Protein AF-A0AAU7CMJ4-F1 (afdb_monomer)

Mean predicted aligned error: 10.82 Å

Foldseek 3Di:
DDDDDDDDDDDDDDDDYDDDDDDDDDDDPDDDPDPPQFDDQCSVPDPVFDWDKWKKKFFFPAALPDDWDWDFFDDDLATWIKTKAAFWKFKFLAPLCVQLCPRTWDTHGVPRDQDPVSVVSQVPRPRHMDIDGTGIMIIIMAIDGPRLVVLCPPDPSSVVSSLLQVLQQVQQCQVRVQRVQVVSCVVPVDPVGDRAFCQRGQWMWMDDPSGIDIRGQFLLSNDPDADWDADPVRDTHGDDLDDPVRVVVVVPDDDQFLVVLLVVLVVCLLRLVLLSNLVSLLVSVLRNLLVLLLVLCVVVVDDPVVSVVVCVVCVVPSVVSVVSSCVSVVDDQFQADAALQLVSGRDGLVVLSVVSVVSNCCCPPVVDDDRSVCSPVSVSSSVSSLVVSCVSRVDPVVNVSVCRPVVVSDVSSPDNSWHWDRHHRGIDTDDPDCPCAPPDDGNQPSQRSNLVVLVCCQFNPPHPVLSNVLLLVLCLQVQALRSSVSNVDPSSVFKAADPDPDDDPLAFDFGIWGDDPQATETEGEAEELADDDPSRCRNVLVVQVVVCVVCVPGHYAYEYEYAHNSVDQLQPDDDDPFDDPVQQCVQQVSRYEYEYSQQSQQLSVCCVPQVAGSVQQSVSRNGTGYRGSDGPQKAWFFFQQDDDQVQQKGFTFGQAPDKDFQQFWKWKQFSRYTWIKGFNWKDDPHDTDRIDRGGTIITRIDTHPPRGDGRIIMITRHDDPVVRDDDDDDDDDDDDDDDDD

Organism: NCBI:txid3120278

Solvent-accessible surface area (backbone atoms only — not comparable to full-atom values): 42189 Å² total; per-residue (Å²): 139,80,80,88,85,86,90,80,90,82,87,87,90,85,87,83,90,88,87,79,91,84,92,75,83,85,76,87,76,79,73,78,88,65,78,79,74,72,85,50,93,51,59,83,54,51,87,84,42,60,72,38,80,34,36,40,39,34,53,42,88,45,73,70,98,64,81,68,49,75,42,84,44,76,46,92,62,14,54,38,52,38,29,44,42,63,52,29,40,34,35,19,46,20,53,90,38,65,87,58,53,79,32,51,62,48,71,36,53,72,96,50,82,77,53,68,74,56,49,56,50,44,78,64,28,89,64,38,62,38,74,47,71,42,50,23,34,39,40,32,62,42,55,45,45,45,43,40,66,59,21,64,76,55,55,74,67,38,29,50,37,29,51,39,54,49,33,27,47,55,60,58,42,40,65,52,54,33,52,56,48,52,51,48,36,72,73,68,68,47,87,85,66,72,80,65,32,41,65,58,45,28,58,33,32,42,38,47,93,96,41,62,43,82,43,71,51,23,52,51,66,68,49,91,57,82,60,64,47,69,46,98,86,67,50,77,44,70,72,71,94,69,52,75,64,60,53,56,56,56,71,73,50,82,83,61,64,32,47,71,38,38,53,49,13,51,51,25,46,66,34,56,39,47,59,56,12,46,46,21,43,55,48,15,45,55,42,32,49,50,55,53,37,53,48,54,39,50,77,71,67,52,49,72,70,55,44,56,51,56,50,62,78,27,66,93,35,58,72,60,46,50,52,50,39,30,63,74,70,70,55,53,67,60,47,57,37,81,46,50,53,50,93,47,44,54,42,38,51,73,58,53,51,52,52,48,49,51,49,34,46,39,37,74,75,69,66,49,77,70,61,81,85,46,51,64,69,47,49,54,50,53,54,50,48,47,51,52,40,35,63,71,66,72,44,70,70,64,47,60,55,73,59,58,63,47,69,58,56,47,56,36,40,47,84,69,82,43,58,69,44,63,37,61,84,29,63,40,70,48,82,76,73,61,73,89,65,68,77,70,96,49,81,69,49,59,46,50,51,40,50,52,48,42,52,29,13,67,72,39,93,73,58,35,59,68,38,28,51,51,54,51,49,33,20,40,75,61,48,40,64,52,59,34,63,35,38,70,39,79,57,52,74,58,64,46,46,45,59,66,86,72,61,57,91,77,38,43,58,55,42,36,40,34,74,54,99,85,30,46,31,37,30,32,75,46,80,33,74,48,78,92,54,72,76,73,47,51,19,46,53,54,35,52,55,51,47,47,69,74,39,72,91,53,61,72,40,35,35,38,41,31,39,53,29,63,84,49,60,70,70,75,44,88,79,77,94,66,75,58,67,70,55,36,52,51,24,45,76,66,46,25,11,35,35,45,47,71,44,48,48,21,38,47,43,37,17,63,78,66,72,48,73,36,54,69,53,45,54,37,56,71,42,56,15,78,40,75,54,67,67,81,66,44,43,72,28,31,32,23,74,36,80,39,63,96,74,30,33,39,29,30,41,31,67,20,90,64,65,49,42,56,67,40,46,31,39,33,38,33,54,68,26,63,40,67,30,36,30,72,40,36,30,42,92,94,44,79,41,67,59,52,37,67,50,68,30,41,35,32,44,51,58,75,53,80,60,56,48,66,74,22,46,33,23,39,55,48,82,75,64,91,86,76,81,73,89,80,70,89,83,75,86,81,87,85,78,83,81,83,134

Structure (mmCIF, N/CA/C/O backbone):
data_AF-A0AAU7CMJ4-F1
#
_entry.id   AF-A0AAU7CMJ4-F1
#
loop_
_atom_site.group_PDB
_atom_site.id
_atom_site.type_symbol
_atom_site.label_atom_id
_atom_site.label_alt_id
_atom_site.label_comp_id
_atom_site.label_asym_id
_atom_site.label_entity_id
_atom_site.label_seq_id
_atom_site.pdbx_PDB_ins_code
_atom_site.Cartn_x
_atom_site.Cartn_y
_atom_site.Cartn_z
_atom_site.occupancy
_atom_site.B_iso_or_equiv
_atom_site.auth_seq_id
_atom_site.auth_comp_id
_atom_site.auth_asym_id
_atom_site.auth_atom_id
_atom_site.pdbx_PDB_model_num
ATOM 1 N N . MET A 1 1 ? -0.052 -44.814 64.721 1.00 35.16 1 MET A N 1
ATOM 2 C CA . MET A 1 1 ? 1.000 -45.716 64.213 1.00 35.16 1 MET A CA 1
ATOM 3 C C . MET A 1 1 ? 1.781 -44.906 63.182 1.00 35.16 1 MET A C 1
ATOM 5 O O . MET A 1 1 ? 1.382 -44.878 62.031 1.00 35.16 1 MET A O 1
ATOM 9 N N . THR A 1 2 ? 2.561 -43.920 63.633 1.00 26.69 2 THR A N 1
ATOM 10 C CA . THR A 1 2 ? 3.968 -44.032 64.095 1.00 26.69 2 THR A CA 1
ATOM 11 C C . THR A 1 2 ? 4.953 -44.139 62.931 1.00 26.69 2 THR A C 1
ATOM 13 O O . THR A 1 2 ? 5.280 -45.235 62.491 1.00 26.69 2 THR A O 1
ATOM 16 N N . ASP A 1 3 ? 5.364 -42.966 62.451 1.00 24.59 3 ASP A N 1
ATOM 17 C CA . ASP A 1 3 ? 6.760 -42.514 62.357 1.00 24.59 3 ASP A CA 1
ATOM 18 C C . ASP A 1 3 ? 7.820 -43.492 61.814 1.00 24.59 3 ASP A C 1
ATOM 20 O O . ASP A 1 3 ? 8.272 -44.393 62.511 1.00 24.59 3 ASP A O 1
ATOM 24 N N . GLY A 1 4 ? 8.305 -43.207 60.601 1.00 23.19 4 GLY A N 1
ATOM 25 C CA . GLY A 1 4 ? 9.483 -42.338 60.444 1.00 23.19 4 GLY A CA 1
ATOM 26 C C . GLY A 1 4 ? 10.901 -42.914 60.633 1.00 23.19 4 GLY A C 1
ATOM 27 O O . GLY A 1 4 ? 11.131 -43.889 61.334 1.00 23.19 4 GLY A O 1
ATOM 28 N N . LEU A 1 5 ? 11.847 -42.145 60.066 1.00 25.27 5 LEU A N 1
ATOM 29 C CA . LEU A 1 5 ? 13.308 -42.090 60.288 1.00 25.27 5 LEU A CA 1
ATOM 30 C C . LEU A 1 5 ? 14.251 -42.785 59.280 1.00 25.27 5 LEU A C 1
ATOM 32 O O . LEU A 1 5 ? 14.416 -43.999 59.225 1.00 25.27 5 LEU A O 1
ATOM 36 N N . THR A 1 6 ? 14.964 -41.914 58.558 1.00 28.98 6 THR A N 1
ATOM 37 C CA . THR A 1 6 ? 16.296 -42.096 57.954 1.00 28.98 6 THR A CA 1
ATOM 38 C C . THR A 1 6 ? 17.389 -42.261 59.027 1.00 28.98 6 THR A C 1
ATOM 40 O O . THR A 1 6 ? 17.215 -41.784 60.151 1.00 28.98 6 THR A O 1
ATOM 43 N N . PRO A 1 7 ? 18.508 -42.956 58.722 1.00 37.91 7 PRO A N 1
ATOM 44 C CA . PRO A 1 7 ? 19.826 -42.298 58.497 1.00 37.91 7 PRO A CA 1
ATOM 45 C C . PRO A 1 7 ? 20.706 -43.052 57.441 1.00 37.91 7 PRO A C 1
ATOM 47 O O . PRO A 1 7 ? 20.279 -44.090 56.951 1.00 37.91 7 PRO A O 1
ATOM 50 N N . SER A 1 8 ? 21.923 -42.671 56.997 1.00 25.27 8 SER A N 1
ATOM 51 C CA . SER A 1 8 ? 22.784 -41.464 57.112 1.00 25.27 8 SER A CA 1
ATOM 52 C C . SER A 1 8 ? 23.912 -41.459 56.039 1.00 25.27 8 SER A C 1
ATOM 54 O O . SER A 1 8 ? 24.184 -42.476 55.415 1.00 25.27 8 SER A O 1
ATOM 56 N N . HIS A 1 9 ? 24.581 -40.306 55.896 1.00 26.80 9 HIS A N 1
ATOM 57 C CA . HIS A 1 9 ? 25.939 -39.990 55.380 1.00 26.80 9 HIS A CA 1
ATOM 58 C C . HIS A 1 9 ? 26.989 -41.093 55.074 1.00 26.80 9 HIS A C 1
ATOM 60 O O . HIS A 1 9 ? 27.085 -42.084 55.790 1.00 26.80 9 HIS A O 1
ATOM 66 N N . GLY A 1 10 ? 27.916 -40.805 54.129 1.00 25.33 10 GLY A N 1
ATOM 67 C CA . GLY A 1 10 ? 29.106 -41.659 53.898 1.00 25.33 10 GLY A CA 1
ATOM 68 C C . GLY A 1 10 ? 30.304 -41.189 53.030 1.00 25.33 10 GLY A C 1
ATOM 69 O O . GLY A 1 10 ? 31.250 -41.951 52.955 1.00 25.33 10 GLY A O 1
ATOM 70 N N . ASN A 1 11 ? 30.279 -40.004 52.399 1.00 26.05 11 ASN A N 1
ATOM 71 C CA . ASN A 1 11 ? 31.393 -39.108 51.965 1.00 26.05 11 ASN A CA 1
ATOM 72 C C . ASN A 1 11 ? 32.822 -39.606 51.514 1.00 26.05 11 ASN A C 1
ATOM 74 O O . ASN A 1 11 ? 33.442 -40.449 52.151 1.00 26.05 11 ASN A O 1
ATOM 78 N N . VAL A 1 12 ? 33.427 -38.837 50.580 1.00 29.98 12 VAL A N 1
ATOM 79 C CA . VAL A 1 12 ? 34.882 -38.632 50.262 1.00 29.98 12 VAL A CA 1
ATOM 80 C C . VAL A 1 12 ? 35.532 -39.312 49.025 1.00 29.98 12 VAL A C 1
ATOM 82 O O . VAL A 1 12 ? 35.487 -40.518 48.810 1.00 29.98 12 VAL A O 1
ATOM 85 N N . ASP A 1 13 ? 36.217 -38.451 48.255 1.00 29.53 13 ASP A N 1
ATOM 86 C CA . ASP A 1 13 ? 36.956 -38.594 46.986 1.00 29.53 13 ASP A CA 1
ATOM 87 C C . ASP A 1 13 ? 38.221 -39.489 46.953 1.00 29.53 13 ASP A C 1
ATOM 89 O O . ASP A 1 13 ? 38.931 -39.602 47.956 1.00 29.53 13 ASP A O 1
ATOM 93 N N . LYS A 1 14 ? 38.639 -39.908 45.732 1.00 30.34 14 LYS A N 1
ATOM 94 C CA . LYS A 1 14 ? 39.880 -39.394 45.069 1.00 30.34 14 LYS A CA 1
ATOM 95 C C . LYS A 1 14 ? 40.178 -39.908 43.632 1.00 30.34 14 LYS A C 1
ATOM 97 O O . LYS A 1 14 ? 40.460 -41.075 43.416 1.00 30.34 14 LYS A O 1
ATOM 102 N N . ALA A 1 15 ? 40.225 -38.949 42.698 1.00 29.67 15 ALA A N 1
ATOM 103 C CA . ALA A 1 15 ? 41.183 -38.716 41.593 1.00 29.67 15 ALA A CA 1
ATOM 104 C C . ALA A 1 15 ? 41.768 -39.828 40.655 1.00 29.67 15 ALA A C 1
ATOM 106 O O . ALA A 1 15 ? 42.592 -40.638 41.056 1.00 29.67 15 ALA A O 1
ATOM 107 N N . HIS A 1 16 ? 41.557 -39.583 39.342 1.00 28.88 16 HIS A N 1
ATOM 108 C CA . HIS A 1 16 ? 42.523 -39.617 38.201 1.00 28.88 16 HIS A CA 1
ATOM 109 C C . HIS A 1 16 ? 42.889 -40.924 37.430 1.00 28.88 16 HIS A C 1
ATOM 111 O O . HIS A 1 16 ? 43.773 -41.658 37.844 1.00 28.88 16 HIS A O 1
ATOM 117 N N . LYS A 1 17 ? 42.304 -41.046 36.208 1.00 26.30 17 LYS A N 1
ATOM 118 C CA . LYS A 1 17 ? 42.898 -41.180 34.829 1.00 26.30 17 LYS A CA 1
ATOM 119 C C . LYS A 1 17 ? 44.071 -42.166 34.528 1.00 26.30 17 LYS A C 1
ATOM 121 O O . LYS A 1 17 ? 44.895 -42.396 35.399 1.00 26.30 17 LYS A O 1
ATOM 126 N N . PRO A 1 18 ? 44.342 -42.523 33.238 1.00 42.81 18 PRO A N 1
ATOM 127 C CA . PRO A 1 18 ? 43.486 -42.612 32.026 1.00 42.81 18 PRO A CA 1
ATOM 128 C C . PRO A 1 18 ? 43.731 -43.888 31.155 1.00 42.81 18 PRO A C 1
ATOM 130 O O . PRO A 1 18 ? 44.706 -44.594 31.379 1.00 42.81 18 PRO A O 1
ATOM 133 N N . THR A 1 19 ? 42.895 -44.134 30.124 1.00 27.27 19 THR A N 1
ATOM 134 C CA . THR A 1 19 ? 43.097 -44.881 28.828 1.00 27.27 19 THR A CA 1
ATOM 135 C C . THR A 1 19 ? 41.729 -45.409 28.339 1.00 27.27 19 THR A C 1
ATOM 137 O O . THR A 1 19 ? 40.851 -45.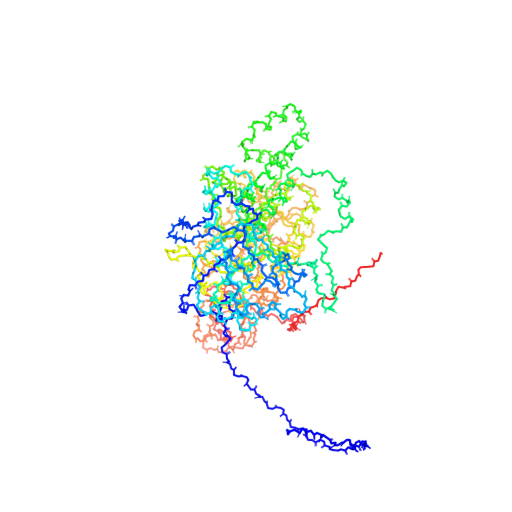615 29.169 1.00 27.27 19 THR A O 1
ATOM 140 N N . SER A 1 20 ? 41.427 -45.654 27.057 1.00 28.92 20 SER A N 1
ATOM 141 C CA . SER A 1 20 ? 41.929 -45.130 25.771 1.00 28.92 20 SER A CA 1
ATOM 142 C C . SER A 1 20 ? 40.884 -45.421 24.672 1.00 28.92 20 SER A C 1
ATOM 144 O O . SER A 1 20 ? 40.169 -46.411 24.752 1.00 28.92 20 SER A O 1
ATOM 146 N N . GLU A 1 21 ? 40.828 -44.541 23.674 1.00 28.89 21 GLU A N 1
ATOM 147 C CA . GLU A 1 21 ? 40.117 -44.570 22.378 1.00 28.89 21 GLU A CA 1
ATOM 148 C C . GLU A 1 21 ? 39.467 -45.878 21.857 1.00 28.89 21 GLU A C 1
ATOM 150 O O . GLU A 1 21 ? 40.126 -46.902 21.695 1.00 28.89 21 GLU A O 1
ATOM 155 N N . SER A 1 22 ? 38.234 -45.749 21.343 1.00 28.47 22 SER A N 1
ATOM 156 C CA . SER A 1 22 ? 37.875 -46.295 20.019 1.00 28.47 22 SER A CA 1
ATOM 157 C C . SER A 1 22 ? 36.753 -45.467 19.370 1.00 28.47 22 SER A C 1
ATOM 159 O O . SER A 1 22 ? 35.597 -45.548 19.786 1.00 28.47 22 SER A O 1
ATOM 161 N N . ASN A 1 23 ? 37.081 -44.670 18.349 1.00 30.75 23 ASN A N 1
ATOM 162 C CA . ASN A 1 23 ? 36.093 -43.910 17.574 1.00 30.75 23 ASN A CA 1
ATOM 163 C C . ASN A 1 23 ? 35.414 -44.807 16.526 1.00 30.75 23 ASN A C 1
ATOM 165 O O . ASN A 1 23 ? 36.092 -45.378 15.673 1.00 30.75 23 ASN A O 1
ATOM 169 N N . GLY A 1 24 ? 34.082 -44.864 16.546 1.00 30.23 24 GLY A N 1
ATOM 170 C CA . GLY A 1 24 ? 33.255 -45.290 15.412 1.00 30.23 24 GLY A CA 1
ATOM 171 C C . GLY A 1 24 ? 32.488 -44.081 14.854 1.00 30.23 24 GLY A C 1
ATOM 172 O O . GLY A 1 24 ? 32.123 -43.205 15.640 1.00 30.23 24 GLY A O 1
ATOM 173 N N . PRO A 1 25 ? 32.262 -43.979 13.532 1.00 35.06 25 PRO A N 1
ATOM 174 C CA . PRO A 1 25 ? 31.559 -42.838 12.951 1.00 35.06 25 PRO A CA 1
ATOM 175 C C . PRO A 1 25 ? 30.066 -42.850 13.334 1.00 35.06 25 PRO A C 1
ATOM 177 O O . PRO A 1 25 ? 29.474 -43.930 13.419 1.00 35.06 25 PRO A O 1
ATOM 180 N N . PRO A 1 26 ? 29.432 -41.680 13.537 1.00 35.53 26 PRO A N 1
ATOM 181 C CA . PRO A 1 26 ? 27.998 -41.609 13.781 1.00 35.53 26 PRO A CA 1
ATOM 182 C C . PRO A 1 26 ? 27.235 -42.054 12.528 1.00 35.53 26 PRO A C 1
ATOM 184 O O . PRO A 1 26 ? 27.514 -41.597 11.419 1.00 35.53 26 PRO A O 1
ATOM 187 N N . GLY A 1 27 ? 26.274 -42.960 12.701 1.00 29.06 27 GLY A N 1
ATOM 188 C CA . GLY A 1 27 ? 25.405 -43.393 11.612 1.00 29.06 27 GLY A CA 1
ATOM 189 C C . GLY A 1 27 ? 24.471 -42.267 11.172 1.00 29.06 27 GLY A C 1
ATOM 190 O O . GLY A 1 27 ? 23.861 -41.604 12.012 1.00 29.06 27 GLY A O 1
ATOM 191 N N . ASN A 1 28 ? 24.324 -42.088 9.857 1.00 32.91 28 ASN A N 1
ATOM 192 C CA . ASN A 1 28 ? 23.312 -41.207 9.278 1.00 32.91 28 ASN A CA 1
ATOM 193 C C . ASN A 1 28 ? 21.910 -41.723 9.633 1.00 32.91 28 ASN A C 1
ATOM 195 O O . ASN A 1 28 ? 21.352 -42.568 8.930 1.00 32.91 28 ASN A O 1
ATOM 199 N N . HIS A 1 29 ? 21.318 -41.184 10.697 1.00 34.16 29 HIS A N 1
ATOM 200 C CA . HIS A 1 29 ? 19.874 -41.224 10.866 1.00 34.16 29 HIS A CA 1
ATOM 201 C C . HIS A 1 29 ? 19.255 -40.263 9.852 1.00 34.16 29 HIS A C 1
ATOM 203 O O . HIS A 1 29 ? 19.171 -39.060 10.087 1.00 34.16 29 HIS A O 1
ATOM 209 N N . LEU A 1 30 ? 18.841 -40.817 8.711 1.00 32.62 30 LEU A N 1
ATOM 210 C CA . LEU A 1 30 ? 17.907 -40.152 7.812 1.00 32.62 30 LEU A CA 1
ATOM 211 C C . LEU A 1 30 ? 16.634 -39.856 8.613 1.00 32.62 30 LEU A C 1
ATOM 213 O O . LEU A 1 30 ? 15.921 -40.774 9.023 1.00 32.62 30 LEU A O 1
ATOM 217 N N . ILE A 1 31 ? 16.396 -38.573 8.872 1.00 33.97 31 ILE A N 1
ATOM 218 C CA . ILE A 1 31 ? 15.114 -38.086 9.375 1.00 33.97 31 ILE A CA 1
ATOM 219 C C . ILE A 1 31 ? 14.084 -38.411 8.280 1.00 33.97 31 ILE A C 1
ATOM 221 O O . ILE A 1 31 ? 14.379 -38.148 7.112 1.00 33.97 31 ILE A O 1
ATOM 225 N N . PRO A 1 32 ? 12.922 -39.008 8.602 1.00 35.16 32 PRO A N 1
ATOM 226 C CA . PRO A 1 32 ? 11.885 -39.229 7.605 1.00 35.16 32 PRO A CA 1
ATOM 227 C C . PRO A 1 32 ? 11.490 -37.907 6.946 1.00 35.16 32 PRO A C 1
ATOM 229 O O . PRO A 1 32 ? 11.363 -36.893 7.635 1.00 35.16 32 PRO A O 1
ATOM 232 N N . GLU A 1 33 ? 11.245 -37.939 5.637 1.00 35.81 33 GLU A N 1
ATOM 233 C CA . GLU A 1 33 ? 10.525 -36.883 4.922 1.00 35.81 33 GLU A CA 1
ATOM 234 C C . GLU A 1 33 ? 9.070 -36.868 5.415 1.00 35.81 33 GLU A C 1
ATOM 236 O O . GLU A 1 33 ? 8.155 -37.358 4.757 1.00 35.81 33 GLU A O 1
ATOM 241 N N . ASN A 1 34 ? 8.857 -36.345 6.623 1.00 39.00 34 ASN A N 1
ATOM 242 C CA . ASN A 1 34 ? 7.543 -35.881 7.017 1.00 39.00 34 ASN A CA 1
ATOM 243 C C . ASN A 1 34 ? 7.210 -34.708 6.099 1.00 39.00 34 ASN A C 1
ATOM 245 O O . ASN A 1 34 ? 7.970 -33.739 6.034 1.00 39.00 34 ASN A O 1
ATOM 249 N N . GLU A 1 35 ? 6.068 -34.807 5.422 1.00 39.53 35 GLU A N 1
ATOM 250 C CA . GLU A 1 35 ? 5.414 -33.675 4.778 1.00 39.53 35 GLU A CA 1
ATOM 251 C C . GLU A 1 35 ? 5.460 -32.489 5.749 1.00 39.53 35 GLU A C 1
ATOM 253 O O . GLU A 1 35 ? 5.009 -32.597 6.896 1.00 39.53 35 GLU A O 1
ATOM 258 N N . TRP A 1 36 ? 6.049 -31.372 5.316 1.00 40.19 36 TRP A N 1
ATOM 259 C CA . TRP A 1 36 ? 6.000 -30.134 6.082 1.00 40.19 36 TRP A CA 1
ATOM 260 C C . TRP A 1 36 ? 4.548 -29.672 6.049 1.00 40.19 36 TRP A C 1
ATOM 262 O O . TRP A 1 36 ? 4.127 -28.994 5.117 1.00 40.19 36 TRP A O 1
ATOM 272 N N . VAL A 1 37 ? 3.760 -30.109 7.039 1.00 48.53 37 VAL A N 1
ATOM 273 C CA . VAL A 1 37 ? 2.365 -29.698 7.195 1.00 48.53 37 VAL A CA 1
ATOM 274 C C . VAL A 1 37 ? 2.372 -28.183 7.289 1.00 48.53 37 VAL A C 1
ATOM 276 O O . VAL A 1 37 ? 2.819 -27.615 8.284 1.00 48.53 37 VAL A O 1
ATOM 279 N N . SER A 1 38 ? 1.929 -27.546 6.212 1.00 51.09 38 SER A N 1
ATOM 280 C CA . SER A 1 38 ? 1.985 -26.107 6.013 1.00 51.09 38 SER A CA 1
ATOM 281 C C . SER A 1 38 ? 1.309 -25.387 7.180 1.00 51.09 38 SER A C 1
ATOM 283 O O . SER A 1 38 ? 0.086 -25.463 7.335 1.00 51.09 38 SER A O 1
ATOM 285 N N . VAL A 1 39 ? 2.096 -24.703 8.011 1.00 61.59 39 VAL A N 1
ATOM 286 C CA . VAL A 1 39 ? 1.590 -23.999 9.194 1.00 61.59 39 VAL A CA 1
ATOM 287 C C . VAL A 1 39 ? 1.074 -22.624 8.770 1.00 61.59 39 VAL A C 1
ATOM 289 O O . VAL A 1 39 ? 1.789 -21.626 8.832 1.00 61.59 39 VAL A O 1
ATOM 292 N N . TRP A 1 40 ? -0.173 -22.580 8.305 1.00 70.12 40 TRP A N 1
ATOM 293 C CA . TRP A 1 40 ? -0.919 -21.341 8.062 1.00 70.12 40 TRP A CA 1
ATOM 294 C C . TRP A 1 40 ? -1.747 -20.959 9.307 1.00 70.12 40 TRP A C 1
ATOM 296 O O . TRP A 1 40 ? -2.075 -21.845 10.098 1.00 70.12 40 TRP A O 1
ATOM 306 N N . PRO A 1 41 ? -2.106 -19.679 9.528 1.00 74.94 41 PRO A N 1
ATOM 307 C CA . PRO A 1 41 ? -2.870 -19.272 10.710 1.00 74.94 41 PRO A CA 1
ATOM 308 C C . PRO A 1 41 ? -4.254 -19.930 10.747 1.00 74.94 41 PRO A C 1
ATOM 310 O O . PRO A 1 41 ? -5.126 -19.584 9.961 1.00 74.94 41 PRO A O 1
ATOM 313 N N . GLY A 1 42 ? -4.461 -20.869 11.668 1.00 84.38 42 GLY A N 1
ATOM 314 C CA . GLY A 1 42 ? -5.673 -21.692 11.763 1.00 84.38 42 GLY A CA 1
ATOM 315 C C . GLY A 1 42 ? -5.498 -23.122 11.251 1.00 84.38 42 GLY A C 1
ATOM 316 O O . GLY A 1 42 ? -6.454 -23.895 11.301 1.00 84.38 42 GLY A O 1
ATOM 317 N N . SER A 1 43 ? -4.291 -23.489 10.814 1.00 86.62 43 SER A N 1
ATOM 318 C CA . SER A 1 43 ? -3.914 -24.845 10.398 1.00 86.62 43 SER A CA 1
ATOM 319 C C . SER A 1 43 ? -4.050 -25.876 11.509 1.00 86.62 43 SER A C 1
ATOM 321 O O . SER A 1 43 ? -4.308 -27.046 11.224 1.00 86.62 43 SER A O 1
ATOM 323 N N . THR A 1 44 ? -3.908 -25.472 12.777 1.00 88.88 44 THR A N 1
ATOM 324 C CA . THR A 1 44 ? -4.146 -26.402 13.874 1.00 88.88 44 THR A CA 1
ATOM 325 C C . THR A 1 44 ? -5.634 -26.619 14.102 1.00 88.88 44 THR A C 1
ATOM 327 O O . THR A 1 44 ? -5.958 -27.708 14.564 1.00 88.88 44 THR A O 1
ATOM 330 N N . ILE A 1 45 ? -6.515 -25.646 13.809 1.00 91.81 45 ILE A N 1
ATOM 331 C CA . ILE A 1 45 ? -7.965 -25.659 14.097 1.00 91.81 45 ILE A CA 1
ATOM 332 C C . ILE A 1 45 ? -8.689 -26.735 13.272 1.00 91.81 45 ILE A C 1
ATOM 334 O O . ILE A 1 45 ? -8.467 -26.887 12.076 1.00 91.81 45 ILE A O 1
ATOM 338 N N . ASP A 1 46 ? -9.611 -27.464 13.909 1.00 94.06 46 ASP A N 1
ATOM 339 C CA . ASP A 1 46 ? -10.525 -28.363 13.199 1.00 94.06 46 ASP A CA 1
ATOM 340 C C . ASP A 1 46 ? -11.805 -27.597 12.841 1.00 94.06 46 ASP A C 1
ATOM 342 O O . ASP A 1 46 ? -12.717 -27.438 13.662 1.00 94.06 46 ASP A O 1
ATOM 346 N N . TRP A 1 47 ? -11.840 -27.122 11.598 1.00 94.06 47 TRP A N 1
ATOM 347 C CA . TRP A 1 47 ? -12.951 -26.392 10.986 1.00 94.06 47 TRP A CA 1
ATOM 348 C C . TRP A 1 47 ? -14.192 -27.260 10.730 1.00 94.06 47 TRP A C 1
ATOM 350 O O . TRP A 1 47 ? -15.272 -26.721 10.501 1.00 94.06 47 TRP A O 1
ATOM 360 N N . SER A 1 48 ? -14.071 -28.592 10.823 1.00 94.81 48 SER A N 1
ATOM 361 C CA . SER A 1 48 ? -15.201 -29.528 10.744 1.00 94.81 48 SER A CA 1
ATOM 362 C C . SER A 1 48 ? -15.865 -29.809 12.100 1.00 94.81 48 SER A C 1
ATOM 364 O O . SER A 1 48 ? -16.952 -30.391 12.145 1.00 94.81 48 SER A O 1
ATOM 366 N N . SER A 1 49 ? -15.240 -29.380 13.204 1.00 96.31 49 SER A N 1
ATOM 367 C CA . SER A 1 49 ? -15.770 -29.578 14.557 1.00 96.31 49 SER A CA 1
ATOM 368 C C . SER A 1 49 ? -17.126 -28.884 14.770 1.00 96.31 49 SER A C 1
ATOM 370 O O . SER A 1 49 ? -17.407 -27.847 14.163 1.00 96.31 49 SER A O 1
ATOM 372 N N . PRO A 1 50 ? -18.005 -29.424 15.635 1.00 96.56 50 PRO A N 1
ATOM 373 C CA . PRO A 1 50 ? -19.326 -28.848 15.847 1.00 96.56 50 PRO A CA 1
ATOM 374 C C . PRO A 1 50 ? -19.245 -27.471 16.514 1.00 96.56 50 PRO A C 1
ATOM 376 O O . PRO A 1 50 ? -18.403 -27.214 17.377 1.00 96.56 50 PRO A O 1
ATOM 379 N N . TYR A 1 51 ? -20.183 -26.595 16.161 1.00 95.56 51 TYR A N 1
ATOM 380 C CA . TYR A 1 51 ? -20.374 -25.321 16.845 1.00 95.56 51 TYR A CA 1
ATOM 381 C C . TYR A 1 51 ? -21.058 -25.533 18.202 1.00 95.56 51 TYR A C 1
ATOM 383 O O . TYR A 1 51 ? -22.118 -26.158 18.280 1.00 95.56 51 TYR A O 1
ATOM 391 N N . VAL A 1 52 ? -20.478 -24.977 19.265 1.00 96.00 52 VAL A N 1
ATOM 392 C CA . VAL A 1 52 ? -21.003 -25.033 20.637 1.00 96.00 52 VAL A CA 1
ATOM 393 C C . VAL A 1 52 ? -21.421 -23.643 21.130 1.00 96.00 52 VAL A C 1
ATOM 395 O O . VAL A 1 52 ? -20.778 -22.650 20.774 1.00 96.00 52 VAL A O 1
ATOM 398 N N . PRO A 1 53 ? -22.498 -23.539 21.933 1.00 96.12 53 PRO A N 1
ATOM 399 C CA . PRO A 1 53 ? -22.988 -22.262 22.438 1.00 96.12 53 PRO A CA 1
ATOM 400 C C . PRO A 1 53 ? -22.059 -21.680 23.508 1.00 96.12 53 PRO A C 1
ATOM 402 O O . PRO A 1 53 ? -21.622 -22.377 24.426 1.00 96.12 53 PRO A O 1
ATOM 405 N N . VAL A 1 54 ? -21.807 -20.378 23.407 1.00 96.38 54 VAL A N 1
ATOM 406 C CA . VAL A 1 54 ? -21.003 -19.580 24.342 1.00 96.38 54 VAL A CA 1
ATOM 407 C C . VAL A 1 54 ? -21.660 -18.222 24.585 1.00 96.38 54 VAL A C 1
ATOM 409 O O . VAL A 1 54 ? -22.572 -17.811 23.863 1.00 96.38 54 VAL A O 1
ATOM 412 N N . GLN A 1 55 ? -21.182 -17.506 25.598 1.00 96.88 55 GLN A N 1
ATOM 413 C CA . GLN A 1 55 ? -21.565 -16.119 25.849 1.00 96.88 55 GLN A CA 1
ATOM 414 C C . GLN A 1 55 ? -20.331 -15.225 25.775 1.00 96.88 55 GLN A C 1
ATOM 416 O O . GLN A 1 55 ? -19.341 -15.493 26.451 1.00 96.88 55 GLN A O 1
ATOM 421 N N . PHE A 1 56 ? -20.398 -14.150 24.995 1.00 97.62 56 PHE A N 1
ATOM 422 C CA . PHE A 1 56 ? -19.416 -13.072 25.056 1.00 97.62 56 PHE A CA 1
ATOM 423 C C . PHE A 1 56 ? -19.908 -11.974 25.997 1.00 97.62 56 PHE A C 1
ATOM 425 O O . PHE A 1 56 ? -21.039 -11.513 25.868 1.00 97.62 56 PHE A O 1
ATOM 432 N N . TYR A 1 57 ? -19.050 -11.556 26.920 1.00 97.62 57 TYR A N 1
ATOM 433 C CA . TYR A 1 57 ? -19.246 -10.435 27.829 1.00 97.62 57 TYR A CA 1
ATOM 434 C C . TYR A 1 57 ? -18.357 -9.276 27.367 1.00 97.62 57 TYR A C 1
ATOM 436 O O . TYR A 1 57 ? -17.155 -9.460 27.162 1.00 97.62 57 TYR A O 1
ATOM 444 N N . LEU A 1 58 ? -18.949 -8.093 27.226 1.00 97.31 58 LEU A N 1
ATOM 445 C CA . LEU A 1 58 ? -18.283 -6.843 26.859 1.00 97.31 58 LEU A CA 1
ATOM 446 C C . LEU A 1 58 ? -18.690 -5.742 27.842 1.00 97.31 58 LEU A C 1
ATOM 448 O O . LEU A 1 58 ? -19.877 -5.437 27.922 1.00 97.31 58 LEU A O 1
ATOM 452 N N . GLU A 1 59 ? -17.743 -5.084 28.515 1.00 96.12 59 GLU A N 1
ATOM 453 C CA . GLU A 1 59 ? -18.028 -3.799 29.171 1.00 96.12 59 GLU A CA 1
ATOM 454 C C . GLU A 1 59 ? -18.012 -2.651 28.144 1.00 96.12 59 GLU A C 1
ATOM 456 O O . GLU A 1 59 ? -17.070 -2.495 27.368 1.00 96.12 59 GLU A O 1
ATOM 461 N N . LEU A 1 60 ? -19.040 -1.802 28.167 1.00 97.25 60 LEU A N 1
ATOM 462 C CA . LEU A 1 60 ? -19.062 -0.536 27.439 1.00 97.25 60 LEU A CA 1
ATOM 463 C C . LEU A 1 60 ? -18.356 0.581 28.237 1.00 97.25 60 LEU A C 1
ATOM 465 O O . LEU A 1 60 ? -18.569 0.705 29.445 1.00 97.25 60 LEU A O 1
ATOM 469 N N . PRO A 1 61 ? -17.614 1.494 27.579 1.00 95.25 61 PRO A N 1
ATOM 470 C CA . PRO A 1 61 ? -16.875 2.574 28.251 1.00 95.25 61 PRO A CA 1
ATOM 471 C C . PRO A 1 61 ? -17.773 3.665 28.875 1.00 95.25 61 PRO A C 1
ATOM 473 O O . PRO A 1 61 ? -17.278 4.640 29.444 1.00 95.25 61 PRO A O 1
ATOM 476 N N . PHE A 1 62 ? -19.094 3.518 28.773 1.00 96.31 62 PHE A N 1
ATOM 477 C CA . PHE A 1 62 ? -20.124 4.432 29.257 1.00 96.31 62 PHE A CA 1
ATOM 478 C C . PHE A 1 62 ? -21.305 3.652 29.849 1.00 96.31 62 PHE A C 1
ATOM 480 O O . PHE A 1 62 ? -21.453 2.445 29.656 1.00 96.31 62 PHE A O 1
ATOM 487 N N . TRP A 1 63 ? -22.175 4.363 30.561 1.00 96.56 63 TRP A N 1
ATOM 488 C CA . TRP A 1 63 ? -23.453 3.829 31.022 1.00 96.56 63 TRP A CA 1
ATOM 489 C C . TRP A 1 63 ? -24.521 4.012 29.942 1.00 96.56 63 TRP A C 1
ATOM 491 O O . TRP A 1 63 ? -24.667 5.115 29.419 1.00 96.56 63 TRP A O 1
ATOM 501 N N . LEU A 1 64 ? -25.297 2.968 29.647 1.00 97.38 64 LEU A N 1
ATOM 502 C CA . LEU A 1 64 ? -26.580 3.138 28.962 1.00 97.38 64 LEU A CA 1
ATOM 503 C C . LEU A 1 64 ? -27.638 3.445 30.028 1.00 97.38 64 LEU A C 1
ATOM 505 O O . LEU A 1 64 ? -27.889 2.617 30.899 1.00 97.38 64 LEU A O 1
ATOM 509 N N . MET A 1 65 ? -28.250 4.630 29.982 1.00 96.56 65 MET A N 1
ATOM 510 C CA . MET A 1 65 ? -29.221 5.099 30.982 1.00 96.56 65 MET A CA 1
ATOM 511 C C . MET A 1 65 ? -30.622 4.534 30.708 1.00 96.56 65 MET A C 1
ATOM 513 O O . MET A 1 65 ? -31.586 5.262 30.475 1.00 96.56 65 MET A O 1
ATOM 517 N N . MET A 1 66 ? -30.721 3.207 30.697 1.00 96.69 66 MET A N 1
ATOM 518 C CA . MET A 1 66 ? -31.937 2.441 30.426 1.00 96.69 66 MET A CA 1
ATOM 519 C C . MET A 1 66 ? -32.041 1.236 31.376 1.00 96.69 66 MET A C 1
ATOM 521 O O . MET A 1 66 ? -31.062 0.900 32.033 1.00 96.69 66 MET A O 1
ATOM 525 N N . PRO A 1 67 ? -33.206 0.575 31.488 1.00 97.00 67 PRO A N 1
ATOM 526 C CA . PRO A 1 67 ? -33.313 -0.675 32.234 1.00 97.00 67 PRO A CA 1
ATOM 527 C C . PRO A 1 67 ? -32.527 -1.817 31.572 1.00 97.00 67 PRO A C 1
ATOM 529 O O . PRO A 1 67 ? -32.466 -1.902 30.342 1.00 97.00 67 PRO A O 1
ATOM 532 N N . ALA A 1 68 ? -32.025 -2.740 32.395 1.00 96.94 68 ALA A N 1
ATOM 533 C CA . ALA A 1 68 ? -31.500 -4.023 31.936 1.00 96.94 68 ALA A CA 1
ATOM 534 C C . ALA A 1 68 ? -32.577 -4.827 31.178 1.00 96.94 68 ALA A C 1
ATOM 536 O O . ALA A 1 68 ? -33.768 -4.754 31.495 1.00 96.94 68 ALA A O 1
ATOM 537 N N . GLY A 1 69 ? -32.164 -5.614 30.185 1.00 97.19 69 GLY A N 1
ATOM 538 C CA . GLY A 1 69 ? -33.081 -6.388 29.344 1.00 97.19 69 GLY A CA 1
ATOM 539 C C . GLY A 1 69 ? -32.388 -7.081 28.174 1.00 97.19 69 GLY A C 1
ATOM 540 O O . GLY A 1 69 ? -31.224 -6.810 27.888 1.00 97.19 69 GLY A O 1
ATOM 541 N N . THR A 1 70 ? -33.101 -7.972 27.484 1.00 98.00 70 THR A N 1
ATOM 542 C CA . THR A 1 70 ? -32.592 -8.688 26.301 1.00 98.00 70 THR A CA 1
ATOM 543 C C . THR A 1 70 ? -33.251 -8.164 25.033 1.00 98.00 70 THR A C 1
ATOM 545 O O . THR A 1 70 ? -34.473 -8.048 24.964 1.00 98.00 70 THR A O 1
ATOM 548 N N . PHE A 1 71 ? -32.430 -7.880 24.025 1.00 97.44 71 PHE A N 1
ATOM 549 C CA . PHE A 1 71 ? -32.826 -7.269 22.764 1.00 97.44 71 PHE A CA 1
ATOM 550 C C . PHE A 1 71 ? -32.453 -8.174 21.591 1.00 97.44 71 PHE A C 1
ATOM 552 O O . PHE A 1 71 ? -31.344 -8.707 21.526 1.00 97.44 71 PHE A O 1
ATOM 559 N N . ASP A 1 72 ? -33.392 -8.317 20.662 1.00 96.69 72 ASP A N 1
ATOM 560 C CA . ASP A 1 72 ? -33.199 -8.969 19.371 1.00 96.69 72 ASP A CA 1
ATOM 561 C C . ASP A 1 72 ? -32.611 -7.938 18.388 1.00 96.69 72 ASP A C 1
ATOM 563 O O . ASP A 1 72 ? -33.291 -6.998 17.970 1.00 96.69 72 ASP A O 1
ATOM 567 N N . VAL A 1 73 ? -31.326 -8.080 18.052 1.00 96.75 73 VAL A N 1
ATOM 568 C CA . VAL A 1 73 ? -30.577 -7.140 17.205 1.00 96.75 73 VAL A CA 1
ATOM 569 C C . VAL A 1 73 ? -30.382 -7.737 15.813 1.00 96.75 73 VAL A C 1
ATOM 571 O O . VAL A 1 73 ? -29.806 -8.814 15.667 1.00 96.75 73 VAL A O 1
ATOM 574 N N . VAL A 1 74 ? -30.849 -7.026 14.784 1.00 96.25 74 VAL A N 1
ATOM 575 C CA . VAL A 1 74 ? -30.713 -7.427 13.375 1.00 96.25 74 VAL A CA 1
ATOM 576 C C . VAL A 1 74 ? -29.544 -6.689 12.728 1.00 96.25 74 VAL A C 1
ATOM 578 O O . VAL A 1 74 ? -29.497 -5.458 12.751 1.00 96.25 74 VAL A O 1
ATOM 581 N N . TYR A 1 75 ? -28.638 -7.429 12.092 1.00 94.75 75 TYR A N 1
ATOM 582 C CA . TYR A 1 75 ? -27.578 -6.879 11.248 1.00 94.75 75 TYR A CA 1
ATOM 583 C C . TYR A 1 75 ? -27.352 -7.784 10.032 1.00 94.75 75 TYR A C 1
ATOM 585 O O . TYR A 1 75 ? -26.969 -8.944 10.175 1.00 94.75 75 TYR A O 1
ATOM 593 N N . LYS A 1 76 ? -27.574 -7.247 8.824 1.00 92.44 76 LYS A N 1
ATOM 594 C CA . LYS A 1 76 ? -27.637 -8.029 7.573 1.00 92.44 76 LYS A CA 1
ATOM 595 C C . LYS A 1 76 ? -28.632 -9.194 7.722 1.00 92.44 76 LYS A C 1
ATOM 597 O O . LYS A 1 76 ? -29.797 -8.948 8.017 1.00 92.44 76 LYS A O 1
ATOM 602 N N . GLU A 1 77 ? -28.178 -10.430 7.528 1.00 91.25 77 GLU A N 1
ATOM 603 C CA . GLU A 1 77 ? -28.971 -11.657 7.672 1.00 91.25 77 GLU A CA 1
ATOM 604 C C . GLU A 1 77 ? -28.947 -12.217 9.105 1.00 91.25 77 GLU A C 1
ATOM 606 O O . GLU A 1 77 ? -29.711 -13.126 9.423 1.00 91.25 77 GLU A O 1
ATOM 611 N N . THR A 1 78 ? -28.096 -11.679 9.985 1.00 94.31 78 THR A N 1
ATOM 612 C CA . THR A 1 78 ? -27.942 -12.134 11.369 1.00 94.31 78 THR A CA 1
ATOM 613 C C . THR A 1 78 ? -28.994 -11.517 12.287 1.00 94.31 78 THR A C 1
ATOM 615 O O . THR A 1 78 ? -29.171 -10.297 12.324 1.00 94.31 78 THR A O 1
ATOM 618 N N . LEU A 1 79 ? -29.631 -12.369 13.093 1.00 94.56 79 LEU A N 1
ATOM 619 C CA . LEU A 1 79 ? -30.475 -11.998 14.225 1.00 94.56 79 LEU A CA 1
ATOM 620 C C . LEU A 1 79 ? -29.806 -12.497 15.511 1.00 94.56 79 LEU A C 1
ATOM 622 O O . LEU A 1 79 ? -29.631 -13.702 15.679 1.00 94.56 79 LEU A O 1
ATOM 626 N N . LEU A 1 80 ? -29.433 -11.588 16.414 1.00 95.06 80 LEU A N 1
ATOM 627 C CA . LEU A 1 80 ? -28.658 -11.926 17.608 1.00 95.06 80 LEU A CA 1
ATOM 628 C C . LEU A 1 80 ? -29.303 -11.409 18.892 1.00 95.06 80 LEU A C 1
ATOM 630 O O . LEU A 1 80 ? -29.752 -10.265 18.953 1.00 95.06 80 LEU A O 1
ATOM 634 N N . LYS A 1 81 ? -29.287 -12.233 19.944 1.00 95.38 81 LYS A N 1
ATOM 635 C CA . LYS A 1 81 ? -29.745 -11.837 21.280 1.00 95.38 81 LYS A CA 1
ATOM 636 C C . LYS A 1 81 ? -28.615 -11.206 22.075 1.00 95.38 81 LYS A C 1
ATOM 638 O O . LYS A 1 81 ? -27.622 -11.864 22.391 1.00 95.38 81 LYS A O 1
ATOM 643 N N . VAL A 1 82 ? -28.814 -9.941 22.431 1.00 97.75 82 VAL A N 1
ATOM 644 C CA . VAL A 1 82 ? -27.889 -9.145 23.240 1.00 97.75 82 VAL A CA 1
ATOM 645 C C . VAL A 1 82 ? -28.606 -8.714 24.513 1.00 97.75 82 VAL A C 1
ATOM 647 O O . VAL A 1 82 ? -29.631 -8.038 24.455 1.00 97.75 82 VAL A O 1
ATOM 650 N N . SER A 1 83 ? -28.084 -9.114 25.669 1.00 98.25 83 SER A N 1
ATOM 651 C CA . SER A 1 83 ? -28.601 -8.683 26.971 1.00 98.25 83 SER A CA 1
ATOM 652 C C . SER A 1 83 ? -27.776 -7.524 27.509 1.00 98.25 83 SER A C 1
ATOM 654 O O . SER A 1 83 ? -26.553 -7.606 27.536 1.00 98.25 83 SER A O 1
ATOM 656 N N . ILE A 1 84 ? -28.447 -6.460 27.936 1.00 98.25 84 ILE A N 1
ATOM 657 C CA . ILE A 1 84 ? -27.861 -5.322 28.641 1.00 98.25 84 ILE A CA 1
ATOM 658 C C . ILE A 1 84 ? -27.986 -5.596 30.139 1.00 98.25 84 ILE A C 1
ATOM 660 O O . ILE A 1 84 ? -29.095 -5.805 30.634 1.00 98.25 84 ILE A O 1
ATOM 664 N N . VAL A 1 85 ? -26.858 -5.580 30.844 1.00 97.94 85 VAL A N 1
ATOM 665 C CA . VAL A 1 85 ? -26.760 -5.714 32.303 1.00 97.94 85 VAL A CA 1
ATOM 666 C C . VAL A 1 85 ? -25.932 -4.545 32.847 1.00 97.94 85 VAL A C 1
ATOM 668 O O . VAL A 1 85 ? -25.085 -3.994 32.146 1.00 97.94 85 VAL A O 1
ATOM 671 N N . HIS A 1 86 ? -26.188 -4.132 34.084 1.00 96.75 86 HIS A N 1
ATOM 672 C CA . HIS A 1 86 ? -25.532 -2.991 34.724 1.00 96.75 86 HIS A CA 1
ATOM 673 C C . HIS A 1 86 ? -24.893 -3.431 36.037 1.00 96.75 86 HIS A C 1
ATOM 675 O O . HIS A 1 86 ? -25.529 -4.170 36.784 1.00 96.75 86 HIS A O 1
ATOM 681 N N . GLY A 1 87 ? -23.681 -2.956 36.335 1.00 93.81 87 GLY A N 1
ATOM 682 C CA . GLY A 1 87 ? -23.027 -3.252 37.611 1.00 93.81 87 GLY A CA 1
ATOM 683 C C . GLY A 1 87 ? -22.637 -4.721 37.796 1.00 93.81 87 GLY A C 1
ATOM 684 O O . GLY A 1 87 ? -22.818 -5.255 38.885 1.00 93.81 87 GLY A O 1
ATOM 685 N N . CYS A 1 88 ? -22.146 -5.388 36.747 1.00 95.94 88 CYS A N 1
ATOM 686 C CA . CYS A 1 88 ? -21.534 -6.711 36.893 1.00 95.94 88 CYS A CA 1
ATOM 687 C C . CYS A 1 88 ? -20.214 -6.599 37.670 1.00 95.94 88 CYS A C 1
ATOM 689 O O . CYS A 1 88 ? -19.429 -5.689 37.407 1.00 95.94 88 CYS A O 1
ATOM 691 N N . ASP A 1 89 ? -19.935 -7.539 38.568 1.00 95.00 89 ASP A N 1
ATOM 692 C CA . ASP A 1 89 ? -18.699 -7.550 39.353 1.00 95.00 89 ASP A CA 1
ATOM 693 C C . ASP A 1 89 ? -17.633 -8.419 38.674 1.00 95.00 89 ASP A C 1
ATOM 695 O O . ASP A 1 89 ? -17.741 -9.645 38.584 1.00 95.00 89 ASP A O 1
ATOM 699 N N . GLU A 1 90 ? -16.576 -7.771 38.190 1.00 93.81 90 GLU A N 1
ATOM 700 C CA . GLU A 1 90 ? -15.390 -8.407 37.630 1.00 93.81 90 GLU A CA 1
ATOM 701 C C . GLU A 1 90 ? -14.422 -8.802 38.752 1.00 93.81 90 GLU A C 1
ATOM 703 O O . GLU A 1 90 ? -13.961 -7.967 39.532 1.00 93.81 90 GLU A O 1
ATOM 708 N N . LEU A 1 91 ? -14.136 -10.100 38.854 1.00 93.50 91 LEU A N 1
ATOM 709 C CA . LEU A 1 91 ? -13.375 -10.696 39.948 1.00 93.50 91 LEU A CA 1
ATOM 710 C C . LEU A 1 91 ? -11.938 -10.976 39.506 1.00 93.50 91 LEU A C 1
ATOM 712 O O . LEU A 1 91 ? -11.699 -11.739 38.565 1.00 93.50 91 LEU A O 1
ATOM 716 N N . HIS A 1 92 ? -10.973 -10.408 40.227 1.00 91.31 92 HIS A N 1
ATOM 717 C CA . HIS A 1 92 ? -9.553 -10.479 39.896 1.00 91.31 92 HIS A CA 1
ATOM 718 C C . HIS A 1 92 ? -8.753 -11.294 40.922 1.00 91.31 92 HIS A C 1
ATOM 720 O O . HIS A 1 92 ? -8.832 -11.058 42.129 1.00 91.31 92 HIS A O 1
ATOM 726 N N . ARG A 1 93 ? -7.867 -12.176 40.438 1.00 89.94 93 ARG A N 1
ATOM 727 C CA . ARG A 1 93 ? -6.898 -12.942 41.255 1.00 89.94 93 ARG A CA 1
ATOM 728 C C . ARG A 1 93 ? -5.650 -12.150 41.678 1.00 89.94 93 ARG A C 1
ATOM 730 O O . ARG A 1 93 ? -4.649 -12.753 42.038 1.00 89.94 93 ARG A O 1
ATOM 737 N N . SER A 1 94 ? -5.639 -10.826 41.538 1.00 85.25 94 SER A N 1
ATOM 738 C CA . SER A 1 94 ? -4.540 -9.978 42.020 1.00 85.25 94 SER A CA 1
ATOM 739 C C . SER A 1 94 ? -4.962 -8.517 42.043 1.00 85.25 94 SER A C 1
ATOM 741 O O . SER A 1 94 ? -5.453 -7.995 41.038 1.00 85.25 94 SER A O 1
ATOM 743 N N . VAL A 1 95 ? -4.681 -7.840 43.159 1.00 81.12 95 VAL A N 1
ATOM 744 C CA . VAL A 1 95 ? -4.981 -6.412 43.360 1.00 81.12 95 VAL A CA 1
ATOM 745 C C . VAL A 1 95 ? -4.203 -5.517 42.378 1.00 81.12 95 VAL A C 1
ATOM 747 O O . VAL A 1 95 ? -4.694 -4.457 41.982 1.00 81.12 95 VAL A O 1
ATOM 750 N N . ARG A 1 96 ? -3.010 -5.954 41.942 1.00 76.25 96 ARG A N 1
ATOM 751 C CA . ARG A 1 96 ? -2.084 -5.169 41.100 1.00 76.25 96 ARG A CA 1
ATOM 752 C C . ARG A 1 96 ? -2.558 -4.997 39.655 1.00 76.25 96 ARG A C 1
ATOM 754 O O . ARG A 1 96 ? -2.308 -3.954 39.064 1.00 76.25 96 ARG A O 1
ATOM 761 N N . HIS A 1 97 ? -3.277 -5.986 39.130 1.00 69.88 97 HIS A N 1
ATOM 762 C CA . HIS A 1 97 ? -3.642 -6.106 37.710 1.00 69.88 97 HIS A CA 1
ATOM 763 C C . HIS A 1 97 ? -5.133 -5.806 37.448 1.00 69.88 97 HIS A C 1
ATOM 765 O O . HIS A 1 97 ? -5.698 -6.181 36.425 1.00 69.88 97 HIS A O 1
ATOM 771 N N . SER A 1 98 ? -5.789 -5.112 38.384 1.00 66.94 98 SER A N 1
ATOM 772 C CA . SER A 1 98 ? -7.227 -4.793 38.330 1.00 66.94 98 SER A CA 1
ATOM 773 C C . SER A 1 98 ? -7.636 -3.881 37.167 1.00 66.94 98 SER A C 1
ATOM 775 O O . SER A 1 98 ? -8.793 -3.886 36.773 1.00 66.94 98 SER A O 1
ATOM 777 N N . LYS A 1 99 ? -6.708 -3.100 36.598 1.00 68.31 99 LYS A N 1
ATOM 778 C CA . LYS A 1 99 ? -7.002 -2.182 35.480 1.00 68.31 99 LYS A CA 1
ATOM 779 C C . LYS A 1 99 ? -6.869 -2.804 34.090 1.00 68.31 99 LYS A C 1
ATOM 781 O O . LYS A 1 99 ? -7.452 -2.276 33.154 1.00 68.31 99 LYS A O 1
ATOM 786 N N . SER A 1 100 ? -6.084 -3.869 33.947 1.00 69.31 100 SER A N 1
ATOM 787 C CA . SER A 1 100 ? -5.802 -4.516 32.657 1.00 69.31 100 SER A CA 1
ATOM 788 C C . SER A 1 100 ? -6.729 -5.699 32.370 1.00 69.31 100 SER A C 1
ATOM 790 O O . SER A 1 100 ? -6.747 -6.229 31.260 1.00 69.31 100 SER A O 1
ATOM 792 N N . GLY A 1 101 ? -7.451 -6.185 33.384 1.00 76.94 101 GLY A N 1
ATOM 793 C CA . GLY A 1 101 ? -8.232 -7.420 33.314 1.00 76.94 101 GLY A CA 1
ATOM 794 C C . GLY A 1 101 ? -7.383 -8.693 33.163 1.00 76.94 101 GLY A C 1
ATOM 795 O O . GLY A 1 101 ? -7.924 -9.787 33.041 1.00 76.94 101 GLY A O 1
ATOM 796 N N . VAL A 1 102 ? -6.045 -8.608 33.174 1.00 83.06 102 VAL A N 1
ATOM 797 C CA . VAL A 1 102 ? -5.152 -9.771 32.970 1.00 83.06 102 VAL A CA 1
ATOM 798 C C . VAL A 1 102 ? -5.253 -10.780 34.126 1.00 83.06 102 VAL A C 1
ATOM 800 O O . VAL A 1 102 ? -5.022 -11.978 33.949 1.00 83.06 102 VAL A O 1
ATOM 803 N N . SER A 1 103 ? -5.646 -10.322 35.317 1.00 86.38 103 SER A N 1
ATOM 804 C CA . SER A 1 103 ? -5.941 -11.169 36.478 1.00 86.38 103 SER A CA 1
ATOM 805 C C . SER A 1 103 ? -7.416 -11.576 36.604 1.00 86.38 103 SER A C 1
ATOM 807 O O . SER A 1 103 ? -7.766 -12.221 37.593 1.00 86.38 103 SER A O 1
ATOM 809 N N . THR A 1 104 ? -8.285 -11.225 35.657 1.00 90.06 104 THR A N 1
ATOM 810 C CA . THR A 1 104 ? -9.719 -11.538 35.735 1.00 90.06 104 THR A CA 1
ATOM 811 C C . THR A 1 104 ? -9.968 -13.036 35.619 1.00 90.06 104 THR A C 1
ATOM 813 O O . THR A 1 104 ? -9.456 -13.700 34.718 1.00 90.06 104 THR A O 1
ATOM 816 N N . VAL A 1 105 ? -10.757 -13.576 36.550 1.00 91.25 105 VAL A N 1
ATOM 817 C CA . VAL A 1 105 ? -11.134 -14.999 36.592 1.00 91.25 105 VAL A CA 1
ATOM 818 C C . VAL A 1 105 ? -12.618 -15.231 36.328 1.00 91.25 105 VAL A C 1
ATOM 820 O O . VAL A 1 105 ? -12.993 -16.336 35.943 1.00 91.25 105 VAL A O 1
ATOM 823 N N . PHE A 1 106 ? -13.463 -14.217 36.534 1.00 93.25 106 PHE A N 1
ATOM 824 C CA . PHE A 1 106 ? -14.911 -14.303 36.356 1.00 93.25 106 PHE A CA 1
ATOM 825 C C . PHE A 1 106 ? -15.537 -12.903 36.300 1.00 93.25 106 PHE A C 1
ATOM 827 O O . PHE A 1 106 ? -14.997 -11.972 36.895 1.00 93.25 106 PHE A O 1
ATOM 834 N N . VAL A 1 107 ? -16.687 -12.769 35.639 1.00 94.25 107 VAL A N 1
ATOM 835 C CA . VAL A 1 107 ? -17.577 -11.601 35.748 1.00 94.25 107 VAL A CA 1
ATOM 836 C C . VAL A 1 107 ? -18.935 -12.119 36.197 1.00 94.25 107 VAL A C 1
ATOM 838 O O . VAL A 1 107 ? -19.571 -12.877 35.463 1.00 94.25 107 VAL A O 1
ATOM 841 N N . ALA A 1 108 ? -19.350 -11.735 37.401 1.00 94.50 108 ALA A N 1
ATOM 842 C CA . ALA A 1 108 ? -20.647 -12.087 37.962 1.00 94.50 108 ALA A CA 1
ATOM 843 C C . ALA A 1 108 ? -21.692 -11.044 37.556 1.00 94.50 108 ALA A C 1
ATOM 845 O O . ALA A 1 108 ? -21.465 -9.839 37.691 1.00 94.50 108 ALA A O 1
ATOM 846 N N . CYS A 1 109 ? -22.850 -11.489 37.075 1.00 95.06 109 CYS A N 1
ATOM 847 C CA . CYS A 1 109 ? -24.008 -10.605 36.981 1.00 95.06 109 CYS A CA 1
ATOM 848 C C . CYS A 1 109 ? -24.526 -10.225 38.385 1.00 95.06 109 CYS A C 1
ATOM 850 O O . CYS A 1 109 ? -24.264 -10.949 39.349 1.00 95.06 109 CYS A O 1
ATOM 852 N N . PRO A 1 110 ? -25.292 -9.125 38.523 1.00 93.69 110 PRO A N 1
ATOM 853 C CA . PRO A 1 110 ? -26.025 -8.847 39.754 1.00 93.69 110 PRO A CA 1
ATOM 854 C C . PRO A 1 110 ? -26.848 -10.067 40.188 1.00 93.69 110 PRO A C 1
ATOM 856 O O . PRO A 1 110 ? -27.489 -10.709 39.355 1.00 93.69 110 PRO A O 1
ATOM 859 N N . ASP A 1 111 ? -26.798 -10.375 41.484 1.00 90.44 111 ASP A N 1
ATOM 860 C CA . ASP A 1 111 ? -27.443 -11.534 42.116 1.00 90.44 111 ASP A CA 1
ATOM 861 C C . ASP A 1 111 ? -26.972 -12.925 41.610 1.00 90.44 111 ASP A C 1
ATOM 863 O O . ASP A 1 111 ? -27.627 -13.933 41.881 1.00 90.44 111 ASP A O 1
ATOM 867 N N . GLU A 1 112 ? -25.835 -13.022 40.903 1.00 92.81 112 GLU A N 1
ATOM 868 C CA . GLU A 1 112 ? -25.244 -14.301 40.477 1.00 92.81 112 GLU A CA 1
ATOM 869 C C . GLU A 1 112 ? -24.290 -14.898 41.531 1.00 92.81 112 GLU A C 1
ATOM 871 O O . GLU A 1 112 ? -23.288 -14.289 41.908 1.00 92.81 112 GLU A O 1
ATOM 876 N N . ASP A 1 113 ? -24.552 -16.141 41.952 1.00 92.69 113 ASP A N 1
ATOM 877 C CA . ASP A 1 113 ? -23.653 -16.903 42.828 1.00 92.69 113 ASP A CA 1
ATOM 878 C C . ASP A 1 113 ? -22.312 -17.221 42.138 1.00 92.69 113 ASP A C 1
ATOM 880 O O . ASP A 1 113 ? -22.261 -17.825 41.062 1.00 92.69 113 ASP A O 1
ATOM 884 N N . ILE A 1 114 ? -21.199 -16.896 42.806 1.00 91.44 114 ILE A N 1
ATOM 885 C CA . ILE A 1 114 ? -19.846 -17.211 42.327 1.00 91.44 114 ILE A CA 1
ATOM 886 C C . ILE A 1 114 ? -19.653 -18.741 42.304 1.00 91.44 114 ILE A C 1
ATOM 888 O O . ILE A 1 114 ? -19.781 -19.392 43.347 1.00 91.44 114 ILE A O 1
ATOM 892 N N . PRO A 1 115 ? -19.278 -19.356 41.162 1.00 92.06 115 PRO A N 1
ATOM 893 C CA . PRO A 1 115 ? -19.061 -20.797 41.101 1.00 92.06 115 PRO A CA 1
ATOM 894 C C . PRO A 1 115 ? -17.958 -21.254 42.064 1.00 92.06 115 PRO A C 1
ATOM 896 O O . PRO A 1 115 ? -16.869 -20.680 42.093 1.00 92.06 115 PRO A O 1
ATOM 899 N N . VAL A 1 116 ? -18.186 -22.356 42.789 1.00 92.19 116 VAL A N 1
ATOM 900 C CA . VAL A 1 116 ? -17.230 -22.912 43.773 1.00 92.19 116 VAL A CA 1
ATOM 901 C C . VAL A 1 116 ? -15.783 -23.036 43.246 1.00 92.19 116 VAL A C 1
ATOM 903 O O . VAL A 1 116 ? -14.868 -22.697 43.998 1.00 92.19 116 VAL A O 1
ATOM 906 N N . PRO A 1 117 ? -15.512 -23.455 41.988 1.00 91.00 117 PRO A N 1
ATOM 907 C CA . PRO A 1 117 ? -14.145 -23.473 41.456 1.00 91.00 117 PRO A CA 1
ATOM 908 C C . PRO A 1 117 ? -13.496 -22.083 41.367 1.00 91.00 117 PRO A C 1
ATOM 910 O O . PRO A 1 117 ? -12.304 -21.959 41.631 1.00 91.00 117 PRO A O 1
ATOM 913 N N . ILE A 1 118 ? -14.268 -21.042 41.038 1.00 91.00 118 ILE A N 1
ATOM 914 C CA . ILE A 1 118 ? -13.797 -19.651 40.984 1.00 91.00 118 ILE A CA 1
ATOM 915 C C . ILE A 1 118 ? -13.517 -19.139 42.397 1.00 91.00 118 ILE A C 1
ATOM 917 O O . ILE A 1 118 ? -12.446 -18.581 42.634 1.00 91.00 118 ILE A O 1
ATOM 921 N N . GLN A 1 119 ? -14.413 -19.406 43.353 1.00 91.19 119 GLN A N 1
ATOM 922 C CA . GLN A 1 119 ? -14.191 -19.047 44.756 1.00 91.19 119 GLN A CA 1
ATOM 923 C C . GLN A 1 119 ? -12.886 -19.664 45.287 1.00 91.19 119 GLN A C 1
ATOM 925 O O . GLN A 1 119 ? -12.066 -18.964 45.868 1.00 91.19 119 GLN A O 1
ATOM 930 N N . GLN A 1 120 ? -12.613 -20.938 44.979 1.0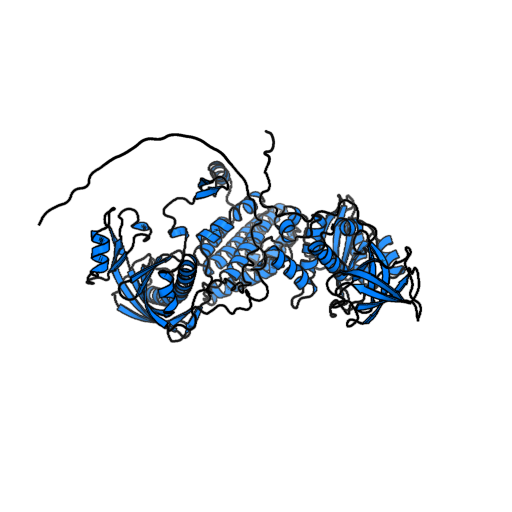0 91.88 120 GLN A N 1
ATOM 931 C CA . GLN A 1 120 ? -11.352 -21.592 45.354 1.00 91.88 120 GLN A CA 1
ATOM 932 C C . GLN A 1 120 ? -10.103 -20.979 44.697 1.00 91.88 120 GLN A C 1
ATOM 934 O O . GLN A 1 120 ? -9.018 -21.086 45.266 1.00 91.88 120 GLN A O 1
ATOM 939 N N . VAL A 1 121 ? -10.215 -20.375 43.509 1.00 89.88 121 VAL A N 1
ATOM 940 C CA . VAL A 1 121 ? -9.106 -19.643 42.869 1.00 89.88 121 VAL A CA 1
ATOM 941 C C . VAL A 1 121 ? -8.876 -18.299 43.561 1.00 89.88 121 VAL A C 1
ATOM 943 O O . VAL A 1 121 ? -7.727 -17.928 43.795 1.00 89.88 121 VAL A O 1
ATOM 946 N N . LEU A 1 122 ? -9.952 -17.602 43.934 1.00 90.25 122 LEU A N 1
ATOM 947 C CA . LEU A 1 122 ? -9.907 -16.337 44.669 1.00 90.25 122 LEU A CA 1
ATOM 948 C C . LEU A 1 122 ? -9.327 -16.525 46.083 1.00 90.25 122 LEU A C 1
ATOM 950 O O . LEU A 1 122 ? -8.358 -15.855 46.436 1.00 90.25 122 LEU A O 1
ATOM 954 N N . ASP A 1 123 ? -9.831 -17.501 46.844 1.00 91.25 123 ASP A N 1
ATOM 955 C CA . ASP A 1 123 ? -9.386 -17.827 48.211 1.00 91.25 123 ASP A CA 1
ATOM 956 C C . ASP A 1 123 ? -7.901 -18.234 48.288 1.00 91.25 123 ASP A C 1
ATOM 958 O O . ASP A 1 123 ? -7.268 -18.125 49.339 1.00 91.25 123 ASP A O 1
ATOM 962 N N . ARG A 1 124 ? -7.338 -18.738 47.181 1.00 91.12 124 ARG A N 1
ATOM 963 C CA . ARG A 1 124 ? -5.936 -19.179 47.071 1.00 91.12 124 ARG A CA 1
ATOM 964 C C . ARG A 1 124 ? -5.004 -18.121 46.479 1.00 91.12 124 ARG A C 1
ATOM 966 O O . ARG A 1 124 ? -3.827 -18.422 46.278 1.00 91.12 124 ARG A O 1
ATOM 973 N N . SER A 1 125 ? -5.493 -16.917 46.178 1.00 87.56 125 SER A N 1
ATOM 974 C CA . SER A 1 125 ? -4.660 -15.867 45.592 1.00 87.56 125 SER A CA 1
ATOM 975 C C . SER A 1 125 ? -3.566 -15.394 46.567 1.00 87.56 125 SER A C 1
ATOM 977 O O . SER A 1 125 ? -3.896 -14.879 47.639 1.00 87.56 125 SER A O 1
ATOM 979 N N . PRO A 1 126 ? -2.268 -15.490 46.212 1.00 81.00 126 PRO A N 1
ATOM 980 C CA . PRO A 1 126 ? -1.182 -15.007 47.065 1.00 81.00 126 PRO A CA 1
ATOM 981 C C . PRO A 1 126 ? -1.082 -13.472 47.098 1.00 81.00 126 PRO A C 1
ATOM 983 O O . PRO A 1 126 ? -0.617 -12.916 48.089 1.00 81.00 126 PRO A O 1
ATOM 986 N N . ASP A 1 127 ? -1.543 -12.787 46.045 1.00 82.62 127 ASP A N 1
ATOM 987 C CA . ASP A 1 127 ? -1.517 -11.321 45.910 1.00 82.62 127 ASP A CA 1
ATOM 988 C C . ASP A 1 127 ? -2.833 -10.654 46.360 1.00 82.62 127 ASP A C 1
ATOM 990 O O . ASP A 1 127 ? -3.066 -9.468 46.103 1.00 82.62 127 ASP A O 1
ATOM 994 N N . GLY A 1 128 ? -3.716 -11.423 47.006 1.00 87.56 128 GLY A N 1
ATOM 995 C CA . GLY A 1 128 ? -5.074 -11.010 47.344 1.00 87.56 128 GLY A CA 1
ATOM 996 C C . GLY A 1 128 ? -5.996 -10.919 46.126 1.00 87.56 128 GLY A C 1
ATOM 997 O O . GLY A 1 128 ? -5.639 -11.271 44.998 1.00 87.56 128 GLY A O 1
ATOM 998 N N . THR A 1 129 ? -7.215 -10.451 46.363 1.00 90.69 129 THR A N 1
ATOM 999 C CA . THR A 1 129 ? -8.263 -10.325 45.348 1.00 90.69 129 THR A CA 1
ATOM 1000 C C . THR A 1 129 ? -8.779 -8.897 45.288 1.00 90.69 129 THR A C 1
ATOM 1002 O O . THR A 1 129 ? -8.731 -8.152 46.268 1.00 90.69 129 THR A O 1
ATOM 1005 N N . SER A 1 130 ? -9.272 -8.502 44.121 1.00 91.75 130 SER A N 1
ATOM 1006 C CA . SER A 1 130 ? -9.972 -7.234 43.929 1.00 91.75 130 SER A CA 1
ATOM 1007 C C . SER A 1 130 ? -11.218 -7.451 43.082 1.00 91.75 130 SER A C 1
ATOM 1009 O O . SER A 1 130 ? -11.311 -8.420 42.327 1.00 91.75 130 SER A O 1
ATOM 1011 N N . VAL A 1 131 ? -12.178 -6.543 43.235 1.00 91.56 131 VAL A N 1
ATOM 1012 C CA . VAL A 1 131 ? -13.431 -6.525 42.480 1.00 91.56 131 VAL A CA 1
ATOM 1013 C C . VAL A 1 131 ? -13.523 -5.196 41.745 1.00 91.56 131 VAL A C 1
ATOM 1015 O O . VAL A 1 131 ? -13.260 -4.145 42.339 1.00 91.56 131 VAL A O 1
ATOM 1018 N N . HIS A 1 132 ? -13.883 -5.241 40.467 1.00 91.06 132 HIS A N 1
ATOM 1019 C CA . HIS A 1 132 ? -14.215 -4.070 39.671 1.00 91.06 132 HIS A CA 1
ATOM 1020 C C . HIS A 1 132 ? -15.673 -4.156 39.211 1.00 91.06 132 HIS A C 1
ATOM 1022 O O . HIS A 1 132 ? -16.025 -4.999 38.392 1.00 91.06 132 HIS A O 1
ATOM 1028 N N . THR A 1 133 ? -16.526 -3.271 39.723 1.00 93.44 133 THR A N 1
ATOM 1029 C CA . THR A 1 133 ? -17.909 -3.164 39.250 1.00 93.44 133 THR A CA 1
ATOM 1030 C C . THR A 1 133 ? -17.930 -2.459 37.890 1.00 93.44 133 THR A C 1
ATOM 1032 O O . THR A 1 133 ? -17.679 -1.253 37.799 1.00 93.44 133 THR A O 1
ATOM 1035 N N . GLN A 1 134 ? -18.224 -3.226 36.841 1.00 93.94 134 GLN A N 1
ATOM 1036 C CA . GLN A 1 134 ? -18.343 -2.779 35.455 1.00 93.94 134 GLN A CA 1
ATOM 1037 C C . GLN A 1 134 ? -19.512 -1.800 35.275 1.00 93.94 134 GLN A C 1
ATOM 1039 O O . GLN A 1 134 ? -20.503 -1.844 36.007 1.00 93.94 134 GLN A O 1
ATOM 1044 N N . ARG A 1 135 ? -19.439 -0.935 34.254 1.00 94.44 135 ARG A N 1
ATOM 1045 C CA . ARG A 1 135 ? -20.525 -0.000 33.912 1.00 94.44 135 ARG A CA 1
ATOM 1046 C C . ARG A 1 135 ? -21.742 -0.725 33.330 1.00 94.44 135 ARG A C 1
ATOM 1048 O O . ARG A 1 135 ? -22.646 -1.160 34.039 1.00 94.44 135 ARG A O 1
ATOM 1055 N N . THR A 1 136 ? -21.797 -0.813 32.004 1.00 97.69 136 THR A N 1
ATOM 1056 C CA . THR A 1 136 ? -22.840 -1.527 31.268 1.00 97.69 136 THR A CA 1
ATOM 1057 C C . THR A 1 136 ? -22.192 -2.678 30.533 1.00 97.69 136 THR A C 1
ATOM 1059 O O . THR A 1 136 ? -21.343 -2.458 29.673 1.00 97.69 136 THR A O 1
ATOM 1062 N N . THR A 1 137 ? -22.603 -3.892 30.867 1.00 98.06 137 THR A N 1
ATOM 1063 C CA . THR A 1 137 ? -22.088 -5.125 30.288 1.00 98.06 137 THR A CA 1
ATOM 1064 C C . THR A 1 137 ? -23.086 -5.646 29.262 1.00 98.06 137 THR A C 1
ATOM 1066 O O . THR A 1 137 ? -24.263 -5.847 29.570 1.00 98.06 137 THR A O 1
ATOM 1069 N N . LEU A 1 138 ? -22.626 -5.875 28.036 1.00 98.44 138 LEU A N 1
ATOM 1070 C CA . LEU A 1 138 ? -23.378 -6.594 27.017 1.00 98.44 138 LEU A CA 1
ATOM 1071 C C . LEU A 1 138 ? -23.036 -8.080 27.093 1.00 98.44 138 LEU A C 1
ATOM 1073 O O . LEU A 1 138 ? -21.865 -8.448 27.030 1.00 98.44 138 LEU A O 1
ATOM 1077 N N . ILE A 1 139 ? -24.062 -8.924 27.194 1.00 98.06 139 ILE A N 1
ATOM 1078 C CA . ILE A 1 139 ? -23.946 -10.384 27.144 1.00 98.06 139 ILE A CA 1
ATOM 1079 C C . ILE A 1 139 ? -24.556 -10.861 25.832 1.00 98.06 139 ILE A C 1
ATOM 1081 O O . ILE A 1 139 ? -25.760 -10.732 25.600 1.00 98.06 139 ILE A O 1
ATOM 1085 N N . ILE A 1 140 ? -23.711 -11.402 24.967 1.00 97.62 140 ILE A N 1
ATOM 1086 C CA . ILE A 1 140 ? -24.027 -11.752 23.586 1.00 97.62 140 ILE A CA 1
ATOM 1087 C C . ILE A 1 140 ? -24.001 -13.274 23.459 1.00 97.62 140 ILE A C 1
ATOM 1089 O O . ILE A 1 140 ? -22.976 -13.906 23.716 1.00 97.62 140 ILE A O 1
ATOM 1093 N N . GLN A 1 141 ? -25.128 -13.872 23.073 1.00 95.62 141 GLN A N 1
ATOM 1094 C CA . GLN A 1 141 ? -25.198 -15.308 22.794 1.00 95.62 141 GLN A CA 1
ATOM 1095 C C . GLN A 1 141 ? -24.577 -15.588 21.423 1.00 95.62 141 GLN A C 1
ATOM 1097 O O . GLN A 1 141 ? -25.004 -15.000 20.435 1.00 95.62 141 GLN A O 1
ATOM 1102 N N . ALA A 1 142 ? -23.587 -16.478 21.358 1.00 95.62 142 ALA A N 1
ATOM 1103 C CA . ALA A 1 142 ? -22.879 -16.816 20.124 1.00 95.62 142 ALA A CA 1
ATOM 1104 C C . ALA A 1 142 ? -22.548 -18.316 20.068 1.00 95.62 142 ALA A C 1
ATOM 1106 O O . ALA A 1 142 ? -22.763 -19.053 21.033 1.00 95.62 142 ALA A O 1
ATOM 1107 N N . THR A 1 143 ? -21.990 -18.773 18.947 1.00 95.75 143 THR A N 1
ATOM 1108 C CA . THR A 1 143 ? -21.449 -20.131 18.820 1.00 95.75 143 THR A CA 1
ATOM 1109 C C . THR A 1 143 ? -20.018 -20.107 18.304 1.00 95.75 143 THR A C 1
ATOM 1111 O O . THR A 1 143 ? -19.702 -19.337 17.400 1.00 95.75 143 THR A O 1
ATOM 1114 N N . VAL A 1 144 ? -19.157 -20.972 18.833 1.00 96.12 144 VAL A N 1
ATOM 1115 C CA . VAL A 1 144 ? -17.762 -21.144 18.386 1.00 96.12 144 VAL A CA 1
ATOM 1116 C C . VAL A 1 144 ? -17.497 -22.608 18.065 1.00 96.12 144 VAL A C 1
ATOM 1118 O O . VAL A 1 144 ? -18.182 -23.479 18.594 1.00 96.12 144 VAL A O 1
ATOM 1121 N N . LEU A 1 145 ? -16.514 -22.892 17.212 1.00 96.62 145 LEU A N 1
ATOM 1122 C CA . LEU A 1 145 ? -16.049 -24.261 16.981 1.00 96.62 145 LEU A CA 1
ATOM 1123 C C . LEU A 1 145 ? -15.599 -24.894 18.308 1.00 96.62 145 LEU A C 1
ATOM 1125 O O . LEU A 1 145 ? -14.782 -24.306 19.022 1.00 96.62 145 LEU A O 1
ATOM 1129 N N . GLN A 1 146 ? -16.088 -26.096 18.630 1.00 96.19 146 GLN A N 1
ATOM 1130 C CA . GLN A 1 146 ? -15.685 -26.840 19.832 1.00 96.19 146 GLN A CA 1
ATOM 1131 C C . GLN A 1 146 ? -14.160 -26.944 19.930 1.00 96.19 146 GLN A C 1
ATOM 1133 O O . GLN A 1 146 ? -13.573 -26.734 20.991 1.00 96.19 146 GLN A O 1
ATOM 1138 N N . SER A 1 147 ? -13.515 -27.201 18.795 1.00 95.81 147 SER A N 1
ATOM 1139 C CA . SER A 1 147 ? -12.086 -27.456 18.744 1.00 95.81 147 SER A CA 1
ATOM 1140 C C . SER A 1 147 ? -11.234 -26.198 19.029 1.00 95.81 147 SER A C 1
ATOM 1142 O O . SER A 1 147 ? -10.082 -26.307 19.454 1.00 95.81 147 SER A O 1
ATOM 1144 N N . VAL A 1 148 ? -11.793 -24.987 18.895 1.00 95.94 148 VAL A N 1
ATOM 1145 C CA . VAL A 1 148 ? -11.141 -23.745 19.358 1.00 95.94 148 VAL A CA 1
ATOM 1146 C C . VAL A 1 148 ? -11.047 -23.728 20.885 1.00 95.94 148 VAL A C 1
ATOM 1148 O O . VAL A 1 148 ? -10.002 -23.380 21.425 1.00 95.94 148 VAL A O 1
ATOM 1151 N N . LEU A 1 149 ? -12.098 -24.160 21.590 1.00 95.25 149 LEU A N 1
ATOM 1152 C CA . LEU A 1 149 ? -12.112 -24.202 23.058 1.00 95.25 149 LEU A CA 1
ATOM 1153 C C . LEU A 1 149 ? -11.136 -25.245 23.617 1.00 95.25 149 LEU A C 1
ATOM 1155 O O . LEU A 1 149 ? -10.484 -24.996 24.628 1.00 95.25 149 LEU A O 1
ATOM 1159 N N . GLU A 1 150 ? -10.996 -26.381 22.934 1.00 93.75 150 GLU A N 1
ATOM 1160 C CA . GLU A 1 150 ? -10.029 -27.432 23.278 1.00 93.75 150 GLU A CA 1
ATOM 1161 C C . GLU A 1 150 ? -8.576 -26.938 23.135 1.00 93.75 150 GLU A C 1
ATOM 1163 O O . GLU A 1 150 ? -7.730 -27.219 23.983 1.00 93.75 150 GLU A O 1
ATOM 1168 N N . ARG A 1 151 ? -8.287 -26.127 22.106 1.00 93.06 151 ARG A N 1
ATOM 1169 C CA . ARG A 1 151 ? -6.937 -25.602 21.819 1.00 93.06 151 ARG A CA 1
ATOM 1170 C C . ARG A 1 151 ? -6.454 -24.499 22.755 1.00 93.06 151 ARG A C 1
ATOM 1172 O O . ARG A 1 151 ? -5.251 -24.276 22.844 1.00 93.06 151 ARG A O 1
ATOM 1179 N N . ILE A 1 152 ? -7.347 -23.869 23.516 1.00 89.75 152 ILE A N 1
ATOM 1180 C CA . ILE A 1 152 ? -6.991 -22.869 24.543 1.00 89.75 152 ILE A CA 1
ATOM 1181 C C . ILE A 1 152 ? -6.228 -23.504 25.723 1.00 89.75 152 ILE A C 1
ATOM 1183 O O . ILE A 1 152 ? -5.581 -22.799 26.493 1.00 89.75 152 ILE A O 1
ATOM 1187 N N . GLN A 1 153 ? -6.249 -24.835 25.842 1.00 87.56 153 GLN A N 1
ATOM 1188 C CA . GLN A 1 153 ? -5.454 -25.608 26.806 1.00 87.56 153 GLN A CA 1
ATOM 1189 C C . GLN A 1 153 ? -4.270 -26.349 26.141 1.00 87.56 153 GLN A C 1
ATOM 1191 O O . GLN A 1 153 ? -3.680 -27.240 26.750 1.00 87.56 153 GLN A O 1
ATOM 1196 N N . GLY A 1 154 ? -3.957 -26.016 24.882 1.00 90.12 154 GLY A N 1
ATOM 1197 C CA . GLY A 1 154 ? -2.964 -26.691 24.046 1.00 90.12 154 GLY A CA 1
ATOM 1198 C C . GLY A 1 154 ? -1.552 -26.096 24.108 1.00 90.12 154 GLY A C 1
ATOM 1199 O O . GLY A 1 154 ? -1.146 -25.481 25.093 1.00 90.12 154 GLY A O 1
ATOM 1200 N N . SER A 1 155 ? -0.785 -26.288 23.032 1.00 89.62 155 SER A N 1
ATOM 1201 C CA . SER A 1 155 ? 0.524 -25.648 22.842 1.00 89.62 155 SER A CA 1
ATOM 1202 C C . SER A 1 155 ? 0.402 -24.139 22.583 1.00 89.62 155 SER A C 1
ATOM 1204 O O . SER A 1 155 ? -0.663 -23.648 22.215 1.00 89.62 155 SER A O 1
ATOM 1206 N N . GLU A 1 156 ? 1.503 -23.390 22.704 1.00 87.50 156 GLU A N 1
ATOM 1207 C CA . GLU A 1 156 ? 1.519 -21.935 22.455 1.00 87.50 156 GLU A CA 1
ATOM 1208 C C . GLU A 1 156 ? 0.963 -21.554 21.070 1.00 87.50 156 GLU A C 1
ATOM 1210 O O . GLU A 1 156 ? 0.211 -20.588 20.948 1.00 87.50 156 GLU A O 1
ATOM 1215 N N . ILE A 1 157 ? 1.260 -22.356 20.039 1.00 86.44 157 ILE A N 1
ATOM 1216 C CA . ILE A 1 157 ? 0.735 -22.172 18.675 1.00 86.44 157 ILE A CA 1
ATOM 1217 C C . ILE A 1 157 ? -0.787 -22.378 18.655 1.00 86.44 157 ILE A C 1
ATOM 1219 O O . ILE A 1 157 ? -1.516 -21.531 18.144 1.00 86.44 157 ILE A O 1
ATOM 1223 N N . GLN A 1 158 ? -1.280 -23.461 19.267 1.00 91.00 158 GLN A N 1
ATOM 1224 C CA . GLN A 1 158 ? -2.714 -23.767 19.347 1.00 91.00 158 GLN A CA 1
ATOM 1225 C C . GLN A 1 158 ? -3.492 -22.686 20.113 1.00 91.00 158 GLN A C 1
ATOM 1227 O O . GLN A 1 158 ? -4.573 -22.283 19.681 1.00 91.00 158 GLN A O 1
ATOM 1232 N N . ILE A 1 159 ? -2.923 -22.172 21.207 1.00 91.50 159 ILE A N 1
ATOM 1233 C 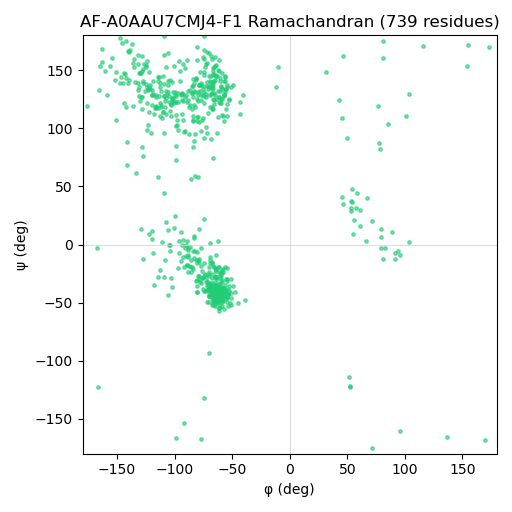CA . ILE A 1 159 ? -3.486 -21.059 21.979 1.00 91.50 159 ILE A CA 1
ATOM 1234 C C . ILE A 1 159 ? -3.517 -19.780 21.127 1.00 91.50 159 ILE A C 1
ATOM 1236 O O . ILE A 1 159 ? -4.543 -19.103 21.084 1.00 91.50 159 ILE A O 1
ATOM 1240 N N . SER A 1 160 ? -2.430 -19.460 20.417 1.00 89.88 160 SER A N 1
ATOM 1241 C CA . SER A 1 160 ? -2.334 -18.276 19.549 1.00 89.88 160 SER A CA 1
ATOM 1242 C C . SER A 1 160 ? -3.364 -18.291 18.412 1.00 89.88 160 SER A C 1
ATOM 1244 O O . SER A 1 160 ? -4.049 -17.290 18.177 1.00 89.88 160 SER A O 1
ATOM 1246 N N . GLU A 1 161 ? -3.544 -19.433 17.743 1.00 91.00 161 GLU A N 1
ATOM 1247 C CA . GLU A 1 161 ? -4.566 -19.594 16.704 1.00 91.00 161 GLU A CA 1
ATOM 1248 C C . GLU A 1 161 ? -5.985 -19.517 17.278 1.00 91.00 161 GLU A C 1
ATOM 1250 O O . GLU A 1 161 ? -6.826 -18.797 16.738 1.00 91.00 161 GLU A O 1
ATOM 1255 N N . ALA A 1 162 ? -6.248 -20.183 18.408 1.00 94.19 162 ALA A N 1
ATOM 1256 C CA . ALA A 1 162 ? -7.553 -20.140 19.062 1.00 94.19 162 ALA A CA 1
ATOM 1257 C C . ALA A 1 162 ? -7.927 -18.716 19.514 1.00 94.19 162 ALA A C 1
ATOM 1259 O O . ALA A 1 162 ? -9.050 -18.263 19.289 1.00 94.19 162 ALA A O 1
ATOM 1260 N N . LEU A 1 163 ? -6.979 -17.965 20.087 1.00 93.19 163 LEU A N 1
ATOM 1261 C CA . LEU A 1 163 ? -7.171 -16.552 20.420 1.00 93.19 163 LEU A CA 1
ATOM 1262 C C . LEU A 1 163 ? -7.359 -15.684 19.169 1.00 93.19 163 LEU A C 1
ATOM 1264 O O . LEU A 1 163 ? -8.146 -14.741 19.208 1.00 93.19 163 LEU A O 1
ATOM 1268 N N . SER A 1 164 ? -6.695 -15.995 18.055 1.00 92.50 164 SER A N 1
ATOM 1269 C CA . SER A 1 164 ? -6.871 -15.267 16.790 1.00 92.50 164 SER A CA 1
ATOM 1270 C C . SER A 1 164 ? -8.260 -15.498 16.182 1.00 92.50 164 SER A C 1
ATOM 1272 O O . SER A 1 164 ? -8.905 -14.535 15.764 1.00 92.50 164 SER A O 1
ATOM 1274 N N . TYR A 1 165 ? -8.785 -16.728 16.244 1.00 95.62 165 TYR A N 1
ATOM 1275 C CA . TYR A 1 165 ? -10.181 -17.038 15.908 1.00 95.62 165 TYR A CA 1
ATOM 1276 C C . TYR A 1 165 ? -11.148 -16.246 16.804 1.00 95.62 165 TYR A C 1
ATOM 1278 O O . TYR A 1 165 ? -12.098 -15.629 16.321 1.00 95.62 165 TYR A O 1
ATOM 1286 N N . LEU A 1 166 ? -10.907 -16.218 18.122 1.00 96.12 166 LEU A N 1
ATOM 1287 C CA . LEU A 1 166 ? -11.775 -15.498 19.059 1.00 96.12 166 LEU A CA 1
ATOM 1288 C C . LEU A 1 166 ? -11.726 -13.975 18.871 1.00 96.12 166 LEU A C 1
ATOM 1290 O O . LEU A 1 166 ? -12.767 -13.328 18.977 1.00 96.12 166 LEU A O 1
ATOM 1294 N N . ARG A 1 167 ? -10.567 -13.398 18.531 1.00 95.31 167 ARG A N 1
ATOM 1295 C CA . ARG A 1 167 ? -10.445 -11.983 18.138 1.00 95.31 167 ARG A CA 1
ATOM 1296 C C . ARG A 1 167 ? -11.281 -11.677 16.900 1.00 95.31 167 ARG A C 1
ATOM 1298 O O . ARG A 1 167 ? -12.038 -10.709 16.914 1.00 95.31 167 ARG A O 1
ATOM 1305 N N . ALA A 1 168 ? -11.198 -12.518 15.867 1.00 94.75 168 ALA A N 1
ATOM 1306 C CA . ALA A 1 168 ? -12.017 -12.372 14.667 1.00 94.75 168 ALA A CA 1
ATOM 1307 C C . ALA A 1 168 ? -13.519 -12.461 14.991 1.00 94.75 168 ALA A C 1
ATOM 1309 O O . ALA A 1 168 ? -14.267 -11.577 14.583 1.00 94.75 168 ALA A O 1
ATOM 1310 N N . MET A 1 169 ? -13.957 -13.438 15.800 1.00 95.56 169 MET A N 1
ATOM 1311 C CA . MET A 1 169 ? -15.342 -13.501 16.296 1.00 95.56 169 MET A CA 1
ATOM 1312 C C . MET A 1 169 ? -15.768 -12.198 16.971 1.00 95.56 169 MET A C 1
ATOM 1314 O O . MET A 1 169 ? -16.808 -11.639 16.632 1.00 95.56 169 MET A O 1
ATOM 1318 N N . VAL A 1 170 ? -14.981 -11.719 17.934 1.00 95.62 170 VAL A N 1
ATOM 1319 C CA . VAL A 1 170 ? -15.287 -10.522 18.724 1.00 95.62 170 VAL A CA 1
ATOM 1320 C C . VAL A 1 170 ? -15.429 -9.281 17.839 1.00 95.62 170 VAL A C 1
ATOM 1322 O O . VAL A 1 170 ? -16.419 -8.556 17.944 1.00 95.62 170 VAL A O 1
ATOM 1325 N N . ILE A 1 171 ? -14.491 -9.059 16.917 1.00 94.62 171 ILE A N 1
ATOM 1326 C CA . ILE A 1 171 ? -14.513 -7.901 16.013 1.00 94.62 171 ILE A CA 1
ATOM 1327 C C . ILE A 1 171 ? -15.737 -7.954 15.087 1.00 94.62 171 ILE A C 1
ATOM 1329 O O . ILE A 1 171 ? -16.373 -6.927 14.845 1.00 94.62 171 ILE A O 1
ATOM 1333 N N . GLY A 1 172 ? -16.157 -9.152 14.672 1.00 94.94 172 GLY A N 1
ATOM 1334 C CA . GLY A 1 172 ? -17.377 -9.364 13.894 1.00 94.94 172 GLY A CA 1
ATOM 1335 C C . GLY A 1 172 ? -18.669 -9.034 14.649 1.00 94.94 172 GLY A C 1
ATOM 1336 O O . GLY A 1 172 ? -19.691 -8.761 14.023 1.00 94.94 172 GLY A O 1
ATOM 1337 N N . HIS A 1 173 ? -18.641 -8.986 15.984 1.00 96.44 173 HIS A N 1
ATOM 1338 C CA . HIS A 1 173 ? -19.785 -8.558 16.793 1.00 96.44 173 HIS A CA 1
ATOM 1339 C C . HIS A 1 173 ? -19.871 -7.035 16.980 1.00 96.44 173 HIS A C 1
ATOM 1341 O O . HIS A 1 173 ? -20.961 -6.536 17.271 1.00 96.44 173 HIS A O 1
ATOM 1347 N N . LEU A 1 174 ? -18.788 -6.271 16.775 1.00 95.50 174 LEU A N 1
ATOM 1348 C CA . LEU A 1 174 ? -18.796 -4.807 16.945 1.00 95.50 174 LEU A CA 1
ATOM 1349 C C . LEU A 1 174 ? -19.861 -4.091 16.086 1.00 95.50 174 LEU A C 1
ATOM 1351 O O . LEU A 1 174 ? -20.553 -3.227 16.629 1.00 95.50 174 LEU A O 1
ATOM 1355 N N . PRO A 1 175 ? -20.098 -4.441 14.801 1.00 94.69 175 PRO A N 1
ATOM 1356 C CA . PRO A 1 175 ? -21.191 -3.852 14.025 1.00 94.69 175 PRO A CA 1
ATOM 1357 C C . PRO A 1 175 ? -22.578 -4.111 14.630 1.00 94.69 175 PRO A C 1
ATOM 1359 O O . PRO A 1 175 ? -23.419 -3.215 14.634 1.00 94.69 175 PRO A O 1
ATOM 1362 N N . ILE A 1 176 ? -22.808 -5.301 15.197 1.00 95.50 176 ILE A N 1
ATOM 1363 C CA . ILE A 1 176 ? -24.078 -5.676 15.842 1.00 95.50 176 ILE A CA 1
ATOM 1364 C C . ILE A 1 176 ? -24.272 -4.864 17.131 1.00 95.50 176 ILE A C 1
ATOM 1366 O O . ILE A 1 176 ? -25.328 -4.269 17.348 1.00 95.50 176 ILE A O 1
ATOM 1370 N N . VAL A 1 177 ? -23.222 -4.758 17.950 1.00 96.88 177 VAL A N 1
ATOM 1371 C CA . VAL A 1 177 ? -23.196 -3.904 19.148 1.00 96.88 177 VAL A CA 1
ATOM 1372 C C . VAL A 1 177 ? -23.479 -2.437 18.789 1.00 96.88 177 VAL A C 1
ATOM 1374 O O . VAL A 1 177 ? -24.281 -1.780 19.456 1.00 96.88 177 VAL A O 1
ATOM 1377 N N . ASN A 1 178 ? -22.910 -1.935 17.691 1.00 96.38 178 ASN A N 1
ATOM 1378 C CA . ASN A 1 178 ? -23.135 -0.565 17.231 1.00 96.38 178 ASN A CA 1
ATOM 1379 C C . ASN A 1 178 ? -24.550 -0.310 16.689 1.00 96.38 178 ASN A C 1
ATOM 1381 O O . ASN A 1 178 ? -25.041 0.809 16.836 1.00 96.38 178 ASN A O 1
ATOM 1385 N N . VAL A 1 179 ? -25.260 -1.317 16.161 1.00 96.25 179 VAL A N 1
ATOM 1386 C CA . VAL A 1 179 ? -26.702 -1.190 15.860 1.00 96.25 179 VAL A CA 1
ATOM 1387 C C . VAL A 1 179 ? -27.502 -0.938 17.141 1.00 96.25 179 VAL A C 1
ATOM 1389 O O . VAL A 1 179 ? -28.312 -0.008 17.176 1.00 96.25 179 VAL A O 1
ATOM 1392 N N . LEU A 1 180 ? -27.253 -1.711 18.206 1.00 97.50 180 LEU A N 1
ATOM 1393 C CA . LEU A 1 180 ? -27.931 -1.548 19.499 1.00 97.50 180 LEU A CA 1
ATOM 1394 C C . LEU A 1 180 ? -27.625 -0.180 20.131 1.00 97.50 180 LEU A C 1
ATOM 1396 O O . LEU A 1 180 ? -28.540 0.543 20.527 1.00 97.50 180 LEU A O 1
ATOM 1400 N N . ILE A 1 181 ? -26.348 0.211 20.156 1.00 97.56 181 ILE A N 1
ATOM 1401 C CA . ILE A 1 181 ? -25.906 1.522 20.648 1.00 97.56 181 ILE A CA 1
ATOM 1402 C C . ILE A 1 181 ? -26.551 2.655 19.840 1.00 97.56 181 ILE A C 1
ATOM 1404 O O . ILE A 1 181 ? -27.065 3.608 20.420 1.00 97.56 181 ILE A O 1
ATOM 1408 N N . THR A 1 182 ? -26.584 2.563 18.510 1.00 95.75 182 THR A N 1
ATOM 1409 C CA . THR A 1 182 ? -27.207 3.587 17.659 1.00 95.75 182 THR A CA 1
ATOM 1410 C C . THR A 1 182 ? -28.727 3.644 17.836 1.00 95.75 182 THR A C 1
ATOM 1412 O O . THR A 1 182 ? -29.294 4.739 17.812 1.00 95.75 182 THR A O 1
ATOM 1415 N N . ALA A 1 183 ? -29.398 2.518 18.096 1.00 97.12 183 ALA A N 1
ATOM 1416 C CA . ALA A 1 183 ? -30.811 2.510 18.474 1.00 97.12 183 ALA A CA 1
ATOM 1417 C C . ALA A 1 183 ? -31.046 3.248 19.807 1.00 97.12 183 ALA A C 1
ATOM 1419 O O . ALA A 1 183 ? -31.899 4.136 19.860 1.00 97.12 183 ALA A O 1
ATOM 1420 N N . TYR A 1 184 ? -30.240 2.972 20.843 1.00 98.06 184 TYR A N 1
ATOM 1421 C CA . TYR A 1 184 ? -30.281 3.711 22.113 1.00 98.06 184 TYR A CA 1
ATOM 1422 C C . TYR A 1 184 ? -30.018 5.211 21.912 1.00 98.06 184 TYR A C 1
ATOM 1424 O O . TYR A 1 184 ? -30.819 6.037 22.347 1.00 98.06 184 TYR A O 1
ATOM 1432 N N . ARG A 1 185 ? -28.955 5.589 21.188 1.00 96.69 185 ARG A N 1
ATOM 1433 C CA . ARG A 1 185 ? -28.602 6.999 20.922 1.00 96.69 185 ARG A CA 1
ATOM 1434 C C . ARG A 1 185 ? -29.734 7.752 20.225 1.00 96.69 185 ARG A C 1
ATOM 1436 O O . ARG A 1 185 ? -29.971 8.912 20.538 1.00 96.69 185 ARG A O 1
ATOM 1443 N N . ARG A 1 186 ? -30.461 7.099 19.311 1.00 95.69 186 ARG A N 1
ATOM 1444 C CA . ARG A 1 186 ? -31.637 7.677 18.636 1.00 95.69 186 ARG A CA 1
ATOM 1445 C C . ARG A 1 186 ? -32.870 7.785 19.535 1.00 95.69 186 ARG A C 1
ATOM 1447 O O . ARG A 1 186 ? -33.695 8.657 19.290 1.00 95.69 186 ARG A O 1
ATOM 1454 N N . ALA A 1 187 ? -33.011 6.914 20.533 1.00 97.50 187 ALA A N 1
ATOM 1455 C CA . ALA A 1 187 ? -34.114 6.957 21.492 1.00 97.50 187 ALA A CA 1
ATOM 1456 C C . ALA A 1 187 ? -33.878 7.990 22.610 1.00 97.50 187 ALA A C 1
ATOM 1458 O O . ALA A 1 187 ? -34.800 8.710 22.983 1.00 97.50 187 ALA A O 1
ATOM 1459 N N . ALA A 1 188 ? -32.647 8.074 23.124 1.00 97.31 188 ALA A N 1
ATOM 1460 C CA . ALA A 1 188 ? -32.282 8.900 24.275 1.00 97.31 188 ALA A CA 1
ATOM 1461 C C . ALA A 1 188 ? -31.676 10.270 23.912 1.00 97.31 188 ALA A C 1
ATOM 1463 O O . ALA A 1 188 ? -31.665 11.163 24.754 1.00 97.31 188 ALA A O 1
ATOM 1464 N N . TYR A 1 189 ? -31.152 10.442 22.689 1.00 95.25 189 TYR A N 1
ATOM 1465 C CA . TYR A 1 189 ? -30.316 11.590 22.289 1.00 95.25 189 TYR A CA 1
ATOM 1466 C C . TYR A 1 189 ? -29.113 11.832 23.225 1.00 95.25 189 TYR A C 1
ATOM 1468 O O . TYR A 1 189 ? -28.657 12.960 23.406 1.00 95.25 189 TYR A O 1
ATOM 1476 N N . ASP A 1 190 ? -28.591 10.751 23.807 1.00 96.25 190 ASP A N 1
ATOM 1477 C CA . ASP A 1 190 ? -27.507 10.770 24.787 1.00 96.25 190 ASP A CA 1
ATOM 1478 C C . ASP A 1 190 ? -26.174 11.233 24.154 1.00 96.25 190 ASP A C 1
ATOM 1480 O O . ASP A 1 190 ? -25.668 10.567 23.242 1.00 96.25 190 ASP A O 1
ATOM 1484 N N . PRO A 1 191 ? -25.584 12.358 24.610 1.00 94.69 191 PRO A N 1
ATOM 1485 C CA . PRO A 1 191 ? -24.349 12.897 24.048 1.00 94.69 191 PRO A CA 1
ATOM 1486 C C . PRO A 1 191 ? -23.082 12.187 24.551 1.00 94.69 191 PRO A C 1
ATOM 1488 O O . PRO A 1 191 ? -22.015 12.404 23.980 1.00 94.69 191 PRO A O 1
ATOM 1491 N N . PHE A 1 192 ? -23.168 11.369 25.607 1.00 95.38 192 PHE A N 1
ATOM 1492 C CA . PHE A 1 192 ? -22.022 10.652 26.180 1.00 95.38 192 PHE A CA 1
ATOM 1493 C C . PHE A 1 192 ? -21.795 9.286 25.527 1.00 95.38 192 PHE A C 1
ATOM 1495 O O . PHE A 1 192 ? -20.710 8.713 25.639 1.00 95.38 192 PHE A O 1
ATOM 1502 N N . VAL A 1 193 ? -22.805 8.771 24.825 1.00 96.06 193 VAL A N 1
ATOM 1503 C CA . VAL A 1 193 ? -22.766 7.466 24.168 1.00 96.06 193 VAL A CA 1
ATOM 1504 C C . VAL A 1 193 ? -22.335 7.610 22.708 1.00 96.06 193 VAL A C 1
ATOM 1506 O O . VAL A 1 193 ? -22.895 8.385 21.927 1.00 96.06 193 VAL A O 1
ATOM 1509 N N . GLN A 1 194 ? -21.333 6.820 22.325 1.00 93.75 194 GLN A N 1
ATOM 1510 C CA . GLN A 1 194 ? -20.752 6.761 20.982 1.00 93.75 194 GLN A CA 1
ATOM 1511 C C . GLN A 1 194 ? -20.634 5.308 20.510 1.00 93.75 194 GLN A C 1
ATOM 1513 O O . GLN A 1 194 ? -20.702 4.386 21.317 1.00 93.75 194 GLN A O 1
ATOM 1518 N N . GLU A 1 195 ? -20.456 5.109 19.205 1.00 93.19 195 GLU A N 1
ATOM 1519 C CA . GLU A 1 195 ? -20.127 3.792 18.648 1.00 93.19 195 GLU A CA 1
ATOM 1520 C C . GLU A 1 195 ? -18.795 3.289 19.225 1.00 93.19 195 GLU A C 1
ATOM 1522 O O . GLU A 1 195 ? -17.861 4.074 19.421 1.00 93.19 195 GLU A O 1
ATOM 1527 N N . VAL A 1 196 ? -18.727 1.988 19.506 1.00 95.31 196 VAL A N 1
ATOM 1528 C CA . VAL A 1 196 ? -17.530 1.318 20.018 1.00 95.31 196 VAL A CA 1
ATOM 1529 C C . VAL A 1 196 ? -16.725 0.659 18.901 1.00 95.31 196 VAL A C 1
ATOM 1531 O O . VAL A 1 196 ? -17.225 0.345 17.820 1.00 95.31 196 VAL A O 1
ATOM 1534 N N . THR A 1 197 ? -15.451 0.451 19.189 1.00 94.25 197 THR A N 1
ATOM 1535 C CA . THR A 1 197 ? -14.418 -0.095 18.308 1.00 94.25 197 THR A CA 1
ATOM 1536 C C . THR A 1 197 ? -13.448 -0.934 19.129 1.00 94.25 197 THR A C 1
ATOM 1538 O O . THR A 1 197 ? -13.488 -0.898 20.357 1.00 94.25 197 THR A O 1
ATOM 1541 N N . GLU A 1 198 ? -12.519 -1.626 18.478 1.00 92.06 198 GLU A N 1
ATOM 1542 C CA . GLU A 1 198 ? -11.486 -2.442 19.123 1.00 92.06 198 GLU A CA 1
ATOM 1543 C C . GLU A 1 198 ? -10.704 -1.654 20.186 1.00 92.06 198 GLU A C 1
ATOM 1545 O O . GLU A 1 198 ? -10.389 -2.193 21.233 1.00 92.06 198 GLU A O 1
ATOM 1550 N N . ALA A 1 199 ? -10.447 -0.359 19.977 1.00 92.62 199 ALA A N 1
ATOM 1551 C CA . ALA A 1 199 ? -9.719 0.469 20.945 1.00 92.62 199 ALA A CA 1
ATOM 1552 C C . ALA A 1 199 ? -10.590 1.097 22.052 1.00 92.62 199 ALA A C 1
ATOM 1554 O O . ALA A 1 199 ? -10.051 1.632 23.014 1.00 92.62 199 ALA A O 1
ATOM 1555 N N . THR A 1 200 ? -11.921 1.095 21.922 1.00 93.75 200 THR A N 1
ATOM 1556 C CA . THR A 1 200 ? -12.844 1.631 22.953 1.00 93.75 200 THR A CA 1
ATOM 1557 C C . THR A 1 200 ? -13.621 0.541 23.694 1.00 93.75 200 THR A C 1
ATOM 1559 O O . THR A 1 200 ? -14.196 0.808 24.746 1.00 93.75 200 THR A O 1
ATOM 1562 N N . ALA A 1 201 ? -13.589 -0.679 23.161 1.00 94.19 201 ALA A N 1
ATOM 1563 C CA . ALA A 1 201 ? -14.096 -1.925 23.718 1.00 94.19 201 ALA A CA 1
ATOM 1564 C C . ALA A 1 201 ? -13.024 -3.039 23.550 1.00 94.19 201 ALA A C 1
ATOM 1566 O O . ALA A 1 201 ? -13.261 -4.007 22.820 1.00 94.19 201 ALA A O 1
ATOM 1567 N N . PRO A 1 202 ? -11.821 -2.890 24.151 1.00 93.44 202 PRO A N 1
ATOM 1568 C CA . PRO A 1 202 ? -10.652 -3.728 23.848 1.00 93.44 202 PRO A CA 1
ATOM 1569 C C . PRO A 1 202 ? -10.657 -5.105 24.505 1.00 93.44 202 PRO A C 1
ATOM 1571 O O . PRO A 1 202 ? -10.044 -6.035 23.977 1.00 93.44 202 PRO A O 1
ATOM 1574 N N . ILE A 1 203 ? -11.328 -5.239 25.650 1.00 93.00 203 ILE A N 1
ATOM 1575 C CA . ILE A 1 203 ? -11.318 -6.446 26.473 1.00 93.00 203 ILE A CA 1
ATOM 1576 C C . ILE A 1 203 ? -12.705 -7.072 26.436 1.00 93.00 203 ILE A C 1
ATOM 1578 O O . ILE A 1 203 ? -13.702 -6.450 26.799 1.00 93.00 203 ILE A O 1
ATOM 1582 N N . TRP A 1 204 ? -12.740 -8.322 25.995 1.00 95.88 204 TRP A N 1
ATOM 1583 C CA . TRP A 1 204 ? -13.926 -9.159 25.960 1.00 95.88 204 TRP A CA 1
ATOM 1584 C C . TRP A 1 204 ? -13.659 -10.436 26.740 1.00 95.88 204 TRP A C 1
ATOM 1586 O O . TRP A 1 204 ? -12.513 -10.871 26.880 1.00 95.88 204 TRP A O 1
ATOM 1596 N N . TYR A 1 205 ? -14.724 -11.083 27.194 1.00 95.75 205 TYR A N 1
ATOM 1597 C CA . TYR A 1 205 ? -14.624 -12.367 27.868 1.00 95.75 205 TYR A CA 1
ATOM 1598 C C . TYR A 1 205 ? -15.571 -13.387 27.249 1.00 95.75 205 TYR A C 1
ATOM 1600 O O . TYR A 1 205 ? -16.769 -13.144 27.136 1.00 95.75 205 TYR A O 1
ATOM 1608 N N . LEU A 1 206 ? -15.045 -14.545 26.863 1.00 96.69 206 LEU A N 1
ATOM 1609 C CA . LEU A 1 206 ? -15.845 -15.703 26.490 1.00 96.69 206 LEU A CA 1
ATOM 1610 C C . LEU A 1 206 ? -16.126 -16.533 27.742 1.00 96.69 206 LEU A C 1
ATOM 1612 O O . LEU A 1 206 ? -15.203 -17.011 28.403 1.00 96.69 206 LEU A O 1
ATOM 1616 N N . ARG A 1 207 ? -17.408 -16.748 28.033 1.00 94.69 207 ARG A N 1
ATOM 1617 C CA . ARG A 1 207 ? -17.890 -17.694 29.035 1.00 94.69 207 ARG A CA 1
ATOM 1618 C C . ARG A 1 207 ? -18.362 -18.971 28.349 1.00 94.69 207 ARG A C 1
ATOM 1620 O O . ARG A 1 207 ? -19.251 -18.944 27.494 1.00 94.69 207 ARG A O 1
ATOM 1627 N N . TYR A 1 208 ? -17.785 -20.093 28.762 1.00 92.88 208 TYR A N 1
ATOM 1628 C CA . TYR A 1 208 ? -18.199 -21.437 28.369 1.00 92.88 208 TYR A CA 1
ATOM 1629 C C . TYR A 1 208 ? -18.206 -22.328 29.606 1.00 92.88 208 TYR A C 1
ATOM 1631 O O . TYR A 1 208 ? -17.174 -22.505 30.248 1.00 92.88 208 TYR A O 1
ATOM 1639 N N . GLN A 1 209 ? -19.369 -22.880 29.958 1.00 86.81 209 GLN A N 1
ATOM 1640 C CA . GLN A 1 209 ? -19.554 -23.619 31.212 1.00 86.81 209 GLN A CA 1
ATOM 1641 C C . GLN A 1 209 ? -19.073 -22.778 32.422 1.00 86.81 209 GLN A C 1
ATOM 1643 O O . GLN A 1 209 ? -19.523 -21.646 32.605 1.00 86.81 209 GLN A O 1
ATOM 1648 N N . ASN A 1 210 ? -18.130 -23.307 33.211 1.00 79.88 210 ASN A N 1
ATOM 1649 C CA . ASN A 1 210 ? -17.471 -22.629 34.333 1.00 79.88 210 ASN A CA 1
ATOM 1650 C C . ASN A 1 210 ? -16.075 -22.088 33.956 1.00 79.88 210 ASN A C 1
ATOM 1652 O O . ASN A 1 210 ? -15.192 -22.002 34.810 1.00 79.88 210 ASN A O 1
ATOM 1656 N N . HIS A 1 211 ? -15.824 -21.815 32.676 1.00 83.81 211 HIS A N 1
ATOM 1657 C CA . HIS A 1 211 ? -14.564 -21.263 32.181 1.00 83.81 211 HIS A CA 1
ATOM 1658 C C . HIS A 1 211 ? -14.782 -19.865 31.614 1.00 83.81 211 HIS A C 1
ATOM 1660 O O . HIS A 1 211 ? -15.790 -19.588 30.961 1.00 83.81 211 HIS A O 1
ATOM 1666 N N . PHE A 1 212 ? -13.810 -18.998 31.884 1.00 88.44 212 PHE A N 1
ATOM 1667 C CA . PHE A 1 212 ? -13.818 -17.595 31.511 1.00 88.44 212 PHE A CA 1
ATOM 1668 C C . PHE A 1 212 ? -12.500 -17.295 30.796 1.00 88.44 212 PHE A C 1
ATOM 1670 O O . PHE A 1 212 ? -11.422 -17.475 31.360 1.00 88.44 212 PHE A O 1
ATOM 1677 N N . ILE A 1 213 ? -12.586 -16.924 29.523 1.00 92.38 213 ILE A N 1
ATOM 1678 C CA . ILE A 1 213 ? -11.444 -16.749 28.624 1.00 92.38 213 ILE A CA 1
ATOM 1679 C C . ILE A 1 213 ? -11.399 -15.284 28.207 1.00 92.38 213 ILE A C 1
ATOM 1681 O O . ILE A 1 213 ? -12.319 -14.794 27.555 1.00 92.38 213 ILE A O 1
ATOM 1685 N N . ARG A 1 214 ? -10.321 -14.586 28.565 1.00 92.19 214 ARG A N 1
ATOM 1686 C CA . ARG A 1 214 ? -10.083 -13.203 28.143 1.00 92.19 214 ARG A CA 1
ATOM 1687 C C . ARG A 1 214 ? -9.669 -13.155 26.673 1.00 92.19 214 ARG A C 1
ATOM 1689 O O . ARG A 1 214 ? -8.746 -13.851 26.259 1.00 92.19 214 ARG A O 1
ATOM 1696 N N . VAL A 1 215 ? -10.319 -12.286 25.909 1.00 94.25 215 VAL A N 1
ATOM 1697 C CA . VAL A 1 215 ? -10.046 -12.011 24.498 1.00 94.25 215 VAL A CA 1
ATOM 1698 C C . VAL A 1 215 ? -9.751 -10.519 24.370 1.00 94.25 215 VAL A C 1
ATOM 1700 O O . VAL A 1 215 ? -10.658 -9.692 24.416 1.00 94.25 215 VAL A O 1
ATOM 1703 N N . SER A 1 216 ? -8.470 -10.172 24.237 1.00 92.19 216 SER A N 1
ATOM 1704 C CA . SER A 1 216 ? -8.047 -8.806 23.904 1.00 92.19 216 SER A CA 1
ATOM 1705 C C . SER A 1 216 ? -7.951 -8.645 22.391 1.00 92.19 216 SER A C 1
ATOM 1707 O O . SER A 1 216 ? -7.283 -9.444 21.722 1.00 92.19 216 SER A O 1
ATOM 1709 N N . VAL A 1 217 ? -8.604 -7.606 21.869 1.00 92.19 217 VAL A N 1
ATOM 1710 C CA . VAL A 1 217 ? -8.571 -7.212 20.449 1.00 92.19 217 VAL A CA 1
ATOM 1711 C C . VAL A 1 217 ? -7.702 -5.983 20.175 1.00 92.19 217 VAL A C 1
ATOM 1713 O O . VAL A 1 217 ? -7.565 -5.586 19.022 1.00 92.19 217 VAL A O 1
ATOM 1716 N N . PHE A 1 218 ? -7.082 -5.397 21.204 1.00 91.56 218 PHE A N 1
ATOM 1717 C CA . PHE A 1 218 ? -6.236 -4.209 21.068 1.00 91.56 218 PHE A CA 1
ATOM 1718 C C . PHE A 1 218 ? -5.009 -4.305 21.998 1.00 91.56 218 PHE A C 1
ATOM 1720 O O . PHE A 1 218 ? -5.058 -3.829 23.134 1.00 91.56 218 PHE A O 1
ATOM 1727 N N . PRO A 1 219 ? -3.897 -4.920 21.535 1.00 88.69 219 PRO A N 1
ATOM 1728 C CA . PRO A 1 219 ? -2.726 -5.259 22.357 1.00 88.69 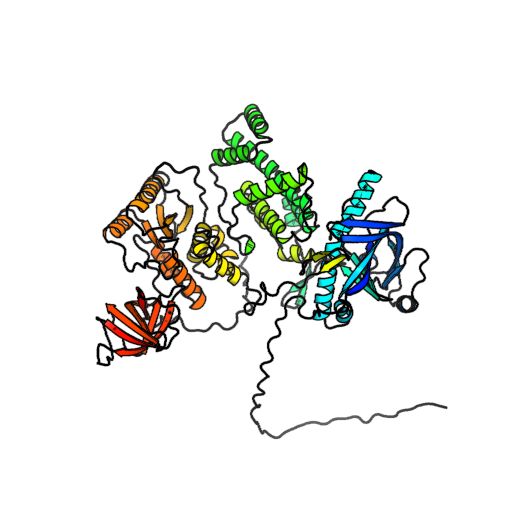219 PRO A CA 1
ATOM 1729 C C . PRO A 1 219 ? -2.058 -4.103 23.107 1.00 88.69 219 PRO A C 1
ATOM 1731 O O . PRO A 1 219 ? -1.333 -4.340 24.072 1.00 88.69 219 PRO A O 1
ATOM 1734 N N . TYR A 1 220 ? -2.286 -2.857 22.688 1.00 87.88 220 TYR A N 1
ATOM 1735 C CA . TYR A 1 220 ? -1.844 -1.666 23.409 1.00 87.88 220 TYR A CA 1
ATOM 1736 C C . TYR A 1 220 ? -2.434 -1.588 24.828 1.00 87.88 220 TYR A C 1
ATOM 1738 O O . TYR A 1 220 ? -1.715 -1.224 25.751 1.00 87.88 220 TYR A O 1
ATOM 1746 N N . GLU A 1 221 ? -3.694 -1.990 25.029 1.00 84.56 221 GLU A N 1
ATOM 1747 C CA . GLU A 1 221 ? -4.339 -2.004 26.358 1.00 84.56 221 GLU A CA 1
ATOM 1748 C C . GLU A 1 221 ? -3.982 -3.253 27.189 1.00 84.56 221 GLU A C 1
ATOM 1750 O O . GLU A 1 221 ? -4.293 -3.328 28.376 1.00 84.56 221 GLU A O 1
ATOM 1755 N N . ASP A 1 222 ? -3.258 -4.218 26.608 1.00 82.12 222 ASP A N 1
ATOM 1756 C CA . ASP A 1 222 ? -2.582 -5.270 27.380 1.00 82.12 222 ASP A CA 1
ATOM 1757 C C . ASP A 1 222 ? -1.261 -4.775 28.008 1.00 82.12 222 ASP A C 1
ATOM 1759 O O . ASP A 1 222 ? -0.692 -5.454 28.864 1.00 82.12 222 ASP A O 1
ATOM 1763 N N . GLN A 1 223 ? -0.750 -3.601 27.604 1.00 83.00 223 GLN A N 1
ATOM 1764 C CA . GLN A 1 223 ? 0.526 -3.065 28.087 1.00 83.00 223 GLN A CA 1
ATOM 1765 C C . GLN A 1 223 ? 0.361 -2.329 29.426 1.00 83.00 223 GLN A C 1
ATOM 1767 O O . GLN A 1 223 ? 0.208 -1.111 29.485 1.00 83.00 223 GLN A O 1
ATOM 1772 N N . GLU A 1 224 ? 0.475 -3.059 30.536 1.00 78.50 224 GLU A N 1
ATOM 1773 C CA . GLU A 1 224 ? 0.507 -2.461 31.885 1.00 78.50 224 GLU A CA 1
ATOM 1774 C C . GLU A 1 224 ? 1.730 -1.568 32.138 1.00 78.50 224 GLU A C 1
ATOM 1776 O O . GLU A 1 224 ? 1.759 -0.756 33.070 1.00 78.50 224 GLU A O 1
ATOM 1781 N N . HIS A 1 225 ? 2.784 -1.773 31.355 1.00 83.50 225 HIS A N 1
ATOM 1782 C CA . HIS A 1 225 ? 4.073 -1.116 31.485 1.00 83.50 225 HIS A CA 1
ATOM 1783 C C . HIS A 1 225 ? 4.489 -0.520 30.147 1.00 83.50 225 HIS A C 1
ATOM 1785 O O . HIS A 1 225 ? 3.984 -0.876 29.083 1.00 83.50 225 HIS A O 1
ATOM 1791 N N . ARG A 1 226 ? 5.449 0.401 30.203 1.00 84.62 226 ARG A N 1
ATOM 1792 C CA . ARG A 1 226 ? 6.060 0.964 29.005 1.00 84.62 226 ARG A CA 1
ATOM 1793 C C . ARG A 1 226 ? 6.645 -0.159 28.142 1.00 84.62 226 ARG A C 1
ATOM 1795 O O . ARG A 1 226 ? 7.362 -1.002 28.671 1.00 84.62 226 ARG A O 1
ATOM 1802 N N . LEU A 1 227 ? 6.388 -0.126 26.832 1.00 86.69 227 LEU A N 1
ATOM 1803 C CA . LEU A 1 227 ? 6.955 -1.095 25.894 1.00 86.69 227 LEU A CA 1
ATOM 1804 C C . LEU A 1 227 ? 8.489 -1.099 25.983 1.00 86.69 227 LEU A C 1
ATOM 1806 O O . LEU A 1 227 ? 9.131 -0.045 25.927 1.00 86.69 227 LEU A O 1
ATOM 1810 N N . VAL A 1 228 ? 9.052 -2.298 26.086 1.00 87.25 228 VAL A N 1
ATOM 1811 C CA . VAL A 1 228 ? 10.488 -2.573 26.135 1.00 87.25 228 VAL A CA 1
ATOM 1812 C C . VAL A 1 228 ? 10.821 -3.531 24.999 1.00 87.25 228 VAL A C 1
ATOM 1814 O O . VAL A 1 228 ? 10.131 -4.532 24.819 1.00 87.25 228 VAL A O 1
ATOM 1817 N N . LEU A 1 229 ? 11.882 -3.238 24.252 1.00 83.25 229 LEU A N 1
ATOM 1818 C CA . LEU A 1 229 ? 12.463 -4.162 23.282 1.00 83.25 229 LEU A CA 1
ATOM 1819 C C . LEU A 1 229 ? 13.743 -4.765 23.861 1.00 83.25 229 LEU A C 1
ATOM 1821 O O . LEU A 1 229 ? 14.513 -4.077 24.534 1.00 83.25 229 LEU A O 1
ATOM 1825 N N . SER A 1 230 ? 13.963 -6.048 23.588 1.00 81.06 230 SER A N 1
ATOM 1826 C CA . SER A 1 230 ? 15.248 -6.703 23.828 1.00 81.06 230 SER A CA 1
ATOM 1827 C C . SER A 1 230 ? 16.172 -6.467 22.637 1.00 81.06 230 SER A C 1
ATOM 1829 O O . SER A 1 230 ? 15.775 -6.698 21.495 1.00 81.06 230 SER A O 1
ATOM 1831 N N . SER A 1 231 ? 17.402 -6.032 22.896 1.00 78.31 231 SER A N 1
ATOM 1832 C CA . SER A 1 231 ? 18.477 -6.052 21.904 1.00 78.31 231 SER A CA 1
ATOM 1833 C C . SER A 1 231 ? 18.947 -7.490 21.644 1.00 78.31 231 SER A C 1
ATOM 1835 O O . SER A 1 231 ? 18.684 -8.394 22.439 1.00 78.31 231 SER A O 1
ATOM 1837 N N . GLU A 1 232 ? 19.713 -7.706 20.570 1.00 77.88 232 GLU A N 1
ATOM 1838 C CA . GLU A 1 232 ? 20.366 -9.001 20.294 1.00 77.88 232 GLU A CA 1
ATOM 1839 C C . GLU A 1 232 ? 21.309 -9.453 21.429 1.00 77.88 232 GLU A C 1
ATOM 1841 O O . GLU A 1 232 ? 21.602 -10.637 21.567 1.00 77.88 232 GLU A O 1
ATOM 1846 N N . GLN A 1 233 ? 21.760 -8.515 22.269 1.00 80.81 233 GLN A N 1
ATOM 1847 C CA . GLN A 1 233 ? 22.615 -8.766 23.434 1.00 80.81 233 GLN A CA 1
ATOM 1848 C C . GLN A 1 233 ? 21.808 -9.051 24.717 1.00 80.81 233 GLN A C 1
ATOM 1850 O O . GLN A 1 233 ? 22.389 -9.233 25.785 1.00 80.81 233 GLN A O 1
ATOM 1855 N N . GLY A 1 234 ? 20.474 -9.094 24.629 1.00 82.56 234 GLY A N 1
ATOM 1856 C CA . GLY A 1 234 ? 19.571 -9.309 25.761 1.00 82.56 234 GLY A CA 1
ATOM 1857 C C . GLY A 1 234 ? 19.324 -8.067 26.624 1.00 82.56 234 GLY A C 1
ATOM 1858 O O . GLY A 1 234 ? 18.661 -8.169 27.654 1.00 82.56 234 GLY A O 1
ATOM 1859 N N . GLU A 1 235 ? 19.822 -6.892 26.227 1.00 83.00 235 GLU A N 1
ATOM 1860 C CA . GLU A 1 235 ? 19.555 -5.651 26.957 1.00 83.00 235 GLU A CA 1
ATOM 1861 C C . GLU A 1 235 ? 18.128 -5.164 26.704 1.00 83.00 235 GLU A C 1
ATOM 1863 O O . GLU A 1 235 ? 17.643 -5.148 25.574 1.00 83.00 235 GLU A O 1
ATOM 1868 N N . HIS A 1 236 ? 17.454 -4.742 27.768 1.00 81.62 236 HIS A N 1
ATOM 1869 C CA . HIS A 1 236 ? 16.065 -4.304 27.740 1.00 81.62 236 HIS A CA 1
ATOM 1870 C C . HIS A 1 236 ? 15.980 -2.774 27.664 1.00 81.62 236 HIS A C 1
ATOM 1872 O O . HIS A 1 236 ? 16.148 -2.093 28.676 1.00 81.62 236 HIS A O 1
ATOM 1878 N N . GLN A 1 237 ? 15.682 -2.228 26.481 1.00 84.12 237 GLN A N 1
ATOM 1879 C CA . GLN A 1 237 ? 15.538 -0.784 26.276 1.00 84.12 237 GLN A CA 1
ATOM 1880 C C . GLN A 1 237 ? 14.066 -0.378 26.123 1.00 84.12 237 GLN A C 1
ATOM 1882 O O . GLN A 1 237 ? 13.311 -0.963 25.345 1.00 84.12 237 GLN A O 1
ATOM 1887 N N . ALA A 1 238 ? 13.651 0.656 26.857 1.00 86.88 238 ALA A N 1
ATOM 1888 C CA . ALA A 1 238 ? 12.328 1.254 26.708 1.00 86.88 238 ALA A CA 1
ATOM 1889 C C . ALA A 1 238 ? 12.172 1.942 25.341 1.00 86.88 238 ALA A C 1
ATOM 1891 O O . ALA A 1 238 ? 13.076 2.638 24.882 1.00 86.88 238 ALA A O 1
ATOM 1892 N N . VAL A 1 239 ? 11.004 1.801 24.712 1.00 88.12 239 VAL A N 1
ATOM 1893 C CA . VAL A 1 239 ? 10.736 2.402 23.398 1.00 88.12 239 VAL A CA 1
ATOM 1894 C C . VAL A 1 239 ? 10.385 3.887 23.536 1.00 88.12 239 VAL A C 1
ATOM 1896 O O . VAL A 1 239 ? 9.304 4.255 24.012 1.00 88.12 239 VAL A O 1
ATOM 1899 N N . ASP A 1 240 ? 11.295 4.749 23.084 1.00 87.75 240 ASP A N 1
ATOM 1900 C CA . ASP A 1 240 ? 11.097 6.190 22.900 1.00 87.75 240 ASP A CA 1
ATOM 1901 C C . ASP A 1 240 ? 10.635 6.483 21.457 1.00 87.75 240 ASP A C 1
ATOM 1903 O O . ASP A 1 240 ? 11.423 6.427 20.516 1.00 87.75 240 ASP A O 1
ATOM 1907 N N . LEU A 1 241 ? 9.354 6.832 21.262 1.00 86.62 241 LEU A N 1
ATOM 1908 C CA . LEU A 1 241 ? 8.862 7.303 19.951 1.00 86.62 241 LEU A CA 1
ATOM 1909 C C . LEU A 1 241 ? 9.398 8.709 19.612 1.00 86.62 241 LEU A C 1
ATOM 1911 O O . LEU A 1 241 ? 9.644 9.029 18.447 1.00 86.62 241 LEU A O 1
ATOM 1915 N N . ALA A 1 242 ? 9.591 9.538 20.640 1.00 89.88 242 ALA A N 1
ATOM 1916 C CA . ALA A 1 242 ? 10.168 10.873 20.565 1.00 89.88 242 ALA A CA 1
ATOM 1917 C C . ALA A 1 242 ? 11.032 11.142 21.805 1.00 89.88 242 ALA A C 1
ATOM 1919 O O . ALA A 1 242 ? 10.724 10.682 22.905 1.00 89.88 242 ALA A O 1
ATOM 1920 N N . THR A 1 243 ? 12.098 11.906 21.612 1.00 90.25 243 THR A N 1
ATOM 1921 C CA . THR A 1 243 ? 13.010 12.396 22.646 1.00 90.25 243 THR A CA 1
ATOM 1922 C C . THR A 1 243 ? 12.528 13.733 23.211 1.00 90.25 243 THR A C 1
ATOM 1924 O O . THR A 1 243 ? 11.802 14.484 22.557 1.00 90.25 243 THR A O 1
ATOM 1927 N N . GLY A 1 244 ? 12.986 14.089 24.416 1.00 93.62 244 GLY A N 1
ATOM 1928 C CA . GLY A 1 244 ? 12.694 15.405 25.000 1.00 93.62 244 GLY A CA 1
ATOM 19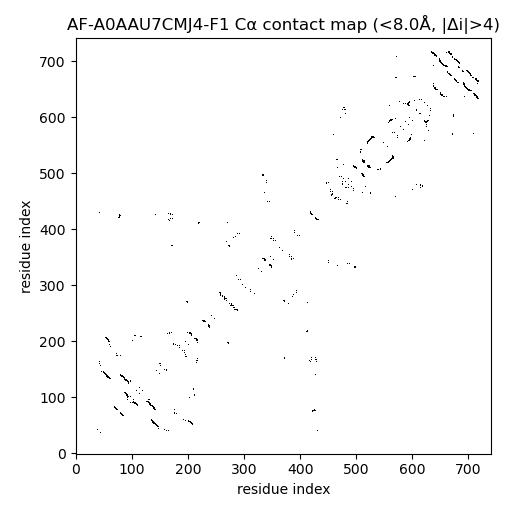29 C C . GLY A 1 244 ? 13.191 16.577 24.141 1.00 93.62 244 GLY A C 1
ATOM 1930 O O . GLY A 1 244 ? 12.532 17.611 24.093 1.00 93.62 244 GLY A O 1
ATOM 1931 N N . HIS A 1 245 ? 14.305 16.400 23.417 1.00 93.12 245 HIS A N 1
ATOM 1932 C CA . HIS A 1 245 ? 14.814 17.399 22.474 1.00 93.12 245 HIS A CA 1
ATOM 1933 C C . HIS A 1 245 ? 13.862 17.592 21.289 1.00 93.12 245 HIS A C 1
ATOM 1935 O O . HIS A 1 245 ? 13.446 18.719 21.044 1.00 93.12 245 HIS A O 1
ATOM 1941 N N . GLU A 1 246 ? 13.464 16.510 20.603 1.00 90.31 246 GLU A N 1
ATOM 1942 C CA . GLU A 1 246 ? 12.493 16.576 19.496 1.00 90.31 246 GLU A CA 1
ATOM 1943 C C . GLU A 1 246 ? 11.202 17.290 19.939 1.00 90.31 246 GLU A C 1
ATOM 1945 O O . GLU A 1 246 ? 10.703 18.153 19.222 1.00 90.31 246 GLU A O 1
ATOM 1950 N N . VAL A 1 247 ? 10.686 17.000 21.141 1.00 92.56 247 VAL A N 1
ATOM 1951 C CA . VAL A 1 247 ? 9.477 17.659 21.671 1.00 92.56 247 VAL A CA 1
ATOM 1952 C C . VAL A 1 247 ? 9.687 19.162 21.893 1.00 92.56 247 VAL A C 1
ATOM 1954 O O . VAL A 1 247 ? 8.855 19.951 21.455 1.00 92.56 247 VAL A O 1
ATOM 1957 N N . VAL A 1 248 ? 10.788 19.582 22.529 1.00 94.94 248 VAL A N 1
ATOM 1958 C CA . VAL A 1 248 ? 11.110 21.014 22.714 1.00 94.94 248 VAL A CA 1
ATOM 1959 C C . VAL A 1 248 ? 11.267 21.725 21.369 1.00 94.94 248 VAL A C 1
ATOM 1961 O O . VAL A 1 248 ? 10.807 22.853 21.205 1.00 94.94 248 VAL A O 1
ATOM 1964 N N . GLU A 1 249 ? 11.871 21.053 20.395 1.00 90.88 249 GLU A N 1
ATOM 1965 C CA . GLU A 1 249 ? 12.070 21.577 19.051 1.00 90.88 249 GLU A CA 1
ATOM 1966 C C . GLU A 1 249 ? 10.740 21.755 18.301 1.00 90.88 249 GLU A C 1
ATOM 1968 O O . GLU A 1 249 ? 10.531 22.787 17.672 1.00 90.88 249 GLU A O 1
ATOM 1973 N N . PHE A 1 250 ? 9.813 20.794 18.394 1.00 88.50 250 PHE A N 1
ATOM 1974 C CA . PHE A 1 250 ? 8.472 20.919 17.809 1.00 88.50 250 PHE A CA 1
ATOM 1975 C C . PHE A 1 250 ? 7.595 21.956 18.526 1.00 88.50 250 PHE A C 1
ATOM 1977 O O . PHE A 1 250 ? 6.835 22.651 17.861 1.00 88.50 250 PHE A O 1
ATOM 1984 N N . LEU A 1 251 ? 7.741 22.140 19.845 1.00 92.56 251 LEU A N 1
ATOM 1985 C CA . LEU A 1 251 ? 7.055 23.206 20.594 1.00 92.56 251 LEU A CA 1
ATOM 1986 C C . LEU A 1 251 ? 7.488 24.626 20.181 1.00 92.56 251 LEU A C 1
ATOM 1988 O O . LEU A 1 251 ? 6.769 25.585 20.458 1.00 92.56 251 LEU A O 1
ATOM 1992 N N . ALA A 1 252 ? 8.656 24.774 19.548 1.00 93.69 252 ALA A N 1
ATOM 1993 C CA . ALA A 1 252 ? 9.158 26.052 19.044 1.00 93.69 252 ALA A CA 1
ATOM 1994 C C . ALA A 1 252 ? 8.733 26.357 17.592 1.00 93.69 252 ALA A C 1
ATOM 1996 O O . ALA A 1 252 ? 8.954 27.475 17.119 1.00 93.69 252 ALA A O 1
ATOM 1997 N N . LEU A 1 253 ? 8.146 25.389 16.879 1.00 89.12 253 LEU A N 1
ATOM 1998 C CA . LEU A 1 253 ? 7.701 25.550 15.494 1.00 89.12 253 LEU A CA 1
ATOM 1999 C C . LEU A 1 253 ? 6.237 26.018 15.403 1.00 89.12 253 LEU A C 1
ATOM 2001 O O . LEU A 1 253 ? 5.428 25.705 16.275 1.00 89.12 253 LEU A O 1
ATOM 2005 N N . PRO A 1 254 ? 5.859 26.744 14.334 1.00 90.88 254 PRO A N 1
ATOM 2006 C CA . PRO A 1 254 ? 4.454 26.960 14.008 1.00 90.88 254 PRO A CA 1
ATOM 2007 C C . PRO A 1 254 ? 3.804 25.647 13.542 1.00 90.88 254 PRO A C 1
ATOM 2009 O O . PRO A 1 254 ? 4.408 24.901 12.775 1.00 90.88 254 PRO A O 1
ATOM 2012 N N . GLU A 1 255 ? 2.558 25.393 13.948 1.00 89.19 255 GLU A N 1
ATOM 2013 C CA . GLU A 1 255 ? 1.789 24.227 13.486 1.00 89.19 255 GLU A CA 1
ATOM 2014 C C . GLU A 1 255 ? 1.582 24.253 11.959 1.00 89.19 255 GLU A C 1
ATOM 2016 O O . GLU A 1 255 ? 1.131 25.266 11.404 1.00 89.19 255 GLU A O 1
ATOM 2021 N N . THR A 1 256 ? 1.832 23.132 11.269 1.00 94.06 256 THR A N 1
ATOM 2022 C CA . THR A 1 256 ? 1.467 23.007 9.851 1.00 94.06 256 THR A CA 1
ATOM 2023 C C . THR A 1 256 ? -0.065 22.982 9.705 1.00 94.06 256 THR A C 1
ATOM 2025 O O . THR A 1 256 ? -0.739 22.153 10.328 1.00 94.06 256 THR A O 1
ATOM 2028 N N . PRO A 1 257 ? -0.663 23.815 8.825 1.00 96.69 257 PRO A N 1
ATOM 2029 C CA . PRO A 1 257 ? -2.101 23.796 8.572 1.00 96.69 257 PRO A CA 1
ATOM 2030 C C . PRO A 1 257 ? -2.617 22.410 8.160 1.00 96.69 257 PRO A C 1
ATOM 2032 O O . PRO A 1 257 ? -2.277 21.895 7.098 1.00 96.69 257 PRO A O 1
ATOM 2035 N N . GLY A 1 258 ? -3.487 21.834 8.992 1.00 96.06 258 GLY A N 1
ATOM 2036 C CA . GLY A 1 258 ? -4.095 20.520 8.767 1.00 96.06 258 GLY A CA 1
ATOM 2037 C C . GLY A 1 258 ? -3.331 19.337 9.373 1.00 96.06 258 GLY A C 1
ATOM 2038 O O . GLY A 1 258 ? -3.886 18.242 9.397 1.00 96.06 258 GLY A O 1
ATOM 2039 N N . GLU A 1 259 ? -2.125 19.529 9.917 1.00 95.00 259 GLU A N 1
ATOM 2040 C CA . GLU A 1 259 ? -1.323 18.434 10.485 1.00 95.00 259 GLU A CA 1
ATOM 2041 C C . GLU A 1 259 ? -2.007 17.774 11.688 1.00 95.00 259 GLU A C 1
ATOM 2043 O O . GLU A 1 259 ? -2.144 16.554 11.723 1.00 95.00 259 GLU A O 1
ATOM 2048 N N . THR A 1 260 ? -2.547 18.553 12.627 1.00 95.12 260 THR A N 1
ATOM 2049 C CA . THR A 1 260 ? -3.304 18.020 13.774 1.00 95.12 260 THR A CA 1
ATOM 2050 C C . THR A 1 260 ? -4.487 17.147 13.327 1.00 95.12 260 THR A C 1
ATOM 2052 O O . THR A 1 260 ? -4.764 16.114 13.931 1.00 95.12 260 THR A O 1
ATOM 2055 N N . ILE A 1 261 ? -5.134 17.497 12.206 1.00 97.56 261 ILE A N 1
ATOM 2056 C CA . ILE A 1 261 ? -6.236 16.718 11.614 1.00 97.56 261 ILE A CA 1
ATOM 2057 C C . ILE A 1 261 ? -5.715 15.411 10.988 1.00 97.56 261 ILE A C 1
ATOM 2059 O O . ILE A 1 261 ? -6.388 14.384 11.069 1.00 97.56 261 ILE A O 1
ATOM 2063 N N . LEU A 1 262 ? -4.518 15.422 10.389 1.00 96.50 262 LEU A N 1
ATOM 2064 C CA . LEU A 1 262 ? -3.847 14.224 9.872 1.00 96.50 262 LEU A CA 1
ATOM 2065 C C . LEU A 1 262 ? -3.432 13.272 11.009 1.00 96.50 262 LEU A C 1
ATOM 2067 O O . LEU A 1 262 ? -3.633 12.062 10.900 1.00 96.50 262 LEU A O 1
ATOM 2071 N N . LEU A 1 263 ? -2.909 13.806 12.116 1.00 94.25 263 LEU A N 1
ATOM 2072 C CA . LEU A 1 263 ? -2.563 13.030 13.311 1.00 94.25 263 LEU A CA 1
ATOM 2073 C C . LEU A 1 263 ? -3.809 12.398 13.953 1.00 94.25 263 LEU A C 1
ATOM 2075 O O . LEU A 1 263 ? -3.804 11.206 14.269 1.00 94.25 263 LEU A O 1
ATOM 2079 N N . ASP A 1 264 ? -4.909 13.149 14.060 1.00 96.19 264 ASP A N 1
ATOM 2080 C CA . ASP A 1 264 ? -6.204 12.601 14.476 1.00 96.19 264 ASP A CA 1
ATOM 2081 C C . ASP A 1 264 ? -6.727 11.545 13.485 1.00 96.19 264 ASP A C 1
ATOM 2083 O O . ASP A 1 264 ? -7.261 10.522 13.909 1.00 96.19 264 ASP A O 1
ATOM 2087 N N . ALA A 1 265 ? -6.532 11.717 12.173 1.00 96.75 265 ALA A N 1
ATOM 2088 C CA . ALA A 1 265 ? -6.918 10.716 11.177 1.00 96.75 265 ALA A CA 1
ATOM 2089 C C . ALA A 1 265 ? -6.159 9.387 11.354 1.00 96.75 265 ALA A C 1
ATOM 2091 O O . ALA A 1 265 ? -6.773 8.318 11.268 1.00 96.75 265 ALA A O 1
ATOM 2092 N N . TRP A 1 266 ? -4.860 9.438 11.665 1.00 94.69 266 TRP A N 1
ATOM 2093 C CA . TRP A 1 266 ? -4.064 8.264 12.039 1.00 94.69 266 TRP A CA 1
ATOM 2094 C C . TRP A 1 266 ? -4.550 7.629 13.345 1.00 94.69 266 TRP A C 1
ATOM 2096 O O . TRP A 1 266 ? -4.717 6.411 13.413 1.00 94.69 266 TRP A O 1
ATOM 2106 N N . LYS A 1 267 ? -4.848 8.433 14.370 1.00 93.88 267 LYS A N 1
ATOM 2107 C CA . LYS A 1 267 ? -5.444 7.960 15.630 1.00 93.88 267 LYS A CA 1
ATOM 2108 C C . LYS A 1 267 ? -6.787 7.260 15.396 1.00 93.88 267 LYS A C 1
ATOM 2110 O O . LYS A 1 267 ? -7.008 6.189 15.955 1.00 93.88 267 LYS A O 1
ATOM 2115 N N . TYR A 1 268 ? -7.664 7.814 14.556 1.00 95.12 268 TYR A N 1
ATOM 2116 C CA . TYR A 1 268 ? -8.929 7.180 14.166 1.00 95.12 268 TYR A CA 1
ATOM 2117 C C . TYR A 1 268 ? -8.714 5.891 13.370 1.00 95.12 268 TYR A C 1
ATOM 2119 O O . TYR A 1 268 ? -9.450 4.929 13.570 1.00 95.12 268 TYR A O 1
ATOM 2127 N N . PHE A 1 269 ? -7.692 5.824 12.512 1.00 93.81 269 PHE A N 1
ATOM 2128 C CA . PHE A 1 269 ? -7.330 4.574 11.849 1.00 93.81 269 PHE A CA 1
ATOM 2129 C C . PHE A 1 269 ? -6.925 3.505 12.867 1.00 93.81 269 PHE A C 1
ATOM 2131 O O . PHE A 1 269 ? -7.511 2.418 12.868 1.00 93.81 269 PHE A O 1
ATOM 2138 N N . TYR A 1 270 ? -5.958 3.799 13.742 1.00 91.75 270 TYR A N 1
ATOM 2139 C CA . TYR A 1 270 ? -5.488 2.854 14.759 1.00 91.75 270 TYR A CA 1
ATOM 2140 C C . TYR A 1 270 ? -6.604 2.442 15.729 1.00 91.75 270 TYR A C 1
ATOM 2142 O O . TYR A 1 270 ? -6.658 1.278 16.106 1.00 91.75 270 TYR A O 1
ATOM 2150 N N . SER A 1 271 ? -7.548 3.338 16.040 1.00 91.06 271 SER A N 1
ATOM 2151 C CA . SER A 1 271 ? -8.695 3.045 16.910 1.00 91.06 271 SER A CA 1
ATOM 2152 C C . SER A 1 271 ? -9.896 2.374 16.229 1.00 91.06 271 SER A C 1
ATOM 2154 O O . SER A 1 271 ? -10.944 2.263 16.859 1.00 91.06 271 SER A O 1
ATOM 2156 N N . GLY A 1 272 ? -9.788 1.968 14.957 1.00 90.81 272 GLY A N 1
ATOM 2157 C CA . GLY A 1 272 ? -10.871 1.296 14.212 1.00 90.81 272 GLY A CA 1
ATOM 2158 C C . GLY A 1 272 ? -11.961 2.227 13.661 1.00 90.81 272 GLY A C 1
ATOM 2159 O O . GLY A 1 272 ? -12.842 1.797 12.921 1.00 90.81 272 GLY A O 1
ATOM 2160 N N . ARG A 1 273 ? -11.890 3.535 13.938 1.00 92.94 273 ARG A N 1
ATOM 2161 C CA . ARG A 1 273 ? -12.833 4.561 13.455 1.00 92.94 273 ARG A CA 1
ATOM 2162 C C . ARG A 1 273 ? -12.539 4.982 12.010 1.00 92.94 273 ARG A C 1
ATOM 2164 O O . ARG A 1 273 ? -12.315 6.157 11.714 1.00 92.94 273 ARG A O 1
ATOM 2171 N N . TYR A 1 274 ? -12.548 4.028 11.082 1.00 93.75 274 TYR A N 1
ATOM 2172 C CA . TYR A 1 274 ? -12.158 4.247 9.682 1.00 93.75 274 TYR A CA 1
ATOM 2173 C C . TYR A 1 274 ? -12.957 5.360 8.985 1.00 93.75 274 TYR A C 1
ATOM 2175 O O . TYR A 1 274 ? -12.363 6.200 8.311 1.00 93.75 274 TYR A O 1
ATOM 2183 N N . SER A 1 275 ? -14.270 5.457 9.220 1.00 93.56 275 SER A N 1
ATOM 2184 C CA . SER A 1 275 ? -15.096 6.530 8.645 1.00 93.56 275 SER A CA 1
ATOM 2185 C C . SER A 1 275 ? -14.655 7.940 9.076 1.00 93.56 275 SER A C 1
ATOM 2187 O O . SER A 1 275 ? -14.679 8.873 8.268 1.00 93.56 275 SER A O 1
ATOM 2189 N N . ASP A 1 276 ? -14.213 8.113 10.327 1.00 95.12 276 ASP A N 1
ATOM 2190 C CA . ASP A 1 276 ? -13.660 9.385 10.813 1.00 95.12 276 ASP A CA 1
ATOM 2191 C C . ASP A 1 276 ? -12.227 9.609 10.318 1.00 95.12 276 ASP A C 1
ATOM 2193 O O . ASP A 1 276 ? -11.864 10.744 10.009 1.00 95.12 276 ASP A O 1
ATOM 2197 N N . SER A 1 277 ? -11.441 8.539 10.151 1.00 96.50 277 SER A N 1
ATOM 2198 C CA . SER A 1 277 ? -10.116 8.600 9.524 1.00 96.50 277 SER A CA 1
ATOM 2199 C C . SER A 1 277 ? -10.201 9.144 8.092 1.00 96.50 277 SER A C 1
ATOM 2201 O O . SER A 1 277 ? -9.588 10.168 7.802 1.00 96.50 277 SER A O 1
ATOM 2203 N N . VAL A 1 278 ? -11.050 8.573 7.223 1.00 96.81 278 VAL A N 1
ATOM 2204 C CA . VAL A 1 278 ? -11.278 9.069 5.846 1.00 96.81 278 VAL A CA 1
ATOM 2205 C C . VAL A 1 278 ? -11.676 10.548 5.832 1.00 96.81 278 VAL A C 1
ATOM 2207 O O . VAL A 1 278 ? -11.165 11.336 5.031 1.00 96.81 278 VAL A O 1
ATOM 2210 N N . ARG A 1 279 ? -12.590 10.946 6.727 1.00 96.19 279 ARG A N 1
ATOM 2211 C CA . ARG A 1 279 ? -12.998 12.349 6.881 1.00 96.19 279 ARG A CA 1
ATOM 2212 C C . ARG A 1 279 ? -11.820 13.239 7.277 1.00 96.19 279 ARG A C 1
ATOM 2214 O O . ARG A 1 279 ? -11.691 14.323 6.707 1.00 96.19 279 ARG A O 1
ATOM 2221 N N . GLY A 1 280 ? -10.995 12.794 8.223 1.00 97.31 280 GLY A N 1
ATOM 2222 C CA . GLY A 1 280 ? -9.796 13.485 8.689 1.00 97.31 280 GLY A CA 1
ATOM 2223 C C . GLY A 1 280 ? -8.771 13.672 7.572 1.00 97.31 280 GLY A C 1
ATOM 2224 O O . GLY A 1 280 ? -8.439 14.811 7.265 1.00 97.31 280 GLY A O 1
ATOM 2225 N N . LEU A 1 281 ? -8.367 12.593 6.889 1.00 97.56 281 LEU A N 1
ATOM 2226 C CA . LEU A 1 281 ? -7.393 12.615 5.784 1.00 97.56 281 LEU A CA 1
ATOM 2227 C C . LEU A 1 281 ? -7.750 13.651 4.710 1.00 97.56 281 LEU A C 1
ATOM 2229 O O . LEU A 1 281 ? -6.941 14.508 4.358 1.00 97.56 281 LEU A O 1
ATOM 2233 N N . VAL A 1 282 ? -8.987 13.603 4.206 1.00 97.00 282 VAL A N 1
ATOM 2234 C CA . VAL A 1 282 ? -9.438 14.540 3.168 1.00 97.00 282 VAL A CA 1
ATOM 2235 C C . VAL A 1 282 ? -9.507 15.970 3.703 1.00 97.00 282 VAL A C 1
ATOM 2237 O O . VAL A 1 282 ? -9.144 16.895 2.984 1.00 97.00 282 VAL A O 1
ATOM 2240 N N . SER A 1 283 ? -9.947 16.166 4.949 1.00 97.06 283 SER A N 1
ATOM 2241 C CA . SER A 1 283 ? -10.048 17.509 5.539 1.00 97.06 283 SER A CA 1
ATOM 2242 C C . SER A 1 283 ? -8.663 18.116 5.806 1.00 97.06 283 SER A C 1
ATOM 2244 O O . SER A 1 283 ? -8.464 19.299 5.549 1.00 97.06 283 SER A O 1
ATOM 2246 N N . ALA A 1 284 ? -7.688 17.310 6.237 1.00 97.88 284 ALA A N 1
ATOM 2247 C CA . ALA A 1 284 ? -6.294 17.713 6.402 1.00 97.88 284 ALA A CA 1
ATOM 2248 C C . ALA A 1 284 ? -5.693 18.194 5.069 1.00 97.88 284 ALA A C 1
ATOM 2250 O O . ALA A 1 284 ? -5.139 19.290 4.998 1.00 97.88 284 ALA A O 1
ATOM 2251 N N . LEU A 1 285 ? -5.893 17.427 3.990 1.00 97.44 285 LEU A N 1
ATOM 2252 C CA . LEU A 1 285 ? -5.478 17.800 2.634 1.00 97.44 285 LEU A CA 1
ATOM 2253 C C . LEU A 1 285 ? -6.219 19.037 2.097 1.00 97.44 285 LEU A C 1
A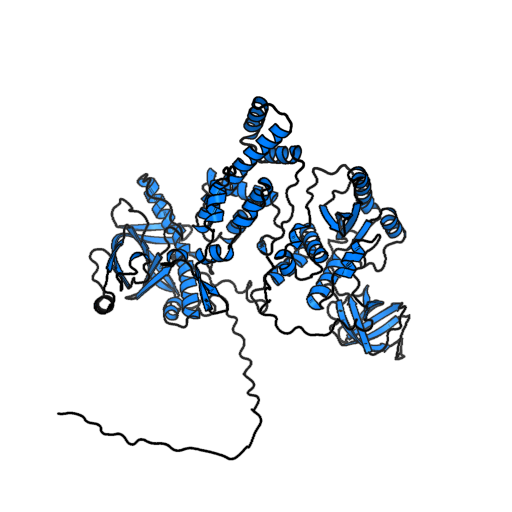TOM 2255 O O . LEU A 1 285 ? -5.607 19.876 1.440 1.00 97.44 285 LEU A O 1
ATOM 2259 N N . GLU A 1 286 ? -7.521 19.177 2.368 1.00 96.88 286 GLU A N 1
ATOM 2260 C CA . GLU A 1 286 ? -8.322 20.355 1.997 1.00 96.88 286 GLU A CA 1
ATOM 2261 C C . GLU A 1 286 ? -7.792 21.638 2.672 1.00 96.88 286 GLU A C 1
ATOM 2263 O O . GLU A 1 286 ? -7.655 22.664 1.998 1.00 96.88 286 GLU A O 1
ATOM 2268 N N . VAL A 1 287 ? -7.430 21.566 3.960 1.00 97.56 287 VAL A N 1
ATOM 2269 C CA . VAL A 1 287 ? -6.855 22.676 4.744 1.00 97.56 287 VAL A CA 1
ATOM 2270 C C . VAL A 1 287 ? -5.429 23.012 4.297 1.00 97.56 287 VAL A C 1
ATOM 2272 O O . VAL A 1 287 ? -5.142 24.178 4.010 1.00 97.56 287 VAL A O 1
ATOM 2275 N N . LEU A 1 288 ? -4.547 22.013 4.171 1.00 97.69 288 LEU A N 1
ATOM 2276 C CA . LEU A 1 288 ? -3.169 22.224 3.718 1.00 97.69 288 LEU A CA 1
ATOM 2277 C C . LEU A 1 288 ? -3.138 22.831 2.310 1.00 97.69 288 LEU A C 1
ATOM 2279 O O . LEU A 1 288 ? -2.411 23.796 2.065 1.00 97.69 288 LEU A O 1
ATOM 2283 N N . LEU A 1 289 ? -3.961 22.315 1.390 1.00 97.69 289 LEU A N 1
ATOM 2284 C CA . LEU A 1 289 ? -4.068 22.853 0.036 1.00 97.69 289 LEU A CA 1
ATOM 2285 C C . LEU A 1 289 ? -4.573 24.301 0.035 1.00 97.69 289 LEU A C 1
ATOM 2287 O O . LEU A 1 289 ? -4.094 25.094 -0.774 1.00 97.69 289 LEU A O 1
ATOM 2291 N N . GLU A 1 290 ? -5.513 24.676 0.911 1.00 97.75 290 GLU A N 1
ATOM 2292 C CA . GLU A 1 290 ? -5.950 26.073 1.027 1.00 97.75 290 GLU A CA 1
ATOM 2293 C C . GLU A 1 290 ? -4.791 26.990 1.438 1.00 97.75 290 GLU A C 1
ATOM 2295 O O . GLU A 1 290 ? -4.541 27.996 0.768 1.00 97.75 290 GLU A O 1
ATOM 2300 N N . ALA A 1 291 ? -4.030 26.607 2.467 1.00 97.12 291 ALA A N 1
ATOM 2301 C CA . ALA A 1 291 ? -2.876 27.368 2.938 1.00 97.12 291 ALA A CA 1
ATOM 2302 C C . ALA A 1 291 ? -1.763 27.462 1.876 1.00 97.12 291 ALA A C 1
ATOM 2304 O O . ALA A 1 291 ? -1.277 28.555 1.572 1.00 97.12 291 ALA A O 1
ATOM 2305 N N . LYS A 1 292 ? -1.390 26.338 1.249 1.00 97.25 292 LYS A N 1
ATOM 2306 C CA . LYS A 1 292 ? -0.355 26.290 0.202 1.00 97.25 292 LYS A CA 1
ATOM 2307 C C . LYS A 1 292 ? -0.777 27.036 -1.067 1.00 97.25 292 LYS A C 1
ATOM 2309 O O . LYS A 1 292 ? 0.049 27.737 -1.649 1.00 97.25 292 LYS A O 1
ATOM 2314 N N . TYR A 1 293 ? -2.050 26.971 -1.468 1.00 97.50 293 TYR A N 1
ATOM 2315 C CA . TYR A 1 293 ? -2.579 27.765 -2.583 1.00 97.50 293 TYR A CA 1
ATOM 2316 C C . TYR A 1 293 ? -2.605 29.259 -2.252 1.00 97.50 293 TYR A C 1
ATOM 2318 O O . TYR A 1 293 ? -2.148 30.063 -3.060 1.00 97.50 293 TYR A O 1
ATOM 2326 N N . SER A 1 294 ? -3.033 29.639 -1.044 1.00 97.50 294 SER A N 1
ATOM 2327 C CA . SER A 1 294 ? -2.965 31.025 -0.573 1.00 97.50 294 SER A CA 1
ATOM 2328 C C . SER A 1 294 ? -1.536 31.575 -0.605 1.00 97.50 294 SER A C 1
ATOM 2330 O O . SER A 1 294 ? -1.335 32.712 -1.026 1.00 97.50 294 SER A O 1
ATOM 2332 N N . ASN A 1 295 ? -0.542 30.782 -0.199 1.00 96.50 295 ASN A N 1
ATOM 2333 C CA . ASN A 1 295 ? 0.862 31.189 -0.230 1.00 96.50 295 ASN A CA 1
ATOM 2334 C C . ASN A 1 295 ? 1.402 31.290 -1.663 1.00 96.50 295 ASN A C 1
ATOM 2336 O O . ASN A 1 295 ? 2.046 32.283 -1.985 1.00 96.50 295 ASN A O 1
ATOM 2340 N N . ALA A 1 296 ? 1.069 30.345 -2.549 1.00 96.44 296 ALA A N 1
ATOM 2341 C CA . ALA A 1 296 ? 1.439 30.417 -3.965 1.00 96.44 296 ALA A CA 1
ATOM 2342 C C . ALA A 1 296 ? 0.875 31.675 -4.659 1.00 96.44 296 ALA A C 1
ATOM 2344 O O . ALA A 1 296 ? 1.580 32.308 -5.441 1.00 96.44 296 ALA A O 1
ATOM 2345 N N . LEU A 1 297 ? -0.362 32.074 -4.338 1.00 97.19 297 LEU A N 1
ATOM 2346 C CA . LEU A 1 297 ? -0.972 33.314 -4.835 1.00 97.19 297 LEU A CA 1
ATOM 2347 C C . LEU A 1 297 ? -0.245 34.570 -4.307 1.00 97.19 297 LEU A C 1
ATOM 2349 O O . LEU A 1 297 ? 0.053 35.470 -5.090 1.00 97.19 297 LEU A O 1
ATOM 2353 N N . ARG A 1 298 ? 0.127 34.610 -3.013 1.00 97.06 298 ARG A N 1
ATOM 2354 C CA . ARG A 1 298 ? 0.958 35.698 -2.444 1.00 97.06 298 ARG A CA 1
ATOM 2355 C C . ARG A 1 298 ? 2.310 35.804 -3.148 1.00 97.06 298 ARG A C 1
ATOM 2357 O O . ARG A 1 298 ? 2.710 36.896 -3.536 1.00 97.06 298 ARG A O 1
ATOM 2364 N N . SER A 1 299 ? 2.988 34.677 -3.371 1.00 95.69 299 SER A N 1
ATOM 2365 C CA . SER A 1 299 ? 4.254 34.626 -4.116 1.00 95.69 299 SER A CA 1
ATOM 2366 C C . SER A 1 299 ? 4.112 35.034 -5.588 1.00 95.69 299 SER A C 1
ATOM 2368 O O . SER A 1 299 ? 5.090 35.465 -6.190 1.00 95.69 299 SER A O 1
ATOM 2370 N N . HIS A 1 300 ? 2.911 34.931 -6.166 1.00 94.38 300 HIS A N 1
ATOM 2371 C CA . HIS A 1 300 ? 2.597 35.414 -7.513 1.00 94.38 300 HIS A CA 1
ATOM 2372 C C . HIS A 1 300 ? 2.248 36.917 -7.562 1.00 94.38 300 HIS A C 1
ATOM 2374 O O . HIS A 1 300 ? 2.083 37.468 -8.647 1.00 94.38 300 HIS A O 1
ATOM 2380 N N . GLY A 1 301 ? 2.156 37.590 -6.408 1.00 95.75 301 GLY A N 1
ATOM 2381 C CA . GLY A 1 301 ? 1.868 39.023 -6.307 1.00 95.75 301 GLY A CA 1
ATOM 2382 C C . GLY A 1 301 ? 0.382 39.392 -6.238 1.00 95.75 301 GLY A C 1
ATOM 2383 O O . GLY A 1 301 ? 0.065 40.576 -6.331 1.00 95.75 301 GLY A O 1
ATOM 2384 N N . ASP A 1 302 ? -0.527 38.426 -6.055 1.00 96.06 302 ASP A N 1
ATOM 2385 C CA . ASP A 1 302 ? -1.948 38.727 -5.833 1.00 96.06 302 ASP A CA 1
ATOM 2386 C C . ASP A 1 302 ? -2.159 39.487 -4.513 1.00 96.06 302 ASP A C 1
ATOM 2388 O O . ASP A 1 302 ? -1.558 39.167 -3.482 1.00 96.06 302 ASP A O 1
ATOM 2392 N N . THR A 1 303 ? -3.080 40.453 -4.503 1.00 97.12 303 THR A N 1
ATOM 2393 C CA . THR A 1 303 ? -3.470 41.141 -3.264 1.00 97.12 303 THR A CA 1
ATOM 2394 C C . THR A 1 303 ? -4.315 40.236 -2.362 1.00 97.12 303 THR A C 1
ATOM 2396 O O . THR A 1 303 ? -5.032 39.353 -2.833 1.00 97.12 303 THR A O 1
ATOM 2399 N N . GLU A 1 304 ? -4.323 40.483 -1.046 1.00 96.69 304 GLU A N 1
ATOM 2400 C CA . GLU A 1 304 ? -5.110 39.665 -0.104 1.00 96.69 304 GLU A CA 1
ATOM 2401 C C . GLU A 1 304 ? -6.619 39.669 -0.439 1.00 96.69 304 GLU A C 1
ATOM 2403 O O . GLU A 1 304 ? -7.293 38.658 -0.264 1.00 96.69 304 GLU A O 1
ATOM 2408 N N . GLN A 1 305 ? -7.160 40.746 -1.024 1.00 96.19 305 GLN A N 1
ATOM 2409 C CA . GLN A 1 305 ? -8.553 40.766 -1.499 1.00 96.19 305 GLN A CA 1
ATOM 2410 C C . GLN A 1 305 ? -8.790 39.804 -2.678 1.00 96.19 305 GLN A C 1
ATOM 2412 O O . GLN A 1 305 ? -9.818 39.121 -2.733 1.00 96.19 305 GLN A O 1
ATOM 2417 N N . GLU A 1 306 ? -7.844 39.720 -3.615 1.00 96.19 306 GLU A N 1
ATOM 2418 C CA . GLU A 1 306 ? -7.904 38.806 -4.760 1.00 96.19 306 GLU A CA 1
ATOM 2419 C C . GLU A 1 306 ? -7.691 37.355 -4.333 1.00 96.19 306 GLU A C 1
ATOM 2421 O O . GLU A 1 306 ? -8.411 36.474 -4.804 1.00 96.19 306 GLU A O 1
ATOM 2426 N N . ILE A 1 307 ? -6.780 37.115 -3.386 1.00 96.44 307 ILE A N 1
ATOM 2427 C CA . ILE A 1 307 ? -6.568 35.810 -2.752 1.00 96.44 307 ILE A CA 1
ATOM 2428 C C . ILE A 1 307 ? -7.874 35.332 -2.124 1.00 96.44 307 ILE A C 1
ATOM 2430 O O . ILE A 1 307 ? -8.390 34.289 -2.519 1.00 96.44 307 ILE A O 1
ATOM 2434 N N . GLN A 1 308 ? -8.485 36.121 -1.236 1.00 96.56 308 GLN A N 1
ATOM 2435 C CA . GLN A 1 308 ? -9.754 35.761 -0.597 1.00 96.56 308 GLN A CA 1
ATOM 2436 C C . GLN A 1 308 ? -10.877 35.519 -1.622 1.00 96.56 308 GLN A C 1
ATOM 2438 O O . GLN A 1 308 ? -11.679 34.596 -1.462 1.00 96.56 308 GLN A O 1
ATOM 2443 N N . LYS A 1 309 ? -10.917 36.280 -2.724 1.00 96.31 309 LYS A N 1
ATOM 2444 C CA . LYS A 1 309 ? -11.856 36.054 -3.836 1.00 96.31 309 LYS A CA 1
ATOM 2445 C C . LYS A 1 309 ? -11.605 34.716 -4.552 1.00 96.31 309 LYS A C 1
ATOM 2447 O O . LYS A 1 309 ? -12.569 33.993 -4.810 1.00 96.31 309 LYS A O 1
ATOM 2452 N N . LYS A 1 310 ? -10.346 34.364 -4.848 1.00 95.62 310 LYS A N 1
ATOM 2453 C CA . LYS A 1 310 ? -9.943 33.090 -5.484 1.00 95.62 310 LYS A CA 1
ATOM 2454 C C . LYS A 1 310 ? -10.147 31.882 -4.554 1.00 95.62 310 LYS A C 1
ATOM 2456 O O . LYS A 1 310 ? -10.603 30.828 -5.000 1.00 95.62 310 LYS A O 1
ATOM 2461 N N . LEU A 1 311 ? -9.877 32.027 -3.255 1.00 95.44 311 LEU A N 1
ATOM 2462 C CA . LEU A 1 311 ? -10.141 30.989 -2.253 1.00 95.44 311 LEU A CA 1
ATOM 2463 C C . LEU A 1 311 ? -11.644 30.706 -2.140 1.00 95.44 311 LEU A C 1
ATOM 2465 O O . LEU A 1 311 ? -12.050 29.550 -2.270 1.00 95.44 311 LEU A O 1
ATOM 2469 N N . ARG A 1 312 ? -12.478 31.748 -2.003 1.00 94.94 312 ARG A N 1
ATOM 2470 C CA . ARG A 1 312 ? -13.946 31.618 -1.925 1.00 94.94 312 ARG A CA 1
ATOM 2471 C C . ARG A 1 312 ? -14.558 31.027 -3.195 1.00 94.94 312 ARG A C 1
ATOM 2473 O O . ARG A 1 312 ? -15.415 30.154 -3.097 1.00 94.94 312 ARG A O 1
ATOM 2480 N N . SER A 1 313 ? -14.106 31.438 -4.385 1.00 94.62 313 SER A N 1
ATOM 2481 C CA . SER A 1 313 ? -14.627 30.903 -5.657 1.00 94.62 313 SER A CA 1
ATOM 2482 C C . SER A 1 313 ? -14.298 29.420 -5.889 1.00 94.62 313 SER A C 1
ATOM 2484 O O . SER A 1 313 ? -14.952 28.761 -6.704 1.00 94.62 313 SER A O 1
ATOM 2486 N N . SER A 1 314 ? -13.309 28.890 -5.160 1.00 93.38 314 SER A N 1
ATOM 2487 C CA . SER A 1 314 ? -12.843 27.504 -5.236 1.00 93.38 314 SER A CA 1
ATOM 2488 C C . SER A 1 314 ? -13.156 26.658 -3.992 1.00 93.38 314 SER A C 1
ATOM 2490 O O . SER A 1 314 ? -12.807 25.481 -3.978 1.00 93.38 314 SER A O 1
ATOM 2492 N N . ALA A 1 315 ? -13.847 27.207 -2.983 1.00 88.19 315 ALA A N 1
ATOM 2493 C CA . ALA A 1 315 ? -14.053 26.575 -1.672 1.00 88.19 315 ALA A CA 1
ATOM 2494 C C . ALA A 1 315 ? -14.682 25.170 -1.734 1.00 88.19 315 ALA A C 1
ATOM 2496 O O . ALA A 1 315 ? -14.220 24.254 -1.067 1.00 88.19 315 ALA A O 1
ATOM 2497 N N . THR A 1 316 ? -15.688 24.966 -2.588 1.00 88.38 316 THR A N 1
ATOM 2498 C CA . THR A 1 316 ? -16.322 23.650 -2.812 1.00 88.38 316 THR A CA 1
ATOM 2499 C C . THR A 1 316 ? -15.715 22.869 -3.984 1.00 88.38 316 THR A C 1
ATOM 2501 O O . THR A 1 316 ? -16.133 21.752 -4.282 1.00 88.38 316 THR A O 1
ATOM 2504 N N . LYS A 1 317 ? -14.720 23.440 -4.674 1.00 93.56 317 LYS A N 1
ATOM 2505 C CA . LYS A 1 317 ? -14.145 22.931 -5.927 1.00 93.56 317 LYS A CA 1
ATOM 2506 C C . LYS A 1 317 ? -12.692 22.503 -5.736 1.00 93.56 317 LYS A C 1
ATOM 2508 O O . LYS A 1 317 ? -11.803 22.987 -6.436 1.00 93.56 317 LYS A O 1
ATOM 2513 N N . PHE A 1 318 ? -12.457 21.570 -4.812 1.00 93.44 318 PHE A N 1
ATOM 2514 C CA . PHE A 1 318 ? -11.122 21.048 -4.489 1.00 93.44 318 PHE A CA 1
ATOM 2515 C C . PHE A 1 318 ? -10.283 20.717 -5.732 1.00 93.44 318 PHE A C 1
ATOM 2517 O O . PHE A 1 318 ? -9.166 21.199 -5.844 1.00 93.44 318 PHE A O 1
ATOM 2524 N N . THR A 1 319 ? -10.816 19.963 -6.702 1.00 92.38 319 THR A N 1
ATOM 2525 C CA . THR A 1 319 ? -10.058 19.568 -7.905 1.00 92.38 319 THR A CA 1
ATOM 2526 C C . THR A 1 319 ? -9.637 20.781 -8.743 1.00 92.38 319 THR A C 1
ATOM 2528 O O . THR A 1 319 ? -8.513 20.833 -9.229 1.00 92.38 319 THR A O 1
ATOM 2531 N N . THR A 1 320 ? -10.497 21.801 -8.856 1.00 93.75 320 THR A N 1
ATOM 2532 C CA . THR A 1 320 ? -10.155 23.075 -9.507 1.00 93.75 320 THR A CA 1
ATOM 2533 C C . THR A 1 320 ? -9.088 23.830 -8.717 1.00 93.75 320 THR A C 1
ATOM 2535 O O . THR A 1 320 ? -8.115 24.291 -9.303 1.00 93.75 320 THR A O 1
ATOM 2538 N N . ARG A 1 321 ? -9.225 23.925 -7.387 1.00 95.62 321 ARG A N 1
ATOM 2539 C CA . ARG A 1 321 ? -8.221 24.555 -6.516 1.00 95.62 321 ARG A CA 1
ATOM 2540 C C . ARG A 1 321 ? -6.865 23.861 -6.632 1.00 95.62 321 ARG A C 1
ATOM 2542 O O . ARG A 1 321 ? -5.846 24.533 -6.753 1.00 95.62 321 ARG A O 1
ATOM 2549 N N . PHE A 1 322 ? -6.862 22.530 -6.633 1.00 94.75 322 PHE A N 1
ATOM 2550 C CA . PHE A 1 322 ? -5.652 21.727 -6.704 1.00 94.75 322 PHE A CA 1
ATOM 2551 C C . PHE A 1 322 ? -4.962 21.909 -8.054 1.00 94.75 322 PHE A C 1
ATOM 2553 O O . PHE A 1 322 ? -3.789 22.260 -8.088 1.00 94.75 322 PHE A O 1
ATOM 2560 N N . ASN A 1 323 ? -5.698 21.809 -9.163 1.00 92.62 323 ASN A N 1
ATOM 2561 C CA . ASN A 1 323 ? -5.143 22.062 -10.493 1.00 92.62 323 ASN A CA 1
ATOM 2562 C C . ASN A 1 323 ? -4.628 23.507 -10.647 1.00 92.62 323 ASN A C 1
ATOM 2564 O O . ASN A 1 323 ? -3.566 23.709 -11.230 1.00 92.62 323 ASN A O 1
ATOM 2568 N N . ASN A 1 324 ? -5.303 24.505 -10.062 1.00 94.25 324 ASN A N 1
ATOM 2569 C CA . ASN A 1 324 ? -4.806 25.884 -10.035 1.00 94.25 324 ASN A CA 1
ATOM 2570 C C . ASN A 1 324 ? -3.502 26.019 -9.225 1.00 94.25 324 ASN A C 1
ATOM 2572 O O . ASN A 1 324 ? -2.602 26.745 -9.641 1.00 94.25 324 ASN A O 1
ATOM 2576 N N . TYR A 1 325 ? -3.382 25.332 -8.084 1.00 95.62 325 TYR A N 1
ATOM 2577 C CA . TYR A 1 325 ? -2.147 25.284 -7.293 1.00 95.62 325 TYR A CA 1
ATOM 2578 C C . TYR A 1 325 ? -0.997 24.630 -8.073 1.00 95.62 325 TYR A C 1
ATOM 2580 O O . TYR A 1 325 ? 0.092 25.202 -8.134 1.00 95.62 325 TYR A O 1
ATOM 2588 N N . LEU A 1 326 ? -1.243 23.484 -8.722 1.00 92.25 326 LEU A N 1
ATOM 2589 C CA . LEU A 1 326 ? -0.262 22.803 -9.578 1.00 92.25 326 LEU A CA 1
ATOM 2590 C C . LEU A 1 326 ? 0.199 23.717 -10.721 1.00 92.25 326 LEU A C 1
ATOM 2592 O O . LEU A 1 326 ? 1.394 23.856 -10.955 1.00 92.25 326 LEU A O 1
ATOM 2596 N N . HIS A 1 327 ? -0.735 24.409 -11.380 1.00 89.94 327 HIS A N 1
ATOM 2597 C CA . HIS A 1 327 ? -0.428 25.337 -12.467 1.00 89.94 327 HIS A CA 1
ATOM 2598 C C . HIS A 1 327 ? 0.423 26.535 -12.007 1.00 89.94 327 HIS A C 1
ATOM 2600 O O . HIS A 1 327 ? 1.421 26.856 -12.651 1.00 89.94 327 HIS A O 1
ATOM 2606 N N . LEU A 1 328 ? 0.079 27.171 -10.878 1.00 93.06 328 LEU A N 1
ATOM 2607 C CA . LEU A 1 328 ? 0.849 28.299 -10.331 1.00 93.06 328 LEU A CA 1
ATOM 2608 C C . LEU A 1 328 ? 2.249 27.893 -9.864 1.00 93.06 328 LEU A C 1
ATOM 2610 O O . LEU A 1 328 ? 3.214 28.606 -10.122 1.00 93.06 328 LEU A O 1
ATOM 2614 N N . THR A 1 329 ? 2.359 26.759 -9.169 1.00 91.88 329 THR A N 1
ATOM 2615 C CA . THR A 1 329 ? 3.636 26.276 -8.615 1.00 91.88 329 THR A CA 1
ATOM 2616 C C . THR A 1 329 ? 4.483 25.504 -9.623 1.00 91.88 329 THR A C 1
ATOM 2618 O O . THR A 1 329 ? 5.650 25.236 -9.353 1.00 91.88 329 THR A O 1
ATOM 2621 N N . ARG A 1 330 ? 3.909 25.138 -10.778 1.00 86.50 330 ARG A N 1
ATOM 2622 C CA . ARG A 1 330 ? 4.494 24.244 -11.794 1.00 86.50 330 ARG A CA 1
ATOM 2623 C C . ARG A 1 330 ? 4.914 22.871 -11.244 1.00 86.50 330 ARG A C 1
ATOM 2625 O O . ARG A 1 330 ? 5.736 22.193 -11.857 1.00 86.50 330 ARG A O 1
ATOM 2632 N N . ARG A 1 331 ? 4.355 22.453 -10.101 1.00 87.12 331 ARG A N 1
ATOM 2633 C CA . ARG A 1 331 ? 4.577 21.126 -9.509 1.00 87.12 331 ARG A CA 1
ATOM 2634 C C . ARG A 1 331 ? 3.671 20.095 -10.191 1.00 87.12 331 ARG A C 1
ATOM 2636 O O . ARG A 1 331 ? 2.519 20.391 -10.504 1.00 87.12 331 ARG A O 1
ATOM 2643 N N . THR A 1 332 ? 4.175 18.879 -10.371 1.00 83.62 332 THR A N 1
ATOM 2644 C CA . THR A 1 332 ? 3.419 17.706 -10.841 1.00 83.62 332 THR A CA 1
ATOM 2645 C C . THR A 1 332 ? 3.169 16.754 -9.678 1.00 83.62 332 THR A C 1
ATOM 2647 O O . THR A 1 332 ? 4.048 16.566 -8.836 1.00 83.62 332 THR A O 1
ATOM 2650 N N . ILE A 1 333 ? 1.979 16.149 -9.612 1.00 85.62 333 ILE A N 1
ATOM 2651 C CA . ILE A 1 333 ? 1.716 15.097 -8.621 1.00 85.62 333 ILE A CA 1
ATOM 2652 C C . ILE A 1 333 ? 2.584 13.882 -8.996 1.00 85.62 333 ILE A C 1
ATOM 2654 O O . ILE A 1 333 ? 2.652 13.548 -10.182 1.00 85.62 333 ILE A O 1
ATOM 2658 N N . PRO A 1 334 ? 3.225 13.196 -8.033 1.00 82.94 334 PRO A N 1
ATOM 2659 C CA . PRO A 1 334 ? 3.867 11.916 -8.292 1.00 82.94 334 PRO A CA 1
ATOM 2660 C C . PRO A 1 334 ? 2.888 10.912 -8.925 1.00 82.94 334 PRO A C 1
ATOM 2662 O O . PRO A 1 334 ? 1.743 10.787 -8.485 1.00 82.94 334 PRO A O 1
ATOM 2665 N N . GLY A 1 335 ? 3.349 10.199 -9.954 1.00 82.25 335 GLY A N 1
ATOM 2666 C CA . GLY A 1 335 ? 2.625 9.110 -10.613 1.00 82.25 335 GLY A CA 1
ATOM 2667 C C . GLY A 1 335 ? 2.606 7.828 -9.768 1.00 82.25 335 GLY A C 1
ATOM 2668 O O . GLY A 1 335 ? 2.280 7.912 -8.584 1.00 82.25 335 GLY A O 1
ATOM 2669 N N . PRO A 1 336 ? 2.911 6.634 -10.323 1.00 86.56 336 PRO A N 1
ATOM 2670 C CA . PRO A 1 336 ? 2.947 5.413 -9.529 1.00 86.56 336 PRO A CA 1
ATOM 2671 C C . PRO A 1 336 ? 3.985 5.562 -8.417 1.00 86.56 336 PRO A C 1
ATOM 2673 O O . PRO A 1 336 ? 5.164 5.849 -8.660 1.00 86.56 336 PRO A O 1
ATOM 2676 N N . MET A 1 337 ? 3.532 5.413 -7.182 1.00 85.56 337 MET A N 1
ATOM 2677 C CA . MET A 1 337 ? 4.400 5.442 -6.020 1.00 85.56 337 MET A CA 1
ATOM 2678 C C . MET A 1 337 ? 5.212 4.157 -5.927 1.00 85.56 337 MET A C 1
ATOM 2680 O O . MET A 1 337 ? 4.793 3.110 -6.422 1.00 85.56 337 MET A O 1
ATOM 2684 N N . LEU A 1 338 ? 6.384 4.271 -5.305 1.00 85.88 338 LEU A N 1
ATOM 2685 C CA . LEU A 1 338 ? 7.236 3.144 -4.959 1.00 85.88 338 LEU A CA 1
ATOM 2686 C C . LEU A 1 338 ? 7.396 3.094 -3.442 1.00 85.88 338 LEU A C 1
ATOM 2688 O O . LEU A 1 338 ? 7.508 4.137 -2.799 1.00 85.88 338 LEU A O 1
ATOM 2692 N N . SER A 1 339 ? 7.383 1.887 -2.889 1.00 83.62 339 SER A N 1
ATOM 2693 C CA . SER A 1 339 ? 7.506 1.623 -1.457 1.00 83.62 339 SER A CA 1
ATOM 2694 C C . SER A 1 339 ? 8.150 0.266 -1.230 1.00 83.62 339 SER A C 1
ATOM 2696 O O . SER A 1 339 ? 7.858 -0.674 -1.964 1.00 83.62 339 SER A O 1
ATOM 2698 N N . TRP A 1 340 ? 8.905 0.102 -0.147 1.00 76.88 340 TRP A N 1
ATOM 2699 C CA . TRP A 1 340 ? 9.234 -1.241 0.344 1.00 76.88 340 TRP A CA 1
ATOM 2700 C C . TRP A 1 340 ? 7.968 -2.023 0.764 1.00 76.88 340 TRP A C 1
ATOM 2702 O O . TRP A 1 340 ? 7.990 -3.248 0.817 1.00 76.88 340 TRP A O 1
ATOM 2712 N N . VAL A 1 341 ? 6.854 -1.320 1.024 1.00 78.88 341 VAL A N 1
ATOM 2713 C CA . VAL A 1 341 ? 5.532 -1.884 1.334 1.00 78.88 341 VAL A CA 1
ATOM 2714 C C . VAL A 1 341 ? 4.809 -2.307 0.037 1.00 78.88 341 VAL A C 1
ATOM 2716 O O . VAL A 1 341 ? 4.368 -1.429 -0.713 1.00 78.88 341 VAL A O 1
ATOM 2719 N N . PRO A 1 342 ? 4.629 -3.613 -0.258 1.00 78.12 342 PRO A N 1
ATOM 2720 C CA . PRO A 1 342 ? 4.260 -4.066 -1.603 1.00 78.12 342 PRO A CA 1
ATOM 2721 C C . PRO A 1 342 ? 2.956 -3.470 -2.153 1.00 78.12 342 PRO A C 1
ATOM 2723 O O . PRO A 1 342 ? 2.975 -2.908 -3.246 1.00 78.12 342 PRO A O 1
ATOM 2726 N N . TYR A 1 343 ? 1.860 -3.484 -1.379 1.00 80.50 343 TYR A N 1
ATOM 2727 C CA . TYR A 1 343 ? 0.516 -3.045 -1.815 1.00 80.50 343 TYR A CA 1
ATOM 2728 C C . TYR A 1 343 ? 0.395 -1.553 -2.173 1.00 80.50 343 TYR A C 1
ATOM 2730 O O . TYR A 1 343 ? -0.648 -1.117 -2.674 1.00 80.50 343 TYR A O 1
ATOM 2738 N N . VAL A 1 344 ? 1.431 -0.763 -1.880 1.00 82.44 344 VAL A N 1
ATOM 2739 C CA . VAL A 1 344 ? 1.493 0.668 -2.182 1.00 82.44 344 VAL A CA 1
ATOM 2740 C C . VAL A 1 344 ? 2.145 0.926 -3.549 1.00 82.44 344 VAL A C 1
ATOM 2742 O O . VAL A 1 344 ? 1.918 1.976 -4.153 1.00 82.44 344 VAL A O 1
ATOM 2745 N N . ASN A 1 345 ? 2.897 -0.028 -4.098 1.00 82.69 345 ASN A N 1
ATOM 2746 C CA . ASN A 1 345 ? 3.536 0.126 -5.404 1.00 82.69 345 ASN A CA 1
ATOM 2747 C C . ASN A 1 345 ? 2.492 0.216 -6.524 1.00 82.69 345 ASN A C 1
ATOM 2749 O O . ASN A 1 345 ? 1.445 -0.425 -6.478 1.00 82.69 345 ASN A O 1
ATOM 2753 N N . GLY A 1 346 ? 2.741 1.085 -7.505 1.00 83.31 346 GLY A N 1
ATOM 2754 C CA . GLY A 1 346 ? 1.784 1.372 -8.584 1.00 83.31 346 GLY A CA 1
ATOM 2755 C C . GLY A 1 346 ? 0.686 2.360 -8.207 1.00 83.31 346 GLY A C 1
ATOM 2756 O O . GLY A 1 346 ? 0.014 2.900 -9.084 1.00 83.31 346 GLY A O 1
ATOM 2757 N N . THR A 1 347 ? 0.528 2.665 -6.919 1.00 86.50 347 THR A N 1
ATOM 2758 C CA . THR A 1 347 ? -0.517 3.570 -6.447 1.00 86.50 347 THR A CA 1
ATOM 2759 C C . THR A 1 347 ? -0.352 4.966 -7.040 1.00 86.50 347 THR A C 1
ATOM 2761 O O . THR A 1 347 ? 0.709 5.571 -6.923 1.00 86.50 347 THR A O 1
ATOM 2764 N N . ARG A 1 348 ? -1.407 5.508 -7.657 1.00 88.25 348 ARG A N 1
ATOM 2765 C CA . ARG A 1 348 ? -1.400 6.843 -8.276 1.00 88.25 348 ARG A CA 1
ATOM 2766 C C . ARG A 1 348 ? -2.129 7.829 -7.368 1.00 88.25 348 ARG A C 1
ATOM 2768 O O . ARG A 1 348 ? -3.354 7.772 -7.263 1.00 88.25 348 ARG A O 1
ATOM 2775 N N . LEU A 1 349 ? -1.405 8.767 -6.751 1.00 89.75 349 LEU A N 1
ATOM 2776 C CA . LEU A 1 349 ? -1.943 9.662 -5.709 1.00 89.75 349 LEU A CA 1
ATOM 2777 C C . LEU A 1 349 ? -3.223 10.410 -6.111 1.00 89.75 349 LEU A C 1
ATOM 2779 O O . LEU A 1 349 ? -4.149 10.527 -5.312 1.00 89.75 349 LEU A O 1
ATOM 2783 N N . ARG A 1 350 ? -3.318 10.887 -7.360 1.00 88.81 350 ARG A N 1
ATOM 2784 C CA . ARG A 1 350 ? -4.531 11.554 -7.870 1.00 88.81 350 ARG A CA 1
ATOM 2785 C C . ARG A 1 350 ? -5.745 10.614 -7.930 1.00 88.81 350 ARG A C 1
ATOM 2787 O O . ARG A 1 350 ? -6.864 11.069 -7.694 1.00 88.81 350 ARG A O 1
ATOM 2794 N N . ALA A 1 351 ? -5.544 9.335 -8.250 1.00 89.56 351 ALA A N 1
ATOM 2795 C CA . ALA A 1 351 ? -6.617 8.344 -8.298 1.00 89.56 351 ALA A CA 1
ATOM 2796 C C . ALA A 1 351 ? -7.098 7.994 -6.881 1.00 89.56 351 ALA A C 1
ATOM 2798 O O . ALA A 1 351 ? -8.290 8.131 -6.606 1.00 89.56 351 ALA A O 1
ATOM 2799 N N . GLU A 1 352 ? -6.173 7.684 -5.965 1.00 91.81 352 GLU A N 1
ATOM 2800 C CA . GLU A 1 352 ? -6.482 7.429 -4.547 1.00 91.81 352 GLU A CA 1
ATOM 2801 C C . GLU A 1 352 ? -7.187 8.604 -3.883 1.00 91.81 352 GLU A C 1
ATOM 2803 O O . GLU A 1 352 ? -8.147 8.422 -3.140 1.00 91.81 352 GLU A O 1
ATOM 2808 N N . LEU A 1 353 ? -6.756 9.832 -4.175 1.00 93.50 353 LEU A N 1
ATOM 2809 C CA . LEU A 1 353 ? -7.386 11.039 -3.658 1.00 93.50 353 LEU A CA 1
ATOM 2810 C C . LEU A 1 353 ? -8.839 11.147 -4.121 1.00 93.50 353 LEU A C 1
ATOM 2812 O O . LEU A 1 353 ? -9.725 11.449 -3.324 1.00 93.50 353 LEU A O 1
ATOM 2816 N N . ASN A 1 354 ? -9.113 10.881 -5.399 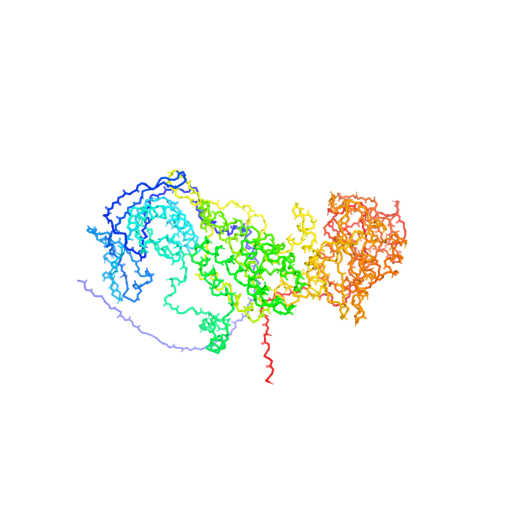1.00 91.62 354 ASN A N 1
ATOM 2817 C CA . ASN A 1 354 ? -10.476 10.894 -5.922 1.00 91.62 354 ASN A CA 1
ATOM 2818 C C . ASN A 1 354 ? -11.325 9.754 -5.330 1.00 91.62 354 ASN A C 1
ATOM 2820 O O . ASN A 1 354 ? -12.481 9.988 -4.975 1.00 91.62 354 ASN A O 1
ATOM 2824 N N . GLN A 1 355 ? -10.754 8.560 -5.153 1.00 92.81 355 GLN A N 1
ATOM 2825 C CA . GLN A 1 355 ? -11.411 7.415 -4.517 1.00 92.81 355 GLN A CA 1
ATOM 2826 C C . GLN A 1 355 ? -11.718 7.676 -3.034 1.00 92.81 355 GLN A C 1
ATOM 2828 O O . GLN A 1 355 ? -12.857 7.510 -2.604 1.00 92.81 355 GLN A O 1
ATOM 2833 N N . THR A 1 356 ? -10.752 8.185 -2.272 1.00 94.62 356 THR A N 1
ATOM 2834 C CA . THR A 1 356 ? -10.894 8.543 -0.851 1.00 94.62 356 THR A CA 1
ATOM 2835 C C . THR A 1 356 ? -11.882 9.698 -0.664 1.00 94.62 356 THR A C 1
ATOM 2837 O O . THR A 1 356 ? -12.700 9.685 0.257 1.00 94.62 356 THR A O 1
ATOM 2840 N N . ARG A 1 357 ? -11.904 10.676 -1.581 1.00 94.62 357 ARG A N 1
ATOM 2841 C CA . ARG A 1 357 ? -12.914 11.750 -1.587 1.00 94.62 357 ARG A CA 1
ATOM 2842 C C . ARG A 1 357 ? -14.314 11.242 -1.943 1.00 94.62 357 ARG A C 1
ATOM 2844 O O . ARG A 1 357 ? -15.276 11.701 -1.329 1.00 94.62 357 ARG A O 1
ATOM 2851 N N . LYS A 1 358 ? -14.446 10.275 -2.862 1.00 94.44 358 LYS A N 1
ATOM 2852 C CA . LYS A 1 358 ? -15.718 9.575 -3.121 1.00 94.44 358 LYS A CA 1
ATOM 2853 C C . LYS A 1 358 ? -16.170 8.793 -1.883 1.00 94.44 358 LYS A C 1
ATOM 2855 O O . LYS A 1 358 ? -17.330 8.889 -1.505 1.00 94.44 358 LYS A O 1
ATOM 2860 N N . LEU A 1 359 ? -15.256 8.103 -1.202 1.00 93.75 359 LEU A N 1
ATOM 2861 C CA . LEU A 1 359 ? -15.538 7.392 0.045 1.00 93.75 359 LEU A CA 1
ATOM 2862 C C . LEU A 1 359 ? -16.019 8.342 1.153 1.00 93.75 359 LEU A C 1
ATOM 2864 O O . LEU A 1 359 ? -17.054 8.078 1.759 1.00 93.75 359 LEU A O 1
ATOM 2868 N N . ARG A 1 360 ? -15.370 9.502 1.345 1.00 95.31 360 ARG A N 1
ATOM 2869 C CA . ARG A 1 360 ? -15.877 10.565 2.237 1.00 95.31 360 ARG A CA 1
ATOM 2870 C C . ARG A 1 360 ? -17.285 11.016 1.853 1.00 95.31 360 ARG A C 1
ATOM 2872 O O . ARG A 1 360 ? -18.090 11.244 2.749 1.00 95.31 360 ARG A O 1
ATOM 2879 N N . HIS A 1 361 ? -17.586 11.158 0.561 1.00 94.19 361 HIS A N 1
ATOM 2880 C CA . HIS A 1 361 ? -18.923 11.550 0.112 1.00 94.19 361 HIS A CA 1
ATOM 2881 C C . HIS A 1 361 ? -19.980 10.518 0.533 1.00 94.19 361 HIS A C 1
ATOM 2883 O O . HIS A 1 361 ? -20.960 10.902 1.167 1.00 94.19 361 HIS A O 1
ATOM 2889 N N . MET A 1 362 ? -19.734 9.225 0.291 1.00 94.81 362 MET A N 1
ATOM 2890 C CA . MET A 1 362 ? -20.634 8.143 0.722 1.00 94.81 362 MET A CA 1
ATOM 2891 C C . MET A 1 362 ? -20.795 8.118 2.255 1.00 94.81 362 MET A C 1
ATOM 2893 O O . MET A 1 362 ? -21.909 8.038 2.765 1.00 94.81 362 MET A O 1
ATOM 2897 N N . ILE A 1 363 ? -19.703 8.268 3.015 1.00 93.38 363 ILE A N 1
ATOM 2898 C CA . ILE A 1 363 ? -19.746 8.317 4.490 1.00 93.38 363 ILE A CA 1
ATOM 2899 C C . ILE A 1 363 ? -20.609 9.489 4.988 1.00 93.38 363 ILE A C 1
ATOM 2901 O O . ILE A 1 363 ? -21.438 9.317 5.878 1.00 93.38 363 ILE A O 1
ATOM 2905 N N . VAL A 1 364 ? -20.410 10.690 4.435 1.00 92.38 364 VAL A N 1
ATOM 2906 C CA . VAL A 1 364 ? -21.030 11.930 4.936 1.00 92.38 364 VAL A CA 1
ATOM 2907 C C . VAL A 1 364 ? -22.475 12.109 4.459 1.00 92.38 364 VAL A C 1
ATOM 2909 O O . VAL A 1 364 ? -23.289 12.635 5.214 1.00 92.38 364 VAL A O 1
ATOM 2912 N N . HIS A 1 365 ? -22.800 11.705 3.228 1.00 92.81 365 HIS A N 1
ATOM 2913 C CA . HIS A 1 365 ? -24.102 11.984 2.608 1.00 92.81 365 HIS A CA 1
ATOM 2914 C C . HIS A 1 365 ? -25.005 10.755 2.463 1.00 92.81 365 HIS A C 1
ATOM 2916 O O . HIS A 1 365 ? -26.223 10.908 2.485 1.00 92.81 365 HIS A O 1
ATOM 2922 N N . GLU A 1 366 ? -24.434 9.555 2.341 1.00 93.25 366 GLU A N 1
ATOM 2923 C CA . GLU A 1 366 ? -25.184 8.299 2.177 1.00 93.25 366 GLU A CA 1
ATOM 2924 C C . GLU A 1 366 ? -25.219 7.477 3.481 1.00 93.25 366 GLU A C 1
ATOM 2926 O O . GLU A 1 366 ? -25.902 6.460 3.558 1.00 93.25 366 GLU A O 1
ATOM 2931 N N . GLY A 1 367 ? -24.505 7.921 4.526 1.00 86.56 367 GLY A N 1
ATOM 2932 C CA . GLY A 1 367 ? -24.419 7.227 5.814 1.00 86.56 367 GLY A CA 1
ATOM 2933 C C . GLY A 1 367 ? -23.594 5.938 5.766 1.00 86.56 367 GLY A C 1
ATOM 2934 O O . GLY A 1 367 ? -23.754 5.081 6.633 1.00 86.56 367 GLY A O 1
ATOM 2935 N N . TYR A 1 368 ? -22.726 5.781 4.760 1.00 89.62 368 TYR A N 1
ATOM 2936 C CA . TYR A 1 368 ? -21.913 4.578 4.590 1.00 89.62 368 TYR A CA 1
ATOM 2937 C C . TYR A 1 368 ? -20.980 4.350 5.791 1.00 89.62 368 TYR A C 1
ATOM 2939 O O . TYR A 1 368 ? -20.136 5.191 6.114 1.00 89.62 368 TYR A O 1
ATOM 2947 N N . GLN A 1 369 ? -21.101 3.184 6.426 1.00 85.25 369 GLN A N 1
ATOM 2948 C CA . GLN A 1 369 ? -20.195 2.736 7.482 1.00 85.25 369 GLN A CA 1
ATOM 2949 C C . GLN A 1 369 ? -19.169 1.756 6.912 1.00 85.25 369 GLN A C 1
ATOM 2951 O O . GLN A 1 369 ? -19.520 0.785 6.242 1.00 85.25 369 GLN A O 1
ATOM 2956 N N . MET A 1 370 ? -17.888 2.013 7.180 1.00 88.38 370 MET A N 1
ATOM 2957 C CA . MET A 1 370 ? -16.812 1.106 6.787 1.00 88.38 370 MET A CA 1
ATOM 2958 C C . MET A 1 370 ? -16.831 -0.160 7.649 1.00 88.38 370 MET A C 1
ATOM 2960 O O . MET A 1 370 ? -17.030 -0.100 8.858 1.00 88.38 370 MET A O 1
ATOM 2964 N N . ASN A 1 371 ? -16.595 -1.308 7.018 1.00 83.88 371 ASN A N 1
ATOM 2965 C CA . ASN A 1 371 ? -16.489 -2.597 7.696 1.00 83.88 371 ASN A CA 1
ATOM 2966 C C . ASN A 1 371 ? -15.181 -2.648 8.528 1.00 83.88 371 ASN A C 1
ATOM 2968 O O . ASN A 1 371 ? -14.144 -2.282 7.968 1.00 83.88 371 ASN A O 1
ATOM 2972 N N . PRO A 1 372 ? -15.167 -3.130 9.790 1.00 81.81 372 PRO A N 1
ATOM 2973 C CA . PRO A 1 372 ? -13.932 -3.327 10.567 1.00 81.81 372 PRO A CA 1
ATOM 2974 C C . PRO A 1 372 ? -12.837 -4.134 9.845 1.00 81.81 372 PRO A C 1
ATOM 2976 O O . PRO A 1 372 ? -11.654 -3.854 9.994 1.00 81.81 372 PRO A O 1
ATOM 2979 N N . TYR A 1 373 ? -13.212 -5.056 8.953 1.00 83.19 373 TYR A N 1
ATOM 2980 C CA . TYR A 1 373 ? -12.263 -5.830 8.134 1.00 83.19 373 TYR A CA 1
ATOM 2981 C C . TYR A 1 373 ? -11.676 -5.040 6.944 1.00 83.19 373 TYR A C 1
ATOM 2983 O O . TYR A 1 373 ? -10.781 -5.513 6.253 1.00 83.19 373 TYR A O 1
ATOM 2991 N N . SER A 1 374 ? -12.091 -3.787 6.710 1.00 84.44 374 SER A N 1
ATOM 2992 C CA . SER A 1 374 ? -11.518 -2.908 5.667 1.00 84.44 374 SER A CA 1
ATOM 2993 C C . SER A 1 374 ? -10.133 -2.335 6.023 1.00 84.44 374 SER A C 1
ATOM 2995 O O . SER A 1 374 ? -9.735 -1.311 5.461 1.00 84.44 374 SER A O 1
ATOM 2997 N N . ARG A 1 375 ? -9.385 -2.977 6.934 1.00 84.50 375 ARG A N 1
ATOM 2998 C CA . ARG A 1 375 ? -8.069 -2.533 7.423 1.00 84.50 375 ARG A CA 1
ATOM 2999 C C . ARG A 1 375 ? -7.074 -2.294 6.292 1.00 84.50 375 ARG A C 1
ATOM 3001 O O . ARG A 1 375 ? -6.470 -1.230 6.268 1.00 84.50 375 ARG A O 1
ATOM 3008 N N . GLY A 1 376 ? -6.928 -3.238 5.359 1.00 84.06 376 GLY A N 1
ATOM 3009 C CA . GLY A 1 376 ? -5.988 -3.132 4.232 1.00 84.06 376 GLY A CA 1
ATOM 3010 C C . GLY A 1 376 ? -6.281 -1.939 3.309 1.00 84.06 376 GLY A C 1
ATOM 3011 O O . GLY A 1 376 ? -5.432 -1.054 3.180 1.00 84.06 376 GLY A O 1
ATOM 3012 N N . PRO A 1 377 ? -7.494 -1.840 2.725 1.00 85.25 377 PRO A N 1
ATOM 3013 C CA . PRO A 1 377 ? -7.903 -0.678 1.934 1.00 85.25 377 PRO A CA 1
ATOM 3014 C C . PRO A 1 377 ? -7.793 0.651 2.693 1.00 85.25 377 PRO A C 1
ATOM 3016 O O . PRO A 1 377 ? -7.379 1.656 2.115 1.00 85.25 377 PRO A O 1
ATOM 3019 N N . MET A 1 378 ? -8.123 0.665 3.990 1.00 89.75 378 MET A N 1
ATOM 3020 C CA . MET A 1 378 ? -7.992 1.867 4.811 1.00 89.75 378 MET A CA 1
ATOM 3021 C C . MET A 1 378 ? -6.525 2.239 5.050 1.00 89.75 378 MET A C 1
ATOM 3023 O O . MET A 1 378 ? -6.186 3.405 4.904 1.00 89.75 378 MET A O 1
ATOM 3027 N N . LEU A 1 379 ? -5.648 1.282 5.366 1.00 88.50 379 LEU A N 1
ATOM 3028 C CA . LEU A 1 379 ? -4.215 1.517 5.568 1.00 88.50 379 LEU A CA 1
ATOM 3029 C C . LEU A 1 379 ? -3.575 2.116 4.309 1.00 88.50 379 LEU A C 1
ATOM 3031 O O . LEU A 1 379 ? -2.944 3.166 4.400 1.00 88.50 379 LEU A O 1
ATOM 3035 N N . ARG A 1 380 ? -3.855 1.545 3.127 1.00 87.62 380 ARG A N 1
ATOM 3036 C CA . ARG A 1 380 ? -3.456 2.125 1.831 1.00 87.62 380 ARG A CA 1
ATOM 3037 C C . ARG A 1 380 ? -3.942 3.568 1.680 1.00 87.62 380 ARG A C 1
ATOM 3039 O O . ARG A 1 380 ? -3.157 4.432 1.293 1.00 87.62 380 ARG A O 1
ATOM 3046 N N . ALA A 1 381 ? -5.203 3.861 2.004 1.00 91.25 381 ALA A N 1
ATOM 3047 C CA . ALA A 1 381 ? -5.725 5.226 1.938 1.00 91.25 381 ALA A CA 1
ATOM 3048 C C . ALA A 1 381 ? -5.036 6.172 2.945 1.00 91.25 381 ALA A C 1
ATOM 3050 O O . ALA A 1 381 ? -4.699 7.297 2.585 1.00 91.25 381 ALA A O 1
ATOM 3051 N N . VAL A 1 382 ? -4.769 5.734 4.181 1.00 93.00 382 VAL A N 1
ATOM 3052 C CA . VAL A 1 382 ? -4.051 6.535 5.189 1.00 93.00 382 VAL A CA 1
ATOM 3053 C C . VAL A 1 382 ? -2.622 6.838 4.741 1.00 93.00 382 VAL A C 1
ATOM 3055 O O . VAL A 1 382 ? -2.223 8.001 4.748 1.00 93.00 382 VAL A O 1
ATOM 3058 N N . GLU A 1 383 ? -1.857 5.831 4.320 1.00 90.44 383 GLU A N 1
ATOM 3059 C CA . GLU A 1 383 ? -0.457 5.996 3.913 1.00 90.44 383 GLU A CA 1
ATOM 3060 C C . GLU A 1 383 ? -0.334 6.870 2.663 1.00 90.44 383 GLU A C 1
ATOM 3062 O O . GLU A 1 383 ? 0.439 7.826 2.646 1.00 90.44 383 GLU A O 1
ATOM 3067 N N . THR A 1 384 ? -1.155 6.620 1.642 1.00 91.50 384 THR A N 1
ATOM 3068 C CA . THR A 1 384 ? -1.092 7.366 0.375 1.00 91.50 384 THR A CA 1
ATOM 3069 C C . THR A 1 384 ? -1.590 8.803 0.521 1.00 91.50 384 THR A C 1
ATOM 3071 O O . THR A 1 384 ? -1.020 9.712 -0.083 1.00 91.50 384 THR A O 1
ATOM 3074 N N . MET A 1 385 ? -2.597 9.063 1.365 1.00 94.88 385 MET A N 1
ATOM 3075 C CA . MET A 1 385 ? -3.007 10.436 1.683 1.00 94.88 385 MET A CA 1
ATOM 3076 C C . MET A 1 385 ? -1.997 11.149 2.589 1.00 94.88 385 MET A C 1
ATOM 3078 O O . MET A 1 385 ? -1.804 12.351 2.419 1.00 94.88 385 MET A O 1
ATOM 3082 N N . THR A 1 386 ? -1.308 10.432 3.484 1.00 93.81 386 THR A N 1
ATOM 3083 C CA . THR A 1 386 ? -0.179 10.979 4.262 1.00 93.81 386 THR A CA 1
ATOM 3084 C C . THR A 1 386 ? 0.954 11.390 3.330 1.00 93.81 386 THR A C 1
ATOM 3086 O O . THR A 1 386 ? 1.426 12.514 3.407 1.00 93.81 386 THR A O 1
ATOM 3089 N N . TRP A 1 387 ? 1.324 10.551 2.366 1.00 91.69 387 TRP A N 1
ATOM 3090 C CA . TRP A 1 387 ? 2.335 10.895 1.368 1.00 91.69 387 TRP A CA 1
ATOM 3091 C C . TRP A 1 387 ? 1.940 12.045 0.441 1.00 91.69 387 TRP A C 1
ATOM 3093 O O . TRP A 1 387 ? 2.783 12.867 0.086 1.00 91.69 387 TRP A O 1
ATOM 3103 N N . LEU A 1 388 ? 0.664 12.147 0.057 1.00 93.69 388 LEU A N 1
ATOM 3104 C CA . LEU A 1 388 ? 0.175 13.320 -0.667 1.00 93.69 388 LEU A CA 1
ATOM 3105 C C . LEU A 1 388 ? 0.239 14.589 0.198 1.00 93.69 388 LEU A C 1
ATOM 3107 O O . LEU A 1 388 ? 0.507 15.667 -0.335 1.00 93.69 388 LEU A O 1
ATOM 3111 N N . PHE A 1 389 ? 0.009 14.469 1.509 1.00 95.56 389 PHE A N 1
ATOM 3112 C CA . PHE A 1 389 ? 0.150 15.568 2.461 1.00 95.56 389 PHE A CA 1
ATOM 3113 C C . PHE A 1 389 ? 1.621 15.975 2.591 1.00 95.56 389 PHE A C 1
ATOM 3115 O O . PHE A 1 389 ? 1.920 17.137 2.351 1.00 95.56 389 PHE A O 1
ATOM 3122 N N . ASP A 1 390 ? 2.536 15.036 2.853 1.00 92.62 390 ASP A N 1
ATOM 3123 C CA . ASP A 1 390 ? 3.991 15.256 2.894 1.00 92.62 390 ASP A CA 1
ATOM 3124 C C . ASP A 1 390 ? 4.483 15.963 1.618 1.00 92.62 390 ASP A C 1
ATOM 3126 O O . ASP A 1 390 ? 5.206 16.957 1.673 1.00 92.62 390 ASP A O 1
ATOM 3130 N N . TRP A 1 391 ? 4.033 15.497 0.448 1.00 91.44 391 TRP A N 1
ATOM 3131 C CA . TRP A 1 391 ? 4.375 16.099 -0.838 1.00 91.44 391 TRP A CA 1
ATOM 3132 C C . TRP A 1 391 ? 3.781 17.510 -1.014 1.00 91.44 391 TRP A C 1
ATOM 3134 O O . TRP A 1 391 ? 4.444 18.391 -1.562 1.00 91.44 391 TRP A O 1
ATOM 3144 N N . LEU A 1 392 ? 2.553 17.778 -0.555 1.00 94.19 392 LEU A N 1
ATOM 3145 C CA . LEU A 1 392 ? 1.975 19.133 -0.547 1.00 94.19 392 LEU A CA 1
ATOM 3146 C C . LEU A 1 392 ? 2.683 20.062 0.451 1.00 94.19 392 LEU A C 1
ATOM 3148 O O . LEU A 1 392 ? 2.801 21.265 0.199 1.00 94.19 392 LEU A O 1
ATOM 3152 N N . GLU A 1 393 ? 3.118 19.512 1.580 1.00 93.62 393 GLU A N 1
ATOM 3153 C CA . GLU A 1 393 ? 3.797 20.204 2.667 1.00 93.62 393 GLU A CA 1
ATOM 3154 C C . GLU A 1 393 ? 5.220 20.605 2.282 1.00 93.62 393 GLU A C 1
ATOM 3156 O O . GLU A 1 393 ? 5.609 21.737 2.566 1.00 93.62 393 GLU A O 1
ATOM 3161 N N . ASP A 1 394 ? 5.938 19.743 1.561 1.00 88.94 394 ASP A N 1
ATOM 3162 C CA . ASP A 1 394 ? 7.319 19.976 1.116 1.00 88.94 394 ASP A CA 1
ATOM 3163 C C . ASP A 1 394 ? 8.300 20.169 2.301 1.00 88.94 394 ASP A C 1
ATOM 3165 O O . ASP A 1 394 ? 9.297 20.877 2.183 1.00 88.94 394 ASP A O 1
ATOM 3169 N N . ASP A 1 395 ? 8.005 19.543 3.452 1.00 86.75 395 ASP A N 1
ATOM 3170 C CA . ASP A 1 395 ? 8.878 19.480 4.634 1.00 86.75 395 ASP A CA 1
ATOM 3171 C C . ASP A 1 395 ? 9.377 18.047 4.882 1.00 86.75 395 ASP A C 1
ATOM 3173 O O . ASP A 1 395 ? 8.634 17.146 5.288 1.00 86.75 395 ASP A O 1
ATOM 3177 N N . GLU A 1 396 ? 10.676 17.839 4.668 1.00 79.75 396 GLU A N 1
ATOM 3178 C CA . GLU A 1 396 ? 11.316 16.536 4.835 1.00 79.75 396 GLU A CA 1
ATOM 3179 C C . GLU A 1 396 ? 11.364 16.076 6.304 1.00 79.75 396 GLU A C 1
ATOM 3181 O O . GLU A 1 396 ? 11.335 14.871 6.575 1.00 79.75 396 GLU A O 1
ATOM 3186 N N . ARG A 1 397 ? 11.412 17.011 7.265 1.00 80.19 397 ARG A N 1
ATOM 3187 C CA . ARG A 1 397 ? 11.449 16.696 8.702 1.00 80.19 397 ARG A CA 1
ATOM 3188 C C . ARG A 1 397 ? 10.150 16.027 9.135 1.00 80.19 397 ARG A C 1
ATOM 3190 O O . ARG A 1 397 ? 10.177 14.953 9.740 1.00 80.19 397 ARG A O 1
ATOM 3197 N N . SER A 1 398 ? 9.021 16.659 8.830 1.00 78.25 398 SER A N 1
ATOM 3198 C CA . SER A 1 398 ? 7.705 16.161 9.232 1.00 78.25 398 SER A CA 1
ATOM 3199 C C . SER A 1 398 ? 7.372 14.840 8.530 1.00 78.25 398 SER A C 1
ATOM 3201 O O . SER A 1 398 ? 6.913 13.901 9.186 1.00 78.25 398 SER A O 1
ATOM 3203 N N . SER A 1 399 ? 7.745 14.693 7.251 1.00 77.38 399 SER A N 1
ATOM 3204 C CA . SER A 1 399 ? 7.628 13.423 6.516 1.00 77.38 399 SER A CA 1
ATOM 3205 C C . SER A 1 399 ? 8.420 12.274 7.166 1.00 77.38 399 SER A C 1
ATOM 3207 O O . SER A 1 399 ? 7.863 11.202 7.426 1.00 77.38 399 SER A O 1
ATOM 3209 N N . LYS A 1 400 ? 9.697 12.494 7.529 1.00 76.94 400 LYS A N 1
ATOM 3210 C CA . LYS A 1 400 ? 10.537 11.484 8.212 1.00 76.94 400 LYS A CA 1
ATOM 3211 C C . LYS A 1 400 ? 9.922 10.996 9.532 1.00 76.94 400 LYS A C 1
ATOM 3213 O O . LYS A 1 400 ? 9.991 9.805 9.840 1.00 76.94 400 LYS A O 1
ATOM 3218 N N . ASN A 1 401 ? 9.279 11.881 10.295 1.00 76.88 401 ASN A N 1
ATOM 3219 C CA . ASN A 1 401 ? 8.733 11.539 11.611 1.00 76.88 401 ASN A CA 1
ATOM 3220 C C . ASN A 1 401 ? 7.398 10.778 11.569 1.00 76.88 401 ASN A C 1
ATOM 3222 O O . ASN A 1 401 ? 7.146 9.953 12.452 1.00 76.88 401 ASN A O 1
ATOM 3226 N N . ARG A 1 402 ? 6.552 10.984 10.551 1.00 79.25 402 ARG A N 1
ATOM 3227 C CA . ARG A 1 402 ? 5.222 10.343 10.473 1.00 79.25 402 ARG A CA 1
ATOM 3228 C C . ARG A 1 402 ? 5.310 8.811 10.419 1.00 79.25 402 ARG A C 1
ATOM 3230 O O . ARG A 1 402 ? 4.608 8.125 11.170 1.00 79.25 402 ARG A O 1
ATOM 3237 N N . PHE A 1 403 ? 6.259 8.278 9.649 1.00 72.81 403 PHE A N 1
ATOM 3238 C CA . PHE A 1 403 ? 6.481 6.832 9.487 1.00 72.81 403 PHE A CA 1
ATOM 3239 C C . PHE A 1 403 ? 7.437 6.205 10.523 1.00 72.81 403 PHE A C 1
ATOM 3241 O O . PHE A 1 403 ? 7.602 4.982 10.542 1.00 72.81 403 PHE A O 1
ATOM 3248 N N . LYS A 1 404 ? 8.026 7.000 11.433 1.00 80.25 404 LYS A N 1
ATOM 3249 C CA . LYS A 1 404 ? 8.921 6.520 12.506 1.00 80.25 404 LYS A CA 1
ATOM 3250 C C . LYS A 1 404 ? 8.240 5.401 13.307 1.00 80.25 404 LYS A C 1
ATOM 3252 O O . LYS A 1 404 ? 7.129 5.587 13.811 1.00 80.25 404 LYS A O 1
ATOM 3257 N N . MET A 1 405 ? 8.892 4.238 13.401 1.00 80.06 405 MET A N 1
ATOM 3258 C CA . MET A 1 405 ? 8.406 3.041 14.113 1.00 80.06 405 MET A CA 1
ATOM 3259 C C . MET A 1 405 ? 6.998 2.550 13.693 1.00 80.06 405 MET A C 1
ATOM 3261 O O . MET A 1 405 ? 6.229 2.078 14.532 1.00 80.06 405 MET A O 1
ATOM 3265 N N . CYS A 1 406 ? 6.645 2.638 12.401 1.00 79.75 406 CYS A N 1
ATOM 3266 C CA . CYS A 1 406 ? 5.346 2.169 11.889 1.00 79.75 406 CYS A CA 1
ATOM 3267 C C . CYS A 1 406 ? 5.042 0.700 12.256 1.00 79.75 406 CYS A C 1
ATOM 3269 O O . CYS A 1 406 ? 3.955 0.403 12.743 1.00 79.75 406 CYS A O 1
ATOM 3271 N N . SER A 1 407 ? 6.027 -0.200 12.150 1.00 78.62 407 SER A N 1
ATOM 3272 C CA . SER A 1 407 ? 5.897 -1.616 12.535 1.00 78.62 407 SER A CA 1
ATOM 3273 C C . SER A 1 407 ? 5.446 -1.811 13.989 1.00 78.62 407 SER A C 1
ATOM 3275 O O . SER A 1 407 ? 4.528 -2.585 14.253 1.00 78.62 407 SER A O 1
ATOM 3277 N N . ILE A 1 408 ? 6.026 -1.058 14.931 1.00 85.50 408 ILE A N 1
ATOM 3278 C CA . ILE A 1 408 ? 5.653 -1.101 16.353 1.00 85.50 408 ILE A CA 1
ATOM 3279 C C . ILE A 1 408 ? 4.228 -0.568 16.554 1.00 85.50 408 ILE A C 1
ATOM 3281 O O . ILE A 1 408 ? 3.445 -1.176 17.280 1.00 85.50 408 ILE A O 1
ATOM 3285 N N . LYS A 1 409 ? 3.858 0.530 15.880 1.00 87.50 409 LYS A N 1
ATOM 3286 C CA . LYS A 1 409 ? 2.492 1.087 15.929 1.00 87.50 409 LYS A CA 1
ATOM 3287 C C . LYS A 1 409 ? 1.454 0.080 15.406 1.00 87.50 409 LYS A C 1
ATOM 3289 O O . LYS A 1 409 ? 0.406 -0.094 16.023 1.00 87.50 409 LYS A O 1
ATOM 3294 N N . CYS A 1 410 ? 1.760 -0.629 14.317 1.00 83.00 410 CYS A N 1
ATOM 3295 C CA . CYS A 1 410 ? 0.921 -1.697 13.771 1.00 83.00 410 CYS A CA 1
ATOM 3296 C C . CYS A 1 410 ? 0.811 -2.905 14.715 1.00 83.00 410 CYS A C 1
ATOM 3298 O O . CYS A 1 410 ? -0.296 -3.391 14.931 1.00 83.00 410 CYS A O 1
ATOM 3300 N N . MET A 1 411 ? 1.916 -3.343 15.325 1.00 85.00 411 MET A N 1
ATOM 3301 C CA . MET A 1 411 ? 1.928 -4.428 16.316 1.00 85.00 411 MET A CA 1
ATOM 3302 C C . MET A 1 411 ? 1.069 -4.095 17.546 1.00 85.00 411 MET A C 1
ATOM 3304 O O . MET A 1 411 ? 0.255 -4.914 17.963 1.00 85.00 411 MET A O 1
ATOM 3308 N N . LEU A 1 412 ? 1.196 -2.882 18.097 1.00 88.38 412 LEU A N 1
ATOM 3309 C CA . LEU A 1 412 ? 0.416 -2.432 19.258 1.00 88.38 412 LEU A CA 1
ATOM 3310 C C . LEU A 1 412 ? -1.092 -2.336 18.967 1.00 88.38 412 LEU A C 1
ATOM 3312 O O . LEU A 1 412 ? -1.907 -2.522 19.866 1.00 88.38 412 LEU A O 1
ATOM 3316 N N . ARG A 1 413 ? -1.477 -2.091 17.710 1.00 86.56 413 ARG A N 1
ATOM 3317 C CA . ARG A 1 413 ? -2.879 -2.143 17.266 1.00 86.56 413 ARG A CA 1
ATOM 3318 C C . ARG A 1 413 ? -3.419 -3.573 17.158 1.00 86.56 413 ARG A C 1
ATOM 3320 O O . ARG A 1 413 ? -4.625 -3.765 17.266 1.00 86.56 413 ARG A O 1
ATOM 3327 N N . GLY A 1 414 ? -2.544 -4.554 16.954 1.00 84.88 414 GLY A N 1
ATOM 3328 C CA . GLY A 1 414 ? -2.908 -5.939 16.674 1.00 84.88 414 GLY A CA 1
ATOM 3329 C C . GLY A 1 414 ? -3.286 -6.189 15.212 1.00 84.88 414 GLY A C 1
ATOM 3330 O O . GLY A 1 414 ? -3.356 -5.274 14.379 1.00 84.88 414 GLY A O 1
ATOM 3331 N N . ASP A 1 415 ? -3.524 -7.463 14.909 1.00 80.38 415 ASP A N 1
ATOM 3332 C CA . ASP A 1 415 ? -3.979 -7.928 13.602 1.00 80.38 415 ASP A CA 1
ATOM 3333 C C . ASP A 1 415 ? -5.111 -8.955 13.732 1.00 80.38 415 ASP A C 1
ATOM 3335 O O . ASP A 1 415 ? -5.296 -9.567 14.788 1.00 80.38 415 ASP A O 1
ATOM 3339 N N . VAL A 1 416 ? -5.874 -9.117 12.653 1.00 82.19 416 VAL A N 1
ATOM 3340 C CA . VAL A 1 416 ? -7.052 -9.986 12.577 1.00 82.19 416 VAL A CA 1
ATOM 3341 C C . VAL A 1 416 ? -6.833 -10.960 11.430 1.00 82.19 416 VAL A C 1
ATOM 3343 O O . VAL A 1 416 ? -7.020 -10.617 10.269 1.00 82.19 416 VAL A O 1
ATOM 3346 N N . CYS A 1 417 ? -6.398 -12.173 11.763 1.00 80.81 417 CYS A N 1
ATOM 3347 C CA . CYS A 1 417 ? -5.963 -13.168 10.780 1.00 80.81 417 CYS A CA 1
ATOM 3348 C C . CYS A 1 417 ? -7.100 -13.982 10.142 1.00 80.81 417 CYS A C 1
ATOM 3350 O O . CYS A 1 417 ? -6.799 -14.934 9.434 1.00 80.81 417 CYS A O 1
ATOM 3352 N N . PHE A 1 418 ? -8.368 -13.663 10.425 1.00 88.44 418 PHE A N 1
ATOM 3353 C CA . PHE A 1 418 ? -9.520 -14.371 9.865 1.00 88.44 418 PHE A CA 1
ATOM 3354 C C . PHE A 1 418 ? -10.667 -13.428 9.505 1.00 88.44 418 PHE A C 1
ATOM 3356 O O . PHE A 1 418 ? -11.032 -12.549 10.293 1.00 88.44 418 PHE A O 1
ATOM 3363 N N . ASP A 1 419 ? -11.288 -13.689 8.357 1.00 88.94 419 ASP A N 1
ATOM 3364 C CA . ASP A 1 419 ? -12.555 -13.087 7.945 1.00 88.94 419 ASP A CA 1
ATOM 3365 C C . ASP A 1 419 ? -13.767 -13.675 8.691 1.00 88.94 419 ASP A C 1
ATOM 3367 O O . ASP A 1 419 ? -13.730 -14.774 9.256 1.00 88.94 419 ASP A O 1
ATOM 3371 N N . VAL A 1 420 ? -14.883 -12.935 8.664 1.00 93.12 420 VAL A N 1
ATOM 3372 C CA . VAL A 1 420 ? -16.169 -13.379 9.221 1.00 93.12 420 VAL A CA 1
ATOM 3373 C C . VAL A 1 420 ? -17.335 -13.187 8.258 1.00 93.12 420 VAL A C 1
ATOM 3375 O O . VAL A 1 420 ? -17.434 -12.199 7.526 1.00 93.12 420 VAL A O 1
ATOM 3378 N N . GLU A 1 421 ? -18.290 -14.101 8.359 1.00 94.00 421 GLU A N 1
ATOM 3379 C CA . GLU A 1 421 ? -19.595 -14.042 7.720 1.00 94.00 421 GLU A CA 1
ATOM 3380 C C . GLU A 1 421 ? -20.706 -13.750 8.732 1.00 94.00 421 GLU A C 1
ATOM 3382 O O . GLU A 1 421 ? -20.632 -14.094 9.914 1.00 94.00 421 GLU A O 1
ATOM 3387 N N . TYR A 1 422 ? -21.772 -13.133 8.226 1.00 94.75 422 TYR A N 1
ATOM 3388 C CA . TYR A 1 422 ? -22.972 -12.779 8.976 1.00 94.75 422 TYR A CA 1
ATOM 3389 C C . TYR A 1 422 ? -24.100 -13.695 8.514 1.00 94.75 422 TYR A C 1
ATOM 3391 O O . TYR A 1 422 ? -24.719 -13.438 7.484 1.00 94.75 422 TYR A O 1
ATOM 3399 N N . VAL A 1 423 ? -24.328 -14.781 9.251 1.00 95.12 423 VAL A N 1
ATOM 3400 C CA . VAL A 1 423 ? -25.349 -15.791 8.939 1.00 95.12 423 VAL A CA 1
ATOM 3401 C C . VAL A 1 423 ? -26.538 -15.668 9.890 1.00 95.12 423 VAL A C 1
ATOM 3403 O O . VAL A 1 423 ? -26.435 -15.064 10.960 1.00 95.12 423 VAL A O 1
ATOM 3406 N N . ALA A 1 424 ? -27.669 -16.288 9.549 1.00 91.12 424 ALA A N 1
ATOM 3407 C CA . ALA A 1 424 ? -28.879 -16.266 10.380 1.00 91.12 424 ALA A CA 1
ATOM 3408 C C . ALA A 1 424 ? -28.654 -16.737 11.835 1.00 91.12 424 ALA A C 1
ATOM 3410 O O . ALA A 1 424 ? -29.342 -16.273 12.739 1.00 91.12 424 ALA A O 1
ATOM 3411 N N . GLY A 1 425 ? -27.683 -17.632 12.062 1.00 83.81 425 GLY A N 1
ATOM 3412 C CA . GLY A 1 425 ? -27.321 -18.150 13.387 1.00 83.81 425 GLY A CA 1
ATOM 3413 C C . GLY A 1 425 ? -26.306 -17.319 14.186 1.00 83.81 425 GLY A C 1
ATOM 3414 O O . GLY A 1 425 ? -25.987 -17.712 15.304 1.00 83.81 425 GLY A O 1
ATOM 3415 N N . GLY A 1 426 ? -25.776 -16.217 13.642 1.00 92.12 426 GLY A N 1
ATOM 3416 C CA . GLY A 1 426 ? -24.763 -15.392 14.309 1.00 92.12 426 GLY A CA 1
ATOM 3417 C C . GLY A 1 426 ? -23.620 -14.943 13.397 1.00 92.12 426 GLY A C 1
ATOM 3418 O O . GLY A 1 426 ? -23.687 -15.049 12.172 1.00 92.12 426 GLY A O 1
ATOM 3419 N N . VAL A 1 427 ? -22.548 -14.453 14.020 1.00 95.06 427 VAL A N 1
ATOM 3420 C CA . VAL A 1 427 ? -21.248 -14.241 13.367 1.00 95.06 427 VAL A CA 1
ATOM 3421 C C . VAL A 1 427 ? -20.525 -15.586 13.264 1.00 95.06 427 VAL A C 1
ATOM 3423 O O . VAL A 1 427 ? -20.519 -16.354 14.227 1.00 95.06 427 VAL A O 1
ATOM 3426 N N . ARG A 1 428 ? -19.897 -15.865 12.120 1.00 94.81 428 ARG A N 1
ATOM 3427 C CA . ARG A 1 428 ? -19.102 -17.076 11.876 1.00 94.81 428 ARG A CA 1
ATOM 3428 C C . ARG A 1 428 ? -17.727 -16.697 11.335 1.00 94.81 428 ARG A C 1
ATOM 3430 O O . ARG A 1 428 ? -17.663 -16.012 10.323 1.00 94.81 428 ARG A O 1
ATOM 3437 N N . VAL A 1 429 ? -16.644 -17.171 11.954 1.00 94.69 429 VAL A N 1
ATOM 3438 C CA . VAL A 1 429 ? -15.303 -17.111 11.337 1.00 94.69 429 VAL A CA 1
ATOM 3439 C C . VAL A 1 429 ? -15.249 -18.088 10.172 1.00 94.69 429 VAL A C 1
ATOM 3441 O O . VAL A 1 429 ? -15.723 -19.220 10.299 1.00 94.69 429 VAL A O 1
ATOM 3444 N N . VAL A 1 430 ? -14.676 -17.651 9.057 1.00 91.44 430 VAL A N 1
ATOM 3445 C CA . VAL A 1 430 ? -14.498 -18.475 7.858 1.00 91.44 430 VAL A CA 1
ATOM 3446 C C . VAL A 1 430 ? -13.096 -19.089 7.876 1.00 91.44 430 VAL A C 1
ATOM 3448 O O . VAL A 1 430 ? -12.137 -18.422 8.267 1.00 91.44 430 VAL A O 1
ATOM 3451 N N . GLU A 1 431 ? -12.967 -20.353 7.461 1.00 88.19 431 GLU A N 1
ATOM 3452 C CA . GLU A 1 431 ? -11.655 -20.916 7.115 1.00 88.19 431 GLU A CA 1
ATOM 3453 C C . GLU A 1 431 ? -11.110 -20.078 5.953 1.00 88.19 431 GLU A C 1
ATOM 3455 O O . GLU A 1 431 ? -11.786 -19.964 4.929 1.00 88.19 431 GLU A O 1
ATOM 3460 N N . HIS A 1 432 ? -9.937 -19.451 6.100 1.00 74.69 432 HIS A N 1
ATOM 3461 C CA . HIS A 1 432 ? -9.345 -18.754 4.960 1.00 74.69 432 HIS A CA 1
ATOM 3462 C C . HIS A 1 432 ? -9.148 -19.762 3.833 1.00 74.69 432 HIS A C 1
ATOM 3464 O O . HIS A 1 432 ? -8.512 -20.801 4.033 1.00 74.69 432 HIS A O 1
ATOM 3470 N N . ASP A 1 433 ? -9.709 -19.453 2.661 1.00 58.94 433 ASP A N 1
ATOM 3471 C CA . ASP A 1 433 ? -9.503 -20.285 1.485 1.00 58.94 433 ASP A CA 1
ATOM 3472 C C . ASP A 1 433 ? -7.998 -20.431 1.260 1.00 58.94 433 ASP A C 1
ATOM 3474 O O . ASP A 1 433 ? -7.232 -19.484 1.448 1.00 58.94 433 ASP A O 1
ATOM 3478 N N . LYS A 1 434 ? -7.558 -21.641 0.935 1.00 53.84 434 LYS A N 1
ATOM 3479 C CA . LYS A 1 434 ? -6.146 -22.042 1.058 1.00 53.84 434 LYS A CA 1
ATOM 3480 C C . LYS A 1 434 ? -5.239 -21.342 0.039 1.00 53.84 434 LYS A C 1
ATOM 3482 O O . LYS A 1 434 ? -4.024 -21.274 0.204 1.00 53.84 434 LYS A O 1
ATOM 3487 N N . THR A 1 435 ? -5.849 -20.765 -0.986 1.00 43.91 435 THR A N 1
ATOM 3488 C CA . THR A 1 435 ? -5.236 -20.237 -2.203 1.00 43.91 435 THR A CA 1
ATOM 3489 C C . THR A 1 435 ? -4.271 -19.040 -2.055 1.00 43.91 435 THR A C 1
ATOM 3491 O O . THR A 1 435 ? -3.355 -18.985 -2.867 1.00 43.91 435 THR A O 1
ATOM 3494 N N . PRO A 1 436 ? -4.336 -18.119 -1.064 1.00 44.47 436 PRO A N 1
ATOM 3495 C CA . PRO A 1 436 ? -3.336 -17.047 -0.922 1.00 44.47 436 PRO A CA 1
ATOM 3496 C C . PRO A 1 436 ? -2.040 -17.468 -0.210 1.00 44.47 436 PRO A C 1
ATOM 3498 O O . PRO A 1 436 ? -1.086 -16.694 -0.207 1.00 44.47 436 PRO A O 1
ATOM 3501 N N . TYR A 1 437 ? -2.023 -18.636 0.446 1.00 40.94 437 TYR A N 1
ATOM 3502 C CA . TYR A 1 437 ? -0.929 -19.066 1.334 1.00 40.94 437 TYR A CA 1
ATOM 3503 C C . TYR A 1 437 ? -0.361 -20.458 1.022 1.00 40.94 437 TYR A C 1
ATOM 3505 O O . TYR A 1 437 ? 0.668 -20.812 1.592 1.00 40.94 437 TYR A O 1
ATOM 3513 N N . LEU A 1 438 ? -1.030 -21.267 0.189 1.00 36.28 438 LEU A N 1
ATOM 3514 C CA . LEU A 1 438 ? -0.698 -22.690 0.002 1.00 36.28 438 LEU A CA 1
ATOM 3515 C C . LEU A 1 438 ? -0.375 -23.100 -1.439 1.00 36.28 438 LEU A C 1
ATOM 3517 O O . LEU A 1 438 ? -0.185 -24.287 -1.699 1.00 36.28 438 LEU A O 1
ATOM 3521 N N . GLU A 1 439 ? -0.230 -22.140 -2.352 1.00 37.72 439 GLU A N 1
ATOM 3522 C CA . GLU A 1 439 ? 0.525 -22.359 -3.588 1.00 37.72 439 GLU A CA 1
ATOM 3523 C C . GLU A 1 439 ? 1.959 -21.819 -3.389 1.00 37.72 439 GLU A C 1
ATOM 3525 O O . GLU A 1 439 ? 2.206 -20.621 -3.477 1.00 37.72 439 GLU A O 1
ATOM 3530 N N . GLU A 1 440 ? 2.873 -22.755 -3.088 1.00 39.19 440 GLU A N 1
ATOM 3531 C CA . GLU A 1 440 ? 4.351 -22.648 -3.028 1.00 39.19 440 GLU A CA 1
ATOM 3532 C C . GLU A 1 440 ? 5.027 -21.985 -1.792 1.00 39.19 440 GLU A C 1
ATOM 3534 O O . GLU A 1 440 ? 5.518 -20.860 -1.821 1.00 39.19 440 GLU A O 1
ATOM 3539 N N . ASP A 1 441 ? 5.180 -22.794 -0.729 1.00 37.66 441 ASP A N 1
ATOM 3540 C CA . ASP A 1 441 ? 6.362 -22.923 0.162 1.00 37.66 441 ASP A CA 1
ATOM 3541 C C . ASP A 1 441 ? 6.983 -21.706 0.883 1.00 37.66 441 ASP A C 1
ATOM 3543 O O . ASP A 1 441 ? 7.996 -21.841 1.573 1.00 37.66 441 ASP A O 1
ATOM 3547 N N . SER A 1 442 ? 6.356 -20.534 0.861 1.00 41.22 442 SER A N 1
ATOM 3548 C CA . SER A 1 442 ? 6.533 -19.511 1.901 1.00 41.22 442 SER A CA 1
ATOM 3549 C C . SER A 1 442 ? 5.407 -18.486 1.836 1.00 41.22 442 SER A C 1
ATOM 3551 O O . SER A 1 442 ? 4.830 -18.266 0.777 1.00 41.22 442 SER A O 1
ATOM 3553 N N . THR A 1 443 ? 5.130 -17.780 2.938 1.00 47.78 443 THR A N 1
ATOM 3554 C CA . THR A 1 443 ? 4.511 -16.454 2.807 1.00 47.78 443 THR A CA 1
ATOM 3555 C C . THR A 1 443 ? 5.480 -15.626 1.960 1.00 47.78 443 THR A C 1
ATOM 3557 O O . THR A 1 443 ? 6.582 -15.368 2.460 1.00 47.78 443 THR A O 1
ATOM 3560 N N . PRO A 1 444 ? 5.144 -15.252 0.708 1.00 55.25 444 PRO A N 1
ATOM 3561 C CA . PRO A 1 444 ? 6.124 -14.704 -0.221 1.00 55.25 444 PRO A CA 1
ATOM 3562 C C . PRO A 1 444 ? 6.763 -13.475 0.412 1.00 55.25 444 PRO A C 1
ATOM 3564 O O . PRO A 1 444 ? 6.059 -12.589 0.917 1.00 55.25 444 PRO A O 1
ATOM 3567 N N . MET A 1 445 ? 8.099 -13.437 0.452 1.00 67.94 445 MET A N 1
ATOM 3568 C CA . MET A 1 445 ? 8.788 -12.343 1.124 1.00 67.94 445 MET A CA 1
ATOM 3569 C C . MET A 1 445 ? 8.423 -11.031 0.425 1.00 67.94 445 MET A C 1
ATOM 3571 O O . MET A 1 445 ? 8.031 -11.012 -0.743 1.00 67.94 445 MET A O 1
ATOM 3575 N N . ALA A 1 446 ? 8.578 -9.894 1.108 1.00 72.12 446 ALA A N 1
ATOM 3576 C CA . ALA A 1 446 ? 8.268 -8.601 0.495 1.00 72.12 446 ALA A CA 1
ATOM 3577 C C . ALA A 1 446 ? 9.018 -8.393 -0.843 1.00 72.12 446 ALA A C 1
ATOM 3579 O O . ALA A 1 446 ? 8.458 -7.802 -1.762 1.00 72.12 446 ALA A O 1
ATOM 3580 N N . SER A 1 447 ? 10.229 -8.954 -0.986 1.00 78.38 447 SER A N 1
ATOM 3581 C CA . SER A 1 447 ? 10.970 -9.022 -2.257 1.00 78.38 447 SER A CA 1
ATOM 3582 C C . SER A 1 447 ? 10.245 -9.815 -3.348 1.00 78.38 447 SER A C 1
ATOM 3584 O O . SER A 1 447 ? 10.193 -9.349 -4.483 1.00 78.38 447 SER A O 1
ATOM 3586 N N . ASP A 1 448 ? 9.655 -10.969 -3.036 1.00 83.31 448 ASP A N 1
ATOM 3587 C CA . ASP A 1 448 ? 8.944 -11.799 -4.015 1.00 83.31 448 ASP A CA 1
ATOM 3588 C C . ASP A 1 448 ? 7.647 -11.130 -4.472 1.00 83.31 448 ASP A C 1
ATOM 3590 O O . ASP A 1 448 ? 7.411 -11.035 -5.671 1.00 83.31 448 ASP A O 1
ATOM 3594 N N . LEU A 1 449 ? 6.867 -10.548 -3.554 1.00 82.94 449 LEU A N 1
ATOM 3595 C CA . LEU A 1 449 ? 5.669 -9.769 -3.903 1.00 82.94 449 LEU A CA 1
ATOM 3596 C C . LEU A 1 449 ? 5.998 -8.538 -4.767 1.00 82.94 449 LEU A C 1
ATOM 3598 O O . LEU A 1 449 ? 5.265 -8.211 -5.702 1.00 82.94 449 LEU A O 1
ATOM 3602 N N . LEU A 1 450 ? 7.106 -7.846 -4.478 1.00 85.81 450 LEU A N 1
ATOM 3603 C CA . LEU A 1 450 ? 7.586 -6.723 -5.291 1.00 85.81 450 LEU A CA 1
ATOM 3604 C C . LEU A 1 450 ? 8.084 -7.183 -6.666 1.00 85.81 450 LEU A C 1
ATOM 3606 O O . LEU A 1 450 ? 7.811 -6.527 -7.670 1.00 85.81 450 LEU A O 1
ATOM 3610 N N . TRP A 1 451 ? 8.789 -8.309 -6.727 1.00 87.38 451 TRP A N 1
ATOM 3611 C CA . TRP A 1 451 ? 9.272 -8.905 -7.970 1.00 87.38 451 TRP A CA 1
ATOM 3612 C C . TRP A 1 451 ? 8.120 -9.396 -8.856 1.00 87.38 451 TRP A C 1
ATOM 3614 O O . TRP A 1 451 ? 8.077 -9.123 -10.056 1.00 87.38 451 TRP A O 1
ATOM 3624 N N . GLU A 1 452 ? 7.119 -10.034 -8.260 1.00 87.50 452 GLU A N 1
ATOM 3625 C CA . GLU A 1 452 ? 5.909 -10.446 -8.956 1.00 87.50 452 GLU A CA 1
ATOM 3626 C C . GLU A 1 452 ? 5.113 -9.225 -9.446 1.00 87.50 452 GLU A C 1
ATOM 3628 O O . GLU A 1 452 ? 4.653 -9.204 -10.587 1.00 87.50 452 GLU A O 1
ATOM 3633 N N . SER A 1 453 ? 5.029 -8.154 -8.644 1.00 86.25 453 SER A N 1
ATOM 3634 C CA . SER A 1 453 ? 4.448 -6.874 -9.069 1.00 86.25 453 SER A CA 1
ATOM 3635 C C . SER A 1 453 ? 5.213 -6.232 -10.232 1.00 86.25 453 SER A C 1
ATOM 3637 O O . SER A 1 453 ? 4.580 -5.612 -11.085 1.00 86.25 453 SER A O 1
ATOM 3639 N N . HIS A 1 454 ? 6.543 -6.367 -10.297 1.00 90.44 454 HIS A N 1
ATOM 3640 C CA . HIS A 1 454 ? 7.361 -5.890 -11.422 1.00 90.44 454 HIS A CA 1
ATOM 3641 C C . HIS A 1 454 ? 7.027 -6.647 -12.714 1.00 90.44 454 HIS A C 1
ATOM 3643 O O . HIS A 1 454 ? 6.749 -6.019 -13.737 1.00 90.44 454 HIS A O 1
ATOM 3649 N N . GLY A 1 455 ? 6.948 -7.980 -12.653 1.00 88.50 455 GLY A N 1
ATOM 3650 C CA . GLY A 1 455 ? 6.537 -8.813 -13.786 1.00 88.50 455 GLY A CA 1
ATOM 3651 C C . GLY A 1 455 ? 5.087 -8.563 -14.220 1.00 88.50 455 GLY A C 1
ATOM 3652 O O . GLY A 1 455 ? 4.817 -8.330 -15.405 1.00 88.50 455 GLY A O 1
ATOM 3653 N N . ARG A 1 456 ? 4.145 -8.539 -13.264 1.00 88.94 456 ARG A N 1
ATOM 3654 C CA . ARG A 1 456 ? 2.718 -8.268 -13.510 1.00 88.94 456 ARG A CA 1
ATOM 3655 C C . ARG A 1 456 ? 2.484 -6.876 -14.103 1.00 88.94 456 ARG A C 1
ATOM 3657 O O . ARG A 1 456 ? 1.634 -6.748 -14.979 1.00 88.94 456 ARG A O 1
ATOM 3664 N N . ALA A 1 457 ? 3.274 -5.869 -13.732 1.00 88.94 457 ALA A N 1
ATOM 3665 C CA . ALA A 1 457 ? 3.167 -4.524 -14.296 1.00 88.94 457 ALA A CA 1
ATOM 3666 C C . ALA A 1 457 ? 3.406 -4.466 -15.821 1.00 88.94 457 ALA A C 1
ATOM 3668 O O . ALA A 1 457 ? 2.861 -3.580 -16.479 1.00 88.94 457 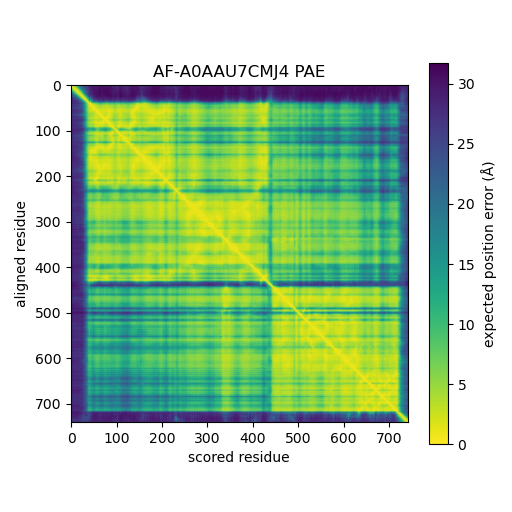ALA A O 1
ATOM 3669 N N . LEU A 1 458 ? 4.168 -5.403 -16.404 1.00 90.06 458 LEU A N 1
ATOM 3670 C CA . LEU A 1 458 ? 4.398 -5.471 -17.855 1.00 90.06 458 LEU A CA 1
ATOM 3671 C C . LEU A 1 458 ? 3.563 -6.556 -18.561 1.00 90.06 458 LEU A C 1
ATOM 3673 O O . LEU A 1 458 ? 3.119 -6.357 -19.697 1.00 90.06 458 LEU A O 1
ATOM 3677 N N . PHE A 1 459 ? 3.361 -7.706 -17.912 1.00 88.12 459 PHE A N 1
ATOM 3678 C CA . PHE A 1 459 ? 2.788 -8.907 -18.536 1.00 88.12 459 PHE A CA 1
ATOM 3679 C C . PHE A 1 459 ? 1.468 -9.394 -17.918 1.00 88.12 459 PHE A C 1
ATOM 3681 O O . PHE A 1 459 ? 0.847 -10.297 -18.474 1.00 88.12 459 PHE A O 1
ATOM 3688 N N . GLY A 1 460 ? 1.026 -8.812 -16.803 1.00 83.31 460 GLY A N 1
ATOM 3689 C CA . GLY A 1 460 ? -0.217 -9.180 -16.125 1.00 83.31 460 GLY A CA 1
ATOM 3690 C C . GLY A 1 460 ? -1.482 -8.686 -16.835 1.00 83.31 460 GLY A C 1
ATOM 3691 O O . GLY A 1 460 ? -1.431 -8.017 -17.869 1.00 83.31 460 GLY A O 1
ATOM 3692 N N . ALA A 1 461 ? -2.638 -9.008 -16.248 1.00 82.62 461 ALA A N 1
ATOM 3693 C CA . ALA A 1 461 ? -3.941 -8.536 -16.723 1.00 82.62 461 ALA A CA 1
ATOM 3694 C C . ALA A 1 461 ? -4.102 -7.012 -16.551 1.00 82.62 461 ALA A C 1
ATOM 3696 O O . ALA A 1 461 ? -4.567 -6.328 -17.461 1.00 82.62 461 ALA A O 1
ATOM 3697 N N . GLU A 1 462 ? -3.659 -6.477 -15.410 1.00 82.44 462 GLU A N 1
ATOM 3698 C CA . GLU A 1 462 ? -3.606 -5.040 -15.122 1.00 82.44 462 GLU A CA 1
ATOM 3699 C C . GLU A 1 462 ? -2.183 -4.516 -15.365 1.00 82.44 462 GLU A C 1
ATOM 3701 O O . GLU A 1 462 ? -1.351 -4.463 -14.459 1.00 82.44 462 GLU A O 1
ATOM 3706 N N . LYS A 1 463 ? -1.882 -4.167 -16.620 1.00 89.00 463 LYS A N 1
ATOM 3707 C CA . LYS A 1 463 ? -0.576 -3.612 -17.007 1.00 89.00 463 LYS A CA 1
ATOM 3708 C C . LYS A 1 463 ? -0.435 -2.173 -16.497 1.00 89.00 463 LYS A C 1
ATOM 3710 O O . LYS A 1 463 ? -1.277 -1.324 -16.783 1.00 89.00 463 LYS A O 1
ATOM 3715 N N . ASP A 1 464 ? 0.671 -1.879 -15.818 1.00 91.75 464 ASP A N 1
ATOM 3716 C CA . ASP A 1 464 ? 1.135 -0.518 -15.532 1.00 91.75 464 ASP A CA 1
ATOM 3717 C C . ASP A 1 464 ? 2.600 -0.395 -15.970 1.00 91.75 464 ASP A C 1
ATOM 3719 O O . ASP A 1 464 ? 3.544 -0.532 -15.188 1.00 91.75 464 ASP A O 1
ATOM 3723 N N . PHE A 1 465 ? 2.801 -0.120 -17.259 1.00 94.00 465 PHE A N 1
ATOM 3724 C CA . PHE A 1 465 ? 4.137 0.014 -17.833 1.00 94.00 465 PHE A CA 1
ATOM 3725 C C . PHE A 1 465 ? 4.966 1.130 -17.171 1.00 94.00 465 PHE A C 1
ATOM 3727 O O . PHE A 1 465 ? 6.194 1.036 -17.099 1.00 94.00 465 PHE A O 1
ATOM 3734 N N . ALA A 1 466 ? 4.314 2.162 -16.620 1.00 93.31 466 ALA A N 1
ATOM 3735 C CA . ALA A 1 466 ? 5.004 3.203 -15.870 1.00 93.31 466 ALA A CA 1
ATOM 3736 C C . ALA A 1 466 ? 5.546 2.678 -14.534 1.00 93.31 466 ALA A C 1
ATOM 3738 O O . ALA A 1 466 ? 6.674 3.016 -14.179 1.00 93.31 466 ALA A O 1
ATOM 3739 N N . LEU A 1 467 ? 4.802 1.824 -13.824 1.00 92.81 467 LEU A N 1
ATOM 3740 C CA . LEU A 1 467 ? 5.310 1.139 -12.635 1.00 92.81 467 LEU A CA 1
ATOM 3741 C C . LEU A 1 467 ? 6.519 0.256 -12.976 1.00 92.81 467 LEU A C 1
ATOM 3743 O O . LEU A 1 467 ? 7.581 0.435 -12.376 1.00 92.81 467 LEU A O 1
ATOM 3747 N N . PHE A 1 468 ? 6.389 -0.624 -13.978 1.00 95.31 468 PHE A N 1
ATOM 3748 C CA . PHE A 1 468 ? 7.479 -1.494 -14.442 1.00 95.31 468 PHE A CA 1
ATOM 3749 C C . PHE A 1 468 ? 8.755 -0.694 -14.744 1.00 95.31 468 PHE A C 1
ATOM 3751 O O . PHE A 1 468 ? 9.842 -1.014 -14.254 1.00 95.31 468 PHE A O 1
ATOM 3758 N N . ALA A 1 469 ? 8.623 0.375 -15.534 1.00 95.50 469 ALA A N 1
ATOM 3759 C CA . ALA A 1 469 ? 9.744 1.215 -15.924 1.00 95.50 469 ALA A CA 1
ATOM 3760 C C . ALA A 1 469 ? 10.385 1.907 -14.712 1.00 95.50 469 ALA A C 1
ATOM 3762 O O . ALA A 1 469 ? 11.608 1.927 -14.598 1.00 95.50 469 ALA A O 1
ATOM 3763 N N . LYS A 1 470 ? 9.581 2.429 -13.777 1.00 93.50 470 LYS A N 1
ATOM 3764 C CA . LYS A 1 470 ? 10.079 3.128 -12.584 1.00 93.50 470 LYS A CA 1
ATOM 3765 C C . LYS A 1 470 ? 10.818 2.190 -11.624 1.00 93.50 470 LYS A C 1
ATOM 3767 O O . LYS A 1 470 ? 11.884 2.554 -11.137 1.00 93.50 470 LYS A O 1
ATOM 3772 N N . MET A 1 471 ? 10.298 0.981 -11.401 1.00 93.00 471 MET A N 1
ATOM 3773 C CA . MET A 1 471 ? 10.963 -0.060 -10.603 1.00 93.00 471 MET A CA 1
ATOM 3774 C C . MET A 1 471 ? 12.284 -0.497 -11.252 1.00 93.00 471 MET A C 1
ATOM 3776 O O . MET A 1 471 ? 13.316 -0.531 -10.586 1.00 93.00 471 MET A O 1
ATOM 3780 N N . SER A 1 472 ? 12.272 -0.742 -12.567 1.00 94.88 472 SER A N 1
ATOM 3781 C CA . SER A 1 472 ? 13.473 -1.104 -13.335 1.00 94.88 472 SER A CA 1
ATOM 3782 C C . SER A 1 472 ? 14.549 -0.015 -13.266 1.00 94.88 472 SER A C 1
ATOM 3784 O O . SER A 1 472 ? 15.721 -0.310 -13.055 1.00 94.88 472 SER A O 1
ATOM 3786 N N . LEU A 1 473 ? 14.161 1.257 -13.397 1.00 94.00 473 LEU A N 1
ATOM 3787 C CA . LEU A 1 473 ? 15.075 2.394 -13.268 1.00 94.00 473 LEU A CA 1
ATOM 3788 C C . LEU A 1 473 ? 15.640 2.531 -11.850 1.00 94.00 473 LEU A C 1
ATOM 3790 O O . LEU A 1 473 ? 16.821 2.831 -11.713 1.00 94.00 473 LEU A O 1
ATOM 3794 N N . ALA A 1 474 ? 14.839 2.296 -10.805 1.00 92.25 474 ALA A N 1
ATOM 3795 C CA . ALA A 1 474 ? 15.314 2.380 -9.422 1.00 92.25 474 ALA A CA 1
ATOM 3796 C C . ALA A 1 474 ? 16.419 1.344 -9.166 1.00 92.25 474 ALA A C 1
ATOM 3798 O O . ALA A 1 474 ? 17.478 1.678 -8.636 1.00 92.25 474 ALA A O 1
ATOM 3799 N N . CYS A 1 475 ? 16.198 0.116 -9.636 1.00 92.94 475 CYS A N 1
ATOM 3800 C CA . CYS A 1 475 ? 17.163 -0.972 -9.546 1.00 92.94 475 CYS A CA 1
ATOM 3801 C C . CYS A 1 475 ? 18.429 -0.691 -10.375 1.00 92.94 475 CYS A C 1
ATOM 3803 O O . CYS A 1 475 ? 19.543 -0.822 -9.874 1.00 92.94 475 CYS A O 1
ATOM 3805 N N . LEU A 1 476 ? 18.279 -0.201 -11.615 1.00 93.69 476 LEU A N 1
ATOM 3806 C CA . LEU A 1 476 ? 19.407 0.233 -12.452 1.00 93.69 476 LEU A CA 1
ATOM 3807 C C . LEU A 1 476 ? 20.252 1.317 -11.772 1.00 93.69 476 LEU A C 1
ATOM 3809 O O . LEU A 1 476 ? 21.474 1.241 -11.823 1.00 93.69 476 LEU A O 1
ATOM 3813 N N . LEU A 1 477 ? 19.636 2.320 -11.141 1.00 90.94 477 LEU A N 1
ATOM 3814 C CA . LEU A 1 477 ? 20.364 3.388 -10.447 1.00 90.94 477 LEU A CA 1
ATOM 3815 C C . LEU A 1 477 ? 21.126 2.859 -9.220 1.00 90.94 477 LEU A C 1
ATOM 3817 O O . LEU A 1 477 ? 22.252 3.292 -8.982 1.00 90.94 477 LEU A O 1
ATOM 3821 N N . ALA A 1 478 ? 20.550 1.898 -8.493 1.00 90.62 478 ALA A N 1
ATOM 3822 C CA . ALA A 1 478 ? 21.178 1.245 -7.345 1.00 90.62 478 ALA A CA 1
ATOM 3823 C C . ALA A 1 478 ? 22.247 0.187 -7.708 1.00 90.62 478 ALA A C 1
ATOM 3825 O O . ALA A 1 478 ? 23.071 -0.140 -6.861 1.00 90.62 478 ALA A O 1
ATOM 3826 N N . ASP A 1 479 ? 22.254 -0.324 -8.947 1.00 91.75 479 ASP A N 1
ATOM 3827 C CA . ASP A 1 479 ? 23.002 -1.526 -9.380 1.00 91.75 479 ASP A CA 1
ATOM 3828 C C . ASP A 1 479 ? 22.657 -2.802 -8.587 1.00 91.75 479 ASP A C 1
ATOM 3830 O O . ASP A 1 479 ? 23.492 -3.688 -8.413 1.00 91.75 479 ASP A O 1
ATOM 3834 N N . ASP A 1 480 ? 21.408 -2.901 -8.129 1.00 91.44 480 ASP A N 1
ATOM 3835 C CA . ASP A 1 480 ? 20.882 -4.034 -7.364 1.00 91.44 480 ASP A CA 1
ATOM 3836 C C . ASP A 1 480 ? 19.552 -4.499 -7.973 1.00 91.44 480 ASP A C 1
ATOM 3838 O O . ASP A 1 480 ? 18.712 -3.682 -8.347 1.00 91.44 480 ASP A O 1
ATOM 3842 N N . ALA A 1 481 ? 19.385 -5.813 -8.120 1.00 90.31 481 ALA A N 1
ATOM 3843 C CA . ALA A 1 481 ? 18.195 -6.443 -8.684 1.00 90.31 481 ALA A CA 1
ATOM 3844 C C . ALA A 1 481 ? 17.151 -6.830 -7.624 1.00 90.31 481 ALA A C 1
ATOM 3846 O O . ALA A 1 481 ? 16.020 -7.164 -7.991 1.00 90.31 481 ALA A O 1
ATOM 3847 N N . ASP A 1 482 ? 17.486 -6.781 -6.329 1.00 88.19 482 ASP A N 1
ATOM 3848 C CA . ASP A 1 482 ? 16.481 -6.906 -5.279 1.00 88.19 482 ASP A CA 1
ATOM 3849 C C . ASP A 1 482 ? 15.709 -5.593 -5.116 1.00 88.19 482 ASP A C 1
ATOM 3851 O O . ASP A 1 482 ? 16.109 -4.665 -4.411 1.00 88.19 482 ASP A O 1
ATOM 3855 N N . VAL A 1 483 ? 14.534 -5.547 -5.747 1.00 85.19 483 VAL A N 1
ATOM 3856 C CA . VAL A 1 483 ? 13.577 -4.442 -5.633 1.00 85.19 483 VAL A CA 1
ATOM 3857 C C . VAL A 1 483 ? 13.312 -4.070 -4.167 1.00 85.19 483 VAL A C 1
ATOM 3859 O O . VAL A 1 483 ? 13.152 -2.889 -3.866 1.00 85.19 483 VAL A O 1
ATOM 3862 N N . PHE A 1 484 ? 13.288 -5.032 -3.238 1.00 84.62 484 PHE A N 1
ATOM 3863 C CA . PHE A 1 484 ? 13.067 -4.727 -1.825 1.00 84.62 484 PHE A CA 1
ATOM 3864 C C . PHE A 1 484 ? 14.230 -3.933 -1.222 1.00 84.62 484 PHE A C 1
ATOM 3866 O O . PHE A 1 484 ? 13.993 -2.860 -0.665 1.00 84.62 484 PHE A O 1
ATOM 3873 N N . ALA A 1 485 ? 15.472 -4.402 -1.381 1.00 84.50 485 ALA A N 1
ATOM 3874 C CA . ALA A 1 485 ? 16.667 -3.694 -0.919 1.00 84.50 485 ALA A CA 1
ATOM 3875 C C . ALA A 1 485 ? 16.758 -2.272 -1.506 1.00 84.50 485 ALA A C 1
ATOM 3877 O O . ALA A 1 485 ? 16.988 -1.303 -0.779 1.00 84.50 485 ALA A O 1
ATOM 3878 N N . VAL A 1 486 ? 16.467 -2.124 -2.802 1.00 85.88 486 VAL A N 1
ATOM 3879 C CA . VAL A 1 486 ? 16.453 -0.834 -3.515 1.00 85.88 486 VAL A CA 1
ATOM 3880 C C . VAL A 1 486 ? 15.406 0.140 -2.960 1.00 85.88 486 VAL A C 1
ATOM 3882 O O . VAL A 1 486 ? 15.669 1.342 -2.873 1.00 85.88 486 VAL A O 1
ATOM 3885 N N . LEU A 1 487 ? 14.218 -0.353 -2.594 1.00 82.31 487 LEU A N 1
ATOM 3886 C CA . LEU A 1 487 ? 13.117 0.469 -2.075 1.00 82.31 487 LEU A CA 1
ATOM 3887 C C . LEU A 1 487 ? 13.190 0.718 -0.562 1.00 82.31 487 LEU A C 1
ATOM 3889 O O . LEU A 1 487 ? 12.641 1.715 -0.091 1.00 82.31 487 LEU A O 1
ATOM 3893 N N . ALA A 1 488 ? 13.872 -0.148 0.187 1.00 78.69 488 ALA A N 1
ATOM 3894 C CA . ALA A 1 488 ? 14.241 0.087 1.580 1.00 78.69 488 ALA A CA 1
ATOM 3895 C C . ALA A 1 488 ? 15.413 1.083 1.707 1.00 78.69 488 ALA A C 1
ATOM 3897 O O . ALA A 1 488 ? 15.502 1.806 2.699 1.00 78.69 488 ALA A O 1
ATOM 3898 N N . GLY A 1 489 ? 16.292 1.140 0.700 1.00 74.56 489 GLY A N 1
ATOM 3899 C CA . GLY A 1 489 ? 17.402 2.085 0.607 1.00 74.56 489 GLY A CA 1
ATOM 3900 C C . GLY A 1 489 ? 17.024 3.487 0.105 1.00 74.56 489 GLY A C 1
ATOM 3901 O O . GLY A 1 489 ? 15.930 3.753 -0.401 1.00 74.56 489 GLY A O 1
ATOM 3902 N N . GLU A 1 490 ? 17.982 4.412 0.210 1.00 62.25 490 GLU A N 1
ATOM 3903 C CA . GLU A 1 490 ? 17.797 5.824 -0.165 1.00 62.25 490 GLU A CA 1
ATOM 3904 C C . GLU A 1 490 ? 17.672 6.052 -1.687 1.00 62.25 490 GLU A C 1
ATOM 3906 O O . GLU A 1 490 ? 17.050 7.028 -2.120 1.00 62.25 490 GLU A O 1
ATOM 3911 N N . SER A 1 491 ? 18.195 5.133 -2.511 1.00 58.94 491 SER A N 1
ATOM 3912 C CA . SER A 1 491 ? 18.246 5.235 -3.982 1.00 58.94 491 SER A CA 1
ATOM 3913 C C . SER A 1 491 ? 16.877 5.381 -4.659 1.00 58.94 491 SER A C 1
ATOM 3915 O O . SER A 1 491 ? 16.779 5.953 -5.747 1.00 58.94 491 SER A O 1
ATOM 3917 N N . SER A 1 492 ? 15.801 4.918 -4.018 1.00 55.53 492 SER A N 1
ATOM 3918 C CA . SER A 1 492 ? 14.428 5.000 -4.541 1.00 55.53 492 SER A CA 1
ATOM 3919 C C . SER A 1 492 ? 13.931 6.434 -4.796 1.00 55.53 492 SER A C 1
ATOM 3921 O O . SER A 1 492 ? 13.051 6.649 -5.632 1.00 55.53 492 SER A O 1
ATOM 3923 N N . ARG A 1 493 ? 14.510 7.436 -4.117 1.00 59.44 493 ARG A N 1
ATOM 3924 C CA . ARG A 1 493 ? 14.076 8.848 -4.161 1.00 59.44 493 ARG A CA 1
ATOM 3925 C C . ARG A 1 493 ? 14.577 9.634 -5.379 1.00 59.44 493 ARG A C 1
ATOM 3927 O O . ARG A 1 493 ? 14.186 10.782 -5.570 1.00 59.44 493 ARG A O 1
ATOM 3934 N N . VAL A 1 494 ? 15.436 9.034 -6.203 1.00 72.31 494 VAL A N 1
ATOM 3935 C CA . VAL A 1 494 ? 16.192 9.718 -7.269 1.00 72.31 494 VAL A CA 1
ATOM 3936 C C . VAL A 1 494 ? 15.372 9.948 -8.557 1.00 72.31 494 VAL A C 1
ATOM 3938 O O . VAL A 1 494 ? 15.742 10.773 -9.394 1.00 72.31 494 VAL A O 1
ATOM 3941 N N . ILE A 1 495 ? 14.236 9.259 -8.726 1.00 86.69 495 ILE A N 1
ATOM 3942 C CA . ILE A 1 495 ? 13.414 9.318 -9.948 1.00 86.69 495 ILE A CA 1
ATOM 3943 C C . ILE A 1 495 ? 12.239 10.287 -9.774 1.00 86.69 495 ILE A C 1
ATOM 3945 O O . ILE A 1 495 ? 11.234 9.969 -9.132 1.00 86.69 495 ILE A O 1
ATOM 3949 N N . GLN A 1 496 ? 12.325 11.450 -10.422 1.00 85.81 496 GLN A N 1
ATOM 3950 C CA . GLN A 1 496 ? 11.231 12.414 -10.495 1.00 85.81 496 GLN A CA 1
ATOM 3951 C C . GLN A 1 496 ? 10.182 11.965 -11.522 1.00 85.81 496 GLN A C 1
ATOM 3953 O O . GLN A 1 496 ? 10.502 11.642 -12.665 1.00 85.81 496 GLN A O 1
ATOM 3958 N N . ASP A 1 497 ? 8.911 11.994 -11.126 1.00 85.38 497 ASP A N 1
ATOM 3959 C CA . ASP A 1 497 ? 7.766 11.669 -11.980 1.00 85.38 497 ASP A CA 1
ATOM 3960 C C . ASP A 1 497 ? 7.194 12.934 -12.635 1.00 85.38 497 ASP A C 1
ATOM 3962 O O . ASP A 1 497 ? 6.926 13.931 -11.955 1.00 85.38 497 ASP A O 1
ATOM 3966 N N . ILE A 1 498 ? 7.006 12.893 -13.954 1.00 83.81 498 ILE A N 1
ATOM 3967 C CA . ILE A 1 498 ? 6.431 13.988 -14.732 1.00 83.81 498 ILE A CA 1
ATOM 3968 C C . ILE A 1 498 ? 5.053 13.561 -15.238 1.00 83.81 498 ILE A C 1
ATOM 3970 O O . ILE A 1 498 ? 4.905 12.728 -16.135 1.00 83.81 498 ILE A O 1
ATOM 3974 N N . GLU A 1 499 ? 4.023 14.165 -14.654 1.00 69.88 499 GLU A N 1
ATOM 3975 C CA . GLU A 1 499 ? 2.662 14.137 -15.177 1.00 69.88 499 GLU A CA 1
ATOM 3976 C C . GLU A 1 499 ? 2.489 15.368 -16.082 1.00 69.88 499 GLU A C 1
ATOM 3978 O O . GLU A 1 499 ? 2.296 16.488 -15.608 1.00 69.88 499 GLU A O 1
ATOM 3983 N N . SER A 1 500 ? 2.652 15.183 -17.395 1.00 63.38 500 SER A N 1
ATOM 3984 C CA . SER A 1 500 ? 2.591 16.289 -18.357 1.00 63.38 500 SER A CA 1
ATOM 3985 C C . SER A 1 500 ? 1.177 16.878 -18.440 1.00 63.38 500 SER A C 1
ATOM 3987 O O . SER A 1 500 ? 0.208 16.167 -18.710 1.00 63.38 500 SER A O 1
ATOM 3989 N N . LEU A 1 501 ? 1.065 18.193 -18.234 1.00 56.28 501 LEU A N 1
ATOM 3990 C CA . LEU A 1 501 ? -0.158 18.954 -18.483 1.00 56.28 501 LEU A CA 1
ATOM 3991 C C . LEU A 1 501 ? -0.337 19.135 -19.997 1.00 56.28 501 LEU A C 1
ATOM 3993 O O . LEU A 1 501 ? 0.178 20.098 -20.552 1.00 56.28 501 LEU A O 1
ATOM 3997 N N . GLU A 1 502 ? -1.056 18.194 -20.617 1.00 60.41 502 GLU A N 1
ATOM 3998 C CA . GLU A 1 502 ? -1.464 18.175 -22.034 1.00 60.41 502 GLU A CA 1
ATOM 3999 C C . GLU A 1 502 ? -0.308 18.431 -23.032 1.00 60.41 502 GLU A C 1
ATOM 4001 O O . GLU A 1 502 ? -0.028 19.579 -23.389 1.00 60.41 502 GLU A O 1
ATOM 4006 N N . PRO A 1 503 ? 0.378 17.378 -23.528 1.00 64.88 503 PRO A N 1
ATOM 4007 C CA . PRO A 1 503 ? 1.454 17.556 -24.498 1.00 64.88 503 PRO A CA 1
ATOM 4008 C C . PRO A 1 503 ? 0.944 18.228 -25.779 1.00 64.88 503 PRO A C 1
ATOM 4010 O O . PRO A 1 503 ? -0.154 17.945 -26.265 1.00 64.88 503 PRO A O 1
ATOM 4013 N N . LEU A 1 504 ? 1.779 19.094 -26.361 1.00 77.12 504 LEU A N 1
ATOM 4014 C CA . LEU A 1 504 ? 1.496 19.710 -27.657 1.00 77.12 504 LEU A CA 1
ATOM 4015 C C . LEU A 1 504 ? 1.253 18.628 -28.731 1.00 77.12 504 LEU A C 1
ATOM 4017 O O . LEU A 1 504 ? 1.926 17.593 -28.710 1.00 77.12 504 LEU A O 1
ATOM 4021 N N . PRO A 1 505 ? 0.353 18.855 -29.709 1.00 82.94 505 PRO A N 1
ATOM 4022 C CA . PRO A 1 505 ? 0.089 17.888 -30.770 1.00 82.94 505 PRO A CA 1
ATOM 4023 C C . PRO A 1 505 ? 1.373 17.438 -31.482 1.00 82.94 505 PRO A C 1
ATOM 4025 O O . PRO A 1 505 ? 2.136 18.261 -31.986 1.00 82.94 505 PRO A O 1
ATOM 4028 N N . GLY A 1 506 ? 1.607 16.124 -31.524 1.00 85.62 506 GLY A N 1
ATOM 4029 C CA . GLY A 1 506 ? 2.806 15.538 -32.132 1.00 85.62 506 GLY A CA 1
ATOM 4030 C C . GLY A 1 506 ? 4.074 15.589 -31.269 1.00 85.62 506 GLY A C 1
ATOM 4031 O O . GLY A 1 506 ? 5.153 15.329 -31.794 1.00 85.62 506 GLY A O 1
ATOM 4032 N N . VAL A 1 507 ? 3.968 15.896 -29.972 1.00 88.94 507 VAL A N 1
ATOM 4033 C CA . VAL A 1 507 ? 5.073 15.863 -28.999 1.00 88.94 507 VAL A CA 1
ATOM 4034 C C . VAL A 1 507 ? 4.830 14.738 -27.992 1.00 88.94 507 VAL A C 1
ATOM 4036 O O . VAL A 1 507 ? 3.735 14.626 -27.447 1.00 88.94 507 VAL A O 1
ATOM 4039 N N . MET A 1 508 ? 5.839 13.904 -27.725 1.00 89.94 508 MET A N 1
ATOM 4040 C CA . MET A 1 508 ? 5.726 12.880 -26.682 1.00 89.94 508 MET A CA 1
ATOM 4041 C C . MET A 1 508 ? 5.947 13.529 -25.309 1.00 89.94 508 MET A C 1
ATOM 4043 O O . MET A 1 508 ? 6.968 14.200 -25.136 1.00 89.94 508 MET A O 1
ATOM 4047 N N . PRO A 1 509 ? 5.062 13.337 -24.316 1.00 89.25 509 PRO A N 1
ATOM 4048 C CA . PRO A 1 509 ? 5.363 13.740 -22.953 1.00 89.25 509 PRO A CA 1
ATOM 4049 C C . PRO A 1 509 ? 6.502 12.877 -22.395 1.00 89.25 509 PRO A C 1
ATOM 4051 O O . PRO A 1 509 ? 6.505 11.652 -22.518 1.00 89.25 509 PRO A O 1
ATOM 4054 N N . GLU A 1 510 ? 7.468 13.524 -21.753 1.00 90.94 510 GLU A N 1
ATOM 4055 C CA . GLU A 1 510 ? 8.406 12.842 -20.862 1.00 90.94 510 GLU A CA 1
ATOM 4056 C C . GLU A 1 510 ? 7.656 12.245 -19.659 1.00 90.94 510 GLU A C 1
ATOM 4058 O O . GLU A 1 510 ? 6.687 12.834 -19.174 1.00 90.94 510 GLU A O 1
ATOM 4063 N N . ARG A 1 511 ? 8.095 11.079 -19.171 1.00 91.81 511 ARG A N 1
ATOM 4064 C CA . ARG A 1 511 ? 7.451 10.380 -18.048 1.00 91.81 511 ARG A CA 1
ATOM 4065 C C . ARG A 1 511 ? 8.248 10.476 -16.755 1.00 91.81 511 ARG A C 1
ATOM 4067 O O . ARG A 1 511 ? 7.662 10.717 -15.702 1.00 91.81 511 ARG A O 1
ATOM 4074 N N . PHE A 1 512 ? 9.564 10.301 -16.832 1.00 92.75 512 PHE A N 1
ATOM 4075 C CA . PHE A 1 512 ? 10.451 10.414 -15.676 1.00 92.75 512 PHE A CA 1
ATOM 4076 C C . PHE A 1 512 ? 11.658 11.290 -15.988 1.00 92.75 512 PHE A C 1
ATOM 4078 O O . PHE A 1 512 ? 12.087 11.397 -17.138 1.00 92.75 512 PHE A O 1
ATOM 4085 N N . ARG A 1 513 ? 12.237 11.872 -14.941 1.00 92.12 513 ARG A N 1
ATOM 4086 C CA . ARG A 1 513 ? 13.563 12.488 -14.967 1.00 92.12 513 ARG A CA 1
ATOM 4087 C C . ARG A 1 513 ? 14.418 11.847 -13.886 1.00 92.12 513 ARG A C 1
ATOM 4089 O O . ARG A 1 513 ? 13.955 11.666 -12.762 1.00 92.12 513 ARG A O 1
ATOM 4096 N N . CYS A 1 514 ? 15.654 11.512 -14.219 1.00 90.69 514 CYS A N 1
ATOM 4097 C CA . CYS A 1 514 ? 16.618 10.973 -13.265 1.00 90.69 514 CYS A CA 1
ATOM 4098 C C . CYS A 1 514 ? 18.041 11.431 -13.628 1.00 90.69 514 CYS A C 1
ATOM 4100 O O . CYS A 1 514 ? 18.356 11.578 -14.813 1.00 90.69 514 CYS A O 1
ATOM 4102 N N . PRO A 1 515 ? 18.906 11.705 -12.639 1.00 85.69 515 PRO A N 1
ATOM 4103 C CA . PRO A 1 515 ? 20.322 11.919 -12.882 1.00 85.69 515 PRO A CA 1
ATOM 4104 C C . PRO A 1 515 ? 21.014 10.591 -13.219 1.00 85.69 515 PRO A C 1
ATOM 4106 O O . PRO A 1 515 ? 20.956 9.643 -12.441 1.00 85.69 515 PRO A O 1
ATOM 4109 N N . PHE A 1 516 ? 21.729 10.556 -14.342 1.00 84.44 516 PHE A N 1
ATOM 4110 C CA . PHE A 1 516 ? 22.765 9.554 -14.611 1.00 84.44 516 PHE A CA 1
ATOM 4111 C C . PHE A 1 516 ? 24.096 10.297 -14.720 1.00 84.44 516 PHE A C 1
ATOM 4113 O O . PHE A 1 516 ? 24.244 11.161 -15.581 1.00 84.44 516 PHE A O 1
ATOM 4120 N N . ASP A 1 517 ? 25.037 10.005 -13.820 1.00 76.38 517 ASP A N 1
ATOM 4121 C CA . ASP A 1 517 ? 26.409 10.542 -13.795 1.00 76.38 517 ASP A CA 1
ATOM 4122 C C . ASP A 1 517 ? 26.514 12.078 -14.004 1.00 76.38 517 ASP A C 1
ATOM 4124 O O . ASP A 1 517 ? 27.449 12.588 -14.616 1.00 76.38 517 ASP A O 1
ATOM 4128 N N . GLY A 1 518 ? 25.532 12.838 -13.497 1.00 80.25 518 GLY A N 1
ATOM 4129 C CA . GLY A 1 518 ? 25.452 14.305 -13.607 1.00 80.25 518 GLY A CA 1
ATOM 4130 C C . GLY A 1 518 ? 24.683 14.847 -14.824 1.00 80.25 518 GLY A C 1
ATOM 4131 O O . GLY A 1 518 ? 24.316 16.028 -14.838 1.00 80.25 518 GLY A O 1
ATOM 4132 N N . ALA A 1 519 ? 24.361 14.010 -15.812 1.00 88.06 519 ALA A N 1
ATOM 4133 C CA . ALA A 1 519 ? 23.467 14.365 -16.912 1.00 88.06 519 ALA A CA 1
ATOM 4134 C C . ALA A 1 519 ? 21.990 14.241 -16.505 1.00 88.06 519 ALA A C 1
ATOM 4136 O O . ALA A 1 519 ? 21.597 13.316 -15.786 1.00 88.06 519 ALA A O 1
ATOM 4137 N N . LEU A 1 520 ? 21.154 15.160 -16.997 1.00 91.75 520 LEU A N 1
ATOM 4138 C CA . LEU A 1 520 ? 19.705 15.077 -16.830 1.00 91.75 520 LEU A CA 1
ATOM 4139 C C . LEU A 1 520 ? 19.160 14.077 -17.850 1.00 91.75 520 LEU A C 1
ATOM 4141 O O . LEU A 1 520 ? 19.075 14.391 -19.037 1.00 91.75 520 LEU A O 1
ATOM 4145 N N . THR A 1 521 ? 18.786 12.883 -17.394 1.00 94.56 521 THR A N 1
ATOM 4146 C CA . THR A 1 521 ? 18.199 11.861 -18.264 1.00 94.56 521 THR A CA 1
ATOM 4147 C C . THR A 1 521 ? 16.684 11.946 -18.232 1.00 94.56 521 THR A C 1
ATOM 4149 O O . THR A 1 521 ? 16.048 11.869 -17.177 1.00 94.56 521 THR A O 1
ATOM 4152 N N . ILE A 1 522 ? 16.113 12.100 -19.420 1.00 95.38 522 ILE A N 1
ATOM 4153 C CA . ILE A 1 522 ? 14.683 12.195 -19.677 1.00 95.38 522 ILE A CA 1
ATOM 4154 C C . ILE A 1 522 ? 14.201 10.836 -20.171 1.00 95.38 522 ILE A C 1
ATOM 4156 O O . ILE A 1 522 ? 14.681 10.340 -21.191 1.00 95.38 522 ILE A O 1
ATOM 4160 N N . VAL A 1 523 ? 13.244 10.235 -19.467 1.00 96.44 523 VAL A N 1
ATOM 4161 C CA . VAL A 1 523 ? 12.699 8.925 -19.828 1.00 96.44 523 VAL A CA 1
ATOM 4162 C C . VAL A 1 523 ? 11.357 9.080 -20.531 1.00 96.44 523 VAL A C 1
ATOM 4164 O O . VAL A 1 523 ? 10.418 9.669 -19.989 1.00 96.44 523 VAL A O 1
ATOM 4167 N N . PHE A 1 524 ? 11.258 8.484 -21.713 1.00 96.62 524 PHE A N 1
ATOM 4168 C CA . PHE A 1 524 ? 10.042 8.350 -22.506 1.00 96.62 524 PHE A CA 1
ATOM 4169 C C . PHE A 1 524 ? 9.579 6.892 -22.496 1.00 96.62 524 PHE A C 1
ATOM 4171 O O . PHE A 1 524 ? 10.397 5.984 -22.645 1.00 96.62 524 PHE A O 1
ATOM 4178 N N . LEU A 1 525 ? 8.272 6.674 -22.352 1.00 96.38 525 LEU A N 1
ATOM 4179 C CA . LEU A 1 525 ? 7.652 5.349 -22.393 1.00 96.38 525 LEU A CA 1
ATOM 4180 C C . LEU A 1 525 ? 6.789 5.231 -23.649 1.00 96.38 525 LEU A C 1
ATOM 4182 O O . LEU A 1 525 ? 5.836 5.992 -23.789 1.00 96.38 525 LEU A O 1
ATOM 4186 N N . LEU A 1 526 ? 7.110 4.300 -24.547 1.00 96.38 526 LEU A N 1
ATOM 4187 C CA . LEU A 1 526 ? 6.301 4.019 -25.736 1.00 96.38 526 LEU A CA 1
ATOM 4188 C C . LEU A 1 526 ? 5.589 2.674 -25.588 1.00 96.38 526 LEU A C 1
ATOM 4190 O O . LEU A 1 526 ? 6.242 1.637 -25.499 1.00 96.38 526 LEU A O 1
ATOM 4194 N N . GLU A 1 527 ? 4.260 2.694 -25.604 1.00 95.12 527 GLU A N 1
ATOM 4195 C CA . GLU A 1 527 ? 3.410 1.502 -25.680 1.00 95.12 527 GLU A CA 1
ATOM 4196 C C . GLU A 1 527 ? 2.887 1.383 -27.109 1.00 95.12 527 GLU A C 1
ATOM 4198 O O . GLU A 1 527 ? 2.266 2.316 -27.619 1.00 95.12 527 GLU A O 1
ATOM 4203 N N . LEU A 1 528 ? 3.198 0.271 -27.780 1.00 96.00 528 LEU A N 1
ATOM 4204 C CA . LEU A 1 528 ? 2.867 0.059 -29.188 1.00 96.00 528 LEU A CA 1
ATOM 4205 C C . LEU A 1 528 ? 2.218 -1.313 -29.362 1.00 96.00 528 LEU A C 1
ATOM 4207 O O . LEU A 1 528 ? 2.739 -2.327 -28.894 1.00 96.00 528 LEU A O 1
ATOM 4211 N N . ASP A 1 529 ? 1.112 -1.360 -30.101 1.00 94.12 529 ASP A N 1
ATOM 4212 C CA . ASP A 1 529 ? 0.513 -2.629 -30.520 1.00 94.12 529 ASP A CA 1
ATOM 4213 C C . ASP A 1 529 ? 1.313 -3.284 -31.654 1.00 94.12 529 ASP A C 1
ATOM 4215 O O . ASP A 1 529 ? 1.321 -4.506 -31.757 1.00 94.12 529 ASP A O 1
ATOM 4219 N N . GLY A 1 530 ? 2.009 -2.495 -32.476 1.00 94.62 530 GLY A N 1
ATOM 4220 C CA . GLY A 1 530 ? 2.886 -2.973 -33.547 1.00 94.62 530 GLY A CA 1
ATOM 4221 C C . GLY A 1 530 ? 4.370 -3.002 -33.172 1.00 94.62 530 GLY A C 1
ATOM 4222 O O . GLY A 1 530 ? 4.755 -2.876 -32.006 1.00 94.62 530 GLY A O 1
ATOM 4223 N N . GLU A 1 531 ? 5.202 -3.156 -34.200 1.00 94.81 531 GLU A N 1
ATOM 4224 C CA . GLU A 1 531 ? 6.661 -3.021 -34.142 1.00 94.81 531 GLU A CA 1
ATOM 4225 C C . GLU A 1 531 ? 7.100 -1.549 -34.033 1.00 94.81 531 GLU A C 1
ATOM 4227 O O . GLU A 1 531 ? 6.322 -0.607 -34.226 1.00 94.81 531 GLU A O 1
ATOM 4232 N N . LEU A 1 532 ? 8.377 -1.330 -33.712 1.00 94.94 532 LEU A N 1
ATOM 4233 C CA . LEU A 1 532 ? 8.929 0.013 -33.564 1.00 94.94 532 LEU A CA 1
ATOM 4234 C C . LEU A 1 532 ? 9.319 0.623 -34.920 1.00 94.94 532 LEU A C 1
ATOM 4236 O O . LEU A 1 532 ? 10.438 0.467 -35.404 1.00 94.94 532 LEU A O 1
ATOM 4240 N N . GLU A 1 533 ? 8.412 1.405 -35.492 1.00 94.31 533 GLU A N 1
ATOM 4241 C CA . GLU A 1 533 ? 8.709 2.257 -36.646 1.00 94.31 533 GLU A CA 1
ATOM 4242 C C . GLU A 1 533 ? 9.407 3.590 -36.303 1.00 94.31 533 GLU A C 1
ATOM 4244 O O . GLU A 1 533 ? 9.244 4.170 -35.226 1.00 94.31 533 GLU A O 1
ATOM 4249 N N . LEU A 1 534 ? 10.081 4.160 -37.312 1.00 93.38 534 LEU A N 1
ATOM 4250 C CA . LEU A 1 534 ? 10.659 5.514 -37.318 1.00 93.38 534 LEU A CA 1
ATOM 4251 C C . LEU A 1 534 ? 9.629 6.621 -37.001 1.00 93.38 534 LEU A C 1
ATOM 4253 O O . LEU A 1 534 ? 9.974 7.685 -36.487 1.00 93.38 534 LEU A O 1
ATOM 4257 N N . SER A 1 535 ? 8.360 6.390 -37.348 1.00 94.31 535 SER A N 1
ATOM 4258 C CA . SER A 1 535 ? 7.231 7.302 -37.131 1.00 94.31 535 SER A CA 1
ATOM 4259 C C . SER A 1 535 ? 7.001 7.584 -35.638 1.00 94.31 535 SER A C 1
ATOM 4261 O O . SER A 1 535 ? 6.805 8.744 -35.267 1.00 94.31 535 SER A O 1
ATOM 4263 N N . HIS A 1 536 ? 7.129 6.559 -34.789 1.00 95.19 536 HIS A N 1
ATOM 4264 C CA . HIS A 1 536 ? 6.895 6.618 -33.343 1.00 95.19 536 HIS A CA 1
ATOM 4265 C C . HIS A 1 536 ? 7.949 7.429 -32.572 1.00 95.19 536 HIS A C 1
ATOM 4267 O O . HIS A 1 536 ? 7.646 7.971 -31.511 1.00 95.19 536 HIS A O 1
ATOM 4273 N N . LEU A 1 537 ? 9.174 7.556 -33.096 1.00 95.31 537 LEU A N 1
ATOM 4274 C CA . LEU A 1 537 ? 10.243 8.315 -32.432 1.00 95.31 537 LEU A CA 1
ATOM 4275 C C . LEU A 1 537 ? 10.198 9.823 -32.712 1.00 95.31 537 LEU A C 1
ATOM 4277 O O . LEU A 1 537 ? 10.723 10.600 -31.914 1.00 95.31 537 LEU A O 1
ATOM 4281 N N . LYS A 1 538 ? 9.544 10.275 -33.793 1.00 93.56 538 LYS A N 1
ATOM 4282 C CA . LYS A 1 538 ? 9.487 11.711 -34.140 1.00 93.56 538 LYS A CA 1
ATOM 4283 C C . LYS A 1 538 ? 8.961 12.585 -32.982 1.00 93.56 538 LYS A C 1
ATOM 4285 O O . LYS A 1 538 ? 9.612 13.589 -32.687 1.00 93.56 538 LYS A O 1
ATOM 4290 N N . PRO A 1 539 ? 7.875 12.221 -32.267 1.00 94.25 539 PRO A N 1
ATOM 4291 C CA . PRO A 1 539 ? 7.383 13.005 -31.131 1.00 94.25 539 PRO A CA 1
ATOM 4292 C C . PRO A 1 539 ? 8.352 13.064 -29.940 1.00 94.25 539 PRO A C 1
ATOM 4294 O O . PRO A 1 539 ? 8.407 14.086 -29.252 1.00 94.25 539 PRO A O 1
ATOM 4297 N N . VAL A 1 540 ? 9.140 12.004 -29.714 1.00 95.06 540 VAL A N 1
ATOM 4298 C CA . VAL A 1 540 ? 10.191 11.951 -28.678 1.00 95.06 540 VAL A CA 1
ATOM 4299 C C . VAL A 1 540 ? 11.321 12.922 -29.019 1.00 95.06 540 VAL A C 1
ATOM 4301 O O . VAL A 1 540 ? 11.717 13.736 -28.187 1.00 95.06 540 VAL A O 1
ATOM 4304 N N . MET A 1 541 ? 11.792 12.902 -30.268 1.00 93.44 541 MET A N 1
ATOM 4305 C CA . MET A 1 541 ? 12.863 13.786 -30.740 1.00 93.44 541 MET A CA 1
ATOM 4306 C C . MET A 1 541 ? 12.464 15.264 -30.666 1.00 93.44 541 MET A C 1
ATOM 4308 O O . MET A 1 541 ? 13.253 16.095 -30.217 1.00 93.44 541 MET A O 1
ATOM 4312 N N . VAL A 1 542 ? 11.229 15.603 -31.061 1.00 93.44 542 VAL A N 1
ATOM 4313 C CA . VAL A 1 542 ? 10.713 16.978 -30.956 1.00 93.44 542 VAL A CA 1
ATOM 4314 C C . VAL A 1 542 ? 10.709 17.444 -29.497 1.00 93.44 542 VAL A C 1
ATOM 4316 O O . VAL A 1 542 ? 11.145 18.566 -29.227 1.00 93.44 542 VAL A O 1
ATOM 4319 N N . ARG A 1 543 ? 10.296 16.593 -28.543 1.00 92.81 543 ARG A N 1
ATOM 4320 C CA . ARG A 1 543 ? 10.355 16.942 -27.114 1.00 92.81 543 ARG A CA 1
ATOM 4321 C C . ARG A 1 543 ? 11.791 17.102 -26.618 1.00 92.81 543 ARG A C 1
ATOM 4323 O O . ARG A 1 543 ? 12.077 18.066 -25.915 1.00 92.81 543 ARG A O 1
ATOM 4330 N N . LEU A 1 544 ? 12.705 16.211 -27.001 1.00 93.50 544 LEU A N 1
ATOM 4331 C CA . LEU A 1 544 ? 14.113 16.290 -26.602 1.00 93.50 544 LEU A CA 1
ATOM 4332 C C . LEU A 1 544 ? 14.784 17.587 -27.085 1.00 93.50 544 LEU A C 1
ATOM 4334 O O . LEU A 1 544 ? 15.515 18.225 -26.328 1.00 93.50 544 LEU A O 1
ATOM 4338 N N . LEU A 1 545 ? 14.496 18.022 -28.315 1.00 92.38 545 LEU A N 1
ATOM 4339 C CA . LEU A 1 545 ? 14.984 19.302 -28.836 1.00 92.38 545 LEU A CA 1
ATOM 4340 C C . LEU A 1 545 ? 14.427 20.499 -28.048 1.00 92.38 545 LEU A C 1
ATOM 4342 O O . LEU A 1 545 ? 15.179 21.427 -27.754 1.00 92.38 545 LEU A O 1
ATOM 4346 N N . GLN A 1 546 ? 13.149 20.471 -27.649 1.00 91.81 546 GLN A N 1
ATOM 4347 C CA . GLN A 1 546 ? 12.575 21.491 -26.757 1.00 91.81 546 GLN A CA 1
ATOM 4348 C C . GLN A 1 546 ? 13.273 21.495 -25.391 1.00 91.81 546 GLN A C 1
ATOM 4350 O O . GLN A 1 546 ? 13.711 22.547 -24.929 1.00 91.81 546 GLN A O 1
ATOM 4355 N N . LEU A 1 547 ? 13.468 20.322 -24.785 1.00 91.31 547 LEU A N 1
ATOM 4356 C CA . LEU A 1 547 ? 14.134 20.172 -23.489 1.00 91.31 547 LEU A CA 1
ATOM 4357 C C . LEU A 1 547 ? 15.578 20.689 -23.505 1.00 91.31 547 LEU A C 1
ATOM 4359 O O . LEU A 1 547 ? 16.001 21.344 -22.560 1.00 91.31 547 LEU A O 1
ATOM 4363 N N . ARG A 1 548 ? 16.323 20.500 -24.597 1.00 92.94 548 ARG A N 1
ATOM 4364 C CA . ARG A 1 548 ? 17.670 21.081 -24.769 1.00 92.94 548 ARG A CA 1
ATOM 4365 C C . ARG A 1 548 ? 17.662 22.613 -24.843 1.00 92.94 548 ARG A C 1
ATOM 4367 O O . ARG A 1 548 ? 18.636 23.255 -24.456 1.00 92.94 548 ARG A O 1
ATOM 4374 N N . VAL A 1 549 ? 16.564 23.214 -25.308 1.00 92.62 549 VAL A N 1
ATOM 4375 C CA . VAL A 1 549 ? 16.358 24.673 -25.296 1.00 92.62 549 VAL A CA 1
ATOM 4376 C C . VAL A 1 549 ? 15.876 25.171 -23.927 1.00 92.62 549 VAL A C 1
ATOM 4378 O O . VAL A 1 549 ? 16.230 26.288 -23.546 1.00 92.62 549 VAL A O 1
ATOM 4381 N N . GLU A 1 550 ? 15.121 24.360 -23.181 1.00 90.25 550 GLU A N 1
ATOM 4382 C CA . GLU A 1 550 ? 14.692 24.633 -21.800 1.00 90.25 550 GLU A CA 1
ATOM 4383 C C . GLU A 1 550 ? 15.876 24.550 -20.810 1.00 90.25 550 GLU A C 1
ATOM 4385 O O . GLU A 1 550 ? 16.056 25.445 -19.987 1.00 90.25 550 GLU A O 1
ATOM 4390 N N . PHE A 1 551 ? 16.733 23.530 -20.935 1.00 90.06 551 PHE A N 1
ATOM 4391 C CA . PHE A 1 551 ? 17.809 23.185 -19.993 1.00 90.06 551 PHE A CA 1
ATOM 4392 C C . PHE A 1 551 ? 19.224 23.463 -20.538 1.00 90.06 551 PHE A C 1
ATOM 4394 O O . PHE A 1 551 ? 20.137 22.664 -20.363 1.00 90.06 551 PHE A O 1
ATOM 4401 N N . LYS A 1 552 ? 19.449 24.623 -21.172 1.00 91.31 552 LYS A N 1
ATOM 4402 C CA . LYS A 1 552 ? 20.740 24.980 -21.820 1.00 91.31 552 LYS A CA 1
ATOM 4403 C C . LYS A 1 552 ? 21.989 24.883 -20.930 1.00 91.31 552 LYS A C 1
ATOM 4405 O O . LYS A 1 552 ? 23.099 24.863 -21.452 1.00 91.31 552 LYS A O 1
ATOM 4410 N N . SER A 1 553 ? 21.826 24.900 -19.608 1.00 90.38 553 SER A N 1
ATOM 4411 C CA . SER A 1 553 ? 22.909 24.842 -18.622 1.00 90.38 553 SER A CA 1
ATOM 4412 C C . SER A 1 553 ? 23.333 23.423 -18.221 1.00 90.38 553 SER A C 1
ATOM 4414 O O . SER A 1 553 ? 24.274 23.295 -17.444 1.00 90.38 553 SER A O 1
ATOM 4416 N N . GLN A 1 554 ? 22.658 22.371 -18.698 1.00 90.62 554 GLN A N 1
ATOM 4417 C CA . GLN A 1 554 ? 22.953 20.980 -18.337 1.00 90.62 554 GLN A CA 1
ATOM 4418 C C . GLN A 1 554 ? 22.848 20.065 -19.571 1.00 90.62 554 GLN A C 1
ATOM 4420 O O . GLN A 1 554 ? 21.951 20.262 -20.391 1.00 90.62 554 GLN A O 1
ATOM 4425 N N . PRO A 1 555 ? 23.719 19.049 -19.735 1.00 90.94 555 PRO A N 1
ATOM 4426 C CA . PRO A 1 555 ? 23.519 18.032 -20.763 1.00 90.94 555 PRO A CA 1
ATOM 4427 C C . PRO A 1 555 ? 22.204 17.273 -20.529 1.00 90.94 555 PRO A C 1
ATOM 4429 O O . PRO A 1 555 ? 21.963 16.749 -19.437 1.00 90.94 555 PRO A O 1
ATOM 4432 N N . VAL A 1 556 ? 21.368 17.220 -21.571 1.00 93.25 556 VAL A N 1
ATOM 4433 C CA . VAL A 1 556 ? 20.081 16.510 -21.580 1.00 93.25 556 VAL A CA 1
ATOM 4434 C C . VAL A 1 556 ? 20.196 15.253 -22.433 1.00 93.25 556 VAL A C 1
ATOM 4436 O O . VAL A 1 556 ? 20.319 15.329 -23.663 1.00 93.25 556 VAL A O 1
ATOM 4439 N N . HIS A 1 557 ? 20.111 14.109 -21.766 1.00 93.88 557 HIS A N 1
ATOM 4440 C CA . HIS A 1 557 ? 20.115 12.781 -22.370 1.00 93.88 557 HIS A CA 1
ATOM 4441 C C . HIS A 1 557 ? 18.695 12.216 -22.458 1.00 93.88 557 HIS A C 1
ATOM 4443 O O . HIS A 1 557 ? 17.834 12.583 -21.655 1.00 93.88 557 HIS A O 1
ATOM 4449 N N . ALA A 1 558 ? 18.433 11.319 -23.408 1.00 96.06 558 ALA A N 1
ATOM 4450 C CA . ALA A 1 558 ? 17.133 10.669 -23.549 1.00 96.06 558 ALA A CA 1
ATOM 4451 C C . ALA A 1 558 ? 17.239 9.146 -23.499 1.00 96.06 558 ALA A C 1
ATOM 4453 O O . ALA A 1 558 ? 18.029 8.533 -24.216 1.00 96.06 558 ALA A O 1
ATOM 4454 N N . VAL A 1 559 ? 16.360 8.536 -22.709 1.00 97.38 559 VAL A N 1
ATOM 4455 C CA . VAL A 1 559 ? 16.126 7.091 -22.682 1.00 97.38 559 VAL A CA 1
ATOM 4456 C C . VAL A 1 559 ? 14.695 6.826 -23.133 1.00 97.38 559 VAL A C 1
ATOM 4458 O O . VAL A 1 559 ? 13.744 7.381 -22.587 1.00 97.38 559 VAL A O 1
ATOM 4461 N N . CYS A 1 560 ? 14.531 5.962 -24.126 1.00 97.75 560 CYS A N 1
ATOM 4462 C CA . CYS A 1 560 ? 13.239 5.492 -24.596 1.00 97.75 560 CYS A CA 1
ATOM 4463 C C . CYS A 1 560 ? 13.069 4.017 -24.219 1.00 97.75 560 CYS A C 1
ATOM 4465 O O . CYS A 1 560 ? 13.805 3.158 -24.708 1.00 97.75 560 CYS A O 1
ATOM 4467 N N . ILE A 1 561 ? 12.111 3.729 -23.337 1.00 97.94 561 ILE A N 1
ATOM 4468 C CA . ILE A 1 561 ? 11.733 2.362 -22.965 1.00 97.94 561 ILE A CA 1
ATOM 4469 C C . ILE A 1 561 ? 10.493 2.000 -23.783 1.00 97.94 561 ILE A C 1
ATOM 4471 O O . ILE A 1 561 ? 9.482 2.705 -23.729 1.00 97.94 561 ILE A O 1
ATOM 4475 N N . VAL A 1 562 ? 10.571 0.915 -24.553 1.00 97.44 562 VAL A N 1
ATOM 4476 C CA . VAL A 1 562 ? 9.541 0.545 -25.535 1.00 97.44 562 VAL A CA 1
ATOM 4477 C C . VAL A 1 562 ? 8.882 -0.786 -25.174 1.00 97.44 562 VAL A C 1
ATOM 4479 O O . VAL A 1 562 ? 9.531 -1.832 -25.142 1.00 97.44 562 VAL A O 1
ATOM 4482 N N . ASN A 1 563 ? 7.571 -0.759 -24.951 1.00 96.50 563 ASN A N 1
ATOM 4483 C CA . ASN A 1 563 ? 6.695 -1.922 -24.837 1.00 96.50 563 ASN A CA 1
ATOM 4484 C C . ASN A 1 563 ? 5.987 -2.144 -26.187 1.00 96.50 563 ASN A C 1
ATOM 4486 O O . ASN A 1 563 ? 4.811 -1.824 -26.353 1.00 96.50 563 ASN A O 1
ATOM 4490 N N . HIS A 1 564 ? 6.744 -2.628 -27.176 1.00 95.56 564 HIS A N 1
ATOM 4491 C CA . HIS A 1 564 ? 6.217 -3.008 -28.492 1.00 95.56 564 HIS A CA 1
ATOM 4492 C C . HIS A 1 564 ? 5.435 -4.328 -28.445 1.00 95.56 564 HIS A C 1
ATOM 4494 O O . HIS A 1 564 ? 5.622 -5.136 -27.523 1.00 95.56 564 HIS A O 1
ATOM 4500 N N . GLN A 1 565 ? 4.576 -4.534 -29.449 1.00 93.62 565 GLN A N 1
ATOM 4501 C CA . GLN A 1 565 ? 3.714 -5.710 -29.591 1.00 93.62 565 GLN A CA 1
ATOM 4502 C C . GLN A 1 565 ? 3.008 -6.087 -28.274 1.00 93.62 565 GLN A C 1
ATOM 4504 O O . GLN A 1 565 ? 2.905 -7.257 -27.905 1.00 93.62 565 GLN A O 1
ATOM 4509 N N . GLN A 1 566 ? 2.527 -5.084 -27.528 1.00 92.44 566 GLN A N 1
ATOM 4510 C CA . GLN A 1 566 ? 2.028 -5.258 -26.155 1.00 92.44 566 GLN A CA 1
ATOM 4511 C C . GLN A 1 566 ? 0.815 -6.196 -26.025 1.00 92.44 566 GLN A C 1
ATOM 4513 O O . GLN A 1 566 ? 0.524 -6.687 -24.927 1.00 92.44 566 GLN A O 1
ATOM 4518 N N . HIS A 1 567 ? 0.110 -6.421 -27.137 1.00 90.62 567 HIS A N 1
ATOM 4519 C CA . HIS A 1 567 ? -1.034 -7.319 -27.263 1.00 90.62 567 HIS A CA 1
ATOM 4520 C C . HIS A 1 567 ? -0.629 -8.803 -27.381 1.00 90.62 567 HIS A C 1
ATOM 4522 O O . HIS A 1 567 ? -1.477 -9.671 -27.192 1.00 90.62 567 HIS A O 1
ATOM 4528 N N . LEU A 1 568 ? 0.648 -9.097 -27.659 1.00 90.94 568 LEU A N 1
ATOM 4529 C CA . LEU A 1 568 ? 1.201 -10.451 -27.726 1.00 90.94 568 LEU A CA 1
ATOM 4530 C C . LEU A 1 568 ? 1.851 -10.869 -26.397 1.00 90.94 568 LEU A C 1
ATOM 4532 O O . LEU A 1 568 ? 2.434 -10.050 -25.669 1.00 90.94 568 LEU A O 1
ATOM 4536 N N . GLU A 1 569 ? 1.810 -12.171 -26.111 1.00 85.56 569 GLU A N 1
ATOM 4537 C CA . GLU A 1 569 ? 2.588 -12.777 -25.025 1.00 85.56 569 GLU A CA 1
ATOM 4538 C C . GLU A 1 569 ? 4.102 -12.669 -25.301 1.00 85.56 569 GLU A C 1
ATOM 4540 O O . GLU A 1 569 ? 4.509 -12.652 -26.467 1.00 85.56 569 GLU A O 1
ATOM 4545 N N . PRO A 1 570 ? 4.970 -12.650 -24.269 1.00 83.88 570 PRO A N 1
ATOM 4546 C CA . PRO A 1 570 ? 6.412 -12.416 -24.430 1.00 83.88 570 PRO A CA 1
ATOM 4547 C C . PRO A 1 570 ? 7.144 -13.396 -25.359 1.00 83.88 570 PRO A C 1
ATOM 4549 O O . PRO A 1 570 ? 8.199 -13.045 -25.889 1.00 83.88 570 PRO A O 1
ATOM 4552 N N . ALA A 1 571 ? 6.599 -14.603 -25.545 1.00 82.88 571 ALA A N 1
ATOM 4553 C CA . ALA A 1 571 ? 7.136 -15.645 -26.420 1.00 82.88 571 ALA A CA 1
ATOM 4554 C C . ALA A 1 571 ? 6.885 -15.395 -27.920 1.00 82.88 571 ALA A C 1
ATOM 4556 O O . ALA A 1 571 ? 7.616 -15.931 -28.746 1.00 82.88 571 ALA A O 1
ATOM 4557 N N . TYR A 1 572 ? 5.877 -14.587 -28.272 1.00 87.06 572 TYR A N 1
ATOM 4558 C CA . TYR A 1 572 ? 5.512 -14.279 -29.664 1.00 87.06 572 TYR A CA 1
ATOM 4559 C C . TYR A 1 572 ? 5.968 -12.888 -30.117 1.00 87.06 572 TYR A C 1
ATOM 4561 O O . TYR A 1 572 ? 5.703 -12.502 -31.254 1.00 87.06 572 TYR A O 1
ATOM 4569 N N . ARG A 1 573 ? 6.624 -12.120 -29.239 1.00 89.00 573 ARG A N 1
ATOM 4570 C CA . ARG A 1 573 ? 7.155 -10.801 -29.590 1.00 89.00 573 ARG A CA 1
ATOM 4571 C C . ARG A 1 573 ? 8.461 -10.927 -30.357 1.00 89.00 573 ARG A C 1
ATOM 4573 O O . ARG A 1 573 ? 9.350 -11.693 -29.974 1.00 89.00 573 ARG A O 1
ATOM 4580 N N . GLU A 1 574 ? 8.587 -10.124 -31.403 1.00 86.25 574 GLU A N 1
ATOM 4581 C CA . GLU A 1 574 ? 9.808 -10.002 -32.182 1.00 86.25 574 GLU A CA 1
ATOM 4582 C C . GLU A 1 574 ? 10.978 -9.611 -31.268 1.00 86.25 574 GLU A C 1
ATOM 4584 O O . GLU A 1 574 ? 10.830 -8.889 -30.280 1.00 86.25 574 GLU A O 1
ATOM 4589 N N . SER A 1 575 ? 12.158 -10.142 -31.563 1.00 85.19 575 SER A N 1
ATOM 4590 C CA . SER A 1 575 ? 13.365 -9.924 -30.776 1.00 85.19 575 SER A CA 1
ATOM 4591 C C . SER A 1 575 ? 14.440 -9.363 -31.694 1.00 85.19 575 SER A C 1
ATOM 4593 O O . SER A 1 575 ? 14.798 -9.998 -32.681 1.00 85.19 575 SER A O 1
ATOM 4595 N N . TYR A 1 576 ? 14.973 -8.182 -31.380 1.00 84.81 576 TYR A N 1
ATOM 4596 C CA . TYR A 1 576 ? 15.972 -7.529 -32.226 1.00 84.81 576 TYR A CA 1
ATOM 4597 C C . TYR A 1 576 ? 17.385 -7.817 -31.716 1.00 84.81 576 TYR A C 1
ATOM 4599 O O . TYR A 1 576 ? 17.731 -7.479 -30.590 1.00 84.81 576 TYR A O 1
ATOM 4607 N N . ARG A 1 577 ? 18.246 -8.396 -32.562 1.00 83.06 577 ARG A N 1
ATOM 4608 C CA . ARG A 1 577 ? 19.704 -8.407 -32.321 1.00 83.06 577 ARG A CA 1
ATOM 4609 C C . ARG A 1 577 ? 20.307 -7.029 -32.613 1.00 83.06 577 ARG A C 1
ATOM 4611 O O . ARG A 1 577 ? 21.198 -6.565 -31.910 1.00 83.06 577 ARG A O 1
ATOM 4618 N N . THR A 1 578 ? 19.805 -6.388 -33.662 1.00 85.50 578 THR A N 1
ATOM 4619 C CA . THR A 1 578 ? 20.177 -5.053 -34.136 1.00 85.50 578 THR A CA 1
ATOM 4620 C C . THR A 1 578 ? 18.928 -4.379 -34.683 1.00 85.50 578 THR A C 1
ATOM 4622 O O . THR A 1 578 ? 18.158 -5.027 -35.393 1.00 85.50 578 THR A O 1
ATOM 4625 N N . LEU A 1 579 ? 18.741 -3.086 -34.415 1.00 89.19 579 LEU A N 1
ATOM 4626 C CA . LEU A 1 579 ? 17.698 -2.312 -35.090 1.00 89.19 579 LEU A CA 1
ATOM 4627 C C . LEU A 1 579 ? 18.013 -2.129 -36.581 1.00 89.19 579 LEU A C 1
ATOM 4629 O O . LEU A 1 579 ? 19.165 -2.238 -37.009 1.00 89.19 579 LEU A O 1
ATOM 4633 N N . ASN A 1 580 ? 16.987 -1.767 -37.356 1.00 90.62 580 ASN A N 1
ATOM 4634 C CA . ASN A 1 580 ? 17.151 -1.246 -38.712 1.00 90.62 580 ASN A CA 1
ATOM 4635 C C . ASN A 1 580 ? 18.202 -0.113 -38.723 1.00 90.62 580 ASN A C 1
ATOM 4637 O O . ASN A 1 580 ? 18.197 0.753 -37.843 1.00 90.62 580 ASN A O 1
ATOM 4641 N N . ALA A 1 581 ? 19.089 -0.115 -39.722 1.00 92.94 581 ALA A N 1
ATOM 4642 C CA . ALA A 1 581 ? 20.170 0.858 -39.848 1.00 92.94 581 ALA A CA 1
ATOM 4643 C C . ALA A 1 581 ? 19.676 2.316 -39.806 1.00 92.94 581 ALA A C 1
ATOM 4645 O O . ALA A 1 581 ? 20.266 3.125 -39.097 1.00 92.94 581 ALA A O 1
ATOM 4646 N N . GLU A 1 582 ? 18.566 2.642 -40.479 1.00 93.38 582 GLU A N 1
ATOM 4647 C CA . GLU A 1 582 ? 17.979 3.991 -40.474 1.00 93.38 582 GLU A CA 1
ATOM 4648 C C . GLU A 1 582 ? 17.519 4.406 -39.071 1.00 93.38 582 GLU A C 1
ATOM 4650 O O . GLU A 1 582 ? 17.776 5.528 -38.629 1.00 93.38 582 GLU A O 1
ATOM 4655 N N . LEU A 1 583 ? 16.885 3.481 -38.343 1.00 93.12 583 LEU A N 1
ATOM 4656 C CA . LEU A 1 583 ? 16.397 3.698 -36.983 1.00 93.12 583 LEU A CA 1
ATOM 4657 C C . LEU A 1 583 ? 17.559 3.886 -35.997 1.00 93.12 583 LEU A C 1
ATOM 4659 O O . LEU A 1 583 ? 17.526 4.791 -35.166 1.00 93.12 583 LEU A O 1
ATOM 4663 N N . ASN A 1 584 ? 18.617 3.080 -36.120 1.00 93.38 584 ASN A N 1
ATOM 4664 C CA . ASN A 1 584 ? 19.810 3.227 -35.290 1.00 93.38 584 ASN A CA 1
ATOM 4665 C C . ASN A 1 584 ? 20.566 4.529 -35.604 1.00 93.38 584 ASN A C 1
ATOM 4667 O O . ASN A 1 584 ? 20.957 5.247 -34.686 1.00 93.38 584 ASN A O 1
ATOM 4671 N N . THR A 1 585 ? 20.715 4.890 -36.884 1.00 94.69 585 THR A N 1
ATOM 4672 C CA . THR A 1 585 ? 21.284 6.184 -37.291 1.00 94.69 585 THR A CA 1
ATOM 4673 C C . THR A 1 585 ? 20.471 7.351 -36.731 1.00 94.69 585 THR A C 1
ATOM 4675 O O . THR A 1 585 ? 21.073 8.318 -36.267 1.00 94.69 585 THR A O 1
ATOM 4678 N N . LEU A 1 586 ? 19.136 7.267 -36.707 1.00 93.31 586 LEU A N 1
ATOM 4679 C CA . LEU A 1 586 ? 18.273 8.286 -36.102 1.00 93.31 586 LEU A CA 1
ATOM 4680 C C . LEU A 1 586 ? 18.527 8.438 -34.593 1.00 93.31 586 LEU A C 1
ATOM 4682 O O . LEU A 1 586 ? 18.733 9.556 -34.123 1.00 93.31 586 LEU A O 1
ATOM 4686 N N . LEU A 1 587 ? 18.539 7.324 -33.851 1.00 95.06 587 LEU A N 1
ATOM 4687 C CA . LEU A 1 587 ? 18.779 7.304 -32.403 1.00 95.06 587 LEU A CA 1
ATOM 4688 C C . LEU A 1 587 ? 20.146 7.899 -32.045 1.00 95.06 587 LEU A C 1
ATOM 4690 O O . LEU A 1 587 ? 20.229 8.763 -31.176 1.00 95.06 587 LEU A O 1
ATOM 4694 N N . VAL A 1 588 ? 21.202 7.495 -32.760 1.00 94.62 588 VAL A N 1
ATOM 4695 C CA . VAL A 1 588 ? 22.560 8.034 -32.581 1.00 94.62 588 VAL A CA 1
ATOM 4696 C C . VAL A 1 588 ? 22.609 9.527 -32.927 1.00 94.62 588 VAL A C 1
ATOM 4698 O O . VAL A 1 588 ? 23.140 10.313 -32.149 1.00 94.62 588 VAL A O 1
ATOM 4701 N N . SER A 1 589 ? 22.002 9.945 -34.045 1.00 92.12 589 SER A N 1
ATOM 4702 C CA . SER A 1 589 ? 22.009 11.351 -34.500 1.00 92.12 589 SER A CA 1
ATOM 4703 C C . SER A 1 589 ? 21.228 12.306 -33.594 1.00 92.12 589 SER A C 1
ATOM 4705 O O . SER A 1 589 ? 21.351 13.521 -33.736 1.00 92.12 589 SER A O 1
ATOM 4707 N N . CYS A 1 590 ? 20.382 11.785 -32.706 1.00 90.69 590 CYS A N 1
ATOM 4708 C CA . CYS A 1 590 ? 19.606 12.573 -31.748 1.00 90.69 590 CYS A CA 1
ATOM 4709 C C . CYS A 1 590 ? 19.907 12.219 -30.290 1.00 90.69 590 CYS A C 1
ATOM 4711 O O . CYS A 1 590 ? 19.195 12.687 -29.407 1.00 90.69 590 CYS A O 1
ATOM 4713 N N . GLU A 1 591 ? 20.975 11.451 -30.051 1.00 92.75 591 GLU A N 1
ATOM 4714 C CA . GLU A 1 591 ? 21.486 11.109 -28.722 1.00 92.75 591 GLU A CA 1
ATOM 4715 C C . GLU A 1 591 ? 20.402 10.492 -27.816 1.00 92.75 591 GLU A C 1
ATOM 4717 O O . GLU A 1 591 ? 20.197 10.889 -26.669 1.00 92.75 591 GLU A O 1
ATOM 4722 N N . VAL A 1 592 ? 19.674 9.519 -28.373 1.00 96.25 592 VAL A N 1
ATOM 4723 C CA . VAL A 1 592 ? 18.630 8.752 -27.684 1.00 96.25 592 VAL A CA 1
ATOM 4724 C C . VAL A 1 592 ? 19.121 7.323 -27.464 1.00 96.25 592 VAL A C 1
ATOM 4726 O O . VAL A 1 592 ? 19.509 6.645 -28.418 1.00 96.25 592 VAL A O 1
ATOM 4729 N N . SER A 1 593 ? 19.055 6.841 -26.225 1.00 97.06 593 SER A N 1
ATOM 4730 C CA . SER A 1 593 ? 19.156 5.409 -25.909 1.00 97.06 593 SER A CA 1
ATOM 4731 C C . SER A 1 593 ? 17.798 4.756 -26.100 1.00 97.06 593 SER A C 1
ATOM 4733 O O . SER A 1 593 ? 16.789 5.314 -25.662 1.00 97.06 593 SER A O 1
ATOM 4735 N N . LEU A 1 594 ? 17.752 3.555 -26.665 1.00 97.62 594 LEU A N 1
ATOM 4736 C CA . LEU A 1 594 ? 16.517 2.785 -26.776 1.00 97.62 594 LEU A CA 1
ATOM 4737 C C . LEU A 1 594 ? 16.673 1.390 -26.185 1.00 97.62 594 LEU A C 1
ATOM 4739 O O . LEU A 1 594 ? 17.615 0.683 -26.526 1.00 97.62 594 LEU A O 1
ATOM 4743 N N . VAL A 1 595 ? 15.723 0.979 -25.347 1.00 97.31 595 VAL A N 1
ATOM 4744 C CA . VAL A 1 595 ? 15.662 -0.365 -24.762 1.00 97.31 595 VAL A CA 1
ATOM 4745 C C . VAL A 1 595 ? 14.239 -0.917 -24.855 1.00 97.31 595 VAL A C 1
ATOM 4747 O O . VAL A 1 595 ? 13.267 -0.192 -24.630 1.00 97.31 595 VAL A O 1
ATOM 4750 N N . PHE A 1 596 ? 14.092 -2.203 -25.173 1.00 96.62 596 PHE A N 1
ATOM 4751 C CA . PHE A 1 596 ? 12.787 -2.861 -25.119 1.00 96.62 596 PHE A CA 1
ATOM 4752 C C . PHE A 1 596 ? 12.494 -3.350 -23.704 1.00 96.62 596 PHE A C 1
ATOM 4754 O O . PHE A 1 596 ? 13.340 -3.956 -23.046 1.00 96.62 596 PHE A O 1
ATOM 4761 N N . ALA A 1 597 ? 11.264 -3.127 -23.248 1.00 96.19 597 ALA A N 1
ATOM 4762 C CA . ALA A 1 597 ? 10.805 -3.548 -21.929 1.00 96.19 597 ALA A CA 1
ATOM 4763 C C . ALA A 1 597 ? 10.959 -5.066 -21.729 1.00 96.19 597 ALA A C 1
ATOM 4765 O O . ALA A 1 597 ? 11.392 -5.512 -20.674 1.00 96.19 597 ALA A O 1
ATOM 4766 N N . SER A 1 598 ? 10.684 -5.852 -22.774 1.00 93.06 598 SER A N 1
ATOM 4767 C CA . SER A 1 598 ? 10.804 -7.313 -22.761 1.00 93.06 598 SER A CA 1
ATOM 4768 C C . SER A 1 598 ? 12.258 -7.803 -22.660 1.00 93.06 598 SER A C 1
ATOM 4770 O O . SER A 1 598 ? 12.515 -8.823 -22.021 1.00 93.06 598 SER A O 1
ATOM 4772 N N . ASP A 1 599 ? 13.220 -7.099 -23.262 1.00 93.88 599 ASP A N 1
ATOM 4773 C CA . ASP A 1 599 ? 14.653 -7.389 -23.117 1.00 93.88 599 ASP A CA 1
ATOM 4774 C C . ASP A 1 599 ? 15.119 -7.069 -21.691 1.00 93.88 599 ASP A C 1
ATOM 4776 O O . ASP A 1 599 ? 15.803 -7.873 -21.052 1.00 93.88 599 ASP A O 1
ATOM 4780 N N . LEU A 1 600 ? 14.676 -5.920 -21.170 1.00 95.31 600 LEU A N 1
ATOM 4781 C CA . LEU A 1 600 ? 15.000 -5.447 -19.831 1.00 95.31 600 LEU A CA 1
ATOM 4782 C C . LEU A 1 600 ? 14.503 -6.426 -18.753 1.00 95.31 600 LEU A C 1
ATOM 4784 O O . LEU A 1 600 ? 15.288 -6.818 -17.891 1.00 95.31 600 LEU A O 1
ATOM 4788 N N . THR A 1 601 ? 13.254 -6.907 -18.829 1.00 94.25 601 THR A N 1
ATOM 4789 C CA . THR A 1 601 ? 12.709 -7.882 -17.860 1.00 94.25 601 THR A CA 1
ATOM 4790 C C . THR A 1 601 ? 13.485 -9.197 -17.844 1.00 94.25 601 THR A C 1
ATOM 4792 O O . THR A 1 601 ? 13.753 -9.735 -16.769 1.00 94.25 601 THR A O 1
ATOM 4795 N N . ARG A 1 602 ? 13.902 -9.711 -19.011 1.00 93.19 602 ARG A N 1
ATOM 4796 C CA . ARG A 1 602 ? 14.716 -10.939 -19.085 1.00 93.19 602 ARG A CA 1
ATOM 4797 C C . ARG A 1 602 ? 16.082 -10.752 -18.431 1.00 93.19 602 ARG A C 1
ATOM 4799 O O . ARG A 1 602 ? 16.561 -11.656 -17.748 1.00 93.19 602 ARG A O 1
ATOM 4806 N N . TYR A 1 603 ? 16.700 -9.584 -18.608 1.00 95.50 603 TYR A N 1
ATOM 4807 C CA . TYR A 1 603 ? 17.970 -9.261 -17.958 1.00 95.50 603 TYR A CA 1
ATOM 4808 C C . TYR A 1 603 ? 17.816 -9.128 -16.443 1.00 95.50 603 TYR A C 1
ATOM 4810 O O . TYR A 1 603 ? 18.618 -9.695 -15.710 1.00 95.50 603 TYR A O 1
ATOM 4818 N N . PHE A 1 604 ? 16.756 -8.471 -15.968 1.00 94.62 604 PHE A N 1
ATOM 4819 C CA . PHE A 1 604 ? 16.418 -8.409 -14.543 1.00 94.62 604 PHE A CA 1
ATOM 4820 C C . PHE A 1 604 ? 16.166 -9.793 -13.930 1.00 94.62 604 PHE A C 1
ATOM 4822 O O . PHE A 1 604 ? 16.644 -10.081 -12.836 1.00 94.62 604 PHE A O 1
ATOM 4829 N N . THR A 1 605 ? 15.497 -10.680 -14.665 1.00 93.00 605 THR A N 1
ATOM 4830 C CA . THR A 1 605 ? 15.283 -12.081 -14.268 1.00 93.00 605 THR A CA 1
ATOM 4831 C C . THR A 1 605 ? 16.621 -12.823 -14.149 1.00 93.00 605 THR A C 1
ATOM 4833 O O . THR A 1 605 ? 16.877 -13.511 -13.162 1.00 93.00 605 THR A O 1
ATOM 4836 N N . GLY A 1 606 ? 17.534 -12.621 -15.106 1.00 93.44 606 GLY A N 1
ATOM 4837 C CA . GLY A 1 606 ? 18.912 -13.108 -15.009 1.00 93.44 606 GLY A CA 1
ATOM 4838 C C . GLY A 1 606 ? 19.696 -12.496 -13.840 1.00 93.44 606 GLY A C 1
ATOM 4839 O O . GLY A 1 606 ? 20.444 -13.205 -13.174 1.00 93.44 606 GLY A O 1
ATOM 4840 N N . ALA A 1 607 ? 19.482 -11.218 -13.531 1.00 93.94 607 ALA A N 1
ATOM 4841 C CA . ALA A 1 607 ? 20.101 -10.544 -12.395 1.00 93.94 607 ALA A CA 1
ATOM 4842 C C . ALA A 1 607 ? 19.651 -11.134 -11.052 1.00 93.94 607 ALA A C 1
ATOM 4844 O O . ALA A 1 607 ? 20.512 -11.515 -10.263 1.00 93.94 607 ALA A O 1
ATOM 4845 N N . ARG A 1 608 ? 18.340 -11.331 -10.841 1.00 90.69 608 ARG A N 1
ATOM 4846 C CA . ARG A 1 608 ? 17.789 -11.967 -9.629 1.00 90.69 608 ARG A CA 1
ATOM 4847 C C . ARG A 1 608 ? 18.261 -13.415 -9.461 1.00 90.69 608 ARG A C 1
ATOM 4849 O O . ARG A 1 608 ? 18.714 -13.787 -8.387 1.00 90.69 608 ARG A O 1
ATOM 4856 N N . HIS A 1 609 ? 18.173 -14.244 -10.505 1.00 90.62 609 HIS A N 1
ATOM 4857 C CA . HIS A 1 609 ? 18.433 -15.688 -10.372 1.00 90.62 609 HIS A CA 1
ATOM 4858 C C . HIS A 1 609 ? 19.897 -16.104 -10.580 1.00 90.62 609 HIS A C 1
ATOM 4860 O O . HIS A 1 609 ? 20.270 -17.219 -10.218 1.00 90.62 609 HIS A O 1
ATOM 4866 N N . LYS A 1 610 ? 20.732 -15.255 -11.194 1.00 91.06 610 LYS A N 1
ATOM 4867 C CA . LYS A 1 610 ? 22.135 -15.568 -11.533 1.00 91.06 610 LYS A CA 1
ATOM 4868 C C . LYS A 1 610 ? 23.127 -14.498 -11.065 1.00 91.06 610 LYS A C 1
ATOM 4870 O O . LYS A 1 610 ? 24.283 -14.529 -11.486 1.00 91.06 610 LYS A O 1
ATOM 4875 N N . ASN A 1 611 ? 22.695 -13.573 -10.203 1.00 91.31 611 ASN A N 1
ATOM 4876 C CA . ASN A 1 611 ? 23.505 -12.495 -9.623 1.00 91.31 611 ASN A CA 1
ATOM 4877 C C . ASN A 1 611 ? 24.246 -11.642 -10.675 1.00 91.31 611 ASN A C 1
ATOM 4879 O O . ASN A 1 611 ? 25.400 -11.247 -10.490 1.00 91.31 611 ASN A O 1
ATOM 4883 N N . TRP A 1 612 ? 23.603 -11.376 -11.817 1.00 94.12 612 TRP A N 1
ATOM 4884 C CA . TRP A 1 612 ? 24.152 -10.473 -12.831 1.00 94.12 612 TRP A CA 1
ATOM 4885 C C . TRP A 1 612 ? 24.113 -9.023 -12.346 1.00 94.12 612 TRP A C 1
ATOM 4887 O O . TRP A 1 612 ? 23.079 -8.543 -11.892 1.00 94.12 612 TRP A O 1
ATOM 4897 N N . ARG A 1 613 ? 25.221 -8.294 -12.519 1.00 93.38 613 ARG A N 1
ATOM 4898 C CA . ARG A 1 613 ? 25.257 -6.843 -12.281 1.00 93.38 613 ARG A CA 1
ATOM 4899 C C . ARG A 1 613 ? 24.379 -6.111 -13.291 1.00 93.38 613 ARG A C 1
ATOM 4901 O O . ARG A 1 613 ? 24.326 -6.504 -14.458 1.00 93.38 613 ARG A O 1
ATOM 4908 N N . LEU A 1 614 ? 23.750 -5.016 -12.883 1.00 94.88 614 LEU A N 1
ATOM 4909 C CA . LEU A 1 614 ? 22.940 -4.167 -13.760 1.00 94.88 614 LEU A CA 1
ATOM 4910 C C . LEU A 1 614 ? 23.789 -3.112 -14.490 1.00 94.88 614 LEU A C 1
ATOM 4912 O O . LEU A 1 614 ? 23.378 -2.630 -15.546 1.00 94.88 614 LEU A O 1
ATOM 4916 N N . THR A 1 615 ? 24.997 -2.826 -13.990 1.00 93.38 615 THR A N 1
ATOM 4917 C CA . THR A 1 615 ? 26.006 -1.920 -14.564 1.00 93.38 615 THR A CA 1
ATOM 4918 C C . THR A 1 615 ? 26.116 -1.975 -16.102 1.00 93.38 615 THR A C 1
ATOM 4920 O O . THR A 1 615 ? 26.057 -0.907 -16.702 1.00 93.38 615 THR A O 1
ATOM 4923 N N . PRO A 1 616 ? 26.193 -3.135 -16.792 1.00 94.69 616 PRO A N 1
ATOM 4924 C CA . PRO A 1 616 ? 26.285 -3.161 -18.258 1.00 94.69 616 PRO A CA 1
ATOM 4925 C C . PRO A 1 616 ? 25.080 -2.529 -18.973 1.00 94.69 616 PRO A C 1
ATOM 4927 O O . PRO A 1 616 ? 25.251 -1.776 -19.930 1.00 94.69 616 PRO A O 1
ATOM 4930 N N . VAL A 1 617 ? 23.858 -2.786 -18.492 1.00 95.44 617 VAL A N 1
ATOM 4931 C CA . VAL A 1 617 ? 22.634 -2.167 -19.035 1.00 95.44 617 VAL A CA 1
ATOM 4932 C C . VAL A 1 617 ? 22.546 -0.705 -18.603 1.00 95.44 617 VAL A C 1
ATOM 4934 O O . VAL A 1 617 ? 22.206 0.153 -19.415 1.00 95.44 617 VAL A O 1
ATOM 4937 N N . ARG A 1 618 ? 22.914 -0.403 -17.352 1.00 94.44 618 ARG A N 1
ATOM 4938 C CA . ARG A 1 618 ? 22.982 0.959 -16.806 1.00 94.44 618 ARG A CA 1
ATOM 4939 C C . ARG A 1 618 ? 23.886 1.864 -17.639 1.00 94.44 618 ARG A C 1
ATOM 4941 O O . ARG A 1 618 ? 23.492 2.977 -17.963 1.00 94.44 618 ARG A O 1
ATOM 4948 N N . ASP A 1 619 ? 25.072 1.387 -17.995 1.00 93.56 619 ASP A N 1
ATOM 4949 C CA . ASP A 1 619 ? 26.053 2.141 -18.771 1.00 93.56 619 ASP A CA 1
ATOM 4950 C C . ASP A 1 619 ? 25.681 2.174 -20.260 1.00 93.56 619 ASP A C 1
ATOM 4952 O O . ASP A 1 619 ? 25.856 3.201 -20.912 1.00 93.56 619 ASP A O 1
ATOM 4956 N N . GLY A 1 620 ? 25.049 1.116 -20.782 1.00 94.31 620 GLY A N 1
ATOM 4957 C CA . GLY A 1 620 ? 24.411 1.140 -22.100 1.00 94.31 620 GLY A CA 1
ATOM 4958 C C . GLY A 1 620 ? 23.353 2.245 -22.227 1.00 94.31 620 GLY A C 1
ATOM 4959 O O . GLY A 1 620 ? 23.346 2.967 -23.220 1.00 94.31 620 GLY A O 1
ATOM 4960 N N . LEU A 1 621 ? 22.527 2.453 -21.194 1.00 94.75 621 LEU A N 1
ATOM 4961 C CA . LEU A 1 621 ? 21.538 3.542 -21.120 1.00 94.75 621 LEU A CA 1
ATOM 4962 C C . LEU A 1 621 ? 22.144 4.951 -20.978 1.00 94.75 621 LEU A C 1
ATOM 4964 O O . LEU A 1 621 ? 21.419 5.932 -21.138 1.00 94.75 621 LEU A O 1
ATOM 4968 N N . LYS A 1 622 ? 23.451 5.077 -20.709 1.00 92.31 622 LYS A N 1
ATOM 4969 C CA . LYS A 1 622 ? 24.196 6.350 -20.805 1.00 92.31 622 LYS A CA 1
ATOM 4970 C C . LYS A 1 622 ? 24.735 6.598 -22.222 1.00 92.31 622 LYS A C 1
ATOM 4972 O O . LYS A 1 622 ? 25.109 7.723 -22.543 1.00 92.31 622 LYS A O 1
ATOM 4977 N N . GLY A 1 623 ? 24.818 5.549 -23.043 1.00 92.81 623 GLY A N 1
ATOM 4978 C CA . GLY A 1 623 ? 25.225 5.609 -24.445 1.00 92.81 623 GLY A CA 1
ATOM 4979 C C . GLY A 1 623 ? 24.117 6.124 -25.366 1.00 92.81 623 GLY A C 1
ATOM 4980 O O . GLY A 1 623 ? 23.109 6.657 -24.922 1.00 92.81 623 GLY A O 1
ATOM 4981 N N . VAL A 1 624 ? 24.302 5.970 -26.678 1.00 94.56 624 VAL A N 1
ATOM 4982 C CA . VAL A 1 624 ? 23.323 6.379 -27.702 1.00 94.56 624 VAL A CA 1
ATOM 4983 C C . VAL A 1 624 ? 23.068 5.226 -28.673 1.00 94.56 624 VAL A C 1
ATOM 4985 O O . VAL A 1 624 ? 23.980 4.451 -28.960 1.00 94.56 624 VAL A O 1
ATOM 4988 N N . GLY A 1 625 ? 21.848 5.114 -29.202 1.00 96.12 625 GLY A N 1
ATOM 4989 C CA . GLY A 1 625 ? 21.438 3.989 -30.050 1.00 96.12 625 GLY A CA 1
ATOM 4990 C C . GLY A 1 625 ? 20.704 2.881 -29.286 1.00 96.12 625 GLY A C 1
ATOM 4991 O O . GLY A 1 625 ? 20.144 3.101 -28.211 1.00 96.12 625 GLY A O 1
ATOM 4992 N N . TYR A 1 626 ? 20.663 1.682 -29.870 1.00 96.12 626 TYR A N 1
ATOM 4993 C CA . TYR A 1 626 ? 20.023 0.517 -29.249 1.00 96.12 626 TYR A CA 1
ATOM 4994 C C . TYR A 1 626 ? 20.863 -0.063 -28.104 1.00 96.12 626 TYR A C 1
ATOM 4996 O O . TYR A 1 626 ? 22.032 -0.401 -28.286 1.00 96.12 626 TYR A O 1
ATOM 5004 N N . VAL A 1 627 ? 20.239 -0.234 -26.940 1.00 95.81 627 VAL A N 1
ATOM 5005 C CA . VAL A 1 627 ? 20.832 -0.838 -25.747 1.00 95.81 627 VAL A CA 1
ATOM 5006 C C . VAL A 1 627 ? 20.399 -2.298 -25.659 1.00 95.81 627 VAL A C 1
ATOM 5008 O O . VAL A 1 627 ? 19.284 -2.615 -25.248 1.00 95.81 627 VAL A O 1
ATOM 5011 N N . THR A 1 628 ? 21.299 -3.199 -26.048 1.00 92.25 628 THR A N 1
ATOM 5012 C CA . THR A 1 628 ? 21.083 -4.648 -25.967 1.00 92.25 628 THR A CA 1
ATOM 5013 C C . THR A 1 628 ? 21.193 -5.142 -24.525 1.00 92.25 628 THR A C 1
ATOM 5015 O O . THR A 1 628 ? 22.267 -5.047 -23.926 1.00 92.25 628 THR A O 1
ATOM 5018 N N . CYS A 1 629 ? 20.149 -5.771 -23.987 1.00 93.81 629 CYS A N 1
ATOM 5019 C CA . CYS A 1 629 ? 20.209 -6.445 -22.684 1.00 93.81 629 CYS A CA 1
ATOM 5020 C C . CYS A 1 629 ? 20.728 -7.894 -22.815 1.00 93.81 629 CYS A C 1
ATOM 5022 O O . CYS A 1 629 ? 20.058 -8.854 -22.435 1.00 93.81 629 CYS A O 1
ATOM 5024 N N . ASN A 1 630 ? 21.918 -8.055 -23.402 1.00 94.19 630 ASN A N 1
ATOM 5025 C CA . ASN A 1 630 ? 22.583 -9.355 -23.557 1.00 94.19 630 ASN A CA 1
ATOM 5026 C C . ASN A 1 630 ? 23.153 -9.841 -22.213 1.00 94.19 630 ASN A C 1
ATOM 5028 O O . ASN A 1 630 ? 23.599 -9.001 -21.433 1.00 94.19 630 ASN A O 1
ATOM 5032 N N . PRO A 1 631 ? 23.225 -11.159 -21.943 1.00 94.38 631 PRO A N 1
ATOM 5033 C CA . PRO A 1 631 ? 23.819 -11.662 -20.707 1.00 94.38 631 PRO A CA 1
ATOM 5034 C C . PRO A 1 631 ? 25.274 -11.198 -20.513 1.00 94.38 631 PRO A C 1
ATOM 5036 O O . PRO A 1 631 ? 26.044 -11.206 -21.484 1.00 94.38 631 PRO A O 1
ATOM 5039 N N . PRO A 1 632 ? 25.692 -10.844 -19.284 1.00 92.44 632 PRO A N 1
ATOM 5040 C CA . PRO A 1 632 ? 27.061 -10.428 -19.009 1.00 92.44 632 PRO A CA 1
ATOM 5041 C C . PRO A 1 632 ? 28.052 -11.558 -19.306 1.00 92.44 632 PRO A C 1
ATOM 5043 O O . PRO A 1 632 ? 27.728 -12.742 -19.194 1.00 92.44 632 PRO A O 1
ATOM 5046 N N . SER A 1 633 ? 29.273 -11.181 -19.690 1.00 91.12 633 SER A N 1
ATOM 5047 C CA . SER A 1 633 ? 30.358 -12.113 -20.036 1.00 91.12 633 SER A CA 1
ATOM 5048 C C . SER A 1 633 ? 29.975 -13.156 -21.099 1.00 91.12 633 SER A C 1
ATOM 5050 O O . SER A 1 633 ? 30.525 -14.256 -21.129 1.00 91.12 633 SER A O 1
ATOM 5052 N N . SER A 1 634 ? 29.042 -12.821 -21.997 1.00 94.00 634 SER A N 1
ATOM 5053 C CA . SER A 1 634 ? 28.604 -13.692 -23.089 1.00 94.00 634 SER A CA 1
ATOM 5054 C C . SER A 1 634 ? 28.740 -13.018 -24.455 1.00 94.00 634 SER A C 1
ATOM 5056 O O . SER A 1 634 ? 28.718 -11.793 -24.566 1.00 94.00 634 SER A O 1
ATOM 5058 N N . ILE A 1 635 ? 28.885 -13.827 -25.506 1.00 94.19 635 ILE A N 1
ATOM 5059 C CA . ILE A 1 635 ? 28.908 -13.375 -26.903 1.00 94.19 635 ILE A CA 1
ATOM 5060 C C . ILE A 1 635 ? 27.781 -14.089 -27.648 1.00 94.19 635 ILE A C 1
ATOM 5062 O O . ILE A 1 635 ? 27.588 -15.291 -27.471 1.00 94.19 635 ILE A O 1
ATOM 5066 N N . TYR A 1 636 ? 27.046 -13.369 -28.495 1.00 95.12 636 TYR A N 1
ATOM 5067 C CA . TYR A 1 636 ? 26.051 -13.968 -29.387 1.00 95.12 636 TYR A CA 1
ATOM 5068 C C . TYR A 1 636 ? 26.700 -14.997 -30.332 1.00 95.12 636 TYR A C 1
ATOM 5070 O O . TYR A 1 636 ? 27.747 -14.740 -30.925 1.00 95.12 636 TYR A O 1
ATOM 5078 N N . VAL A 1 637 ? 26.051 -16.150 -30.491 1.00 95.75 637 VAL A N 1
ATOM 5079 C CA . VAL A 1 637 ? 26.519 -17.282 -31.308 1.00 95.75 637 VAL A CA 1
ATOM 5080 C C . VAL A 1 637 ? 25.573 -17.592 -32.459 1.00 95.75 637 VAL A C 1
ATOM 5082 O O . VAL A 1 637 ? 26.027 -18.021 -33.518 1.00 95.75 637 VAL A O 1
ATOM 5085 N N . GLY A 1 638 ? 24.266 -17.424 -32.271 1.00 96.19 638 GLY A N 1
ATOM 5086 C CA . GLY A 1 638 ? 23.286 -17.825 -33.271 1.00 96.19 638 GLY A CA 1
ATOM 5087 C C . GLY A 1 638 ? 21.849 -17.778 -32.777 1.00 96.19 638 GLY A C 1
ATOM 5088 O O . GLY A 1 638 ? 21.553 -17.248 -31.706 1.00 96.19 638 GLY A O 1
ATOM 5089 N N . GLU A 1 639 ? 20.960 -18.365 -33.567 1.00 97.00 639 GLU A N 1
ATOM 5090 C CA . GLU A 1 639 ? 19.512 -18.337 -33.358 1.00 97.00 639 GLU A CA 1
ATOM 5091 C C . GLU A 1 639 ? 18.910 -19.742 -33.478 1.00 97.00 639 GLU A C 1
ATOM 5093 O O . GLU A 1 639 ? 19.300 -20.522 -34.352 1.00 97.00 639 GLU A O 1
ATOM 5098 N N . VAL A 1 640 ? 17.968 -20.082 -32.595 1.00 96.62 640 VAL A N 1
ATOM 5099 C CA . VAL A 1 640 ? 17.233 -21.353 -32.618 1.00 96.62 640 VAL A CA 1
ATOM 5100 C C . VAL A 1 640 ? 16.232 -21.337 -33.774 1.00 96.62 640 VAL A C 1
ATOM 5102 O O . VAL A 1 640 ? 15.147 -20.779 -33.667 1.00 96.62 640 VAL A O 1
ATOM 5105 N N . VAL A 1 641 ? 16.579 -21.997 -34.876 1.00 97.12 641 VAL A N 1
ATOM 5106 C CA . VAL A 1 641 ? 15.703 -22.186 -36.045 1.00 97.12 641 VAL A CA 1
ATOM 5107 C C . VAL A 1 641 ? 14.690 -23.309 -35.813 1.00 97.12 641 VAL A C 1
ATOM 5109 O O . VAL A 1 641 ? 13.634 -23.319 -36.436 1.00 97.12 641 VAL A O 1
ATOM 5112 N N . LYS A 1 642 ? 15.013 -24.292 -34.959 1.00 96.50 642 LYS A N 1
ATOM 5113 C CA . LYS A 1 642 ? 14.115 -25.417 -34.674 1.00 96.50 642 LYS A CA 1
ATOM 5114 C C . LYS A 1 642 ? 14.312 -26.013 -33.288 1.00 96.50 642 LYS A C 1
ATOM 5116 O O . LYS A 1 642 ? 15.452 -26.201 -32.871 1.00 96.50 642 LYS A O 1
ATOM 5121 N N . LEU A 1 643 ? 13.236 -26.407 -32.611 1.00 94.88 643 LEU A N 1
ATOM 5122 C CA . LEU A 1 643 ? 13.316 -27.019 -31.278 1.00 94.88 643 LEU A CA 1
ATOM 5123 C C . LEU A 1 643 ? 12.886 -28.498 -31.258 1.00 94.88 643 LEU A C 1
ATOM 5125 O O . LEU A 1 643 ? 11.880 -28.881 -31.854 1.00 94.88 643 LEU A O 1
ATOM 5129 N N . PHE A 1 644 ? 13.611 -29.339 -30.510 1.00 94.62 644 PHE A N 1
ATOM 5130 C CA . PHE A 1 644 ? 13.251 -30.743 -30.264 1.00 94.62 644 PHE A CA 1
ATOM 5131 C C . PHE A 1 644 ? 13.248 -31.062 -28.752 1.00 94.62 644 PHE A C 1
ATOM 5133 O O . PHE A 1 644 ? 14.168 -31.727 -28.257 1.00 94.62 644 PHE A O 1
ATOM 5140 N N . PRO A 1 645 ? 12.214 -30.636 -27.990 1.00 91.44 645 PRO A N 1
ATOM 5141 C CA . PRO A 1 645 ? 12.256 -30.638 -26.524 1.00 91.44 645 PRO A CA 1
ATOM 5142 C C . PRO A 1 645 ? 12.473 -32.025 -25.909 1.00 91.44 645 PRO A C 1
ATOM 5144 O O . PRO A 1 645 ? 13.302 -32.196 -25.022 1.00 91.44 645 PRO A O 1
ATOM 5147 N N . ARG A 1 646 ? 11.782 -33.048 -26.438 1.00 92.88 646 ARG A N 1
ATOM 5148 C CA . ARG A 1 646 ? 11.815 -34.434 -25.924 1.00 92.88 646 ARG A CA 1
ATOM 5149 C C . ARG A 1 646 ? 13.205 -35.073 -25.905 1.00 92.88 646 ARG A C 1
ATOM 5151 O O . ARG A 1 646 ? 13.400 -36.055 -25.199 1.00 92.88 646 ARG A O 1
ATOM 5158 N N . ILE A 1 647 ? 14.133 -34.563 -26.712 1.00 94.12 647 ILE A N 1
ATOM 5159 C CA . ILE A 1 647 ? 15.501 -35.079 -26.822 1.00 94.12 647 ILE A CA 1
ATOM 5160 C C . ILE A 1 647 ? 16.557 -34.035 -26.442 1.00 94.12 647 ILE A C 1
ATOM 5162 O O . ILE A 1 647 ? 17.742 -34.333 -26.565 1.00 94.12 647 ILE A O 1
ATOM 5166 N N . GLY A 1 648 ? 16.166 -32.845 -25.969 1.00 95.38 648 GLY A N 1
ATOM 5167 C CA . GLY A 1 648 ? 17.106 -31.783 -25.598 1.00 95.38 648 GLY A CA 1
ATOM 5168 C C . GLY A 1 648 ? 18.010 -31.353 -26.757 1.00 95.38 648 GLY A C 1
ATOM 5169 O O . GLY A 1 648 ? 19.223 -31.276 -26.581 1.00 95.38 648 GLY A O 1
ATOM 5170 N N . VAL A 1 649 ? 17.451 -31.165 -27.960 1.00 96.94 649 VAL A N 1
ATOM 5171 C CA . VAL A 1 649 ? 18.215 -30.710 -29.136 1.00 96.94 649 VAL A CA 1
ATOM 5172 C C . VAL A 1 649 ? 17.680 -29.374 -29.646 1.00 96.94 649 VAL A C 1
ATOM 5174 O O . VAL A 1 649 ? 16.481 -29.227 -29.892 1.00 96.94 649 VAL A O 1
ATOM 5177 N N . LEU A 1 650 ? 18.594 -28.425 -29.843 1.00 97.56 650 LEU A N 1
ATOM 5178 C CA . LEU A 1 650 ? 18.365 -27.129 -30.475 1.00 97.56 650 LEU A CA 1
ATOM 5179 C C . LEU A 1 650 ? 18.920 -27.176 -31.906 1.00 97.56 650 LEU A C 1
ATOM 5181 O O . LEU A 1 650 ? 20.109 -27.410 -32.101 1.00 97.56 650 LEU A O 1
ATOM 5185 N N . GLY A 1 651 ? 18.090 -26.951 -32.917 1.00 97.50 651 GLY A N 1
ATOM 5186 C CA . GLY A 1 651 ? 18.545 -26.637 -34.270 1.00 97.50 651 GLY A CA 1
ATOM 5187 C C . GLY A 1 651 ? 18.912 -25.159 -34.332 1.00 97.50 651 GLY A C 1
ATOM 5188 O O . GLY A 1 651 ? 18.016 -24.321 -34.311 1.00 97.50 651 GLY A O 1
ATOM 5189 N N . VAL A 1 652 ? 20.204 -24.839 -34.383 1.00 98.00 652 VAL A N 1
ATOM 5190 C CA . VAL A 1 652 ? 20.728 -23.469 -34.284 1.00 98.00 652 VAL A CA 1
ATOM 5191 C C . VAL A 1 652 ? 21.431 -23.078 -35.575 1.00 98.00 652 VAL A C 1
ATOM 5193 O O . VAL A 1 652 ? 22.311 -23.798 -36.050 1.00 98.00 652 VAL A O 1
ATOM 5196 N N . TYR A 1 653 ? 21.072 -21.923 -36.133 1.00 97.88 653 TYR A N 1
ATOM 5197 C CA . TYR A 1 653 ? 21.877 -21.271 -37.159 1.00 97.88 653 TYR A CA 1
ATOM 5198 C C . TYR A 1 653 ? 22.970 -20.459 -36.468 1.00 97.88 653 TYR A C 1
ATOM 5200 O O . TYR A 1 653 ? 22.698 -19.435 -35.844 1.00 97.88 653 TYR A O 1
ATOM 5208 N N . VAL A 1 654 ? 24.199 -20.965 -36.529 1.00 97.00 654 VAL A N 1
ATOM 5209 C CA . VAL A 1 654 ? 25.366 -20.339 -35.911 1.00 97.00 654 VAL A CA 1
ATOM 5210 C C . VAL A 1 654 ? 25.940 -19.295 -36.869 1.00 97.00 654 VAL A C 1
ATOM 5212 O O . VAL A 1 654 ? 26.188 -19.583 -38.041 1.00 97.00 654 VAL A O 1
ATOM 5215 N N . ASP A 1 655 ? 26.184 -18.096 -36.352 1.00 94.88 655 ASP A N 1
ATOM 5216 C CA . ASP A 1 655 ? 26.917 -17.000 -36.989 1.00 94.88 655 ASP A CA 1
ATOM 5217 C C . ASP A 1 655 ? 27.768 -16.304 -35.916 1.00 94.88 655 ASP A C 1
ATOM 5219 O O . ASP A 1 655 ? 27.487 -15.190 -35.470 1.00 94.88 655 ASP A O 1
ATOM 5223 N N . ALA A 1 656 ? 28.776 -17.034 -35.436 1.00 88.81 656 ALA A N 1
ATOM 5224 C CA . ALA A 1 656 ? 29.575 -16.670 -34.278 1.00 88.81 656 ALA A CA 1
ATOM 5225 C C . ALA A 1 656 ? 30.971 -16.188 -34.688 1.00 88.81 656 ALA A C 1
ATOM 5227 O O . ALA A 1 656 ? 31.648 -16.808 -35.511 1.00 88.81 656 ALA A O 1
ATOM 5228 N N . GLU A 1 657 ? 31.441 -15.113 -34.055 1.00 89.88 657 GLU A N 1
ATOM 5229 C CA . GLU A 1 657 ? 32.835 -14.666 -34.181 1.00 89.88 657 GLU A CA 1
ATOM 5230 C C . GLU A 1 657 ? 33.796 -15.641 -33.484 1.00 89.88 657 GLU A C 1
ATOM 5232 O O . GLU A 1 657 ? 34.862 -15.967 -34.008 1.00 89.88 657 GLU A O 1
ATOM 5237 N N . LEU A 1 658 ? 33.383 -16.165 -32.325 1.00 90.94 658 LEU A N 1
ATOM 5238 C CA . LEU A 1 658 ? 34.090 -17.197 -31.576 1.00 90.94 658 LEU A CA 1
ATOM 5239 C C . LEU A 1 658 ? 33.416 -18.554 -31.794 1.00 90.94 658 LEU A C 1
ATOM 5241 O O . LEU A 1 658 ? 32.223 -18.705 -31.543 1.00 90.94 658 LEU A O 1
ATOM 5245 N N . ALA A 1 659 ? 34.184 -19.562 -32.213 1.00 94.31 659 ALA A N 1
ATOM 5246 C CA . ALA A 1 659 ? 33.645 -20.901 -32.428 1.00 94.31 659 ALA A CA 1
ATOM 5247 C C . ALA A 1 659 ? 33.018 -21.484 -31.145 1.00 94.31 659 ALA A C 1
ATOM 5249 O O . ALA A 1 659 ? 33.624 -21.456 -30.065 1.00 94.31 659 ALA A O 1
ATOM 5250 N N . LEU A 1 660 ? 31.822 -22.050 -31.297 1.00 96.44 660 LEU A N 1
ATOM 5251 C CA . LEU A 1 660 ? 31.163 -22.891 -30.307 1.00 96.44 660 LEU A CA 1
ATOM 5252 C C . LEU A 1 660 ? 31.796 -24.287 -30.344 1.00 96.44 660 LEU A C 1
ATOM 5254 O O . LEU A 1 660 ? 32.066 -24.816 -31.421 1.00 96.44 660 LEU A O 1
ATOM 5258 N N . VAL A 1 661 ? 32.047 -24.877 -29.182 1.00 97.62 661 VAL A N 1
ATOM 5259 C CA . VAL A 1 661 ? 32.777 -26.130 -28.966 1.00 97.62 661 VAL A CA 1
ATOM 5260 C C . VAL A 1 661 ? 31.940 -27.045 -28.070 1.00 97.62 661 VAL A C 1
ATOM 5262 O O . VAL A 1 661 ? 31.206 -26.581 -27.198 1.00 97.62 661 VAL A O 1
ATOM 5265 N N . VAL A 1 662 ? 32.048 -28.359 -28.265 1.00 97.69 662 VAL A N 1
ATOM 5266 C CA . VAL A 1 662 ? 31.475 -29.338 -27.326 1.00 97.69 662 VAL A CA 1
ATOM 5267 C C . VAL A 1 662 ? 32.050 -29.110 -25.921 1.00 97.69 662 VAL A C 1
ATOM 5269 O O . VAL A 1 662 ? 33.267 -29.040 -25.755 1.00 97.69 662 VAL A O 1
ATOM 5272 N N . GLY A 1 663 ? 31.173 -29.007 -24.922 1.00 96.56 663 GLY A N 1
ATOM 5273 C CA . GLY A 1 663 ? 31.498 -28.664 -23.536 1.00 96.56 663 GLY A CA 1
ATOM 5274 C C . GLY A 1 663 ? 31.335 -27.182 -23.177 1.00 96.56 663 GLY A C 1
ATOM 5275 O O . GLY A 1 663 ? 31.392 -26.858 -21.992 1.00 96.56 663 GLY A O 1
ATOM 5276 N N . ASP A 1 664 ? 31.100 -26.285 -24.144 1.00 97.06 664 ASP A N 1
ATOM 5277 C CA . ASP A 1 664 ? 30.806 -24.877 -23.846 1.00 97.06 664 ASP A CA 1
ATOM 5278 C C . ASP A 1 664 ? 29.503 -24.727 -23.039 1.00 97.06 664 ASP A C 1
ATOM 5280 O O . ASP A 1 664 ? 28.513 -25.430 -23.277 1.00 97.06 664 ASP A O 1
ATOM 5284 N N . GLN A 1 665 ? 29.488 -23.743 -22.135 1.00 96.88 665 GLN A N 1
ATOM 5285 C CA . GLN A 1 665 ? 28.258 -23.216 -21.546 1.00 96.88 665 GLN A CA 1
ATOM 5286 C C . GLN A 1 665 ? 27.628 -22.197 -22.500 1.00 96.88 665 GLN A C 1
ATOM 5288 O O . GLN A 1 665 ? 28.290 -21.262 -22.963 1.00 96.88 665 GLN A O 1
ATOM 5293 N N . VAL A 1 666 ? 26.332 -22.350 -22.755 1.00 96.94 666 VAL A N 1
ATOM 5294 C CA . VAL A 1 666 ? 25.517 -21.394 -23.503 1.00 96.94 666 VAL A CA 1
ATOM 5295 C C . VAL A 1 666 ? 24.334 -20.917 -22.671 1.00 96.94 666 VAL A C 1
ATOM 5297 O O . VAL A 1 666 ? 23.788 -21.646 -21.844 1.00 96.94 666 VAL A O 1
ATOM 5300 N N . LEU A 1 667 ? 23.939 -19.673 -22.911 1.00 96.69 667 LEU A N 1
ATOM 5301 C CA . LEU A 1 667 ? 22.714 -19.071 -22.414 1.00 96.69 667 LEU A CA 1
ATOM 5302 C C . LEU A 1 667 ? 21.753 -18.926 -23.592 1.00 96.69 667 LEU A C 1
ATOM 5304 O O . LEU A 1 667 ? 22.121 -18.339 -24.610 1.00 96.69 667 LEU A O 1
ATOM 5308 N N . VAL A 1 668 ? 20.536 -19.451 -23.471 1.00 96.25 668 VAL A N 1
ATOM 5309 C CA . VAL A 1 668 ? 19.509 -19.343 -24.518 1.00 96.25 668 VAL A CA 1
ATOM 5310 C C . VAL A 1 668 ? 18.362 -18.482 -24.014 1.00 96.25 668 VAL A C 1
ATOM 5312 O O . VAL A 1 668 ? 17.836 -18.724 -22.932 1.00 96.25 668 VAL A O 1
ATOM 5315 N N . ARG A 1 669 ? 17.981 -17.461 -24.785 1.00 94.38 669 ARG A N 1
ATOM 5316 C CA . ARG A 1 669 ? 16.850 -16.568 -24.485 1.00 94.38 669 ARG A CA 1
ATOM 5317 C C . ARG A 1 669 ? 15.552 -17.382 -24.388 1.00 94.38 669 ARG A C 1
ATOM 5319 O O . ARG A 1 669 ? 15.203 -18.081 -25.335 1.00 94.38 669 ARG A O 1
ATOM 5326 N N . SER A 1 670 ? 14.832 -17.268 -23.277 1.00 92.38 670 SER A N 1
ATOM 5327 C CA . SER A 1 670 ? 13.507 -17.872 -23.085 1.00 92.38 670 SER A CA 1
ATOM 5328 C C . SER A 1 670 ? 12.410 -16.801 -23.062 1.00 92.38 670 SER A C 1
ATOM 5330 O O . SER A 1 670 ? 12.673 -15.602 -23.219 1.00 92.38 670 SER A O 1
ATOM 5332 N N . ALA A 1 671 ? 11.151 -17.216 -22.903 1.00 85.69 671 ALA A N 1
ATOM 5333 C CA . ALA A 1 671 ? 10.032 -16.281 -22.764 1.00 85.69 671 ALA A CA 1
ATOM 5334 C C . ALA A 1 671 ? 10.197 -15.347 -21.546 1.00 85.69 671 ALA A C 1
ATOM 5336 O O . ALA A 1 671 ? 9.893 -14.158 -21.645 1.00 85.69 671 ALA A O 1
ATOM 5337 N N . THR A 1 672 ? 10.719 -15.875 -20.434 1.00 84.81 672 THR A N 1
ATOM 5338 C CA . THR A 1 672 ? 10.847 -15.194 -19.134 1.00 84.81 672 THR A CA 1
ATOM 5339 C C . THR A 1 672 ? 12.266 -14.709 -18.829 1.00 84.81 672 THR A C 1
ATOM 5341 O O . THR A 1 672 ? 12.423 -13.699 -18.149 1.00 84.81 672 THR A O 1
ATOM 5344 N N . GLY A 1 673 ? 13.309 -15.362 -19.351 1.00 92.38 673 GLY A N 1
ATOM 5345 C CA . GLY A 1 673 ? 14.692 -15.021 -19.019 1.00 92.38 673 GLY A CA 1
ATOM 5346 C C . GLY A 1 673 ? 15.718 -15.654 -19.953 1.00 92.38 673 GLY A C 1
ATOM 5347 O O . GLY A 1 673 ? 15.716 -15.410 -21.164 1.00 92.38 673 GLY A O 1
ATOM 5348 N N . PHE A 1 674 ? 16.633 -16.427 -19.366 1.00 94.31 674 PHE A N 1
ATOM 5349 C CA . PHE A 1 674 ? 17.723 -17.096 -20.070 1.00 94.31 674 PHE A CA 1
ATOM 5350 C C . PHE A 1 674 ? 18.008 -18.463 -19.445 1.00 94.31 674 PHE A C 1
ATOM 5352 O O . PHE A 1 674 ? 18.421 -18.529 -18.285 1.00 94.31 674 PHE A O 1
ATOM 5359 N N . GLU A 1 675 ? 17.923 -19.538 -20.221 1.00 94.94 675 GLU A N 1
ATOM 5360 C CA . GLU A 1 675 ? 18.251 -20.888 -19.755 1.00 94.94 675 GLU A CA 1
ATOM 5361 C C . GLU A 1 675 ? 19.751 -21.152 -19.862 1.00 94.94 675 GLU A C 1
ATOM 5363 O O . GLU A 1 675 ? 20.377 -20.789 -20.857 1.00 94.94 675 GLU A O 1
ATOM 5368 N N . SER A 1 676 ? 20.348 -21.756 -18.828 1.00 94.81 676 SER A N 1
ATOM 5369 C CA . SER A 1 676 ? 21.767 -22.144 -18.837 1.00 94.81 676 SER A CA 1
ATOM 5370 C C . SER A 1 676 ? 21.911 -23.587 -19.292 1.00 94.81 676 SER A C 1
ATOM 5372 O O . SER A 1 676 ? 21.238 -24.468 -18.762 1.00 94.81 676 SER A O 1
ATOM 5374 N N . MET A 1 677 ? 22.789 -23.832 -20.262 1.00 96.19 677 MET A N 1
ATOM 5375 C CA . MET A 1 677 ? 22.909 -25.131 -20.917 1.00 96.19 677 MET A CA 1
ATOM 5376 C C . MET A 1 677 ? 24.354 -25.487 -21.235 1.00 96.19 677 MET A C 1
ATOM 5378 O O . MET A 1 677 ? 25.125 -24.644 -21.681 1.00 96.19 677 MET A O 1
ATOM 5382 N N . THR A 1 678 ? 24.698 -26.766 -21.103 1.00 97.50 678 THR A N 1
ATOM 5383 C CA . THR A 1 678 ? 25.992 -27.296 -21.560 1.00 97.50 678 THR A CA 1
ATOM 5384 C C . THR A 1 678 ? 25.830 -27.982 -22.913 1.00 97.50 678 THR A C 1
ATOM 5386 O O . THR A 1 678 ? 24.937 -28.815 -23.069 1.00 97.50 678 THR A O 1
ATOM 5389 N N . VAL A 1 679 ? 26.688 -27.674 -23.889 1.00 97.94 679 VAL A N 1
ATOM 5390 C CA . VAL A 1 679 ? 26.673 -28.323 -25.212 1.00 97.94 679 VAL A CA 1
ATOM 5391 C C . VAL A 1 679 ? 27.285 -29.726 -25.120 1.00 97.94 679 VAL A C 1
ATOM 5393 O O . VAL A 1 679 ? 28.498 -29.872 -24.995 1.00 97.94 679 VAL A O 1
ATOM 5396 N N . GLU A 1 680 ? 26.458 -30.767 -25.207 1.00 98.06 680 GLU A N 1
ATOM 5397 C CA . GLU A 1 680 ? 26.866 -32.180 -25.116 1.00 98.06 680 GLU A CA 1
ATOM 5398 C C . GLU A 1 680 ? 27.443 -32.702 -26.440 1.00 98.06 680 GLU A C 1
ATOM 5400 O O . GLU A 1 680 ? 28.435 -33.426 -26.458 1.00 98.06 680 GLU A O 1
ATOM 5405 N N . SER A 1 681 ? 26.831 -32.334 -27.570 1.00 98.00 681 SER A N 1
ATOM 5406 C CA . SER A 1 681 ? 27.362 -32.631 -28.906 1.00 98.00 681 SER A CA 1
ATOM 5407 C C . SER A 1 681 ? 26.842 -31.654 -29.961 1.00 98.00 681 SER A C 1
ATOM 5409 O O . SER A 1 681 ? 25.769 -31.064 -29.820 1.00 98.00 681 SER A O 1
ATOM 5411 N N . ILE A 1 682 ? 27.628 -31.480 -31.025 1.00 98.31 682 ILE A N 1
ATOM 5412 C CA . ILE A 1 682 ? 27.329 -30.613 -32.168 1.00 98.31 682 ILE A CA 1
ATOM 5413 C C . ILE A 1 682 ? 27.283 -31.498 -33.411 1.00 98.31 682 ILE A C 1
ATOM 5415 O O . ILE A 1 682 ? 28.230 -32.242 -33.668 1.00 98.31 682 ILE A O 1
ATOM 5419 N N . ARG A 1 683 ? 26.218 -31.407 -34.211 1.00 97.88 683 ARG A N 1
ATOM 5420 C CA . ARG A 1 683 ? 26.078 -32.177 -35.453 1.00 97.88 683 ARG A CA 1
ATOM 5421 C C . ARG A 1 683 ? 25.666 -31.292 -36.621 1.00 97.88 683 ARG A C 1
ATOM 5423 O O . ARG A 1 683 ? 24.664 -30.588 -36.537 1.00 97.88 683 ARG A O 1
ATOM 5430 N N . ALA A 1 684 ? 26.410 -31.366 -37.721 1.00 96.69 684 ALA A N 1
ATOM 5431 C CA . ALA A 1 684 ? 26.021 -30.790 -39.005 1.00 96.69 684 ALA A CA 1
ATOM 5432 C C . ALA A 1 684 ? 25.658 -31.933 -39.956 1.00 96.69 684 ALA A C 1
ATOM 5434 O O . ALA A 1 684 ? 26.472 -32.832 -40.175 1.00 96.69 684 ALA A O 1
ATOM 5435 N N . GLU A 1 685 ? 24.443 -31.911 -40.506 1.00 93.06 685 GLU A N 1
ATOM 5436 C CA . GLU A 1 685 ? 23.919 -32.980 -41.367 1.00 93.06 685 GLU A CA 1
ATOM 5437 C C . GLU A 1 685 ? 24.070 -34.365 -40.697 1.00 93.06 685 GLU A C 1
ATOM 5439 O O . GLU A 1 685 ? 23.459 -34.629 -39.662 1.00 93.06 685 GLU A O 1
ATOM 5444 N N . THR A 1 686 ? 24.905 -35.251 -41.248 1.00 93.50 686 THR A N 1
ATOM 5445 C CA . THR A 1 686 ? 25.202 -36.577 -40.684 1.00 93.50 686 THR A CA 1
ATOM 5446 C C . THR A 1 686 ? 26.475 -36.620 -39.834 1.00 93.50 686 THR A C 1
ATOM 5448 O O . THR A 1 686 ? 26.745 -37.652 -39.215 1.00 93.50 686 THR A O 1
ATOM 5451 N N . LYS A 1 687 ? 27.270 -35.544 -39.793 1.00 96.44 687 LYS A N 1
ATOM 5452 C CA . LYS A 1 687 ? 28.630 -35.516 -39.239 1.00 96.44 687 LYS A CA 1
ATOM 5453 C C . LYS A 1 687 ? 28.687 -34.832 -37.874 1.00 96.44 687 LYS A C 1
ATOM 5455 O O . LYS A 1 687 ? 28.290 -33.677 -37.726 1.00 96.44 687 LYS A O 1
ATOM 5460 N N . ASP A 1 688 ? 29.272 -35.527 -36.906 1.00 97.19 688 ASP A N 1
ATOM 5461 C CA . ASP A 1 688 ? 29.543 -34.969 -35.583 1.00 97.19 688 ASP A CA 1
ATOM 5462 C C . ASP A 1 688 ? 30.751 -34.019 -35.651 1.00 97.19 688 ASP A C 1
ATOM 5464 O O . ASP A 1 688 ? 31.780 -34.314 -36.275 1.00 97.19 688 ASP A O 1
ATOM 5468 N N . LEU A 1 689 ? 30.614 -32.850 -35.032 1.00 97.81 689 LEU A N 1
ATOM 5469 C CA . LEU A 1 689 ? 31.601 -31.778 -35.017 1.00 97.81 689 LEU A CA 1
ATOM 5470 C C . LEU A 1 689 ? 32.124 -31.563 -33.596 1.00 97.81 689 LEU A C 1
ATOM 5472 O O . LEU A 1 689 ? 31.381 -31.630 -32.621 1.00 97.81 689 LEU A O 1
ATOM 5476 N N . LYS A 1 690 ? 33.417 -31.241 -33.481 1.00 97.19 690 LYS A N 1
ATOM 5477 C CA . LYS A 1 690 ? 34.000 -30.773 -32.213 1.00 97.19 690 LYS A CA 1
ATOM 5478 C C . LYS A 1 690 ? 33.728 -29.290 -31.972 1.00 97.19 690 LYS A C 1
ATOM 5480 O O . LYS A 1 690 ? 33.627 -28.876 -30.822 1.00 97.19 690 LYS A O 1
ATOM 5485 N N . SER A 1 691 ? 33.623 -28.509 -33.046 1.00 97.19 691 SER A N 1
ATOM 5486 C CA . SER A 1 691 ? 33.332 -27.080 -33.006 1.00 97.19 691 SER A CA 1
ATOM 5487 C C . SER A 1 691 ? 32.674 -26.581 -34.296 1.00 97.19 691 SER A C 1
ATOM 5489 O O . SER A 1 691 ? 32.762 -27.229 -35.341 1.00 97.19 691 SER A O 1
ATOM 5491 N N . VAL A 1 692 ? 32.019 -25.421 -34.214 1.00 97.31 692 VAL A N 1
ATOM 5492 C CA . VAL A 1 692 ? 31.370 -24.711 -35.325 1.00 97.31 692 VAL A CA 1
ATOM 5493 C C . VAL A 1 692 ? 31.454 -23.197 -35.105 1.00 97.31 692 VAL A C 1
ATOM 5495 O O . VAL A 1 692 ? 31.272 -22.720 -33.989 1.00 97.31 692 VAL A O 1
ATOM 5498 N N . SER A 1 693 ? 31.727 -22.432 -36.162 1.00 95.56 693 SER A N 1
ATOM 5499 C CA . SER A 1 693 ? 31.676 -20.959 -36.147 1.00 95.56 693 SER A CA 1
ATOM 5500 C C . SER A 1 693 ? 30.587 -20.381 -37.050 1.00 95.56 693 SER A C 1
ATOM 5502 O O . SER A 1 693 ? 30.076 -19.307 -36.753 1.00 95.56 693 SER A O 1
ATOM 5504 N N . LYS A 1 694 ? 30.202 -21.081 -38.128 1.00 97.00 694 LYS A N 1
ATOM 5505 C CA . LYS A 1 694 ? 29.085 -20.701 -39.005 1.00 97.00 694 LYS A CA 1
ATOM 5506 C C . LYS A 1 694 ? 28.321 -21.921 -39.523 1.00 97.00 694 LYS A C 1
ATOM 5508 O O . LYS A 1 694 ? 28.936 -22.953 -39.790 1.00 97.00 694 LYS A O 1
ATOM 5513 N N . GLY A 1 695 ? 27.013 -21.766 -39.728 1.00 96.62 695 GLY A N 1
ATOM 5514 C CA . GLY A 1 695 ? 26.132 -22.742 -40.379 1.00 96.62 695 GLY A CA 1
ATOM 5515 C C . GLY A 1 695 ? 25.047 -23.327 -39.469 1.00 96.62 695 GLY A C 1
ATOM 5516 O O . GLY A 1 695 ? 25.041 -23.120 -38.258 1.00 96.62 6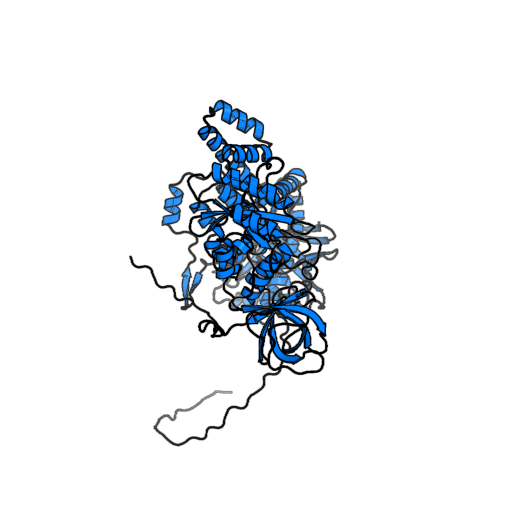95 GLY A O 1
ATOM 5517 N N . LEU A 1 696 ? 24.112 -24.067 -40.071 1.00 97.62 696 LEU A N 1
ATOM 5518 C CA . LEU A 1 696 ? 23.015 -24.735 -39.366 1.00 97.62 696 LEU A CA 1
ATOM 5519 C C . LEU A 1 696 ? 23.493 -26.047 -38.725 1.00 97.62 696 LEU A C 1
ATOM 5521 O O . LEU A 1 696 ? 23.987 -26.937 -39.421 1.00 97.62 696 LEU A O 1
ATOM 5525 N N . VAL A 1 697 ? 23.309 -26.185 -37.412 1.00 97.94 697 VAL A N 1
ATOM 5526 C CA . VAL A 1 697 ? 23.707 -27.368 -36.632 1.00 97.94 697 VAL A CA 1
ATOM 5527 C C . VAL A 1 697 ? 22.621 -27.805 -35.655 1.00 97.94 697 VAL A C 1
ATOM 5529 O O . VAL A 1 697 ? 21.841 -26.995 -35.164 1.00 97.94 697 VAL A O 1
ATOM 5532 N N . GLY A 1 698 ? 22.597 -29.094 -35.325 1.00 98.00 698 GLY A N 1
ATOM 5533 C CA . GLY A 1 698 ? 21.932 -29.598 -34.128 1.00 98.00 698 GLY A CA 1
ATOM 5534 C C . GLY A 1 698 ? 22.884 -29.540 -32.935 1.00 98.00 698 GLY A C 1
ATOM 5535 O O . GLY A 1 698 ? 23.937 -30.177 -32.962 1.00 98.00 698 GLY A O 1
ATOM 5536 N N . LEU A 1 699 ? 22.510 -28.800 -31.895 1.00 98.00 699 LEU A N 1
ATOM 5537 C CA . LEU A 1 699 ? 23.158 -28.794 -30.587 1.00 98.00 699 LEU A CA 1
ATOM 5538 C C . LEU A 1 699 ? 22.356 -29.690 -29.645 1.00 98.00 699 LEU A C 1
ATOM 5540 O O . LEU A 1 699 ? 21.233 -29.353 -29.273 1.00 98.00 699 LEU A O 1
ATOM 5544 N N . LYS A 1 700 ? 22.921 -30.825 -29.243 1.00 97.88 700 LYS A N 1
ATOM 5545 C CA . LYS A 1 700 ? 22.417 -31.586 -28.097 1.00 97.88 700 LYS A CA 1
ATOM 5546 C C . LYS A 1 700 ? 22.890 -30.873 -26.831 1.00 97.88 700 LYS A C 1
ATOM 5548 O O . LYS A 1 700 ? 24.080 -30.580 -26.711 1.00 97.88 700 LYS A O 1
ATOM 5553 N N . VAL A 1 701 ? 21.974 -30.592 -25.911 1.00 97.75 701 VAL A N 1
ATOM 5554 C CA . VAL A 1 701 ? 22.241 -29.798 -24.706 1.00 97.75 701 VAL A CA 1
ATOM 5555 C C . VAL A 1 701 ? 21.792 -30.501 -23.427 1.00 97.75 701 VAL A C 1
ATOM 5557 O O . VAL A 1 701 ? 20.804 -31.237 -23.417 1.00 97.75 701 VAL A O 1
ATOM 5560 N N . VAL A 1 702 ? 22.513 -30.227 -22.339 1.00 95.69 702 VAL A N 1
ATOM 5561 C CA . VAL A 1 702 ? 22.129 -30.561 -20.962 1.00 95.69 702 VAL A CA 1
ATOM 5562 C C . VAL A 1 702 ? 21.645 -29.281 -20.277 1.00 95.69 702 VAL A C 1
ATOM 5564 O O . VAL A 1 702 ? 22.425 -28.345 -20.106 1.00 95.69 702 VAL A O 1
ATOM 5567 N N . GLY A 1 703 ? 20.359 -29.241 -19.926 1.00 91.31 703 GLY A N 1
ATOM 5568 C CA . GLY A 1 703 ? 19.634 -28.098 -19.352 1.00 91.31 703 GLY A CA 1
ATOM 5569 C C . GLY A 1 703 ? 18.134 -28.204 -19.667 1.00 91.31 703 GLY A C 1
ATOM 5570 O O . GLY A 1 703 ? 17.747 -29.086 -20.440 1.00 91.31 703 GLY A O 1
ATOM 5571 N N . ASP A 1 704 ? 17.281 -27.348 -19.090 1.00 89.06 704 ASP A N 1
ATOM 5572 C CA . ASP A 1 704 ? 15.847 -27.375 -19.421 1.00 89.06 704 ASP A CA 1
ATOM 5573 C C . ASP A 1 704 ? 15.557 -26.598 -20.712 1.00 89.06 704 ASP A C 1
ATOM 5575 O O . ASP A 1 704 ? 15.798 -25.401 -20.816 1.00 89.06 704 ASP A O 1
ATOM 5579 N N . VAL A 1 705 ? 15.047 -27.310 -21.716 1.00 91.75 705 VAL A N 1
ATOM 5580 C CA . VAL A 1 705 ? 14.638 -26.769 -23.021 1.00 91.75 705 VAL A CA 1
ATOM 5581 C C . VAL A 1 705 ? 13.164 -26.349 -23.057 1.00 91.75 705 VAL A C 1
ATOM 5583 O O . VAL A 1 705 ? 12.695 -25.847 -24.081 1.00 91.75 705 VAL A O 1
ATOM 5586 N N . LYS A 1 706 ? 12.406 -26.556 -21.974 1.00 83.31 706 LYS A N 1
ATOM 5587 C CA . LYS A 1 706 ? 11.044 -26.027 -21.828 1.00 83.31 706 LYS A CA 1
ATOM 5588 C C . LYS A 1 706 ? 11.112 -24.505 -21.669 1.00 83.31 706 LYS A C 1
ATOM 5590 O O . LYS A 1 706 ? 11.848 -24.003 -20.833 1.00 83.31 706 LYS A O 1
ATOM 5595 N N . GLY A 1 707 ? 10.337 -23.771 -22.466 1.00 85.62 707 GLY A N 1
ATOM 5596 C CA . GLY A 1 707 ? 10.310 -22.299 -22.436 1.00 85.62 707 GLY A CA 1
ATOM 5597 C C . GLY A 1 707 ? 11.247 -21.604 -23.433 1.00 85.62 707 GLY A C 1
ATOM 5598 O O . GLY A 1 707 ? 11.161 -20.385 -23.589 1.00 85.62 707 GLY A O 1
ATOM 5599 N N . ILE A 1 708 ? 12.083 -22.357 -24.159 1.00 92.25 708 ILE A N 1
ATOM 5600 C CA . ILE A 1 708 ? 12.754 -21.867 -25.373 1.00 92.25 708 ILE A CA 1
ATOM 5601 C C . ILE A 1 708 ? 11.746 -21.865 -26.529 1.00 92.25 708 ILE A C 1
ATOM 5603 O O . ILE A 1 708 ? 10.968 -22.806 -26.684 1.00 92.25 708 ILE A O 1
ATOM 5607 N N . SER A 1 709 ? 11.784 -20.822 -27.357 1.00 91.94 709 SER A N 1
ATOM 5608 C CA . SER A 1 709 ? 11.032 -20.722 -28.609 1.00 91.94 709 SER A CA 1
ATOM 5609 C C . SER A 1 709 ? 11.957 -20.832 -29.826 1.00 91.94 709 SER A C 1
ATOM 5611 O O . SER A 1 709 ? 13.171 -20.638 -29.735 1.00 91.94 709 SER A O 1
ATOM 5613 N N . GLU A 1 710 ? 11.384 -21.107 -30.995 1.00 93.38 710 GLU A N 1
ATOM 5614 C CA . GLU A 1 710 ? 12.059 -20.800 -32.261 1.00 93.38 710 GLU A CA 1
ATOM 5615 C C . GLU A 1 710 ? 12.214 -19.263 -32.367 1.00 93.38 710 GLU A C 1
ATOM 5617 O O . GLU A 1 710 ? 11.418 -18.514 -31.793 1.00 93.38 710 GLU A O 1
ATOM 5622 N N . GLY A 1 711 ? 13.302 -18.788 -32.977 1.00 91.69 711 GLY A N 1
ATOM 5623 C CA . GLY A 1 711 ? 13.750 -17.387 -32.921 1.00 91.69 711 GLY A CA 1
ATOM 5624 C C . GLY A 1 711 ? 14.570 -17.008 -31.673 1.00 91.69 711 GLY A C 1
ATOM 5625 O O . GLY A 1 711 ? 15.055 -15.882 -31.562 1.00 91.69 711 GLY A O 1
ATOM 5626 N N . ALA A 1 712 ? 14.763 -17.919 -30.711 1.00 93.50 712 ALA A N 1
ATOM 5627 C CA . ALA A 1 712 ? 15.544 -17.632 -29.507 1.00 93.50 712 ALA A CA 1
ATOM 5628 C C . ALA A 1 712 ? 17.040 -17.420 -29.802 1.00 93.50 712 ALA A C 1
ATOM 5630 O O . ALA A 1 712 ? 17.683 -18.226 -30.476 1.00 93.50 712 ALA A O 1
ATOM 5631 N N . PHE A 1 713 ? 17.627 -16.368 -29.230 1.00 96.12 713 PHE A N 1
ATOM 5632 C CA . PHE A 1 713 ? 19.062 -16.094 -29.336 1.00 96.12 713 PHE A CA 1
ATOM 5633 C C . PHE A 1 713 ? 19.889 -16.988 -28.407 1.00 96.12 713 PHE A C 1
ATOM 5635 O O . PHE A 1 713 ? 19.552 -17.175 -27.236 1.00 96.12 713 PHE A O 1
ATOM 5642 N N . VAL A 1 714 ? 21.003 -17.492 -28.936 1.00 96.81 714 VAL A N 1
ATOM 5643 C CA . VAL A 1 714 ? 21.987 -18.332 -28.246 1.00 96.81 714 VAL A CA 1
ATOM 5644 C C . VAL A 1 714 ? 23.258 -17.522 -28.022 1.00 96.81 714 VAL A C 1
ATOM 5646 O O . VAL A 1 714 ? 23.830 -16.975 -28.968 1.00 96.81 714 VAL A O 1
ATOM 5649 N N . PHE A 1 715 ? 23.730 -17.482 -26.781 1.00 97.00 715 PHE A N 1
ATOM 5650 C CA . PHE A 1 715 ? 24.947 -16.789 -26.367 1.00 97.00 715 PHE A CA 1
ATOM 5651 C C . PHE A 1 715 ? 25.939 -17.794 -25.776 1.00 97.00 715 PHE A C 1
ATOM 5653 O O . PHE A 1 715 ? 25.563 -18.588 -24.920 1.00 97.00 715 PHE A O 1
ATOM 5660 N N . LYS A 1 716 ? 27.211 -17.759 -26.178 1.00 96.31 716 LYS A N 1
ATOM 5661 C CA . LYS A 1 716 ? 28.288 -18.512 -25.519 1.00 96.31 716 LYS A CA 1
ATOM 5662 C C . LYS A 1 716 ? 28.789 -17.716 -24.328 1.00 96.31 716 LYS A C 1
ATOM 5664 O O . LYS A 1 716 ? 29.176 -16.557 -24.482 1.00 96.31 716 LYS A O 1
ATOM 5669 N N . VAL A 1 717 ? 28.821 -18.352 -23.162 1.00 94.88 717 VAL A N 1
ATOM 5670 C CA . VAL A 1 717 ? 29.473 -17.795 -21.977 1.00 94.88 717 VAL A CA 1
ATOM 5671 C C . VAL A 1 717 ? 30.977 -17.814 -22.235 1.00 94.88 717 VAL A C 1
ATOM 5673 O O . VAL A 1 717 ? 31.571 -18.869 -22.460 1.00 94.88 717 VAL A O 1
ATOM 5676 N N . CYS A 1 718 ? 31.597 -16.640 -22.248 1.00 91.00 718 CYS A N 1
ATOM 5677 C CA . CYS A 1 718 ? 33.048 -16.539 -22.215 1.00 91.00 718 CYS A CA 1
ATOM 5678 C C . CYS A 1 718 ? 33.520 -16.777 -20.782 1.00 91.00 718 CYS A C 1
ATOM 5680 O O . CYS A 1 718 ? 32.784 -16.497 -19.838 1.00 91.00 718 CYS A O 1
ATOM 5682 N N . THR A 1 719 ? 34.718 -17.353 -20.635 1.00 69.81 719 THR A N 1
ATOM 5683 C CA . THR A 1 719 ? 35.260 -17.831 -19.350 1.00 69.81 719 THR A CA 1
ATOM 5684 C C . THR A 1 719 ? 34.954 -16.864 -18.209 1.00 69.81 719 THR A C 1
ATOM 5686 O O . THR A 1 719 ? 35.237 -15.674 -18.372 1.00 69.81 719 THR A O 1
ATOM 5689 N N . PRO A 1 720 ? 34.380 -17.354 -17.092 1.00 54.62 720 PRO A N 1
ATOM 5690 C CA . PRO A 1 720 ? 33.838 -16.498 -16.050 1.00 54.62 720 PRO A CA 1
ATOM 5691 C C . PRO A 1 720 ? 34.903 -15.528 -15.555 1.00 54.62 720 PRO A C 1
ATOM 5693 O O . PRO A 1 720 ? 36.036 -15.925 -15.272 1.00 54.62 720 PRO A O 1
ATOM 5696 N N . ASP A 1 721 ? 34.511 -14.262 -15.443 1.00 47.62 721 ASP A N 1
ATOM 5697 C CA . ASP A 1 721 ? 35.306 -13.242 -14.774 1.00 47.62 721 ASP A CA 1
ATOM 5698 C C . ASP A 1 721 ? 35.625 -13.770 -13.359 1.00 47.62 721 ASP A C 1
ATOM 5700 O O . ASP A 1 721 ? 34.678 -14.115 -12.636 1.00 47.62 721 ASP A O 1
ATOM 5704 N N . PRO A 1 722 ? 36.907 -13.930 -12.957 1.00 46.94 722 PRO A N 1
ATOM 5705 C CA . PRO A 1 722 ? 37.304 -14.694 -11.762 1.00 46.94 722 PRO A CA 1
ATOM 5706 C C . PRO A 1 722 ? 36.783 -14.150 -10.417 1.00 46.94 722 PRO A C 1
ATOM 5708 O O . PRO A 1 722 ? 37.083 -14.710 -9.367 1.00 46.94 722 PRO A O 1
ATOM 5711 N N . LEU A 1 723 ? 35.975 -13.090 -10.443 1.00 49.69 723 LEU A N 1
ATOM 5712 C CA . LEU A 1 723 ? 35.247 -12.505 -9.319 1.00 49.69 723 LEU A CA 1
ATOM 5713 C C . LEU A 1 723 ? 33.835 -13.099 -9.099 1.00 49.69 723 LEU A C 1
ATOM 5715 O O . LEU A 1 723 ? 33.145 -12.672 -8.178 1.00 49.69 723 LEU A O 1
ATOM 5719 N N . THR A 1 724 ? 33.382 -14.062 -9.914 1.00 45.50 724 THR A N 1
ATOM 5720 C CA . THR A 1 724 ? 31.992 -14.588 -9.890 1.00 45.50 724 THR A CA 1
ATOM 5721 C C . THR A 1 724 ? 31.789 -15.926 -9.161 1.00 45.50 724 THR A C 1
ATOM 5723 O O . THR A 1 724 ? 30.723 -16.528 -9.279 1.00 45.50 724 THR A O 1
ATOM 5726 N N . VAL A 1 725 ? 32.759 -16.401 -8.366 1.00 36.75 725 VAL A N 1
ATOM 5727 C CA . VAL A 1 725 ? 32.619 -17.660 -7.602 1.00 36.75 725 VAL A CA 1
ATOM 5728 C C . VAL A 1 725 ? 32.767 -17.452 -6.094 1.00 36.75 725 VAL A C 1
ATOM 5730 O O . VAL A 1 725 ? 33.861 -17.514 -5.537 1.00 36.75 725 VAL A O 1
ATOM 5733 N N . SER A 1 726 ? 31.629 -17.315 -5.418 1.00 32.91 726 SER A N 1
ATOM 5734 C CA . SER A 1 726 ? 31.369 -17.951 -4.118 1.00 32.91 726 SER A CA 1
ATOM 5735 C C . SER A 1 726 ? 29.856 -18.029 -3.895 1.00 32.91 726 SER A C 1
ATOM 5737 O O . SER A 1 726 ? 29.190 -17.001 -4.024 1.00 32.91 726 SER A O 1
ATOM 5739 N N . PRO A 1 727 ? 29.286 -19.200 -3.551 1.00 38.22 727 PRO A N 1
ATOM 5740 C CA . PRO A 1 727 ? 27.947 -19.246 -2.984 1.00 38.22 727 PRO A CA 1
ATOM 5741 C C . PRO A 1 727 ? 28.012 -18.578 -1.609 1.00 38.22 727 PRO A C 1
ATOM 5743 O O . PRO A 1 727 ? 28.745 -19.016 -0.721 1.00 38.22 727 PRO A O 1
ATOM 5746 N N . VAL A 1 728 ? 27.294 -17.471 -1.461 1.00 37.09 728 VAL A N 1
ATOM 5747 C CA . VAL A 1 728 ? 27.259 -16.698 -0.222 1.00 37.09 728 VAL A CA 1
ATOM 5748 C C . VAL A 1 728 ? 26.557 -17.526 0.857 1.00 37.09 728 VAL A C 1
ATOM 5750 O O . VAL A 1 728 ? 25.384 -17.861 0.719 1.00 37.09 728 VAL A O 1
ATOM 5753 N N . GLY A 1 729 ? 27.280 -17.873 1.925 1.00 33.78 729 GLY A N 1
ATOM 5754 C CA . GLY A 1 729 ? 26.674 -18.450 3.126 1.00 33.78 729 GLY A CA 1
ATOM 5755 C C . GLY A 1 729 ? 25.786 -17.425 3.836 1.00 33.78 729 GLY A C 1
ATOM 5756 O O . GLY A 1 729 ? 26.039 -16.228 3.730 1.00 33.78 729 GLY A O 1
ATOM 5757 N N . ASN A 1 730 ? 24.761 -17.899 4.549 1.00 32.59 730 ASN A N 1
ATOM 5758 C CA . ASN A 1 730 ? 23.737 -17.081 5.210 1.00 32.59 730 ASN A CA 1
ATOM 5759 C C . ASN A 1 730 ? 24.306 -15.847 5.940 1.00 32.59 730 ASN A C 1
ATOM 5761 O O . ASN A 1 730 ? 24.952 -15.982 6.981 1.00 32.59 730 ASN A O 1
ATOM 5765 N N . TRP A 1 731 ? 23.996 -14.647 5.439 1.00 29.83 731 TRP A N 1
ATOM 5766 C CA . TRP A 1 731 ? 24.242 -13.395 6.156 1.00 29.83 731 TRP A CA 1
ATOM 5767 C C . TRP A 1 731 ? 23.057 -13.069 7.061 1.00 29.83 731 TRP A C 1
ATOM 5769 O O . TRP A 1 731 ? 22.091 -12.429 6.654 1.00 29.83 731 TRP A O 1
ATOM 5779 N N . THR A 1 732 ? 23.172 -13.464 8.323 1.00 34.12 732 THR A N 1
ATOM 5780 C CA . THR A 1 732 ? 22.549 -12.739 9.435 1.00 34.12 732 THR A CA 1
ATOM 5781 C C . THR A 1 732 ? 23.626 -11.913 10.136 1.00 34.12 732 THR A C 1
ATOM 5783 O O . THR A 1 732 ? 24.727 -12.416 10.355 1.00 34.12 732 THR A O 1
ATOM 5786 N N . SER A 1 733 ? 23.280 -10.684 10.531 1.00 32.12 733 SER A N 1
ATOM 5787 C CA . SER A 1 733 ? 24.130 -9.626 11.118 1.00 32.12 733 SER A CA 1
ATOM 5788 C C . SER A 1 733 ? 25.043 -8.844 10.148 1.00 32.12 733 SER A C 1
ATOM 5790 O O . SER A 1 733 ? 25.952 -9.374 9.511 1.00 32.12 733 SER A O 1
ATOM 5792 N N . LEU A 1 734 ? 24.804 -7.528 10.091 1.00 30.28 734 LEU A N 1
ATOM 5793 C CA . LEU A 1 734 ? 25.728 -6.501 9.604 1.00 30.28 734 LEU A CA 1
ATOM 5794 C C . LEU A 1 734 ? 26.364 -5.818 10.828 1.00 30.28 734 LEU A C 1
ATOM 5796 O O . LEU A 1 734 ? 25.620 -5.393 11.713 1.00 30.28 734 LEU A O 1
ATOM 5800 N N . PRO A 1 735 ? 27.694 -5.639 10.896 1.00 27.50 735 PRO A N 1
ATOM 5801 C CA . PRO A 1 735 ? 28.312 -4.862 11.962 1.00 27.50 735 PRO A CA 1
ATOM 5802 C C . PRO A 1 735 ? 28.280 -3.363 11.628 1.00 27.50 735 PRO A C 1
ATOM 5804 O O . PRO A 1 735 ? 29.013 -2.890 10.759 1.00 27.50 735 PRO A O 1
ATOM 5807 N N . THR A 1 736 ? 27.479 -2.583 12.353 1.00 33.31 736 THR A N 1
ATOM 5808 C CA . THR A 1 736 ? 27.576 -1.116 12.333 1.00 33.31 736 THR A CA 1
ATOM 5809 C C . THR A 1 736 ? 28.854 -0.657 13.040 1.00 33.31 736 THR A C 1
ATOM 5811 O O . THR A 1 736 ? 28.962 -0.784 14.261 1.00 33.31 736 THR A O 1
ATOM 5814 N N . GLN A 1 737 ? 29.806 -0.082 12.301 1.00 29.22 737 GLN A N 1
ATOM 5815 C CA . GLN A 1 737 ? 30.858 0.748 12.900 1.00 29.22 737 GLN A CA 1
ATOM 5816 C C . GLN A 1 737 ? 30.338 2.176 13.145 1.00 29.22 737 GLN A C 1
ATOM 5818 O O . GLN A 1 737 ? 29.588 2.692 12.313 1.00 29.22 737 GLN A O 1
ATOM 5823 N N . PRO A 1 738 ? 30.727 2.833 14.253 1.00 31.95 738 PRO A N 1
ATOM 5824 C CA . PRO A 1 738 ? 30.376 4.226 14.503 1.00 31.95 738 PRO A CA 1
ATOM 5825 C C . PRO A 1 738 ? 31.206 5.177 13.629 1.00 31.95 738 PRO A C 1
ATOM 5827 O O . PRO A 1 738 ? 32.386 4.936 13.367 1.00 31.95 738 PRO A O 1
ATOM 5830 N N . LEU A 1 739 ? 30.593 6.289 13.221 1.00 29.53 739 LEU A N 1
ATOM 5831 C CA . LEU A 1 739 ? 31.307 7.439 12.663 1.00 29.53 739 LEU A CA 1
ATOM 5832 C C . LEU A 1 739 ? 32.146 8.122 13.766 1.00 29.53 739 LEU A C 1
ATOM 5834 O O . LEU A 1 739 ? 31.700 8.152 14.915 1.00 29.53 739 LEU A O 1
ATOM 5838 N N . PRO A 1 740 ? 33.337 8.663 13.447 1.00 32.59 740 PRO A N 1
ATOM 5839 C CA . PRO A 1 740 ? 34.115 9.471 14.384 1.00 32.59 740 PRO A CA 1
ATOM 5840 C C . PRO A 1 740 ? 33.476 10.853 14.615 1.00 32.59 740 PRO A C 1
ATOM 5842 O O . PRO A 1 740 ? 32.731 11.337 13.762 1.00 32.59 740 PRO A O 1
ATOM 5845 N N . GLU A 1 741 ? 33.792 11.442 15.774 1.00 37.28 741 GLU A N 1
ATOM 5846 C CA . GLU A 1 741 ? 33.281 12.726 16.303 1.00 37.28 741 GLU A CA 1
ATOM 5847 C C . GLU A 1 741 ? 33.557 13.958 15.417 1.00 37.28 741 GLU A C 1
ATOM 5849 O O . GLU A 1 741 ? 34.667 14.049 14.840 1.00 37.28 741 GLU A O 1
#

Radius of gyration: 34.05 Å; Cα contacts (8 Å, |Δi|>4): 1204; chains: 1; bounding box: 78×87×106 Å

Sequence (741 aa):
MTDGLTPSHGNVDKAHKPTSESNGPPGNHLIPENEWVSVWPGSTIDWSSPYVPVQFYLELPFWLMMPAGTFDVVYKETLLKVSIVHGCDELHRSVRHSKSGVSTVFVACPDEDIPVPIQQVLDRSPDGTSVHTQRTTLIIQATVLQSVLERIQGSEIQISEALSYLRAMVIGHLPIVNVLITAYRRAAYDPFVQEVTEATAPIWYLRYQNHFIRVSVFPYEDQEHRLVLSSEQGEHQAVDLATGHEVVEFLALPETPGETILLDAWKYFYSGRYSDSVRGLVSALEVLLEAKYSNALRSHGDTEQEIQKKLRSSATKFTTRFNNYLHLTRRTIPGPMLSWVPYVNGTRLRAELNQTRKLRHMIVHEGYQMNPYSRGPMLRAVETMTWLFDWLEDDERSSKNRFKMCSIKCMLRGDVCFDVEYVAGGVRVVEHDKTPYLEEDSTPMASDLLWESHGRALFGAEKDFALFAKMSLACLLADDADVFAVLAGESSRVIQDIESLEPLPGVMPERFRCPFDGALTIVFLLELDGELELSHLKPVMVRLLQLRVEFKSQPVHAVCIVNHQQHLEPAYRESYRTLNAELNTLLVSCEVSLVFASDLTRYFTGARHKNWRLTPVRDGLKGVGYVTCNPPSSIYVGEVVKLFPRIGVLGVYVDAELALVVGDQVLVRSATGFESMTVESIRAETKDLKSVSKGLVGLKVVGDVKGISEGAFVFKVCTPDPLTVSPVGNWTSLPTQPLPE

pLDDT: mean 85.69, std 17.86, range [23.19, 98.44]

Nearest PDB structures (foldseek):
  7vok-assembly1_A  TM=3.000E-01  e=7.238E-05  Mycobacterium tuberculosis
  8rdw-assembly1_H  TM=2.810E-01  e=6.494E-05  Psychrobacter urativorans
  7o9k-assembly1_t  TM=2.827E-01  e=4.835E-04  Homo sapiens
  3wnd-assembly1_A  TM=3.870E-01  e=9.558E-03  Methanosarcina mazei
  6z6b-assembly2_PPP  TM=3.103E-01  e=2.420E+00  La Crosse virus

Secondary structure (DSSP, 8-state):
------------------------PPP-------------TTTTS-TTSPEEEEEEEEEESS---S--EEEEEEETTEEEEEEEEES-EEEES-GGGTTTSTTEEEEEPTTPPPPHHHHHHHHT-TT--EEEE-SEEEEEEEEEEHHHHHHTTS-HHHHHHHHHHHHHHHHHHHHHHHHHHHHHHHHH--SS-----TTTS-EEEEEETTEEEEEES-GGGG-SS--EEEPTTS-EEE--SS-HHHHHHHHTSPPPTTHHHHHHHHHHHHTT-HHHHHHHHHHHHHHHHHHHHHHHHHHTT--HHHHHHHHHHHTT-HHHHHHHHHHHHT-----B---SSGGGTT-BHHHHHHHHHHHHHIIIII-PPPPTTTHHHHHHHHHHHHHHHHHHHT-HHHHHHHTTTHHHHHHHH------EEEETTEEEEPPPPSTTTSSSSSS--HHHHHHHHHHHHHHSSS--HHHHHHHHHHHHHHT---HHHHHHSGGGGG-EE---SSPPTT-PPP-EEEEETTEEEEEEEEE-SS---HHHHHHHHHHHHHHHHH-TTS-EEEEEEEETTTTS-TTTS---SS--HHHHHHHHHTTEEEEEHHHHHHHHHHHHHH---SHHHHHHTTSSEE---PPTTEEEEEEEEEEEGGGTEEEEEEEEEEEEETT-EEEEEBSSSEEEEEEEEEEETTEEESEEEEEEEEEEEES--TTB-TT-EEEEEPS--TT---PPP-------PPPP-

=== Feature glossary ===
Key to the feature types in this record:

pLDDT. pLDDT is the predicted lDDT-Cα score: AlphaFold's confidence that the local environment of each residue (all inter-atomic distances within 15 Å) is correctly placed. It is a per-residue number between 0 and 100, with higher meaning more reliable.

Radius of gyration, Cα contacts, bounding box. The geometric summary reports three shape descriptors. Rg (radius of gyration) measures how spread out the Cα atoms are about their centre of mass; compact globular proteins have small Rg, elongated or unfolded ones large. Cα contacts (<8 Å, |i−j|>4) count long-range residue pairs in spatial proximity — high for tightly packed folds, near zero for rods or random coil. The bounding-box extents give the protein's footprint along x, y, z in Å.

Backbone torsions (φ/ψ). Backbone dihedral angles. Every residue except chain termini has a φ (preceding-C → N → Cα → C) and a ψ (N → Cα → C → next-N). They are reported in degrees following the IUPAC sign convention. Secondary structure is essentially a statement about which (φ, ψ) basin each residue occupies.

Contact-map, Ramachandran, and PAE plots. Plot images: a contact map (which residues are close in 3D, as an N×N binary image), a Ramachandran scatter (backbone torsion angles, revealing secondary-structure composition at a glance), and — for AlphaFold structures — a PAE heatmap (pairwise prediction confidence).

Predicted aligned error. Predicted Aligned Error (PAE) is an AlphaFold confidence matrix: entry (i, j) is the expected error in the position of residue j, in ångströms, when the prediction is superimposed on the true structure at residue i. Low PAE within a block of residues means that block is internally rigid and well-predicted; high PAE between two blocks means their relative placement is uncertain even if each block individually is confident.

Secondary structure (3-state, P-SEA). Three-state secondary structure (P-SEA) collapses the eight DSSP classes into helix (a), strand (b), and coil (c). P-SEA assigns these from Cα geometry alone — distances and angles — without requiring backbone oxygens, so it works on any Cα trace.

Solvent-accessible surface area. Solvent-accessible surface area (SASA) is the area in Å² traced out by the centre of a 1.4 Å probe sphere (a water molecule) rolled over the protein's van der Waals surface (Shrake–Rupley / Lee–Richards construction). Buried residues have near-zero SASA; fully exposed residues can exceed 200 Å². The total SASA scales roughly with the number of surface residues.

Foldseek 3Di. The Foldseek 3Di string encodes local tertiary geometry as a 20-letter alphabet — one character per residue — derived from the relative positions of nearby Cα atoms. Unlike the amino-acid sequence, 3Di is a direct function of the 3D structure, so two proteins with the same fold have similar 3Di strings even at low sequence identity.

B-factor. For experimental (PDB) structures, the B-factor (temperature factor) quantifies the positional spread of each atom in the crystal — a combination of thermal vibration and static disorder — in units of Å². High B-factors mark flexible loops or poorly resolved regions; low B-factors mark the rigid, well-ordered core.

mmCIF coordinates. The mmCIF block holds the 3D Cartesian coordinates of each backbone atom (N, Cα, C, O) in ångströms. mmCIF is the PDB's canonical archive format — a tagged-loop text representation of the atomic model.

InterPro / GO / CATH / organism. Functional annotations link the protein to curated databases. InterPro entries identify conserved domains and families by matching the sequence against member-database signatures (Pfam, PROSITE, CDD, …). Gene Ontology (GO) terms describe molecular function, biological process, and cellular component in a controlled vocabulary. CATH places the structure in a hierarchical fold classification (Class/Architecture/Topology/Homologous-superfamily). The organism is the source species.

Rendered structure images. Structure images are PyMOL renders from six orthogonal camera directions. Cartoon representation draws helices as coils and strands as arrows; sticks shows the backbone as bonds; surface shows the solvent-excluded envelope. Rainbow coloring maps sequence position to hue (blue→red, N→C); chain coloring assigns a distinct color per polypeptide.

Sequence. This is the polypeptide sequence — one letter per residue, N-terminus first. Length ranges from a few dozen residues for small domains to over a thousand for large multi-domain proteins.

Secondary structure (8-state, DSSP). The SS8 string is DSSP's per-residue secondary-structure call. α-helix (H) means an i→i+4 H-bond ladder; β-strand (E) means the residue participates in a β-sheet; 3₁₀ (G) and π (I) are tighter and wider helices; T/S are turns/bends; '-' is loop.

Nearest PDB structures. Structural nearest neighbors (via Foldseek easy-search vs the PDB). Reported per hit: target PDB id, E-value, and alignment TM-score. A TM-score above ~0.5 is the conventional threshold for 'same fold'.